Protein AF-A0A7G9RUM1-F1 (afdb_monomer)

Nearest PDB structures (foldseek):
  7y8i-assembly4_D  TM=4.987E-01  e=1.895E-01  Chelicerata
  2ha1-assembly1_A  TM=2.569E-01  e=4.068E-03  Homo sapiens
  7ndg-assembly1_H  TM=2.880E-01  e=2.157E-02  Mus musculus
  1fnh-assembly1_A  TM=2.843E-01  e=5.093E-02  Homo sapiens
  1oww-assembly1_A  TM=3.976E-01  e=4.046E-01  Homo sapiens

Radius of gyration: 54.02 Å; Cα contacts (8 Å, |Δi|>4): 2693; chains: 1; bounding box: 138×130×156 Å

Structure (mmCIF, N/CA/C/O backbone):
data_AF-A0A7G9RUM1-F1
#
_entry.id   AF-A0A7G9RUM1-F1
#
loop_
_atom_site.group_PDB
_atom_site.id
_atom_site.type_symbol
_atom_site.label_atom_id
_atom_site.label_alt_id
_atom_site.label_comp_id
_atom_site.label_asym_id
_atom_site.label_entity_id
_atom_site.label_seq_id
_atom_site.pdbx_PDB_ins_code
_atom_site.Cartn_x
_atom_site.Cartn_y
_atom_site.Cartn_z
_atom_site.occupancy
_atom_site.B_iso_or_equiv
_atom_site.auth_seq_id
_atom_site.auth_comp_id
_atom_site.auth_asym_id
_atom_site.auth_atom_id
_atom_site.pdbx_PDB_model_num
ATOM 1 N N . MET A 1 1 ? -15.321 70.482 31.405 1.00 32.59 1 MET A N 1
ATOM 2 C CA . MET A 1 1 ? -14.457 70.362 30.213 1.00 32.59 1 MET A CA 1
ATOM 3 C C . MET A 1 1 ? -13.416 69.281 30.509 1.00 32.59 1 MET A C 1
ATOM 5 O O . MET A 1 1 ? -12.297 69.614 30.843 1.00 32.59 1 MET A O 1
ATOM 9 N N . SER A 1 2 ? -13.715 67.990 30.688 1.00 27.78 2 SER A N 1
ATOM 10 C CA . SER A 1 2 ? -14.475 67.017 29.882 1.00 27.78 2 SER A CA 1
ATOM 11 C C . SER A 1 2 ? -13.965 66.885 28.445 1.00 27.78 2 SER A C 1
ATOM 13 O O . SER A 1 2 ? -14.401 67.634 27.579 1.00 27.78 2 SER A O 1
ATOM 15 N N . ASN A 1 3 ? -13.125 65.874 28.195 1.00 24.11 3 ASN A N 1
ATOM 16 C CA . ASN A 1 3 ? -13.329 65.008 27.037 1.00 24.11 3 ASN A CA 1
ATOM 17 C C . ASN A 1 3 ? -13.177 63.526 27.471 1.00 24.11 3 ASN A C 1
ATOM 19 O O . ASN A 1 3 ? -12.157 63.190 28.079 1.00 24.11 3 ASN A O 1
ATOM 23 N N . PRO A 1 4 ? -14.186 62.656 27.264 1.00 29.81 4 PRO A N 1
ATOM 24 C CA . PRO A 1 4 ? -14.310 61.354 27.908 1.00 29.81 4 PRO A CA 1
ATOM 25 C C . PRO A 1 4 ? -14.059 60.229 26.894 1.00 29.81 4 PRO A C 1
ATOM 27 O O . PRO A 1 4 ? -14.977 59.815 26.201 1.00 29.81 4 PRO A O 1
ATOM 30 N N . PHE A 1 5 ? -12.830 59.720 26.792 1.00 27.73 5 PHE A N 1
ATOM 31 C CA . PHE A 1 5 ? -12.545 58.590 25.886 1.00 27.73 5 PHE A CA 1
ATOM 32 C C . PHE A 1 5 ? -11.904 57.371 26.561 1.00 27.73 5 PHE A C 1
ATOM 34 O O . PHE A 1 5 ? -12.097 56.254 26.095 1.00 27.73 5 PHE A O 1
ATOM 41 N N . ASN A 1 6 ? -11.278 57.521 27.734 1.00 29.80 6 ASN A N 1
ATOM 42 C CA . ASN A 1 6 ? -10.634 56.382 28.409 1.00 29.80 6 ASN A CA 1
ATOM 43 C C . ASN A 1 6 ? -11.510 55.663 29.450 1.00 29.80 6 ASN A C 1
ATOM 45 O O . ASN A 1 6 ? -11.210 54.533 29.822 1.00 29.80 6 ASN A O 1
ATOM 49 N N . GLY A 1 7 ? -12.625 56.261 29.886 1.00 30.09 7 GLY A N 1
ATOM 50 C CA . GLY A 1 7 ? -13.549 55.625 30.840 1.00 30.09 7 GLY A CA 1
ATOM 51 C C . GLY A 1 7 ? -14.566 54.669 30.200 1.00 30.09 7 GLY A C 1
ATOM 52 O O . GLY A 1 7 ? -15.029 53.735 30.853 1.00 30.09 7 GLY A O 1
ATOM 53 N N . LEU A 1 8 ? -14.902 54.881 28.921 1.00 30.59 8 LEU A N 1
ATOM 54 C CA . LEU A 1 8 ? -15.865 54.056 28.180 1.00 30.59 8 LEU A CA 1
ATOM 55 C C . LEU A 1 8 ? -15.209 52.825 27.547 1.00 30.59 8 LEU A C 1
ATOM 57 O O . LEU A 1 8 ? -15.806 51.759 27.604 1.00 30.59 8 LEU A O 1
ATOM 61 N N . LEU A 1 9 ? -13.967 52.913 27.061 1.00 31.20 9 LEU A N 1
ATOM 62 C CA . LEU A 1 9 ? -13.252 51.753 26.511 1.00 31.20 9 LEU A CA 1
ATOM 63 C C . LEU A 1 9 ? -12.932 50.695 27.576 1.00 31.20 9 LEU A C 1
ATOM 65 O O . LEU A 1 9 ? -13.047 49.510 27.293 1.00 31.20 9 LEU A O 1
ATOM 69 N N . HIS A 1 10 ? -12.636 51.094 28.818 1.00 32.03 10 HIS A N 1
ATOM 70 C CA . HIS A 1 10 ? -12.352 50.138 29.894 1.00 32.03 10 HIS A CA 1
ATOM 71 C C . HIS A 1 10 ? -13.624 49.475 30.450 1.00 32.03 10 HIS A C 1
ATOM 73 O O . HIS A 1 10 ? -13.617 48.292 30.778 1.00 32.03 10 HIS A O 1
ATOM 79 N N . ARG A 1 11 ? -14.754 50.198 30.488 1.00 32.19 11 ARG A N 1
ATOM 80 C CA . ARG A 1 11 ? -16.053 49.610 30.856 1.00 32.19 11 ARG A CA 1
ATOM 81 C C . ARG A 1 11 ? -16.648 48.760 29.734 1.00 32.19 11 ARG A C 1
ATOM 83 O O . ARG A 1 11 ? -17.213 47.722 30.046 1.00 32.19 11 ARG A O 1
ATOM 90 N N . TRP A 1 12 ? -16.467 49.119 28.461 1.00 32.78 12 TRP A N 1
ATOM 91 C CA . TRP A 1 12 ? -16.835 48.238 27.349 1.00 32.78 12 TRP A CA 1
ATOM 92 C C . TRP A 1 12 ? -15.942 47.003 27.293 1.00 32.78 12 TRP A C 1
ATOM 94 O O . TRP A 1 12 ? -16.478 45.932 27.084 1.00 32.78 12 TRP A O 1
ATOM 104 N N . PHE A 1 13 ? -14.640 47.079 27.591 1.00 32.81 13 PHE A N 1
ATOM 105 C CA . PHE A 1 13 ? -13.810 45.869 27.680 1.00 32.81 13 PHE A CA 1
ATOM 106 C C . PHE A 1 13 ? -14.215 44.952 28.837 1.00 32.81 13 PHE A C 1
ATOM 108 O O . PHE A 1 13 ? -14.181 43.742 28.673 1.00 32.81 13 PHE A O 1
ATOM 115 N N . ILE A 1 14 ? -14.648 45.499 29.979 1.00 35.00 14 ILE A N 1
ATOM 116 C CA . ILE A 1 14 ? -15.082 44.697 31.135 1.00 35.00 14 ILE A CA 1
ATOM 117 C C . ILE A 1 14 ? -16.501 44.143 30.943 1.00 35.00 14 ILE A C 1
ATOM 119 O O . ILE A 1 14 ? -16.747 43.013 31.340 1.00 35.00 14 ILE A O 1
ATOM 123 N N . TYR A 1 15 ? -17.420 44.864 30.289 1.00 29.92 15 TYR A N 1
ATOM 124 C CA . TYR A 1 15 ? -18.745 44.326 29.950 1.00 29.92 15 TYR A CA 1
ATOM 125 C C . TYR A 1 15 ? -18.729 43.430 28.708 1.00 29.92 15 TYR A C 1
ATOM 127 O O . TYR A 1 15 ? -19.519 42.499 28.655 1.00 29.92 15 TYR A O 1
ATOM 135 N N . LEU A 1 16 ? -17.811 43.629 27.756 1.00 30.86 16 LEU A N 1
ATOM 136 C CA . LEU A 1 16 ? -17.582 42.704 26.644 1.00 30.86 16 LEU A CA 1
ATOM 137 C C . LEU A 1 16 ? -16.808 41.473 27.123 1.00 30.86 16 LEU A C 1
ATOM 139 O O . LEU A 1 16 ? -17.117 40.397 26.655 1.00 30.86 16 LEU A O 1
ATOM 143 N N . MET A 1 17 ? -15.904 41.580 28.107 1.00 28.44 17 MET A N 1
ATOM 144 C CA . MET A 1 17 ? -15.321 40.418 28.798 1.00 28.44 17 MET A CA 1
ATOM 145 C C . MET A 1 17 ? -16.316 39.742 29.740 1.00 28.44 17 MET A C 1
ATOM 147 O O . MET A 1 17 ? -16.262 38.535 29.855 1.00 28.44 17 MET A O 1
ATOM 151 N N . ALA A 1 18 ? -17.246 40.449 30.386 1.00 27.45 18 ALA A N 1
ATOM 152 C CA . ALA A 1 18 ? -18.275 39.821 31.222 1.00 27.45 18 ALA A CA 1
ATOM 153 C C . ALA A 1 18 ? -19.429 39.230 30.391 1.00 27.45 18 ALA A C 1
ATOM 155 O O . ALA A 1 18 ? -20.016 38.237 30.802 1.00 27.45 18 ALA A O 1
ATOM 156 N N . ALA A 1 19 ? -19.720 39.781 29.207 1.00 27.80 19 ALA A N 1
ATOM 157 C CA . ALA A 1 19 ? -20.649 39.208 28.232 1.00 27.80 19 ALA A CA 1
ATOM 158 C C . ALA A 1 19 ? -19.985 38.145 27.340 1.00 27.80 19 ALA A C 1
ATOM 160 O O . ALA A 1 19 ? -20.665 37.205 26.947 1.00 27.80 19 ALA A O 1
ATOM 161 N N . LEU A 1 20 ? -18.666 38.212 27.096 1.00 29.25 20 LEU A N 1
ATOM 162 C CA . LEU A 1 20 ? -17.903 37.054 26.626 1.00 29.25 20 LEU A CA 1
ATOM 163 C C . LEU A 1 20 ? -17.876 36.005 27.737 1.00 29.25 20 LEU A C 1
ATOM 165 O O . LEU A 1 20 ? -18.221 34.885 27.463 1.00 29.25 20 LEU A O 1
ATOM 169 N N . VAL A 1 21 ? -17.613 36.306 29.005 1.00 28.64 21 VAL A N 1
ATOM 170 C CA . VAL A 1 21 ? -17.557 35.277 30.069 1.00 28.64 21 VAL A CA 1
ATOM 171 C C . VAL A 1 21 ? -18.943 34.716 30.450 1.00 28.64 21 VAL A C 1
ATOM 173 O O . VAL A 1 21 ? -19.020 33.602 30.955 1.00 28.64 21 VAL A O 1
ATOM 176 N N . ALA A 1 22 ? -20.044 35.414 30.147 1.00 27.56 22 ALA A N 1
ATOM 177 C CA . ALA A 1 22 ? -21.414 34.898 30.306 1.00 27.56 22 ALA A CA 1
ATOM 178 C C . ALA A 1 22 ? -22.040 34.333 29.008 1.00 27.56 22 ALA A C 1
ATOM 180 O O . ALA A 1 22 ? -23.068 33.664 29.078 1.00 27.56 22 ALA A O 1
ATOM 181 N N . GLY A 1 23 ? -21.437 34.584 27.838 1.00 26.22 23 GLY A N 1
ATOM 182 C CA . GLY A 1 23 ? -21.817 34.023 26.529 1.00 26.22 23 GLY A CA 1
ATOM 183 C C . GLY A 1 23 ? -20.864 32.931 26.018 1.00 26.22 23 GLY A C 1
ATOM 184 O O . GLY A 1 23 ? -21.231 32.148 25.151 1.00 26.22 23 GLY A O 1
ATOM 185 N N . LEU A 1 24 ? -19.673 32.830 26.611 1.00 28.16 24 LEU A N 1
ATOM 186 C CA . LEU A 1 24 ? -18.731 31.712 26.568 1.00 28.16 24 LEU A CA 1
ATOM 187 C C . LEU A 1 24 ? -19.133 30.707 27.650 1.00 28.16 24 LEU A C 1
ATOM 189 O O . LEU A 1 24 ? -18.342 30.335 28.518 1.00 28.16 24 LEU A O 1
ATOM 193 N N . GLY A 1 25 ? -20.387 30.259 27.597 1.00 25.98 25 GLY A N 1
ATOM 194 C CA . GLY A 1 25 ? -20.695 28.935 28.104 1.00 25.98 25 GLY A CA 1
ATOM 195 C C . GLY A 1 25 ? -19.852 27.976 27.279 1.00 25.98 25 GLY A C 1
ATOM 196 O O . GLY A 1 25 ? -20.226 27.637 26.161 1.00 25.98 25 GLY A O 1
ATOM 197 N N . VAL A 1 26 ? -18.674 27.622 27.791 1.00 29.97 26 VAL A N 1
ATOM 198 C CA . VAL A 1 26 ? -17.812 26.571 27.252 1.00 29.97 26 VAL A CA 1
ATOM 199 C C . VAL A 1 26 ? -18.554 25.254 27.473 1.00 29.97 26 VAL A C 1
ATOM 201 O O . VAL A 1 26 ? -18.272 24.482 28.383 1.00 29.97 26 VAL A O 1
ATOM 204 N N . GLY A 1 27 ? -19.588 25.032 26.666 1.00 26.08 27 GLY A N 1
ATOM 205 C CA . GLY A 1 27 ? -20.108 23.713 26.373 1.00 26.08 27 GLY A CA 1
ATOM 206 C C . GLY A 1 27 ? -19.100 23.050 25.452 1.00 26.08 27 GLY A C 1
ATOM 207 O O . GLY A 1 27 ? -19.302 23.005 24.245 1.00 26.08 27 GLY A O 1
ATOM 208 N N . VAL A 1 28 ? -17.970 22.620 26.011 1.00 29.89 28 VAL A N 1
ATOM 209 C CA . VAL A 1 28 ? -17.039 21.742 25.302 1.00 29.89 28 VAL A CA 1
ATOM 210 C C . VAL A 1 28 ? -17.626 20.347 25.428 1.00 29.89 28 VAL A C 1
ATOM 212 O O . VAL A 1 28 ? -17.536 19.691 26.467 1.00 29.89 28 VAL A O 1
ATOM 215 N N . ALA A 1 29 ? -18.370 19.986 24.387 1.00 25.80 29 ALA A N 1
ATOM 216 C CA . ALA A 1 29 ? -18.934 18.668 24.207 1.00 25.80 29 ALA A CA 1
ATOM 217 C C . ALA A 1 29 ? -17.807 17.634 24.209 1.00 25.80 29 ALA A C 1
ATOM 219 O O . ALA A 1 29 ? -16.733 17.840 23.641 1.00 25.80 29 ALA A O 1
ATOM 220 N N . HIS A 1 30 ? -18.077 16.542 24.910 1.00 28.95 30 HIS A N 1
ATOM 221 C CA . HIS A 1 30 ? -17.286 15.330 24.862 1.00 28.95 30 HIS A CA 1
ATOM 222 C C . HIS A 1 30 ? -17.380 14.782 23.433 1.00 28.95 30 HIS A C 1
ATOM 224 O O . HIS A 1 30 ? -18.406 14.963 22.782 1.00 28.95 30 HIS A O 1
ATOM 230 N N . ALA A 1 31 ? -16.313 14.155 22.949 1.00 27.98 31 ALA A N 1
ATOM 231 C CA . ALA A 1 31 ? -16.346 13.358 21.731 1.00 27.98 31 ALA A CA 1
ATOM 232 C C . ALA A 1 31 ? -16.823 11.944 22.089 1.00 27.98 31 ALA A C 1
ATOM 234 O O . ALA A 1 31 ? -16.059 10.996 22.106 1.00 27.98 31 ALA A O 1
ATOM 235 N N . THR A 1 32 ? -18.027 11.807 22.623 1.00 30.27 32 THR A N 1
ATOM 236 C CA . THR A 1 32 ? -19.048 11.067 21.886 1.00 30.27 32 THR A CA 1
ATOM 237 C C . THR A 1 32 ? -19.173 11.552 20.444 1.00 30.27 32 THR A C 1
ATOM 239 O O . THR A 1 32 ? -19.125 12.750 20.161 1.00 30.27 32 THR A O 1
ATOM 242 N N . LEU A 1 33 ? -19.289 10.589 19.524 1.00 29.16 33 LEU A N 1
ATOM 243 C CA . LEU A 1 33 ? -19.702 10.793 18.134 1.00 29.16 33 LEU A CA 1
ATOM 244 C C . LEU A 1 33 ? -20.698 11.970 18.053 1.00 29.16 33 LEU A C 1
ATOM 246 O O . LEU A 1 33 ? -21.605 12.009 18.892 1.00 29.16 33 LEU A O 1
ATOM 250 N N . PRO A 1 34 ? -20.615 12.907 17.079 1.00 27.91 34 PRO A N 1
ATOM 251 C CA . PRO A 1 34 ? -21.733 13.799 16.820 1.00 27.91 34 PRO A CA 1
ATOM 252 C C . PRO A 1 34 ? -22.940 12.908 16.632 1.00 27.91 34 PRO A C 1
ATOM 254 O O . PRO A 1 34 ? -22.963 12.038 15.761 1.00 27.91 34 PRO A O 1
ATOM 257 N N . GLU A 1 35 ? -23.854 13.064 17.577 1.00 34.41 35 GLU A N 1
ATOM 258 C CA . GLU A 1 35 ? -24.884 12.101 17.879 1.00 34.41 35 G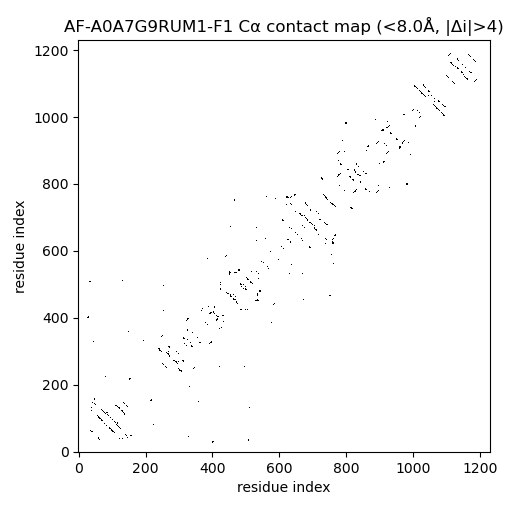LU A CA 1
ATOM 259 C C . GLU A 1 35 ? -25.750 11.981 16.621 1.00 34.41 35 GLU A C 1
ATOM 261 O O . GLU A 1 35 ? -26.626 12.813 16.364 1.00 34.41 35 GLU A O 1
ATOM 266 N N . TRP A 1 36 ? -25.479 10.958 15.800 1.00 35.31 36 TRP A N 1
ATOM 267 C CA . TRP A 1 36 ? -26.429 10.444 14.826 1.00 35.31 36 TRP A CA 1
ATOM 268 C C . TRP A 1 36 ? -27.531 9.815 15.649 1.00 35.31 36 TRP A C 1
ATOM 270 O O . TRP A 1 36 ? -27.584 8.621 15.932 1.00 35.31 36 TRP A O 1
ATOM 280 N N . LYS A 1 37 ? -28.376 10.714 16.113 1.00 42.91 37 LYS A N 1
ATOM 281 C CA . LYS A 1 37 ? -29.604 10.472 16.815 1.00 42.91 37 LYS A CA 1
ATOM 282 C C . LYS A 1 37 ? -30.516 9.787 15.806 1.00 42.91 37 LYS A C 1
ATOM 284 O O . LYS A 1 37 ? -31.239 10.438 15.057 1.00 42.91 37 LYS A O 1
ATOM 289 N N . LEU A 1 38 ? -30.383 8.466 15.706 1.00 41.66 38 LEU A N 1
ATOM 290 C CA . LEU A 1 38 ? -31.321 7.642 14.963 1.00 41.66 38 LEU A CA 1
ATOM 291 C C . LEU A 1 38 ? -32.679 7.729 15.671 1.00 41.66 38 LEU A C 1
ATOM 293 O O . LEU A 1 38 ? -32.725 7.802 16.905 1.00 41.66 38 LEU A O 1
ATOM 297 N N . PRO A 1 39 ? -33.783 7.757 14.912 1.00 54.56 39 PRO A N 1
ATOM 298 C CA . PRO A 1 39 ? -35.112 7.782 15.490 1.00 54.56 39 PRO A CA 1
ATOM 299 C C . PRO A 1 39 ? -35.324 6.545 16.364 1.00 54.56 39 PRO A C 1
ATOM 301 O O . PRO A 1 39 ? -35.051 5.419 15.949 1.00 54.56 39 PRO A O 1
ATOM 304 N N . GLY A 1 40 ? -35.790 6.765 17.591 1.00 66.00 40 GLY A N 1
ATOM 305 C CA . GLY A 1 40 ? -35.852 5.729 18.616 1.00 66.00 40 GLY A CA 1
ATOM 306 C C . GLY A 1 40 ? -37.002 5.928 19.592 1.00 66.00 40 GLY A C 1
ATOM 307 O O . GLY A 1 40 ? -37.805 6.851 19.458 1.00 66.00 40 GLY A O 1
ATOM 308 N N . ALA A 1 41 ? -37.077 5.054 20.593 1.00 69.94 41 ALA A N 1
ATOM 309 C CA . ALA A 1 41 ? -38.024 5.151 21.697 1.00 69.94 41 ALA A CA 1
ATOM 310 C C . ALA A 1 41 ? -37.282 5.063 23.033 1.00 69.94 41 ALA A C 1
ATOM 312 O O . ALA A 1 41 ? -36.312 4.319 23.146 1.00 69.94 41 ALA A O 1
ATOM 313 N N . VAL A 1 42 ? -37.740 5.804 24.041 1.00 73.88 42 VAL A N 1
ATOM 314 C CA . VAL A 1 42 ? -37.185 5.798 25.398 1.00 73.88 42 VAL A CA 1
ATOM 315 C C . VAL A 1 42 ? -38.292 5.927 26.446 1.00 73.88 42 VAL A C 1
ATOM 317 O O . VAL A 1 42 ? -39.310 6.596 26.239 1.00 73.88 42 VAL A O 1
ATOM 320 N N . ILE A 1 43 ? -38.077 5.288 27.597 1.00 78.25 43 ILE A N 1
ATOM 321 C CA . ILE A 1 43 ? -38.813 5.569 28.831 1.00 78.25 43 ILE A CA 1
ATOM 322 C C . ILE A 1 43 ? -37.923 6.477 29.666 1.00 78.25 43 ILE A C 1
ATOM 324 O O . ILE A 1 43 ? -36.830 6.080 30.056 1.00 78.25 43 ILE A O 1
ATOM 328 N N . GLN A 1 44 ? -38.376 7.705 29.900 1.00 74.12 44 GLN A N 1
ATOM 329 C CA . GLN A 1 44 ? -37.581 8.682 30.630 1.00 74.12 44 GLN A CA 1
ATOM 330 C C . GLN A 1 44 ? -37.518 8.317 32.114 1.00 74.12 44 GLN A C 1
ATOM 332 O O . GLN A 1 44 ? -38.545 8.308 32.799 1.00 74.12 44 GLN A O 1
ATOM 337 N N . ASP A 1 45 ? -36.305 8.069 32.602 1.00 74.50 45 ASP A N 1
ATOM 338 C CA . ASP A 1 45 ? -36.052 7.879 34.022 1.00 74.50 45 ASP A CA 1
ATOM 339 C C . ASP A 1 45 ? -36.192 9.188 34.790 1.00 74.50 45 ASP A C 1
ATOM 341 O O . ASP A 1 45 ? -35.795 10.266 34.345 1.00 74.50 45 ASP A O 1
ATOM 345 N N . LEU A 1 46 ? -36.788 9.082 35.972 1.00 78.69 46 LEU A N 1
ATOM 346 C CA . LEU A 1 46 ? -36.997 10.201 36.875 1.00 78.69 46 LEU A CA 1
ATOM 347 C C . LEU A 1 46 ? -35.999 10.095 38.026 1.00 78.69 46 LEU A C 1
ATOM 349 O O . LEU A 1 46 ? -35.996 9.090 38.733 1.00 78.69 46 LEU A O 1
ATOM 353 N N . ALA A 1 47 ? -35.203 11.146 38.241 1.00 74.31 47 ALA A N 1
ATOM 354 C CA . ALA A 1 47 ? -34.209 11.200 39.318 1.00 74.31 47 ALA A CA 1
ATOM 355 C C . ALA A 1 47 ? -34.835 11.092 40.723 1.00 74.31 47 ALA A C 1
ATOM 357 O O . ALA A 1 47 ? -34.247 10.512 41.630 1.00 74.31 47 ALA A O 1
ATOM 358 N N . GLU A 1 48 ? -36.052 11.614 40.896 1.00 86.38 48 GLU A N 1
ATOM 359 C CA . GLU A 1 48 ? -36.847 11.485 42.116 1.00 86.38 48 GLU A CA 1
ATOM 360 C C . GLU A 1 48 ? -38.273 11.056 41.759 1.00 86.38 48 GLU A C 1
ATOM 362 O O . GLU A 1 48 ? -38.906 11.655 40.886 1.00 86.38 48 GLU A O 1
ATOM 367 N N . GLN A 1 49 ? -38.811 10.045 42.452 1.00 88.62 49 GLN A N 1
ATOM 368 C CA . GLN A 1 49 ? -40.163 9.540 42.194 1.00 88.62 49 GLN A CA 1
ATOM 369 C C . GLN A 1 49 ? -41.048 9.528 43.450 1.00 88.62 49 GLN A C 1
ATOM 371 O O . GLN A 1 49 ? -40.959 8.602 44.257 1.00 88.62 49 GLN A O 1
ATOM 376 N N . PRO A 1 50 ? -41.999 10.477 43.593 1.00 89.88 50 PRO A N 1
ATOM 377 C CA . PRO A 1 50 ? -43.067 10.379 44.597 1.00 89.88 50 PRO A CA 1
ATOM 378 C C . PRO A 1 50 ? -44.116 9.296 44.281 1.00 89.88 50 PRO A C 1
ATOM 380 O O . PRO A 1 50 ? -44.981 9.012 45.114 1.00 89.88 50 PRO A O 1
ATOM 383 N N . GLY A 1 51 ? -44.088 8.730 43.070 1.00 88.31 51 GLY A N 1
ATOM 384 C CA . GLY A 1 51 ? -45.140 7.873 42.521 1.00 88.31 51 GLY A CA 1
ATOM 385 C C . GLY A 1 51 ? -46.364 8.672 42.071 1.00 88.31 51 GLY A C 1
ATOM 386 O O . GLY A 1 51 ? -46.737 9.673 42.688 1.00 88.31 51 GLY A O 1
ATOM 387 N N . VAL A 1 52 ? -47.007 8.232 40.992 1.00 92.44 52 VAL A N 1
ATOM 388 C CA . VAL A 1 52 ? -48.210 8.865 40.430 1.00 92.44 52 VAL A CA 1
ATOM 389 C C . VAL A 1 52 ? -49.444 8.085 40.886 1.00 92.44 52 VAL A C 1
ATOM 391 O O . VAL A 1 52 ? -49.441 6.862 40.773 1.00 92.44 52 VAL A O 1
ATOM 394 N N . PRO A 1 53 ? -50.516 8.723 41.391 1.00 94.19 53 PRO A N 1
ATOM 395 C CA . PRO A 1 53 ? -51.750 8.009 41.720 1.00 94.19 53 PRO A CA 1
ATOM 396 C C . PRO A 1 53 ? -52.254 7.185 40.527 1.00 94.19 53 PRO A C 1
ATOM 398 O O . PRO A 1 53 ? -52.336 7.714 39.420 1.00 94.19 53 PRO A O 1
ATOM 401 N N . LEU A 1 54 ? -52.628 5.917 40.744 1.00 88.94 54 LEU A N 1
ATOM 402 C CA . LEU A 1 54 ? -52.995 4.978 39.670 1.00 88.94 54 LEU A CA 1
ATOM 403 C C . LEU A 1 54 ? -54.028 5.554 38.682 1.00 88.94 54 LEU A C 1
ATOM 405 O O . LEU A 1 54 ? -53.872 5.415 37.474 1.00 88.94 54 LEU A O 1
ATOM 409 N N . GLY A 1 55 ? -55.051 6.261 39.177 1.00 86.31 55 GLY A N 1
ATOM 410 C CA . GLY A 1 55 ? -56.090 6.873 38.334 1.00 86.31 55 GLY A CA 1
ATOM 411 C C . GLY A 1 55 ? -55.629 8.057 37.469 1.00 86.31 55 GLY A C 1
ATOM 412 O O . GLY A 1 55 ? -56.381 8.501 36.606 1.00 86.31 55 GLY A O 1
ATOM 413 N N . GLN A 1 56 ? -54.422 8.575 37.700 1.00 91.75 56 GLN A N 1
ATOM 414 C CA . GLN A 1 56 ? -53.817 9.702 36.980 1.00 91.75 56 GLN A CA 1
ATOM 415 C C . GLN A 1 56 ? -52.607 9.275 36.137 1.00 91.75 56 GLN A C 1
ATOM 417 O O . GLN A 1 56 ? -52.029 10.106 35.439 1.00 91.75 56 GLN A O 1
ATOM 422 N N . PHE A 1 57 ? -52.199 8.006 36.213 1.00 93.81 57 PHE A N 1
ATOM 423 C CA . PHE A 1 57 ? -50.998 7.533 35.545 1.00 93.81 57 PHE A CA 1
ATOM 424 C C . PHE A 1 57 ? -51.249 7.218 34.066 1.00 93.81 57 PHE A C 1
ATOM 426 O O . PHE A 1 57 ? -52.125 6.430 33.708 1.00 93.81 57 PHE A O 1
ATOM 433 N N . GLU A 1 58 ? -50.413 7.800 33.211 1.00 92.62 58 GLU A N 1
ATOM 434 C CA . GLU A 1 58 ? -50.265 7.434 31.807 1.00 92.62 58 GLU A CA 1
ATOM 435 C C . GLU A 1 58 ? -48.774 7.293 31.526 1.00 92.62 58 GLU A C 1
ATOM 437 O O . GLU A 1 58 ? -48.022 8.248 31.724 1.00 92.62 58 GLU A O 1
ATOM 442 N N . LEU A 1 59 ? -48.359 6.108 31.080 1.00 92.31 59 LEU A N 1
ATOM 443 C CA . LEU A 1 59 ? -46.980 5.796 30.732 1.00 92.31 59 LEU A CA 1
ATOM 444 C C . LEU A 1 59 ? -46.548 6.679 29.552 1.00 92.31 59 LEU A C 1
ATOM 446 O O . LEU A 1 59 ? -47.135 6.552 28.471 1.00 92.31 59 LEU A O 1
ATOM 450 N N . PRO A 1 60 ? -45.542 7.552 29.726 1.00 90.19 60 PRO A N 1
ATOM 451 C CA . PRO A 1 60 ? -44.989 8.324 28.628 1.00 90.19 60 PRO A CA 1
ATOM 452 C C . PRO A 1 60 ? -43.914 7.501 27.905 1.00 90.19 60 PRO A C 1
ATOM 454 O O . PRO A 1 60 ? -42.854 7.231 28.463 1.00 90.19 60 PRO A O 1
ATOM 457 N N . VAL A 1 61 ? -44.175 7.135 26.652 1.00 88.19 61 VAL A N 1
ATOM 458 C CA . VAL A 1 61 ? -43.164 6.600 25.733 1.00 88.19 61 VAL A CA 1
ATOM 459 C C . VAL A 1 61 ? -42.695 7.746 24.846 1.00 88.19 61 VAL A C 1
ATOM 461 O O . VAL A 1 61 ? -43.467 8.253 24.032 1.00 88.19 61 VAL A O 1
ATOM 464 N N . GLN A 1 62 ? -41.459 8.203 25.027 1.00 85.38 62 GLN A N 1
ATOM 465 C CA . GLN A 1 62 ? -40.893 9.270 24.205 1.00 85.38 62 GLN A CA 1
ATOM 466 C C . GLN A 1 62 ? -40.266 8.669 22.953 1.00 85.38 62 GLN A C 1
ATOM 468 O O . GLN A 1 62 ? -39.379 7.830 23.037 1.00 85.38 62 GLN A O 1
ATOM 473 N N . LEU A 1 63 ? -40.743 9.101 21.794 1.00 81.38 63 LEU A N 1
ATOM 474 C CA . LEU A 1 63 ? -40.120 8.863 20.505 1.00 81.38 63 LEU A CA 1
ATOM 475 C C . LEU A 1 63 ? -39.178 10.025 20.241 1.00 81.38 63 LEU A C 1
ATOM 477 O O . LEU A 1 63 ? -39.629 11.167 20.157 1.00 81.38 63 LEU A O 1
ATOM 481 N N . VAL A 1 64 ? -37.892 9.739 20.153 1.00 70.88 64 VAL A N 1
ATOM 482 C CA . VAL A 1 64 ? -36.855 10.763 20.051 1.00 70.88 64 VAL A CA 1
ATOM 483 C C . VAL A 1 64 ? -36.247 10.760 18.661 1.00 70.88 64 VAL A C 1
ATOM 485 O O . VAL A 1 64 ? -36.301 9.742 17.968 1.00 70.88 64 VAL A O 1
ATOM 488 N N . ASN A 1 65 ? -35.645 11.884 18.270 1.00 65.69 65 ASN A N 1
ATOM 489 C CA . ASN A 1 65 ? -34.713 11.941 17.140 1.00 65.69 65 ASN A CA 1
ATOM 490 C C . ASN A 1 65 ? -35.342 11.668 15.762 1.00 65.69 65 ASN A C 1
ATOM 492 O O . ASN A 1 65 ? -34.743 11.070 14.868 1.00 65.69 65 ASN A O 1
ATOM 496 N N . LEU A 1 66 ? -36.588 12.098 15.583 1.00 64.75 66 LEU A N 1
ATOM 497 C CA . LEU A 1 66 ? -37.350 11.864 14.362 1.00 64.75 66 LEU A CA 1
ATOM 498 C C . LEU A 1 66 ? -36.867 12.804 13.243 1.00 64.75 66 LEU A C 1
ATOM 500 O O . LEU A 1 66 ? -37.258 13.970 13.185 1.00 64.75 66 LEU A O 1
ATOM 504 N N . GLY A 1 67 ? -36.033 12.290 12.330 1.00 53.53 67 GLY A N 1
ATOM 505 C CA . GLY A 1 67 ? -35.514 13.032 11.165 1.00 53.53 67 GLY A CA 1
ATOM 506 C C . GLY A 1 67 ? -36.592 13.520 10.179 1.00 53.53 67 GLY A C 1
ATOM 507 O O . GLY A 1 67 ? -36.316 14.336 9.303 1.00 53.53 67 GLY A O 1
ATOM 508 N N . GLY A 1 68 ? -37.835 13.055 10.343 1.00 67.88 68 GLY A N 1
ATOM 509 C CA . GLY A 1 68 ? -39.019 13.451 9.586 1.00 67.88 68 GLY A CA 1
ATOM 510 C C . GLY A 1 68 ? -40.310 13.033 10.299 1.00 67.88 68 GLY A C 1
ATOM 511 O O . GLY A 1 68 ? -40.293 12.628 11.461 1.00 67.88 68 GLY A O 1
ATOM 512 N N . ARG A 1 69 ? -41.451 13.136 9.609 1.00 77.69 69 ARG A N 1
ATOM 513 C CA . ARG A 1 69 ? -42.721 12.575 10.098 1.00 77.69 69 ARG A CA 1
ATOM 514 C C . ARG A 1 69 ? -42.618 11.046 10.124 1.00 77.69 69 ARG A C 1
ATOM 516 O O . ARG A 1 69 ? -42.172 10.467 9.142 1.00 77.69 69 ARG A O 1
ATOM 523 N N . ALA A 1 70 ? -43.052 10.435 11.221 1.00 78.56 70 ALA A N 1
ATOM 524 C CA . ALA A 1 70 ? -43.065 8.994 11.433 1.00 78.56 70 ALA A CA 1
ATOM 525 C C . ALA A 1 70 ? -44.458 8.546 11.892 1.00 78.56 70 ALA A C 1
ATOM 527 O O . ALA A 1 70 ? -45.045 9.150 12.798 1.00 78.56 70 ALA A O 1
ATOM 528 N N . GLU A 1 71 ? -44.986 7.486 11.287 1.00 89.31 71 GLU A N 1
ATOM 529 C CA . GLU A 1 71 ? -46.262 6.869 11.666 1.00 89.31 71 GLU A CA 1
ATOM 530 C C . GLU A 1 71 ? -46.070 5.390 11.998 1.00 89.31 71 GLU A C 1
ATOM 532 O O . GLU A 1 71 ? -45.330 4.675 11.320 1.00 89.31 71 GLU A O 1
ATOM 537 N N . GLY A 1 72 ? -46.731 4.912 13.055 1.00 90.19 72 GLY A N 1
ATOM 538 C CA . GLY A 1 72 ? -46.462 3.569 13.558 1.00 90.19 72 GLY A CA 1
ATOM 539 C C . GLY A 1 72 ? -47.396 3.054 14.647 1.00 90.19 72 GLY A C 1
ATOM 540 O O . GLY A 1 72 ? -48.426 3.648 14.973 1.00 90.19 72 GLY A O 1
ATOM 541 N N . GLU A 1 73 ? -47.021 1.907 15.208 1.00 94.62 73 GLU A N 1
ATOM 542 C CA . GLU A 1 73 ? -47.693 1.215 16.310 1.00 94.62 73 GLU A CA 1
ATOM 543 C C . GLU A 1 73 ? -46.676 0.798 17.381 1.00 94.62 73 GLU A C 1
ATOM 545 O O . GLU A 1 73 ? -45.570 0.365 17.064 1.00 94.62 73 GLU A O 1
ATOM 550 N N . ILE A 1 74 ? -47.075 0.895 18.650 1.00 93.38 74 ILE A N 1
ATOM 551 C CA . ILE A 1 74 ? -46.354 0.353 19.804 1.00 93.38 74 ILE A CA 1
ATOM 552 C C . ILE A 1 74 ? -47.128 -0.847 20.348 1.00 93.38 74 ILE A C 1
ATOM 554 O O . ILE A 1 74 ? -48.316 -0.718 20.660 1.00 93.38 74 ILE A O 1
ATOM 558 N N . ARG A 1 75 ? -46.466 -1.998 20.485 1.00 94.19 75 ARG A N 1
ATOM 559 C CA . ARG A 1 75 ? -47.003 -3.224 21.101 1.00 94.19 75 ARG A CA 1
ATOM 560 C C . ARG A 1 75 ? -46.272 -3.524 22.397 1.00 94.19 75 ARG A C 1
ATOM 562 O O . ARG A 1 75 ? -45.086 -3.247 22.490 1.00 94.19 75 ARG A O 1
ATOM 569 N N . PHE A 1 76 ? -46.970 -4.082 23.381 1.00 94.06 76 PHE A N 1
ATOM 570 C CA . PHE A 1 76 ? -46.412 -4.321 24.710 1.00 94.06 76 PHE A CA 1
ATOM 571 C C . PHE A 1 76 ? -46.530 -5.787 25.112 1.00 94.06 76 PHE A C 1
ATOM 573 O O . PHE A 1 76 ? -47.626 -6.343 25.065 1.00 94.06 76 PHE A O 1
ATOM 580 N N . ASP A 1 77 ? -45.429 -6.352 25.604 1.00 90.75 77 ASP A N 1
ATOM 581 C CA . ASP A 1 77 ? -45.359 -7.691 26.182 1.00 90.75 77 ASP A CA 1
ATOM 582 C C . ASP A 1 77 ? -44.901 -7.613 27.643 1.00 90.75 77 ASP A C 1
ATOM 584 O O . ASP A 1 77 ? -43.838 -7.071 27.956 1.00 90.75 77 ASP A O 1
ATOM 588 N N . VAL A 1 78 ? -45.692 -8.171 28.565 1.00 88.19 78 VAL A N 1
ATOM 589 C CA . VAL A 1 78 ? -45.316 -8.262 29.985 1.00 88.19 78 VAL A CA 1
ATOM 590 C C . VAL A 1 78 ? -44.500 -9.532 30.196 1.00 88.19 78 VAL A C 1
ATOM 592 O O . VAL A 1 78 ? -45.029 -10.643 30.165 1.00 88.19 78 VAL A O 1
ATOM 595 N N . LEU A 1 79 ? -43.200 -9.358 30.417 1.00 79.88 79 LEU A N 1
ATOM 596 C CA . LEU A 1 79 ? -42.229 -10.449 30.472 1.00 79.88 79 LEU A CA 1
ATOM 597 C C . LEU A 1 79 ? -42.211 -11.146 31.834 1.00 79.88 79 LEU A C 1
ATOM 599 O O . LEU A 1 79 ? -42.042 -12.361 31.912 1.00 79.88 79 LEU A O 1
ATOM 603 N N . SER A 1 80 ? -42.367 -10.388 32.922 1.00 77.12 80 SER A N 1
ATOM 604 C CA . SER A 1 80 ? -42.363 -10.927 34.286 1.00 77.12 80 SER A CA 1
ATOM 605 C C . SER A 1 80 ? -43.140 -10.039 35.262 1.00 77.12 80 SER A C 1
ATOM 607 O O . SER A 1 80 ? -43.387 -8.863 34.995 1.00 77.12 80 SER A O 1
ATOM 609 N N . ALA A 1 81 ? -43.542 -10.619 36.396 1.00 81.31 81 ALA A N 1
ATOM 610 C CA . ALA A 1 81 ? -44.220 -9.928 37.493 1.00 81.31 81 ALA A CA 1
ATOM 611 C C . ALA A 1 81 ? -43.718 -10.461 38.846 1.00 81.31 81 ALA A C 1
ATOM 613 O O . ALA A 1 81 ? -43.557 -11.673 38.998 1.00 81.31 81 ALA A O 1
ATOM 614 N N . SER A 1 82 ? -43.522 -9.598 39.846 1.00 74.75 82 SER A N 1
ATOM 615 C CA . SER A 1 82 ? -43.024 -9.978 41.184 1.00 74.75 82 SER A CA 1
ATOM 616 C C . SER A 1 82 ? -43.976 -10.896 41.958 1.00 74.75 82 SER A C 1
ATOM 618 O O . SER A 1 82 ? -43.545 -11.666 42.821 1.00 74.75 82 SER A O 1
ATOM 620 N N . MET A 1 83 ? -45.267 -10.850 41.623 1.00 79.38 83 MET A N 1
ATOM 621 C CA . MET A 1 83 ? -46.304 -11.752 42.133 1.00 79.38 83 MET A CA 1
ATOM 622 C C . MET A 1 83 ? -46.473 -13.017 41.268 1.00 79.38 83 MET A C 1
ATOM 624 O O . MET A 1 83 ? -47.234 -13.918 41.611 1.00 79.38 83 MET A O 1
ATOM 628 N N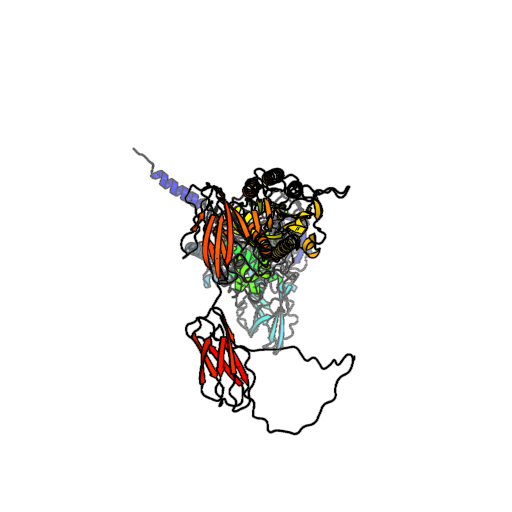 . GLY A 1 84 ? -45.734 -13.130 40.158 1.00 74.00 84 GLY A N 1
ATOM 629 C CA . GLY A 1 84 ? -45.725 -14.284 39.251 1.00 74.00 84 GLY A CA 1
ATOM 630 C C . GLY A 1 84 ? -46.826 -14.295 38.183 1.00 74.00 84 GLY A C 1
ATOM 631 O O . GLY A 1 84 ? -46.810 -15.169 37.320 1.00 74.00 84 GLY A O 1
ATOM 632 N N . ARG A 1 85 ? -47.764 -13.338 38.200 1.00 82.81 85 ARG A N 1
ATOM 633 C CA . ARG A 1 85 ? -48.896 -13.259 37.261 1.00 82.81 85 ARG A CA 1
ATOM 634 C C . ARG A 1 85 ? -48.711 -12.119 36.253 1.00 82.81 85 ARG A C 1
ATOM 636 O O . ARG A 1 85 ? -49.179 -11.009 36.474 1.00 82.81 85 ARG A O 1
ATOM 643 N N . THR A 1 86 ? -48.053 -12.385 35.123 1.00 86.19 86 THR A N 1
ATOM 644 C CA . THR A 1 86 ? -47.796 -11.368 34.074 1.00 86.19 86 THR A CA 1
ATOM 645 C C . THR A 1 86 ? -49.072 -10.773 33.480 1.00 86.19 86 THR A C 1
ATOM 647 O O . THR A 1 86 ? -49.099 -9.596 33.143 1.00 86.19 86 THR A O 1
ATOM 650 N N . SER A 1 87 ? -50.164 -11.543 33.438 1.00 89.12 87 SER A N 1
ATOM 651 C CA . SER A 1 87 ? -51.473 -11.075 32.967 1.00 89.12 87 SER A CA 1
ATOM 652 C C . SER A 1 87 ? -52.140 -10.030 33.874 1.00 89.12 87 SER A C 1
ATOM 654 O O . SER A 1 87 ? -53.174 -9.482 33.491 1.00 89.12 87 SER A O 1
ATOM 656 N N . ALA A 1 88 ? -51.604 -9.788 35.079 1.00 90.06 88 ALA A N 1
ATOM 657 C CA . ALA A 1 88 ? -52.128 -8.795 36.016 1.00 90.06 88 ALA A CA 1
ATOM 658 C C . ALA A 1 88 ? -51.798 -7.350 35.609 1.00 90.06 88 ALA A C 1
ATOM 660 O O . ALA A 1 88 ? -52.424 -6.425 36.118 1.00 90.06 88 ALA A O 1
ATOM 661 N N . LEU A 1 89 ? -50.870 -7.153 34.670 1.00 95.19 89 LEU A N 1
ATOM 662 C CA . LEU A 1 89 ? -50.663 -5.888 33.976 1.00 95.19 89 LEU A CA 1
ATOM 663 C C . LEU A 1 89 ? -51.114 -6.044 32.523 1.00 95.19 89 LEU A C 1
ATOM 665 O O . LEU A 1 89 ? -50.728 -6.990 31.838 1.00 95.19 89 LEU A O 1
ATOM 669 N N . ARG A 1 90 ? -51.906 -5.091 32.030 1.00 93.25 90 ARG A N 1
ATOM 670 C CA . ARG A 1 90 ? -52.290 -5.009 30.617 1.00 93.25 90 ARG A CA 1
ATOM 671 C C . ARG A 1 90 ? -51.980 -3.627 30.062 1.00 93.25 90 ARG A C 1
ATOM 673 O O . ARG A 1 90 ? -52.371 -2.617 30.647 1.00 93.25 90 ARG A O 1
ATOM 680 N N . LEU A 1 91 ? -51.315 -3.600 28.912 1.00 94.19 91 LEU A N 1
ATOM 681 C CA . LEU A 1 91 ? -50.983 -2.396 28.152 1.00 94.19 91 LEU A CA 1
ATOM 682 C C . LEU A 1 91 ? -51.552 -2.540 26.732 1.00 94.19 91 LEU A C 1
ATOM 684 O O . LEU A 1 91 ? -51.246 -3.529 26.064 1.00 94.19 91 LEU A O 1
ATOM 688 N N . PRO A 1 92 ? -52.409 -1.615 26.265 1.00 93.38 92 PRO A N 1
ATOM 689 C CA . PRO A 1 92 ? -52.981 -1.701 24.927 1.00 93.38 92 PRO A CA 1
ATOM 690 C C . PRO A 1 92 ? -51.962 -1.313 23.849 1.00 93.38 92 PRO A C 1
ATOM 692 O O . PRO A 1 92 ? -51.178 -0.376 24.024 1.00 93.38 92 PRO A O 1
ATOM 695 N N . ALA A 1 93 ? -52.026 -1.984 22.696 1.00 92.88 93 ALA A N 1
ATOM 696 C CA . ALA A 1 93 ? -51.304 -1.538 21.510 1.00 92.88 93 ALA A CA 1
ATOM 697 C C . ALA A 1 93 ? -51.786 -0.136 21.102 1.00 92.88 93 ALA A C 1
ATOM 699 O O . ALA A 1 93 ? -52.989 0.133 21.085 1.00 92.88 93 ALA A O 1
ATOM 700 N N . THR A 1 94 ? -50.851 0.766 20.810 1.00 94.12 94 THR A N 1
ATOM 701 C CA . THR A 1 94 ? -51.146 2.191 20.605 1.00 94.12 94 THR A CA 1
ATOM 702 C C . THR A 1 94 ? -50.518 2.676 19.306 1.00 94.12 94 THR A C 1
ATOM 704 O O . THR A 1 94 ? -49.316 2.527 19.105 1.00 94.12 94 THR A O 1
ATOM 707 N N . ARG A 1 95 ? -51.321 3.265 18.412 1.00 92.56 95 ARG A N 1
ATOM 708 C CA . ARG A 1 95 ? -50.825 3.907 17.184 1.00 92.56 95 ARG A CA 1
ATOM 709 C C . ARG A 1 95 ? -50.383 5.342 17.450 1.00 92.56 95 ARG A C 1
ATOM 711 O O . ARG A 1 95 ? -50.961 6.009 18.305 1.00 92.56 95 ARG A O 1
ATOM 718 N N . PHE A 1 96 ? -49.411 5.822 16.683 1.00 90.19 96 PHE A N 1
ATOM 719 C CA . PHE A 1 96 ? -48.908 7.191 16.775 1.00 90.19 96 PHE A CA 1
ATOM 720 C C . PHE A 1 96 ? -48.611 7.792 15.396 1.00 90.19 96 PHE A C 1
ATOM 722 O O . PHE A 1 96 ? -48.420 7.071 14.417 1.00 90.19 96 PHE A O 1
ATOM 729 N N . ALA A 1 97 ? -48.550 9.123 15.354 1.00 87.56 97 ALA A N 1
ATOM 730 C CA . ALA A 1 97 ? -48.071 9.914 14.226 1.00 87.56 97 ALA A CA 1
ATOM 731 C C . ALA A 1 97 ? -47.310 11.134 14.769 1.00 87.56 97 ALA A C 1
ATOM 733 O O . ALA A 1 97 ? -47.848 11.857 15.612 1.00 87.56 97 ALA A O 1
ATOM 734 N N . SER A 1 98 ? -46.071 11.350 14.324 1.00 83.06 98 SER A N 1
ATOM 735 C CA . SER A 1 98 ? -45.227 12.458 14.786 1.00 83.06 98 SER A CA 1
ATOM 736 C C . SER A 1 98 ? -45.334 13.712 13.914 1.00 83.06 98 SER A C 1
ATOM 738 O O . SER A 1 98 ? -45.794 13.678 12.771 1.00 83.06 98 SER A O 1
ATOM 740 N N . GLN A 1 99 ? -44.897 14.848 14.461 1.00 73.38 99 GLN A N 1
ATOM 741 C CA . GLN A 1 99 ? -44.655 16.075 13.696 1.00 73.38 99 GLN A CA 1
ATOM 742 C C . GLN A 1 99 ? -43.220 16.053 13.121 1.00 73.38 99 GLN A C 1
ATOM 744 O O . GLN A 1 99 ? -42.347 15.421 13.717 1.00 73.38 99 GLN A O 1
ATOM 749 N N . PRO A 1 100 ? -42.938 16.728 11.990 1.00 61.06 100 PRO A N 1
ATOM 750 C CA . PRO A 1 100 ? -41.587 16.787 11.428 1.00 61.06 100 PRO A CA 1
ATOM 751 C C . PRO A 1 100 ? -40.584 17.455 12.385 1.00 61.06 100 PRO A C 1
ATOM 753 O O . PRO A 1 100 ? -40.832 18.568 12.845 1.00 61.06 100 PRO A O 1
ATOM 756 N N . GLY A 1 101 ? -39.436 16.810 12.627 1.00 54.28 101 GLY A N 1
ATOM 757 C CA . GLY A 1 101 ? -38.267 17.427 13.267 1.00 54.28 101 GLY A CA 1
ATOM 758 C C . GLY A 1 101 ? -38.336 17.622 14.787 1.00 54.28 101 GLY A C 1
ATOM 759 O O . GLY A 1 101 ? -37.618 18.477 15.302 1.00 54.28 101 GLY A O 1
ATOM 760 N N . GLY A 1 102 ? -39.174 16.871 15.513 1.00 64.50 102 GLY A N 1
ATOM 761 C CA . GLY A 1 102 ? -39.247 16.959 16.977 1.00 64.50 102 GLY A CA 1
ATOM 762 C C . GLY A 1 102 ? -39.634 15.656 17.678 1.00 64.50 102 GLY A C 1
ATOM 763 O O . GLY A 1 102 ? -40.363 14.827 17.128 1.00 64.50 102 GLY A O 1
ATOM 764 N N . ASP A 1 103 ? -39.163 15.504 18.918 1.00 75.75 103 ASP A N 1
ATOM 765 C CA . ASP A 1 103 ? -39.518 14.394 19.803 1.00 75.75 103 ASP A CA 1
ATOM 766 C C . ASP A 1 103 ? -41.037 14.349 20.038 1.00 75.75 103 ASP A C 1
ATOM 768 O O . ASP A 1 103 ? -41.706 15.371 20.207 1.00 75.75 103 ASP A O 1
ATOM 772 N N . THR A 1 104 ? -41.607 13.148 20.054 1.00 82.44 104 THR A N 1
ATOM 773 C CA . THR A 1 104 ? -43.046 12.916 20.211 1.00 82.44 104 THR A CA 1
ATOM 774 C C . THR A 1 104 ? -43.303 12.015 21.409 1.00 82.44 104 THR A C 1
ATOM 776 O O . THR A 1 104 ? -42.778 10.916 21.487 1.00 82.44 104 THR A O 1
ATOM 779 N N . THR A 1 105 ? -44.155 12.433 22.347 1.00 89.50 105 THR A N 1
ATOM 780 C CA . THR A 1 105 ? -44.544 11.579 23.484 1.00 89.50 105 THR A CA 1
ATOM 781 C C . THR A 1 105 ? -45.854 10.850 23.198 1.00 89.50 105 THR A C 1
ATOM 783 O O . THR A 1 105 ? -46.898 11.485 23.047 1.00 89.50 105 THR A O 1
ATOM 786 N N . VAL A 1 106 ? -45.819 9.518 23.195 1.00 90.31 106 VAL A N 1
ATOM 787 C CA . VAL A 1 106 ? -46.998 8.646 23.139 1.00 90.31 106 VAL A CA 1
ATOM 788 C C . VAL A 1 106 ? -47.402 8.276 24.566 1.00 90.31 106 VAL A C 1
ATOM 790 O O . VAL A 1 106 ? -46.586 7.776 25.335 1.00 90.31 106 VAL A O 1
ATOM 793 N N . ARG A 1 107 ? -48.657 8.535 24.947 1.00 92.81 107 ARG A N 1
ATOM 794 C CA . ARG A 1 107 ? -49.171 8.243 26.296 1.00 92.81 107 ARG A CA 1
ATOM 795 C C . ARG A 1 107 ? -50.038 6.992 26.283 1.00 92.81 107 ARG A C 1
ATOM 797 O O . ARG A 1 107 ? -51.011 6.928 25.536 1.00 92.81 107 ARG A O 1
ATOM 804 N N . VAL A 1 108 ? -49.699 6.018 27.125 1.00 92.88 108 VAL A N 1
ATOM 805 C CA . VAL A 1 108 ? -50.402 4.730 27.216 1.00 92.88 108 VAL A CA 1
ATOM 806 C C . VAL A 1 108 ? -50.940 4.536 28.626 1.00 92.88 108 VAL A C 1
ATOM 808 O O . VAL A 1 108 ? -50.203 4.664 29.599 1.00 92.88 108 VAL A O 1
ATOM 811 N N . ARG A 1 109 ? -52.230 4.215 28.766 1.00 92.31 109 ARG A N 1
ATOM 812 C CA . ARG A 1 109 ? -52.840 3.970 30.079 1.00 92.31 109 ARG A CA 1
ATOM 813 C C . ARG A 1 109 ? -52.801 2.473 30.423 1.00 92.31 109 ARG A C 1
ATOM 815 O O . ARG A 1 109 ? -53.532 1.707 29.791 1.00 92.31 109 ARG A O 1
ATOM 822 N N . PRO A 1 110 ? -51.982 2.035 31.398 1.00 93.62 110 PRO A N 1
ATOM 823 C CA . PRO A 1 110 ? -51.977 0.645 31.847 1.00 93.62 110 PRO A CA 1
ATOM 824 C C . PRO A 1 110 ? -53.203 0.311 32.703 1.00 93.62 110 PRO A C 1
ATOM 826 O O . PRO A 1 110 ? -53.771 1.171 33.376 1.00 93.62 110 PRO A O 1
ATOM 829 N N . SER A 1 111 ? -53.567 -0.970 32.728 1.00 91.94 111 SER A N 1
ATOM 830 C CA . SER A 1 111 ? -54.524 -1.539 33.678 1.00 91.94 111 SER A CA 1
ATOM 831 C C . SER A 1 111 ? -53.815 -2.552 34.573 1.00 91.94 111 SER A C 1
ATOM 833 O O . SER A 1 111 ? -53.171 -3.473 34.070 1.00 91.94 111 SER A O 1
ATOM 835 N N . PHE A 1 112 ? -53.936 -2.364 35.887 1.00 93.62 112 PHE A N 1
ATOM 836 C CA . PHE A 1 112 ? -53.385 -3.256 36.902 1.00 93.62 112 PHE A CA 1
ATOM 837 C C . PHE A 1 112 ? -54.517 -3.990 37.624 1.00 93.62 112 PHE A C 1
ATOM 839 O O . PHE A 1 112 ? -55.479 -3.367 38.072 1.00 93.62 112 PHE A O 1
ATOM 846 N N . GLU A 1 113 ? -54.382 -5.303 37.764 1.00 91.50 113 GLU A N 1
ATOM 847 C CA . GLU A 1 113 ? -55.268 -6.154 38.564 1.00 91.50 113 GLU A CA 1
ATOM 848 C C . GLU A 1 113 ? -54.669 -6.489 39.943 1.00 91.50 113 GLU A C 1
ATOM 850 O O . GLU A 1 113 ? -55.386 -6.963 40.820 1.00 91.50 113 GLU A O 1
ATOM 855 N N . GLU A 1 114 ? -53.362 -6.287 40.137 1.00 90.56 114 GLU A N 1
ATOM 856 C CA . GLU A 1 114 ? -52.635 -6.653 41.357 1.00 90.56 114 GLU A CA 1
ATOM 857 C C . GLU A 1 114 ? -51.444 -5.710 41.587 1.00 90.56 114 GLU A C 1
ATOM 859 O O . GLU A 1 114 ? -50.811 -5.253 40.628 1.00 90.56 114 GLU A O 1
ATOM 864 N N . GLU A 1 115 ? -51.125 -5.418 42.851 1.00 90.25 115 GLU A N 1
ATOM 865 C CA . GLU A 1 115 ? -49.884 -4.718 43.193 1.00 90.25 115 GLU A CA 1
ATOM 866 C C . GLU A 1 115 ? -48.664 -5.590 42.901 1.00 90.25 115 GLU A C 1
ATOM 868 O O . GLU A 1 115 ? -48.705 -6.816 42.979 1.00 90.25 115 GLU A O 1
ATOM 873 N N . GLY A 1 116 ? -47.551 -4.949 42.573 1.00 86.19 116 GLY A N 1
ATOM 874 C CA . GLY A 1 116 ? -46.337 -5.660 42.220 1.00 86.19 116 GLY A CA 1
ATOM 875 C C . GLY A 1 116 ? -45.495 -4.910 41.210 1.00 86.19 116 GLY A C 1
ATOM 876 O O . GLY A 1 116 ? -45.867 -3.858 40.688 1.00 86.19 116 GLY A O 1
ATOM 877 N N . MET A 1 117 ? -44.326 -5.478 40.965 1.00 86.12 117 MET A N 1
ATOM 878 C CA . MET A 1 117 ? -43.338 -4.977 40.031 1.00 86.12 117 MET A CA 1
ATOM 879 C C . MET A 1 117 ? -43.394 -5.806 38.751 1.00 86.12 117 MET A C 1
ATOM 881 O O . MET A 1 117 ? -43.334 -7.033 38.808 1.00 86.12 117 MET A O 1
ATOM 885 N N . TYR A 1 118 ? -43.503 -5.147 37.608 1.00 85.38 118 TYR A N 1
ATOM 886 C CA . TYR A 1 118 ? -43.725 -5.748 36.300 1.00 85.38 118 TYR A CA 1
ATOM 887 C C . TYR A 1 118 ? -42.619 -5.330 35.343 1.00 85.38 118 TYR A C 1
ATOM 889 O O . TYR A 1 118 ? -42.317 -4.141 35.249 1.00 85.38 118 TYR A O 1
ATOM 897 N N . ARG A 1 119 ? -42.056 -6.290 34.607 1.00 84.44 119 ARG A N 1
ATOM 898 C CA . ARG A 1 119 ? -41.130 -6.025 33.501 1.00 84.44 119 ARG A CA 1
ATOM 899 C C . ARG A 1 119 ? -41.896 -6.053 32.191 1.00 84.44 119 ARG A C 1
ATOM 901 O O . ARG A 1 119 ? -42.617 -7.014 31.917 1.00 84.44 119 ARG A O 1
ATOM 908 N N . VAL A 1 120 ? -41.699 -5.034 31.370 1.00 86.44 120 VAL A N 1
ATOM 909 C CA . VAL A 1 120 ? -42.416 -4.848 30.111 1.00 86.44 120 VAL A CA 1
ATOM 910 C C . VAL A 1 120 ? -41.426 -4.624 28.975 1.00 86.44 120 VAL A C 1
ATOM 912 O O . VAL A 1 120 ? -40.441 -3.908 29.135 1.00 86.44 120 VAL A O 1
ATOM 915 N N . ARG A 1 121 ? -41.704 -5.234 27.825 1.00 85.56 121 ARG A N 1
ATOM 916 C CA . ARG A 1 121 ? -41.113 -4.916 26.525 1.00 85.56 121 ARG A CA 1
ATOM 917 C C . ARG A 1 121 ? -42.119 -4.099 25.725 1.00 85.56 121 ARG A C 1
ATOM 919 O O . ARG A 1 121 ? -43.281 -4.488 25.659 1.00 85.56 121 ARG A O 1
ATOM 926 N N . ALA A 1 122 ? -41.687 -3.003 25.115 1.00 86.06 122 ALA A N 1
ATOM 927 C CA . ALA A 1 122 ? -42.452 -2.293 24.099 1.00 86.06 122 ALA A CA 1
ATOM 928 C C . ALA A 1 122 ? -41.753 -2.394 22.743 1.00 86.06 122 ALA A C 1
ATOM 930 O O . ALA A 1 122 ? -40.636 -1.908 22.589 1.00 86.06 122 ALA A O 1
ATOM 931 N N . ASP A 1 123 ? -42.421 -2.999 21.767 1.00 86.75 123 ASP A N 1
ATOM 932 C CA . ASP A 1 123 ? -42.002 -3.035 20.371 1.00 86.75 123 ASP A CA 1
ATOM 933 C C . ASP A 1 123 ? -42.630 -1.861 19.624 1.00 86.75 123 ASP A C 1
ATOM 935 O O . ASP A 1 123 ? -43.842 -1.820 19.401 1.00 86.75 123 ASP A O 1
ATOM 939 N N . VAL A 1 124 ? -41.800 -0.901 19.234 1.00 83.06 124 VAL A N 1
ATOM 940 C CA . VAL A 1 124 ? -42.182 0.262 18.436 1.00 83.06 124 VAL A CA 1
ATOM 941 C C . VAL A 1 124 ? -41.865 -0.036 16.980 1.00 83.06 124 VAL A C 1
ATOM 943 O O . VAL A 1 124 ? -40.711 -0.257 16.615 1.00 83.06 124 VAL A O 1
ATOM 946 N N . LYS A 1 125 ? -42.895 -0.032 16.138 1.00 88.38 125 LYS A N 1
ATOM 947 C CA . LYS A 1 125 ? -42.766 -0.209 14.694 1.00 88.38 125 LYS A CA 1
ATOM 948 C C . LYS A 1 125 ? -43.308 1.020 13.980 1.00 88.38 125 LYS A C 1
ATOM 950 O O . LYS A 1 125 ? -44.522 1.224 13.956 1.00 88.38 125 LYS A O 1
ATOM 955 N N . ALA A 1 126 ? -42.411 1.808 13.401 1.00 80.50 126 ALA A N 1
ATOM 956 C CA . ALA A 1 126 ? -42.726 2.937 12.539 1.00 80.50 126 ALA A CA 1
ATOM 957 C C . ALA A 1 126 ? -42.465 2.591 11.065 1.00 80.50 126 ALA A C 1
ATOM 959 O O . ALA A 1 126 ? -41.837 1.584 10.738 1.00 80.50 126 ALA A O 1
ATOM 960 N N . ASP A 1 127 ? -42.933 3.452 10.172 1.00 77.69 127 ASP A N 1
ATOM 961 C CA . ASP A 1 127 ? -42.554 3.486 8.756 1.00 77.69 127 ASP A CA 1
ATOM 962 C C . ASP A 1 127 ? -41.051 3.726 8.519 1.00 77.69 127 ASP A C 1
ATOM 964 O O . ASP A 1 127 ? -40.508 3.288 7.508 1.00 77.69 127 ASP A O 1
ATOM 968 N N . SER A 1 128 ? -40.388 4.402 9.458 1.00 63.22 128 SER A N 1
ATOM 969 C CA . SER A 1 128 ? -39.008 4.889 9.349 1.00 63.22 128 SER A CA 1
ATOM 970 C C . SER A 1 128 ? -37.997 4.152 10.237 1.00 63.22 128 SER A C 1
ATOM 972 O O . SER A 1 128 ? -36.800 4.256 9.986 1.00 63.22 128 SER A O 1
ATOM 974 N N . PHE A 1 129 ? -38.442 3.408 11.256 1.00 68.25 129 PHE A N 1
ATOM 975 C CA . PHE A 1 129 ? -37.576 2.643 12.164 1.00 68.25 129 PHE A CA 1
ATOM 976 C C . PHE A 1 129 ? -38.353 1.568 12.938 1.00 68.25 129 PHE A C 1
ATOM 978 O O . PHE A 1 129 ? -39.582 1.610 13.042 1.00 68.25 129 PHE A O 1
ATOM 985 N N . GLN A 1 130 ? -37.631 0.615 13.528 1.00 76.19 130 GLN A N 1
ATOM 986 C CA . GLN A 1 130 ? -38.189 -0.382 14.440 1.00 76.19 130 GLN A CA 1
ATOM 987 C C . GLN A 1 130 ? -37.247 -0.583 15.632 1.00 76.19 130 GLN A C 1
ATOM 989 O O . GLN A 1 130 ? -36.062 -0.829 15.437 1.00 76.19 130 GLN A O 1
ATOM 994 N N . VAL A 1 131 ? -37.777 -0.508 16.855 1.00 64.56 131 VAL A N 1
ATOM 995 C CA . VAL A 1 131 ? -37.005 -0.638 18.104 1.00 64.56 131 VAL A CA 1
ATOM 996 C C . VAL A 1 131 ? -37.803 -1.389 19.169 1.00 64.56 131 VAL A C 1
ATOM 998 O O . VAL A 1 131 ? -39.026 -1.270 19.236 1.00 64.56 131 VAL A O 1
ATOM 1001 N N . ALA A 1 132 ? -37.108 -2.134 20.029 1.00 73.94 132 ALA A N 1
ATOM 1002 C CA . ALA A 1 132 ? -37.663 -2.675 21.266 1.00 73.94 132 ALA A CA 1
ATOM 1003 C C . ALA A 1 132 ? -37.055 -1.963 22.485 1.00 73.94 132 ALA A C 1
ATOM 1005 O O . ALA A 1 132 ? -35.836 -1.853 22.590 1.00 73.94 132 ALA A O 1
ATOM 1006 N N . VAL A 1 133 ? -37.893 -1.524 23.427 1.00 73.31 133 VAL A N 1
ATOM 1007 C CA . VAL A 1 133 ? -37.455 -0.962 24.716 1.00 73.31 133 VAL A CA 1
ATOM 1008 C C . VAL A 1 133 ? -37.972 -1.783 25.885 1.00 73.31 133 VAL A C 1
ATOM 1010 O O . VAL A 1 133 ? -39.106 -2.261 25.869 1.00 73.31 133 VAL A O 1
ATOM 1013 N N . TYR A 1 134 ? -37.148 -1.928 26.918 1.00 78.94 134 TYR A N 1
ATOM 1014 C CA . TYR A 1 134 ? -37.495 -2.640 28.143 1.00 78.94 134 TYR A CA 1
ATOM 1015 C C . TYR A 1 134 ? -37.602 -1.650 29.297 1.00 78.94 134 TYR A C 1
ATOM 1017 O O . TYR A 1 134 ? -36.790 -0.737 29.408 1.00 78.94 134 TYR A O 1
ATOM 1025 N N . PHE A 1 135 ? -38.615 -1.822 30.139 1.00 82.19 135 PHE A N 1
ATOM 1026 C CA . PHE A 1 135 ? -38.837 -0.967 31.298 1.00 82.19 135 PHE A CA 1
ATOM 1027 C C . PHE A 1 135 ? -39.611 -1.702 32.389 1.00 82.19 135 PHE A C 1
ATOM 1029 O O . PHE A 1 135 ? -40.119 -2.813 32.200 1.00 82.19 135 PHE A O 1
ATOM 1036 N N . TRP A 1 136 ? -39.702 -1.061 33.544 1.00 86.88 136 TRP A N 1
ATOM 1037 C CA . TRP A 1 136 ? -40.351 -1.571 34.734 1.00 86.88 136 TRP A CA 1
ATOM 1038 C C . TRP A 1 136 ? -41.468 -0.648 35.202 1.00 86.88 136 TRP A C 1
ATOM 1040 O O . TRP A 1 136 ? -41.391 0.578 35.114 1.00 86.88 136 TRP A O 1
ATOM 1050 N N . LEU A 1 137 ? -42.517 -1.272 35.727 1.00 90.62 137 LEU A N 1
ATOM 1051 C CA . LEU A 1 137 ? -43.645 -0.620 36.375 1.00 90.62 137 LEU A CA 1
ATOM 1052 C C . LEU A 1 137 ? -43.825 -1.219 37.765 1.00 90.62 137 LEU A C 1
ATOM 1054 O O . LEU A 1 137 ? -43.915 -2.435 37.901 1.00 90.62 137 LEU A O 1
ATOM 1058 N N . LEU A 1 138 ? -43.924 -0.384 38.790 1.00 90.62 138 LEU A N 1
ATOM 1059 C CA . LEU A 1 138 ? -44.261 -0.797 40.149 1.00 90.62 138 LEU A CA 1
ATOM 1060 C C . LEU A 1 138 ? -45.592 -0.164 40.541 1.00 90.62 138 LEU A C 1
ATOM 1062 O O . LEU A 1 138 ? -45.693 1.058 40.595 1.00 90.62 138 LEU A O 1
ATOM 1066 N N . LEU A 1 139 ? -46.590 -0.989 40.855 1.00 92.62 139 LEU A N 1
ATOM 1067 C CA . LEU A 1 139 ? -47.788 -0.551 41.568 1.00 92.62 139 LEU A CA 1
ATOM 1068 C C . LEU A 1 139 ? -47.623 -0.882 43.052 1.00 92.62 139 LEU A C 1
ATOM 1070 O O . LEU A 1 139 ? -47.471 -2.055 43.400 1.00 92.62 139 LEU A O 1
ATOM 1074 N N . LYS A 1 140 ? -47.660 0.146 43.903 1.00 89.50 140 LYS A N 1
ATOM 1075 C CA . LYS A 1 140 ? -47.550 0.025 45.360 1.00 89.50 140 LYS A CA 1
ATOM 1076 C C . LYS A 1 140 ? -48.332 1.135 46.054 1.00 89.50 140 LYS A C 1
ATOM 1078 O O . LYS A 1 140 ? -48.192 2.303 45.690 1.00 89.50 140 LYS A O 1
ATOM 1083 N N . ASP A 1 141 ? -49.127 0.776 47.056 1.00 90.06 141 ASP A N 1
ATOM 1084 C CA . ASP A 1 141 ? -49.943 1.698 47.854 1.00 90.06 141 ASP A CA 1
ATOM 1085 C C . ASP A 1 141 ? -50.823 2.618 46.973 1.00 90.06 141 ASP A C 1
ATOM 1087 O O . ASP A 1 141 ? -50.961 3.822 47.212 1.00 90.06 141 ASP A O 1
ATOM 1091 N N . GLY A 1 142 ? -51.383 2.064 45.888 1.00 90.12 142 GLY A N 1
ATOM 1092 C CA . GLY A 1 142 ? -52.208 2.806 44.919 1.00 90.12 142 GLY A CA 1
ATOM 1093 C C . GLY A 1 142 ? -51.457 3.831 44.051 1.00 90.12 142 GLY A C 1
ATOM 1094 O O . GLY A 1 142 ? -52.092 4.642 43.364 1.00 90.12 142 GLY A O 1
ATOM 1095 N N . ARG A 1 143 ? -50.120 3.808 44.057 1.00 93.62 143 ARG A N 1
ATOM 1096 C CA . ARG A 1 143 ? -49.252 4.659 43.234 1.00 93.62 143 ARG A CA 1
ATOM 1097 C C . ARG A 1 143 ? -48.439 3.830 42.250 1.00 93.62 143 ARG A C 1
ATOM 1099 O O . ARG A 1 143 ? -47.964 2.747 42.579 1.00 93.62 143 ARG A O 1
ATOM 1106 N N . VAL A 1 144 ? -48.272 4.369 41.049 1.00 93.06 144 VAL A N 1
ATOM 1107 C CA . VAL A 1 144 ? -47.447 3.796 39.992 1.00 93.06 144 VAL A CA 1
ATOM 1108 C C . VAL A 1 144 ? -46.111 4.523 39.944 1.00 93.06 144 VAL A C 1
ATOM 1110 O O . VAL A 1 144 ? -46.054 5.755 39.908 1.00 93.06 144 VAL A O 1
ATOM 1113 N N . TYR A 1 145 ? -45.049 3.738 39.923 1.00 91.69 145 TYR A N 1
ATOM 1114 C CA . TYR A 1 145 ? -43.676 4.158 39.695 1.00 91.69 145 TYR A CA 1
ATOM 1115 C C . TYR A 1 145 ? -43.189 3.472 38.424 1.00 91.69 145 TYR A C 1
ATOM 1117 O O . TYR A 1 145 ? -43.629 2.362 38.109 1.00 91.69 145 TYR A O 1
ATOM 1125 N N . TYR A 1 146 ? -42.313 4.126 37.675 1.00 90.44 146 TYR A N 1
ATOM 1126 C CA . TYR A 1 146 ? -41.858 3.604 36.393 1.00 90.44 146 TYR A CA 1
ATOM 1127 C C . TYR A 1 146 ? -40.435 4.045 36.108 1.00 90.44 146 TYR A C 1
ATOM 1129 O O . TYR A 1 146 ? -40.010 5.119 36.520 1.00 90.44 146 TYR A O 1
ATOM 1137 N N . SER A 1 147 ? -39.692 3.205 35.414 1.00 82.38 147 SER A N 1
ATOM 1138 C CA . SER A 1 147 ? -38.326 3.499 34.994 1.00 82.38 147 SER A CA 1
ATOM 1139 C C . SER A 1 147 ? -37.918 2.478 33.944 1.00 82.38 147 SER A C 1
ATOM 1141 O O . SER A 1 147 ? -38.517 1.406 33.865 1.00 82.38 147 SER A O 1
ATOM 1143 N N . SER A 1 148 ? -36.900 2.784 33.153 1.00 69.69 148 SER A N 1
ATOM 1144 C CA . SER A 1 148 ? -36.176 1.806 32.346 1.00 69.69 148 SER A CA 1
ATOM 1145 C C . SER A 1 148 ? -35.661 0.619 33.188 1.00 69.69 148 SER A C 1
ATOM 1147 O O . SER A 1 148 ? -35.594 -0.502 32.682 1.00 69.69 148 SER A O 1
ATOM 1149 N N . ASP A 1 149 ? -35.422 0.813 34.495 1.00 69.31 149 ASP A N 1
ATOM 1150 C CA . ASP A 1 149 ? -34.865 -0.188 35.409 1.00 69.31 149 ASP A CA 1
ATOM 1151 C C . ASP A 1 149 ? -35.605 -0.290 36.766 1.00 69.31 149 ASP A C 1
ATOM 1153 O O . ASP A 1 149 ? -36.071 0.690 37.345 1.00 69.31 149 ASP A O 1
ATOM 1157 N N . ALA A 1 150 ? -35.696 -1.501 37.323 1.00 64.75 150 ALA A N 1
ATOM 1158 C CA . ALA A 1 150 ? -36.350 -1.750 38.613 1.00 64.75 150 ALA A CA 1
ATOM 1159 C C . ALA A 1 150 ? -35.606 -1.141 39.819 1.00 64.75 150 ALA A C 1
ATOM 1161 O O . ALA A 1 150 ? -36.233 -0.638 40.752 1.00 64.75 150 ALA A O 1
ATOM 1162 N N . GLY A 1 151 ? -34.277 -1.209 39.827 1.00 65.69 151 GLY A N 1
ATOM 1163 C CA . GLY A 1 151 ? -33.415 -0.588 40.830 1.00 65.69 151 GLY A CA 1
ATOM 1164 C C . GLY A 1 151 ? -33.433 0.937 40.757 1.00 65.69 151 GLY A C 1
ATOM 1165 O O . GLY A 1 151 ? -33.373 1.588 41.802 1.00 65.69 151 GLY A O 1
ATOM 1166 N N . ASN A 1 152 ? -33.626 1.515 39.571 1.00 73.94 152 ASN A N 1
ATOM 1167 C CA . ASN A 1 152 ? -33.842 2.956 39.420 1.00 73.94 152 ASN A CA 1
ATOM 1168 C C . ASN A 1 152 ? -35.175 3.418 40.012 1.00 73.94 152 ASN A C 1
ATOM 1170 O O . ASN A 1 152 ? -35.220 4.492 40.608 1.00 73.94 152 ASN A O 1
ATOM 1174 N N . ILE A 1 153 ? -36.231 2.592 39.988 1.00 79.06 153 ILE A N 1
ATOM 1175 C CA . ILE A 1 153 ? -37.459 2.883 40.752 1.00 79.06 153 ILE A CA 1
ATOM 1176 C C . ILE A 1 153 ? -37.138 3.010 42.247 1.00 79.06 153 ILE A C 1
ATOM 1178 O O . ILE A 1 153 ? -37.506 4.001 42.875 1.00 79.06 153 ILE A O 1
ATOM 1182 N N . VAL A 1 154 ? -36.420 2.035 42.817 1.00 78.69 154 VAL A N 1
ATOM 1183 C CA . VAL A 1 154 ? -36.040 2.049 44.242 1.00 78.69 154 VAL A CA 1
ATOM 1184 C C . VAL A 1 154 ? -35.151 3.246 44.562 1.00 78.69 154 VAL A C 1
ATOM 1186 O O . VAL A 1 154 ? -35.395 3.951 45.541 1.00 78.69 154 VAL A O 1
ATOM 1189 N N . SER A 1 155 ? -34.145 3.503 43.730 1.00 78.38 155 SER A N 1
ATOM 1190 C CA . SER A 1 155 ? -33.184 4.580 43.955 1.00 78.38 155 SER A CA 1
ATOM 1191 C C . SER A 1 155 ? -33.836 5.955 43.810 1.00 78.38 155 SER A C 1
ATOM 1193 O O . SER A 1 155 ? -33.560 6.835 44.616 1.00 78.38 155 SER A O 1
ATOM 1195 N N . ALA A 1 156 ? -34.772 6.135 42.875 1.00 81.44 156 ALA A N 1
ATOM 1196 C CA . ALA A 1 156 ? -35.531 7.374 42.726 1.00 81.44 156 ALA A CA 1
ATOM 1197 C C . ALA A 1 156 ? -36.560 7.583 43.850 1.00 81.44 156 ALA A C 1
ATOM 1199 O O . ALA A 1 156 ? -36.826 8.719 44.255 1.00 81.44 156 ALA A O 1
ATOM 1200 N N . MET A 1 157 ? -37.133 6.503 44.392 1.00 87.56 157 MET A N 1
ATOM 1201 C CA . MET A 1 157 ? -37.942 6.563 45.613 1.00 87.56 157 MET A CA 1
ATOM 1202 C C . MET A 1 157 ? -37.084 6.960 46.822 1.00 87.56 157 MET A C 1
ATOM 1204 O O . MET A 1 157 ? -37.515 7.792 47.622 1.00 87.56 157 MET A O 1
ATOM 1208 N N . ALA A 1 158 ? -35.873 6.406 46.946 1.00 85.81 158 ALA A N 1
ATOM 1209 C CA . ALA A 1 158 ? -34.922 6.753 48.001 1.00 85.81 158 ALA A CA 1
ATOM 1210 C C . ALA A 1 158 ? -34.464 8.207 47.870 1.00 85.81 158 ALA A C 1
ATOM 1212 O O . ALA A 1 158 ? -34.517 8.948 48.845 1.00 85.81 158 ALA A O 1
ATOM 1213 N N . ALA A 1 159 ? -34.114 8.648 46.659 1.00 85.44 159 ALA A N 1
ATOM 1214 C CA . ALA A 1 159 ? -33.754 10.029 46.354 1.00 85.44 159 ALA A CA 1
ATOM 1215 C C . ALA A 1 159 ? -34.867 10.991 46.782 1.00 85.44 159 ALA A C 1
ATOM 1217 O O . ALA A 1 159 ? -34.621 11.946 47.520 1.00 85.44 159 ALA A O 1
ATOM 1218 N N . TYR A 1 160 ? -36.116 10.678 46.414 1.00 89.31 160 TYR A N 1
ATOM 1219 C CA . TYR A 1 160 ? -37.267 11.462 46.840 1.00 89.31 160 TYR A CA 1
ATOM 1220 C C . TYR A 1 160 ? -37.378 11.501 48.369 1.00 89.31 160 TYR A C 1
ATOM 1222 O O . TYR A 1 160 ? -37.535 12.579 48.934 1.00 89.31 160 TYR A O 1
ATOM 1230 N N . GLN A 1 161 ? -37.276 10.372 49.074 1.00 89.94 161 GLN A N 1
ATOM 1231 C CA . GLN A 1 161 ? -37.376 10.346 50.541 1.00 89.94 161 GLN A CA 1
ATOM 1232 C C . GLN A 1 161 ? -36.208 11.068 51.238 1.00 89.94 161 GLN A C 1
ATOM 1234 O O . GLN A 1 161 ? -36.420 11.767 52.232 1.00 89.94 161 GLN A O 1
ATOM 1239 N N . LEU A 1 162 ? -35.003 10.997 50.671 1.00 90.69 162 LEU A N 1
ATOM 1240 C CA . LEU A 1 162 ? -33.774 11.582 51.210 1.00 90.69 162 LEU A CA 1
ATOM 1241 C C . LEU A 1 162 ? -33.532 13.041 50.807 1.00 90.69 162 LEU A C 1
ATOM 1243 O O . LEU A 1 162 ? -32.621 13.662 51.357 1.00 90.69 162 LEU A O 1
ATOM 1247 N N . ARG A 1 163 ? -34.339 13.633 49.915 1.00 87.12 163 ARG A N 1
ATOM 1248 C CA . ARG A 1 163 ? -34.139 15.001 49.385 1.00 87.12 163 ARG A CA 1
ATOM 1249 C C . ARG A 1 163 ? -33.923 16.076 50.460 1.00 87.12 163 ARG A C 1
ATOM 1251 O O . ARG A 1 163 ? -33.205 17.050 50.244 1.00 87.12 163 ARG A O 1
ATOM 1258 N N . ASN A 1 164 ? -34.504 15.877 51.646 1.00 88.12 164 ASN A N 1
ATOM 1259 C CA . ASN A 1 164 ? -34.408 16.784 52.795 1.00 88.12 164 ASN A CA 1
ATOM 1260 C C . ASN A 1 164 ? -33.543 16.236 53.952 1.00 88.12 164 ASN A C 1
ATOM 1262 O O . ASN A 1 164 ? -33.589 16.772 55.060 1.00 88.12 164 ASN A O 1
ATOM 1266 N N . HIS A 1 165 ? -32.760 15.174 53.735 1.00 92.12 165 HIS A N 1
ATOM 1267 C CA . HIS A 1 165 ? -31.930 14.558 54.769 1.00 92.12 165 HIS A CA 1
ATOM 1268 C C . HIS A 1 165 ? -30.707 15.437 55.088 1.00 92.12 165 HIS A C 1
ATOM 1270 O O . HIS A 1 165 ? -29.761 15.541 54.303 1.00 92.12 165 HIS A O 1
ATOM 1276 N N . ALA A 1 166 ? -30.703 16.069 56.265 1.00 88.19 166 ALA A N 1
ATOM 1277 C CA . ALA A 1 166 ? -29.745 17.124 56.616 1.00 88.19 166 ALA A CA 1
ATOM 1278 C C . ALA A 1 166 ? -28.268 16.686 56.528 1.00 88.19 166 ALA A C 1
ATOM 1280 O O . ALA A 1 166 ? -27.433 17.418 55.993 1.00 88.19 166 ALA A O 1
ATOM 1281 N N . GLN A 1 167 ? -27.939 15.481 57.007 1.00 90.06 167 GLN A N 1
ATOM 1282 C CA . GLN A 1 167 ? -26.568 14.956 56.956 1.00 90.06 167 GLN A CA 1
ATOM 1283 C C . GLN A 1 167 ? -26.130 14.623 55.522 1.00 90.06 167 GLN A C 1
ATOM 1285 O O . GLN A 1 167 ? -24.968 14.825 55.175 1.00 90.06 167 GLN A O 1
ATOM 1290 N N . LEU A 1 168 ? -27.061 14.186 54.668 1.00 88.31 168 LEU A N 1
ATOM 1291 C CA . LEU A 1 168 ? -26.762 13.855 53.275 1.00 88.31 168 LEU A CA 1
ATOM 1292 C C . LEU A 1 168 ? -26.441 15.127 52.482 1.00 88.31 168 LEU A C 1
ATOM 1294 O O . LEU A 1 168 ? -25.426 15.187 51.792 1.00 88.31 168 LEU A O 1
ATOM 1298 N N . GLN A 1 169 ? -27.242 16.183 52.667 1.00 88.38 169 GLN A N 1
ATOM 1299 C CA . GLN A 1 169 ? -26.995 17.487 52.046 1.00 88.38 169 GLN A CA 1
ATOM 1300 C C . GLN A 1 169 ? -25.649 18.091 52.473 1.00 88.38 169 GLN A C 1
ATOM 1302 O O . GLN A 1 169 ? -24.967 18.723 51.664 1.00 88.38 169 GLN A O 1
ATOM 1307 N N . ALA A 1 170 ? -25.237 17.902 53.731 1.00 88.69 170 ALA A N 1
ATOM 1308 C CA . ALA A 1 170 ? -23.933 18.363 54.205 1.00 88.69 170 ALA A CA 1
ATOM 1309 C C . ALA A 1 170 ? -22.776 17.650 53.481 1.00 88.69 170 ALA A C 1
ATOM 1311 O O . ALA A 1 170 ? -21.829 18.307 53.044 1.00 88.69 170 ALA A O 1
ATOM 1312 N N . LEU A 1 171 ? -22.876 16.330 53.303 1.00 89.69 171 LEU A N 1
ATOM 1313 C CA . LEU A 1 171 ? -21.894 15.533 52.562 1.00 89.69 171 LEU A CA 1
ATOM 1314 C C . LEU A 1 171 ? -21.863 15.918 51.071 1.00 89.69 171 LEU A C 1
ATOM 1316 O O . LEU A 1 171 ? -20.788 16.152 50.526 1.00 89.69 171 LEU A O 1
ATOM 1320 N N . GLN A 1 172 ? -23.021 16.106 50.428 1.00 86.12 172 GLN A N 1
ATOM 1321 C CA . GLN A 1 172 ? -23.097 16.569 49.032 1.00 86.12 172 GLN A CA 1
ATOM 1322 C C . GLN A 1 172 ? -22.427 17.938 48.832 1.00 86.12 172 GLN A C 1
ATOM 1324 O O . GLN A 1 172 ? -21.702 18.137 47.860 1.00 86.12 172 GLN A O 1
ATOM 1329 N N . ARG A 1 173 ? -22.594 18.879 49.774 1.00 87.00 173 ARG A N 1
ATOM 1330 C CA . ARG A 1 173 ? -21.910 20.186 49.721 1.00 87.00 173 ARG A CA 1
ATOM 1331 C C . ARG A 1 173 ? -20.391 20.062 49.855 1.00 87.00 173 ARG A C 1
ATOM 1333 O O . ARG A 1 173 ? -19.670 20.805 49.185 1.00 87.00 173 ARG A O 1
ATOM 1340 N N . LYS A 1 174 ? -19.894 19.136 50.687 1.00 88.38 174 LYS A N 1
ATOM 1341 C CA . LYS A 1 174 ? -18.450 18.848 50.779 1.00 88.38 174 LYS A CA 1
ATOM 1342 C C . LYS A 1 174 ? -17.910 18.357 49.436 1.00 88.38 174 LYS A C 1
ATOM 1344 O O . LYS A 1 174 ? -16.926 18.911 48.953 1.00 88.38 174 LYS A O 1
ATOM 1349 N N . ALA A 1 175 ? -18.588 17.395 48.811 1.00 84.31 175 ALA A N 1
ATOM 1350 C CA . ALA A 1 175 ? -18.195 16.879 47.502 1.00 84.31 175 ALA A CA 1
ATOM 1351 C C . ALA A 1 175 ? -18.238 17.957 46.406 1.00 84.31 175 ALA A C 1
ATOM 1353 O O . ALA A 1 175 ? -17.282 18.101 45.649 1.00 84.31 175 ALA A O 1
ATOM 1354 N N . ALA A 1 176 ? -19.294 18.778 46.364 1.00 83.25 176 ALA A N 1
ATOM 1355 C CA . ALA A 1 176 ? -19.391 19.897 45.425 1.00 83.25 176 ALA A CA 1
ATOM 1356 C C . ALA A 1 176 ? -18.232 20.897 45.599 1.00 83.25 176 ALA A C 1
ATOM 1358 O O . ALA A 1 176 ? -17.660 21.373 44.621 1.00 83.25 176 ALA A O 1
ATOM 1359 N N . THR A 1 177 ? -17.833 21.169 46.845 1.00 85.00 177 THR A N 1
ATOM 1360 C CA . THR A 1 177 ? -16.679 22.031 47.142 1.00 85.00 177 THR A CA 1
ATOM 1361 C C . THR A 1 177 ? -15.370 21.411 46.647 1.00 85.00 177 THR A C 1
ATOM 1363 O O . THR A 1 177 ? -14.558 22.110 46.041 1.00 85.00 177 THR A O 1
ATOM 1366 N N . ALA A 1 178 ? -15.171 20.106 46.863 1.00 82.12 178 ALA A N 1
ATOM 1367 C CA . ALA A 1 178 ? -13.997 19.380 46.380 1.00 82.12 178 ALA A CA 1
ATOM 1368 C C . ALA A 1 178 ? -13.916 19.370 44.842 1.00 82.12 178 ALA A C 1
ATOM 1370 O O . ALA A 1 178 ? -12.853 19.642 44.288 1.00 82.12 178 ALA A O 1
ATOM 1371 N N . SER A 1 179 ? -15.047 19.163 44.158 1.00 78.81 179 SER A N 1
ATOM 1372 C CA . SER A 1 179 ? -15.143 19.215 42.691 1.00 78.81 179 SER A CA 1
ATOM 1373 C C . SER A 1 179 ? -14.725 20.583 42.136 1.00 78.81 179 SER A C 1
ATOM 1375 O O . SER A 1 179 ? -13.888 20.663 41.236 1.00 78.81 179 SER A O 1
ATOM 1377 N N . VAL A 1 180 ? -15.214 21.682 42.727 1.00 78.62 180 VAL A N 1
ATOM 1378 C CA . VAL A 1 180 ? -14.819 23.047 42.326 1.00 78.62 180 VAL A CA 1
ATOM 1379 C C . VAL A 1 180 ? -13.324 23.294 42.553 1.00 78.62 180 VAL A C 1
ATOM 1381 O O . VAL A 1 180 ? -12.652 23.830 41.673 1.00 78.62 180 VAL A O 1
ATOM 1384 N N . GLN A 1 181 ? -12.780 22.882 43.702 1.00 73.69 181 GLN A N 1
ATOM 1385 C CA . GLN A 1 181 ? -11.349 23.032 43.997 1.00 73.69 181 GLN A CA 1
ATOM 1386 C C . GLN A 1 181 ? -10.466 22.220 43.044 1.00 73.69 181 GLN A C 1
ATOM 1388 O O . GLN A 1 181 ? -9.354 22.641 42.729 1.00 73.69 181 GLN A O 1
ATOM 1393 N N . GLN A 1 182 ? -10.948 21.071 42.574 1.00 68.44 182 GLN A N 1
ATOM 1394 C CA . GLN A 1 182 ? -10.230 20.235 41.623 1.00 68.44 182 GLN A CA 1
ATOM 1395 C C . GLN A 1 182 ? -10.245 20.830 40.211 1.00 68.44 182 GLN A C 1
ATOM 1397 O O . GLN A 1 182 ? -9.176 20.947 39.612 1.00 68.44 182 GLN A O 1
ATOM 1402 N N . LYS A 1 183 ? -11.406 21.301 39.729 1.00 65.38 183 LYS A N 1
ATOM 1403 C CA . LYS A 1 183 ? -11.526 22.021 38.444 1.00 65.38 183 LYS A CA 1
ATOM 1404 C C . LYS A 1 183 ? -10.612 23.258 38.384 1.00 65.38 183 LYS A C 1
ATOM 1406 O O . LYS A 1 183 ? -10.154 23.636 37.315 1.00 65.38 183 LYS A O 1
ATOM 1411 N N . GLN A 1 184 ? -10.306 23.873 39.530 1.00 62.72 184 GLN A N 1
ATOM 1412 C CA . GLN A 1 184 ? -9.386 25.016 39.633 1.00 62.72 184 GLN A CA 1
ATOM 1413 C C . GLN A 1 184 ? -7.891 24.639 39.657 1.00 62.72 184 GLN A C 1
ATOM 1415 O O . GLN A 1 184 ? -7.051 25.513 39.455 1.00 62.72 184 GLN A O 1
ATOM 1420 N N . ARG A 1 185 ? -7.536 23.376 39.933 1.00 56.25 185 ARG A N 1
ATOM 1421 C CA . ARG A 1 185 ? -6.139 22.900 40.026 1.00 56.25 185 ARG A CA 1
ATOM 1422 C C . ARG A 1 185 ? -5.622 22.245 38.744 1.00 56.25 185 ARG A C 1
ATOM 1424 O O . ARG A 1 185 ? -4.414 22.064 38.622 1.00 56.25 185 ARG A O 1
ATOM 1431 N N . SER A 1 186 ? -6.494 21.880 37.807 1.00 49.75 186 SER A N 1
ATOM 1432 C CA . SER A 1 186 ? -6.100 21.318 36.514 1.00 49.75 186 SER A CA 1
ATOM 1433 C C . SER A 1 186 ? -5.638 22.428 35.566 1.00 49.75 186 SER A C 1
ATOM 1435 O O . SER A 1 186 ? -6.446 23.215 35.084 1.00 49.75 186 SER A O 1
ATOM 1437 N N . THR A 1 187 ? -4.334 22.497 35.301 1.00 38.94 187 THR A N 1
ATOM 1438 C CA . THR A 1 187 ? -3.704 23.468 34.386 1.00 38.94 187 THR A CA 1
ATOM 1439 C C . THR A 1 187 ? -3.444 22.896 32.981 1.00 38.94 187 THR A C 1
ATOM 1441 O O . THR A 1 187 ? -2.531 23.362 32.308 1.00 38.94 187 THR A O 1
ATOM 1444 N N . GLY A 1 188 ? -4.172 21.856 32.554 1.00 37.50 188 GLY A N 1
ATOM 1445 C CA . GLY A 1 188 ? -3.916 21.116 31.307 1.00 37.50 188 GLY A CA 1
ATOM 1446 C C . GLY A 1 188 ? -5.059 21.198 30.290 1.00 37.50 188 GLY A C 1
ATOM 1447 O O . GLY A 1 188 ? -6.214 21.342 30.675 1.00 37.50 188 GLY A O 1
ATOM 1448 N N . GLU A 1 189 ? -4.708 21.089 29.005 1.00 36.44 189 GLU A N 1
ATOM 1449 C CA . GLU A 1 189 ? -5.570 21.218 27.812 1.00 36.44 189 GLU A CA 1
ATOM 1450 C C . GLU A 1 189 ? -6.621 20.095 27.634 1.00 36.44 189 GLU A C 1
ATOM 1452 O O . GLU A 1 189 ? -7.391 20.129 26.678 1.00 36.44 189 GLU A O 1
ATOM 1457 N N . THR A 1 190 ? -6.716 19.135 28.561 1.00 36.62 190 THR A N 1
ATOM 1458 C CA . THR A 1 190 ? -7.695 18.034 28.524 1.00 36.62 190 THR A CA 1
ATOM 1459 C C . THR A 1 190 ? -8.891 18.330 29.444 1.00 36.62 190 THR A C 1
ATOM 1461 O O . THR A 1 190 ? -8.675 18.657 30.617 1.00 36.62 190 THR A O 1
ATOM 1464 N N . PRO A 1 191 ? -10.154 18.194 28.988 1.00 41.41 191 PRO A N 1
ATOM 1465 C CA . PRO A 1 191 ? -11.316 18.304 29.866 1.00 41.41 191 PRO A CA 1
ATOM 1466 C C . PRO A 1 191 ? -11.243 17.258 30.984 1.00 41.41 191 PRO A C 1
ATOM 1468 O O . PRO A 1 191 ? -11.118 16.067 30.722 1.00 41.41 191 PRO A O 1
ATOM 1471 N N . VAL A 1 192 ? -11.328 17.697 32.240 1.00 50.91 192 VAL A N 1
ATOM 1472 C CA . VAL A 1 192 ? -11.438 16.784 33.384 1.00 50.91 192 VAL A CA 1
ATOM 1473 C C . VAL A 1 192 ? -12.871 16.257 33.420 1.00 50.91 192 VAL A C 1
ATOM 1475 O O . VAL A 1 192 ? -13.790 17.032 33.700 1.00 50.91 192 VAL A O 1
ATOM 1478 N N . LEU A 1 193 ? -13.062 14.962 33.145 1.00 57.81 193 LEU A N 1
ATOM 1479 C CA . LEU A 1 193 ? -14.347 14.288 33.354 1.00 57.81 193 LEU A CA 1
ATOM 1480 C C . LEU A 1 193 ? -14.804 14.491 34.806 1.00 57.81 193 LEU A C 1
ATOM 1482 O O . LEU A 1 193 ? -13.991 14.481 35.739 1.00 57.81 193 LEU A O 1
ATOM 1486 N N . GLU A 1 194 ? -16.104 14.728 35.015 1.00 63.00 194 GLU A N 1
ATOM 1487 C CA . GLU A 1 194 ? -16.623 14.918 36.370 1.00 63.00 194 GLU A CA 1
ATOM 1488 C C . GLU A 1 194 ? -16.361 13.672 37.205 1.00 63.00 194 GLU A C 1
ATOM 1490 O O . GLU A 1 194 ? -16.730 12.569 36.829 1.00 63.00 194 GLU A O 1
ATOM 1495 N N . ARG A 1 195 ? -15.715 13.830 38.359 1.00 70.19 195 ARG A N 1
ATOM 1496 C CA . ARG A 1 195 ? -15.456 12.686 39.228 1.00 70.19 195 ARG A CA 1
ATOM 1497 C C . ARG A 1 195 ? -16.705 12.317 40.025 1.00 70.19 195 ARG A C 1
ATOM 1499 O O . ARG A 1 195 ? -17.401 13.219 40.503 1.00 70.19 195 ARG A O 1
ATOM 1506 N N . PRO A 1 196 ? -16.978 11.015 40.221 1.00 73.38 196 PRO A N 1
ATOM 1507 C CA . PRO A 1 196 ? -18.106 10.574 41.027 1.00 73.38 196 PRO A CA 1
ATOM 1508 C C . PRO A 1 196 ? -17.944 11.029 42.479 1.00 73.38 196 PRO A C 1
ATOM 1510 O O . PRO A 1 196 ? -16.835 11.274 42.964 1.00 73.38 196 PRO A O 1
ATOM 1513 N N . ILE A 1 197 ? -19.056 11.094 43.215 1.00 78.38 197 ILE A N 1
ATOM 1514 C CA . ILE A 1 197 ? -19.049 11.573 44.605 1.00 78.38 197 ILE A CA 1
ATOM 1515 C C . ILE A 1 197 ? -18.138 10.726 45.507 1.00 78.38 197 ILE A C 1
ATOM 1517 O O . ILE A 1 197 ? -17.570 11.232 46.476 1.00 78.38 197 ILE A O 1
ATOM 1521 N N . SER A 1 198 ? -17.946 9.455 45.143 1.00 74.44 198 SER A N 1
ATOM 1522 C CA . SER A 1 198 ? -17.042 8.518 45.808 1.00 74.44 198 SER A CA 1
ATOM 1523 C C . SER A 1 198 ? -15.568 8.914 45.730 1.00 74.44 198 SER A C 1
ATOM 1525 O O . SER A 1 198 ? -14.804 8.555 46.620 1.00 74.44 198 SER A O 1
ATOM 1527 N N . GLU A 1 199 ? -15.163 9.688 44.726 1.00 76.31 199 GLU A N 1
ATOM 1528 C CA . GLU A 1 199 ? -13.788 10.181 44.576 1.00 76.31 199 GLU A CA 1
ATOM 1529 C C . GLU A 1 199 ? -13.586 11.585 45.175 1.00 76.31 199 GLU A C 1
ATOM 1531 O O . GLU A 1 199 ? -12.453 12.042 45.323 1.00 76.31 199 GLU A O 1
ATOM 1536 N N . LEU A 1 200 ? -14.677 12.271 45.529 1.00 82.19 200 LEU A N 1
ATOM 1537 C CA . LEU A 1 200 ? -14.673 13.645 46.045 1.00 82.19 200 LEU A CA 1
ATOM 1538 C C . LEU A 1 200 ? -14.791 13.723 47.574 1.00 82.19 200 LEU A C 1
ATOM 1540 O O . LEU A 1 200 ? -14.520 14.770 48.168 1.00 82.19 200 LEU A O 1
ATOM 1544 N N . LEU A 1 201 ? -15.224 12.638 48.214 1.00 84.75 201 LEU A N 1
ATOM 1545 C CA . LEU A 1 201 ? -15.370 12.537 49.663 1.00 84.75 201 LEU A CA 1
ATOM 1546 C C . LEU A 1 201 ? -14.162 11.844 50.306 1.00 84.75 201 LEU A C 1
ATOM 1548 O O . LEU A 1 201 ? -13.496 11.007 49.703 1.00 84.75 201 LEU A O 1
ATOM 1552 N N . SER A 1 202 ? -13.898 12.173 51.575 1.00 85.06 202 SER A N 1
ATOM 1553 C CA . SER A 1 202 ? -12.968 11.389 52.396 1.00 85.06 202 SER A CA 1
ATOM 1554 C C . SER A 1 202 ? -13.524 9.979 52.632 1.00 85.06 202 SER A C 1
ATOM 1556 O O . SER A 1 202 ? -14.735 9.783 52.580 1.00 85.06 202 SER A O 1
ATOM 1558 N N . ALA A 1 203 ? -12.670 8.999 52.945 1.00 79.81 203 ALA A N 1
ATOM 1559 C CA . ALA A 1 203 ? -13.115 7.618 53.175 1.00 79.81 203 ALA A CA 1
ATOM 1560 C C . ALA A 1 203 ? -14.207 7.503 54.261 1.00 79.81 203 ALA A C 1
ATOM 1562 O O . ALA A 1 203 ? -15.146 6.723 54.117 1.00 79.81 203 ALA A O 1
ATOM 1563 N N . GLU A 1 204 ? -14.112 8.308 55.324 1.00 83.38 204 GLU A N 1
ATOM 1564 C CA . GLU A 1 204 ? -15.107 8.337 56.403 1.00 83.38 204 GLU A CA 1
ATOM 1565 C C . GLU A 1 204 ? -16.416 9.009 55.958 1.00 83.38 204 GLU A C 1
ATOM 1567 O O . GLU A 1 204 ? -17.499 8.468 56.180 1.00 83.38 204 GLU A O 1
ATOM 1572 N N . ASP A 1 205 ? -16.331 10.154 55.270 1.00 88.12 205 ASP A N 1
ATOM 1573 C CA . ASP A 1 205 ? -17.508 10.847 54.729 1.00 88.12 205 ASP A CA 1
ATOM 1574 C C . ASP A 1 205 ? -18.236 9.987 53.679 1.00 88.12 205 ASP A C 1
ATOM 1576 O O . ASP A 1 205 ? -19.466 9.950 53.653 1.00 88.12 205 ASP A O 1
ATOM 1580 N N . LEU A 1 206 ? -17.487 9.261 52.842 1.00 82.56 206 LEU A N 1
ATOM 1581 C CA . LEU A 1 206 ? -18.025 8.331 51.851 1.00 82.56 206 LEU A CA 1
ATOM 1582 C C . LEU A 1 206 ? -18.756 7.165 52.517 1.00 82.56 206 LEU A C 1
ATOM 1584 O O . LEU A 1 206 ? -19.872 6.838 52.121 1.00 82.56 206 LEU A O 1
ATOM 1588 N N . LYS A 1 207 ? -18.168 6.573 53.562 1.00 81.38 207 LYS A N 1
ATOM 1589 C CA . LYS A 1 207 ? -18.802 5.487 54.317 1.00 81.38 207 LYS A CA 1
ATOM 1590 C C . LYS A 1 207 ? -20.148 5.925 54.898 1.00 81.38 207 LYS A C 1
ATOM 1592 O O . LYS A 1 207 ? -21.134 5.199 54.785 1.00 81.38 207 LYS A O 1
ATOM 1597 N N . GLN A 1 208 ? -20.208 7.127 55.473 1.00 84.88 208 GLN A N 1
ATOM 1598 C CA . GLN A 1 208 ? -21.457 7.699 55.988 1.00 84.88 208 GLN A CA 1
ATOM 1599 C C . GLN A 1 208 ? -22.468 7.965 54.869 1.00 84.88 208 GLN A C 1
ATOM 1601 O O . GLN A 1 208 ? -23.647 7.643 55.016 1.00 84.88 208 GLN A O 1
ATOM 1606 N N . TYR A 1 209 ? -22.008 8.513 53.741 1.00 85.38 209 TYR A N 1
ATOM 1607 C CA . TYR A 1 209 ? -22.837 8.760 52.565 1.00 85.38 209 TYR A CA 1
ATOM 1608 C C . TYR A 1 209 ? -23.489 7.467 52.049 1.00 85.38 209 TYR A C 1
ATOM 1610 O O . TYR A 1 209 ? -24.709 7.405 51.889 1.00 85.38 209 TYR A O 1
ATOM 1618 N N . GLN A 1 210 ? -22.686 6.417 51.855 1.00 81.31 210 GLN A N 1
ATOM 1619 C CA . GLN A 1 210 ? -23.136 5.095 51.413 1.00 81.31 210 GLN A CA 1
ATOM 1620 C C . GLN A 1 210 ? -24.129 4.474 52.396 1.00 81.31 210 GLN A C 1
ATOM 1622 O O . GLN A 1 210 ? -25.141 3.909 51.985 1.00 81.31 210 GLN A O 1
ATOM 1627 N N . GLN A 1 211 ? -23.877 4.601 53.701 1.00 83.06 211 GLN A N 1
ATOM 1628 C CA . GLN A 1 211 ? -24.737 4.016 54.725 1.00 83.06 211 GLN A CA 1
ATOM 1629 C C . GLN A 1 211 ? -26.147 4.627 54.726 1.00 83.06 211 GLN A C 1
ATOM 1631 O O . GLN A 1 211 ? -27.116 3.878 54.856 1.00 83.06 211 GLN A O 1
ATOM 1636 N N . ILE A 1 212 ? -26.276 5.948 54.538 1.00 86.31 212 ILE A N 1
ATOM 1637 C CA . ILE A 1 212 ? -27.577 6.641 54.456 1.00 86.31 212 ILE A CA 1
ATOM 1638 C C . ILE A 1 212 ? -28.384 6.132 53.256 1.00 86.31 212 ILE A C 1
ATOM 1640 O O . ILE A 1 212 ? -29.524 5.704 53.414 1.00 86.31 212 ILE A O 1
ATOM 1644 N N . TRP A 1 213 ? -27.781 6.129 52.065 1.00 82.56 213 TRP A N 1
ATOM 1645 C CA . TRP A 1 213 ? -28.452 5.663 50.849 1.00 82.56 213 TRP A CA 1
ATOM 1646 C C . TRP A 1 213 ? -28.866 4.200 50.935 1.00 82.56 213 TRP A C 1
ATOM 1648 O O . TRP A 1 213 ? -29.999 3.852 50.608 1.00 82.56 213 TRP A O 1
ATOM 1658 N N . ARG A 1 214 ? -27.959 3.345 51.414 1.00 76.25 214 ARG A N 1
ATOM 1659 C CA . ARG A 1 214 ? -28.207 1.911 51.534 1.00 76.25 214 ARG A CA 1
ATOM 1660 C C . ARG A 1 214 ? -29.349 1.605 52.496 1.00 76.25 214 ARG A C 1
ATOM 1662 O O . ARG A 1 214 ? -30.211 0.802 52.165 1.00 76.25 214 ARG A O 1
ATOM 1669 N N . SER A 1 215 ? -29.373 2.253 53.661 1.00 80.19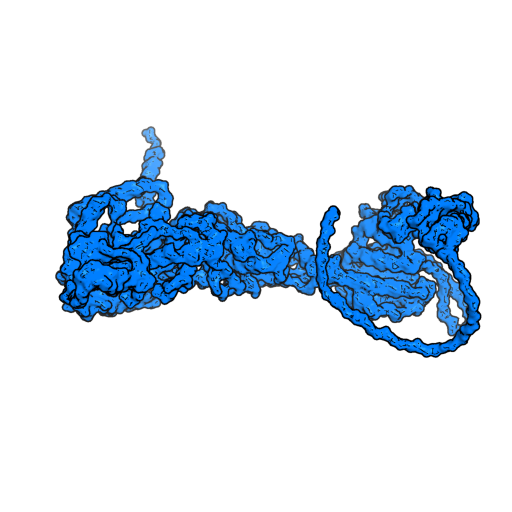 215 SER A N 1
ATOM 1670 C CA . SER A 1 215 ? -30.427 2.019 54.655 1.00 80.19 215 SER A CA 1
ATOM 1671 C C . SER A 1 215 ? -31.814 2.422 54.143 1.00 80.19 215 SER A C 1
ATOM 1673 O O . SER A 1 215 ? -32.773 1.687 54.376 1.00 80.19 215 SER A O 1
ATOM 1675 N N . GLU A 1 216 ? -31.918 3.506 53.372 1.00 85.56 216 GLU A N 1
ATOM 1676 C CA . GLU A 1 216 ? -33.178 3.900 52.733 1.00 85.56 216 GLU A CA 1
ATOM 1677 C C . GLU A 1 216 ? -33.589 2.944 51.597 1.00 85.56 216 GLU A C 1
ATOM 1679 O O . GLU A 1 216 ? -34.737 2.496 51.531 1.00 85.56 216 GLU A O 1
ATOM 1684 N N . ALA A 1 217 ? -32.654 2.590 50.711 1.00 75.69 217 ALA A N 1
ATOM 1685 C CA . ALA A 1 217 ? -32.918 1.680 49.597 1.00 75.69 217 ALA A CA 1
ATOM 1686 C C . ALA A 1 217 ? -33.339 0.278 50.079 1.00 75.69 217 ALA A C 1
ATOM 1688 O O . ALA A 1 217 ? -34.263 -0.320 49.513 1.00 75.69 217 ALA A O 1
ATOM 1689 N N . ASP A 1 218 ? -32.715 -0.228 51.150 1.00 70.31 218 ASP A N 1
ATOM 1690 C CA . ASP A 1 218 ? -33.079 -1.490 51.802 1.00 70.31 218 ASP A CA 1
ATOM 1691 C C . ASP A 1 218 ? -34.490 -1.410 52.412 1.00 70.31 218 ASP A C 1
ATOM 1693 O O . ASP A 1 218 ? -35.301 -2.327 52.231 1.00 70.31 218 ASP A O 1
ATOM 1697 N N . ALA A 1 219 ? -34.821 -0.295 53.078 1.00 78.31 219 ALA A N 1
ATOM 1698 C CA . ALA A 1 219 ? -36.148 -0.067 53.644 1.00 78.31 219 ALA A CA 1
ATOM 1699 C C . ALA A 1 219 ? -37.232 -0.099 52.556 1.00 78.31 219 ALA A C 1
ATOM 1701 O O . ALA A 1 219 ? -38.202 -0.850 52.678 1.00 78.31 219 ALA A O 1
ATOM 1702 N N . ILE A 1 220 ? -37.039 0.618 51.446 1.00 81.88 220 ILE A N 1
ATOM 1703 C CA . ILE A 1 220 ? -37.972 0.613 50.309 1.00 81.88 220 ILE A CA 1
ATOM 1704 C C . ILE A 1 220 ? -38.092 -0.789 49.711 1.00 81.88 220 ILE A C 1
ATOM 1706 O O . ILE A 1 220 ? -39.204 -1.306 49.569 1.00 81.88 220 ILE A O 1
ATOM 1710 N N . SER A 1 221 ? -36.962 -1.433 49.416 1.00 73.62 221 SER A N 1
ATOM 1711 C CA . SER A 1 221 ? -36.917 -2.757 48.787 1.00 73.62 221 SER A CA 1
ATOM 1712 C C . SER A 1 221 ? -37.661 -3.821 49.593 1.00 73.62 221 SER A C 1
ATOM 1714 O O . SER A 1 221 ? -38.312 -4.688 49.006 1.00 73.62 221 SER A O 1
ATOM 1716 N N . SER A 1 222 ? -37.600 -3.743 50.927 1.00 71.81 222 SER A N 1
ATOM 1717 C CA . SER A 1 222 ? -38.293 -4.666 51.836 1.00 71.81 222 SER A CA 1
ATOM 1718 C C . SER A 1 222 ? -39.823 -4.562 51.783 1.00 71.81 222 SER A C 1
ATOM 1720 O O . SER A 1 222 ? -40.517 -5.504 52.160 1.00 71.81 222 SER A O 1
ATOM 1722 N N . THR A 1 223 ? -40.355 -3.444 51.279 1.00 78.94 223 THR A N 1
ATOM 1723 C CA . THR A 1 223 ? -41.799 -3.163 51.223 1.00 78.94 223 THR A CA 1
ATOM 1724 C C . THR A 1 223 ? -42.431 -3.426 49.853 1.00 78.94 223 THR A C 1
ATOM 1726 O O . THR A 1 223 ? -43.639 -3.261 49.702 1.00 78.94 223 THR A O 1
ATOM 1729 N N . ILE A 1 224 ? -41.648 -3.820 48.840 1.00 80.56 224 ILE A N 1
ATOM 1730 C CA . ILE A 1 224 ? -42.168 -4.112 47.494 1.00 80.56 224 ILE A CA 1
ATOM 1731 C C . ILE A 1 224 ? -42.935 -5.448 47.507 1.00 80.56 224 ILE A C 1
ATOM 1733 O O . ILE A 1 224 ? -42.346 -6.463 47.891 1.00 80.56 224 ILE A O 1
ATOM 1737 N N . PRO A 1 225 ? -44.200 -5.495 47.034 1.00 75.44 225 PRO A N 1
ATOM 1738 C CA . PRO A 1 225 ? -44.986 -6.728 46.975 1.00 75.44 225 PRO A CA 1
ATOM 1739 C C . PRO A 1 225 ? -44.313 -7.821 46.133 1.00 75.44 225 PRO A C 1
ATOM 1741 O O . PRO A 1 225 ? -43.947 -7.610 44.970 1.00 75.44 225 PRO A O 1
ATOM 1744 N N . ARG A 1 226 ? -44.135 -9.004 46.730 1.00 69.88 226 ARG A N 1
ATOM 1745 C CA . ARG A 1 226 ? -43.511 -10.189 46.120 1.00 69.88 226 ARG A CA 1
ATOM 1746 C C . ARG A 1 226 ? -44.248 -11.447 46.578 1.00 69.88 226 ARG A C 1
ATOM 1748 O O . ARG A 1 226 ? -44.712 -11.515 47.715 1.00 69.88 226 ARG A O 1
ATOM 1755 N N . ARG A 1 227 ? -44.334 -12.464 45.713 1.00 65.25 227 ARG A N 1
ATOM 1756 C CA . ARG A 1 227 ? -44.952 -13.758 46.060 1.00 65.25 227 ARG A CA 1
ATOM 1757 C C . ARG A 1 227 ? -44.227 -14.393 47.262 1.00 65.25 227 ARG A C 1
ATOM 1759 O O . ARG A 1 227 ? -43.009 -14.290 47.359 1.00 65.25 227 ARG A O 1
ATOM 1766 N N . ALA A 1 228 ? -44.931 -15.116 48.139 1.00 50.84 228 ALA A N 1
ATOM 1767 C CA . ALA A 1 228 ? -44.316 -15.790 49.299 1.00 50.84 228 ALA A CA 1
ATOM 1768 C C . ALA A 1 228 ? -43.222 -16.821 48.910 1.00 50.84 228 ALA A C 1
ATOM 1770 O O . ALA A 1 228 ? -42.260 -17.039 49.645 1.00 50.84 228 ALA A O 1
ATOM 1771 N N . GLU A 1 229 ? -43.325 -17.405 47.711 1.00 44.50 229 GLU A N 1
ATOM 1772 C CA . GLU A 1 229 ? -42.283 -18.247 47.092 1.00 44.50 229 GLU A CA 1
ATOM 1773 C C . GLU A 1 229 ? -41.057 -17.448 46.606 1.00 44.50 229 GLU A C 1
ATOM 1775 O O . GLU A 1 229 ? -40.001 -18.034 46.415 1.00 44.50 229 GLU A O 1
ATOM 1780 N N . ALA A 1 230 ? -41.187 -16.130 46.424 1.00 39.91 230 ALA A N 1
ATOM 1781 C CA . ALA A 1 230 ? -40.131 -15.196 46.021 1.00 39.91 230 ALA A CA 1
ATOM 1782 C C . ALA A 1 230 ? -39.454 -14.505 47.225 1.00 39.91 230 ALA A C 1
ATOM 1784 O O . ALA A 1 230 ? -38.322 -14.040 47.114 1.00 39.91 230 ALA A O 1
ATOM 1785 N N . THR A 1 231 ? -40.114 -14.455 48.391 1.00 36.84 231 THR A N 1
ATOM 1786 C CA . THR A 1 231 ? -39.473 -14.136 49.685 1.00 36.84 231 THR A CA 1
ATOM 1787 C C . THR A 1 231 ? -38.662 -15.301 50.237 1.00 36.84 231 THR A C 1
ATOM 1789 O O . THR A 1 231 ? -37.779 -15.112 51.071 1.00 36.84 231 THR A O 1
ATOM 1792 N N . GLY A 1 232 ? -38.916 -16.510 49.740 1.00 34.06 232 GLY A N 1
ATOM 1793 C CA . GLY A 1 232 ? -37.928 -17.560 49.814 1.00 34.06 232 GLY A CA 1
ATOM 1794 C C . GLY A 1 232 ? -36.920 -17.368 48.683 1.00 34.06 232 GLY A C 1
ATOM 1795 O O . GLY A 1 232 ? -37.273 -17.443 47.512 1.00 34.06 232 GLY A O 1
ATOM 1796 N N . SER A 1 233 ? -35.626 -17.329 49.013 1.00 35.72 233 SER A N 1
ATOM 1797 C CA . SER A 1 233 ? -34.735 -18.358 48.444 1.00 35.72 233 SER A CA 1
ATOM 1798 C C . SER A 1 233 ? -35.602 -19.589 48.175 1.00 35.72 233 SER A C 1
ATOM 1800 O O . SER A 1 233 ? -36.296 -19.959 49.128 1.00 35.72 233 SER A O 1
ATOM 1802 N N . LYS A 1 234 ? -35.664 -20.161 46.949 1.00 32.22 234 LYS A N 1
ATOM 1803 C CA . LYS A 1 234 ? -36.187 -21.536 46.758 1.00 32.22 234 LYS A CA 1
ATOM 1804 C C . LYS A 1 234 ? -35.852 -22.256 48.041 1.00 32.22 234 LYS A C 1
ATOM 1806 O O . LYS A 1 234 ? -34.652 -22.372 48.296 1.00 32.22 234 LYS A O 1
ATOM 1811 N N . SER A 1 235 ? -36.860 -22.545 48.878 1.00 34.12 235 SER A N 1
ATOM 1812 C CA . SER A 1 235 ? -36.633 -22.986 50.254 1.00 34.12 235 SER A CA 1
ATOM 1813 C C . SER A 1 235 ? -35.453 -23.919 50.192 1.00 34.12 235 SER A C 1
ATOM 1815 O O . SER A 1 235 ? -35.579 -24.831 49.365 1.00 34.12 235 SER A O 1
ATOM 1817 N N . LEU A 1 236 ? -34.342 -23.605 50.896 1.00 39.56 236 LEU A N 1
ATOM 1818 C CA . LEU A 1 236 ? -33.206 -24.498 51.158 1.00 39.56 236 LEU A CA 1
ATOM 1819 C C . LEU A 1 236 ? -33.554 -25.842 50.557 1.00 39.56 236 LEU A C 1
ATOM 1821 O O . LEU A 1 236 ? -34.368 -26.512 51.192 1.00 39.56 236 LEU A O 1
ATOM 1825 N N . ALA A 1 237 ? -33.175 -26.125 49.302 1.00 36.94 237 ALA A N 1
ATOM 1826 C CA . ALA A 1 237 ? -33.726 -27.268 48.577 1.00 36.94 237 ALA A CA 1
ATOM 1827 C C . ALA A 1 237 ? -33.248 -28.500 49.321 1.00 36.94 237 ALA A C 1
ATOM 1829 O O . ALA A 1 237 ? -32.150 -28.947 49.043 1.00 36.94 237 ALA A O 1
ATOM 1830 N N . LYS A 1 238 ? -33.989 -28.881 50.369 1.00 42.97 238 LYS A N 1
ATOM 1831 C CA . LYS A 1 238 ? -33.492 -29.419 51.640 1.00 42.97 238 LYS A CA 1
ATOM 1832 C C . LYS A 1 238 ? -31.970 -29.566 51.615 1.00 42.97 238 LYS A C 1
ATOM 1834 O O . LYS A 1 238 ? -31.533 -30.690 51.412 1.00 42.97 238 LYS A O 1
ATOM 1839 N N . ALA A 1 239 ? -31.229 -28.437 51.631 1.00 52.34 239 ALA A N 1
ATOM 1840 C CA . ALA A 1 239 ? -29.852 -28.400 51.111 1.00 52.34 239 ALA A CA 1
ATOM 1841 C C . ALA A 1 239 ? -29.113 -29.600 51.681 1.00 52.34 239 ALA A C 1
ATOM 1843 O O . ALA A 1 239 ? -29.014 -29.698 52.908 1.00 52.34 239 ALA A O 1
ATOM 1844 N N . THR A 1 240 ? -28.766 -30.561 50.815 1.00 57.19 240 THR A N 1
ATOM 1845 C CA . THR A 1 240 ? -28.184 -31.832 51.242 1.00 57.19 240 THR A CA 1
ATOM 1846 C C . THR A 1 240 ? -27.068 -31.477 52.201 1.00 57.19 240 THR A C 1
ATOM 1848 O O . THR A 1 240 ? -26.243 -30.635 51.849 1.00 57.19 240 THR A O 1
ATOM 1851 N N . ALA A 1 241 ? -27.111 -32.005 53.427 1.00 69.88 241 ALA A N 1
ATOM 1852 C CA . ALA A 1 241 ? -26.111 -31.674 54.429 1.00 69.88 241 ALA A CA 1
ATOM 1853 C C . ALA A 1 241 ? -24.741 -31.954 53.808 1.00 69.88 241 ALA A C 1
ATOM 1855 O O . ALA A 1 241 ? -24.418 -33.108 53.537 1.00 69.88 241 ALA A O 1
ATOM 1856 N N . LEU A 1 242 ? -24.008 -30.884 53.499 1.00 82.81 242 LEU A N 1
ATOM 1857 C CA . LEU A 1 242 ? -22.722 -30.988 52.833 1.00 82.81 242 LEU A CA 1
ATOM 1858 C C . LEU A 1 242 ? -21.761 -31.594 53.843 1.00 82.81 242 LEU A C 1
ATOM 1860 O O . LEU A 1 242 ? -21.537 -31.015 54.911 1.00 82.81 242 LEU A O 1
ATOM 1864 N N . ALA A 1 243 ? -21.260 -32.783 53.541 1.00 85.56 243 ALA A N 1
ATOM 1865 C CA . ALA A 1 243 ? -20.295 -33.447 54.386 1.00 85.56 243 ALA A CA 1
ATOM 1866 C C . ALA A 1 243 ? -18.922 -32.815 54.166 1.00 85.56 243 ALA A C 1
ATOM 1868 O O . ALA A 1 243 ? -18.566 -32.389 53.066 1.00 85.56 243 ALA A O 1
ATOM 1869 N N . GLN A 1 244 ? -18.128 -32.760 55.229 1.00 91.62 244 GLN A N 1
ATOM 1870 C CA . GLN A 1 244 ? -16.728 -32.393 55.114 1.00 91.62 244 GLN A CA 1
ATOM 1871 C C . GLN A 1 244 ? -16.042 -33.311 54.090 1.00 91.62 244 GLN A C 1
ATOM 1873 O O . GLN A 1 244 ? -16.112 -34.533 54.203 1.00 91.62 244 GLN A O 1
ATOM 1878 N N . GLY A 1 245 ? -15.363 -32.715 53.109 1.00 89.88 245 GLY A N 1
ATOM 1879 C CA . GLY A 1 245 ? -14.728 -33.438 52.004 1.00 89.88 245 GLY A CA 1
ATOM 1880 C C . GLY A 1 245 ? -15.553 -33.516 50.715 1.00 89.88 245 GLY A C 1
ATOM 1881 O O . GLY A 1 245 ? -14.974 -33.838 49.678 1.00 89.88 245 GLY A O 1
ATOM 1882 N N . ASP A 1 246 ? -16.844 -33.166 50.733 1.00 92.38 246 ASP A N 1
ATOM 1883 C CA . ASP A 1 246 ? -17.644 -33.054 49.507 1.00 92.38 246 ASP A CA 1
ATOM 1884 C C . ASP A 1 246 ? -17.068 -31.976 48.574 1.00 92.38 246 ASP A C 1
ATOM 1886 O O . ASP A 1 246 ? -16.555 -30.949 49.028 1.00 92.38 246 ASP A O 1
ATOM 1890 N N . ILE A 1 247 ? -17.179 -32.185 47.259 1.00 92.75 247 ILE A N 1
ATOM 1891 C CA . ILE A 1 247 ? -16.788 -31.198 46.245 1.00 92.75 247 ILE A CA 1
ATOM 1892 C C . ILE A 1 247 ? -18.042 -30.499 45.729 1.00 92.75 247 ILE A C 1
ATOM 1894 O O . ILE A 1 247 ? -18.918 -31.124 45.129 1.00 92.75 247 ILE A O 1
ATOM 1898 N N . VAL A 1 248 ? -18.102 -29.184 45.912 1.00 90.75 248 VAL A N 1
ATOM 1899 C CA . VAL A 1 248 ? -19.157 -28.331 45.360 1.00 90.75 248 VAL A CA 1
ATOM 1900 C C . VAL A 1 248 ? -18.636 -27.666 44.092 1.00 90.75 248 VAL A C 1
ATOM 1902 O O . VAL A 1 248 ? -17.553 -27.084 44.101 1.00 90.75 248 VAL A O 1
ATOM 1905 N N . THR A 1 249 ? -19.412 -27.743 43.009 1.00 93.00 249 THR A N 1
ATOM 1906 C CA . THR A 1 249 ? -19.152 -27.008 41.761 1.00 93.00 249 THR A CA 1
ATOM 1907 C C . THR A 1 249 ? -20.146 -25.861 41.645 1.00 93.00 249 THR A C 1
ATOM 1909 O O . THR A 1 249 ? -21.357 -26.082 41.660 1.00 93.00 249 THR A O 1
ATOM 1912 N N . LEU A 1 250 ? -19.626 -24.643 41.553 1.00 91.31 250 LEU A N 1
ATOM 1913 C CA . LEU A 1 250 ? -20.370 -23.428 41.251 1.00 91.31 250 LEU A CA 1
ATOM 1914 C C . LEU A 1 250 ? -20.310 -23.192 39.748 1.00 91.31 250 LEU A C 1
ATOM 1916 O O . LEU A 1 250 ? -19.229 -23.315 39.191 1.00 91.31 250 LEU A O 1
ATOM 1920 N N . LYS A 1 251 ? -21.428 -22.833 39.117 1.00 92.81 251 LYS A N 1
ATOM 1921 C CA . LYS A 1 251 ? -21.515 -22.479 37.698 1.00 92.81 251 LYS A CA 1
ATOM 1922 C C . LYS A 1 251 ? -22.207 -21.135 37.531 1.00 92.81 251 LYS A C 1
ATOM 1924 O O . LYS A 1 251 ? -23.357 -20.988 37.937 1.00 92.81 251 LYS A O 1
ATOM 1929 N N . ILE A 1 252 ? -21.529 -20.156 36.948 1.00 91.69 252 ILE A N 1
ATOM 1930 C CA . ILE A 1 252 ? -22.034 -18.785 36.833 1.00 91.69 252 ILE A CA 1
ATOM 1931 C C . ILE A 1 252 ? -21.995 -18.341 35.375 1.00 91.69 252 ILE A C 1
ATOM 1933 O O . ILE A 1 252 ? -21.012 -18.556 34.665 1.00 91.69 252 ILE A O 1
ATOM 1937 N N . ARG A 1 253 ? -23.092 -17.732 34.926 1.00 92.44 253 ARG A N 1
ATOM 1938 C CA . ARG A 1 253 ? -23.263 -17.241 33.561 1.00 92.44 253 ARG A CA 1
ATOM 1939 C C . ARG A 1 253 ? -23.746 -15.795 33.555 1.00 92.44 253 ARG A C 1
ATOM 1941 O O . ARG A 1 253 ? -24.555 -15.403 34.397 1.00 92.44 253 ARG A O 1
ATOM 1948 N N . TRP A 1 254 ? -23.272 -15.020 32.590 1.00 91.94 254 TRP A N 1
ATOM 1949 C CA . TRP A 1 254 ? -23.634 -13.619 32.379 1.00 91.94 254 TRP A CA 1
ATOM 1950 C C . TRP A 1 254 ? -24.507 -13.472 31.115 1.00 91.94 254 TRP A C 1
ATOM 1952 O O . TRP A 1 254 ? -24.466 -14.349 30.244 1.00 91.94 254 TRP A O 1
ATOM 1962 N N . PRO A 1 255 ? -25.353 -12.430 31.031 1.00 86.88 255 PRO A N 1
ATOM 1963 C CA . PRO A 1 255 ? -26.275 -12.230 29.911 1.00 86.88 255 PRO A CA 1
ATOM 1964 C C . PRO A 1 255 ? -25.568 -11.607 28.705 1.00 86.88 255 PRO A C 1
ATOM 1966 O O . PRO A 1 255 ? -24.869 -10.619 28.876 1.00 86.88 255 PRO A O 1
ATOM 1969 N N . VAL A 1 256 ? -25.799 -12.112 27.491 1.00 85.81 256 VAL A N 1
ATOM 1970 C CA . VAL A 1 256 ? -25.132 -11.582 26.276 1.00 85.81 256 VAL A CA 1
ATOM 1971 C C . VAL A 1 256 ? -25.759 -10.308 25.709 1.00 85.81 256 VAL A C 1
ATOM 1973 O O . VAL A 1 256 ? -25.141 -9.643 24.887 1.00 85.81 256 VAL A O 1
ATOM 1976 N N . ASP A 1 257 ? -26.984 -9.975 26.120 1.00 80.62 257 ASP A N 1
ATOM 1977 C CA . ASP A 1 257 ? -27.714 -8.795 25.663 1.00 80.62 257 ASP A CA 1
ATOM 1978 C C . ASP A 1 257 ? -28.718 -8.293 26.721 1.00 80.62 257 ASP A C 1
ATOM 1980 O O . ASP A 1 257 ? -28.971 -8.933 27.750 1.00 80.62 257 ASP A O 1
ATOM 1984 N N . ALA A 1 258 ? -29.352 -7.154 26.433 1.00 74.69 258 ALA A N 1
ATOM 1985 C CA . ALA A 1 258 ? -30.367 -6.543 27.292 1.00 74.69 258 ALA A CA 1
ATOM 1986 C C . ALA A 1 258 ? -31.712 -7.310 27.335 1.00 74.69 258 ALA A C 1
ATOM 1988 O O . ALA A 1 258 ? -32.619 -6.937 28.089 1.00 74.69 258 ALA A O 1
ATOM 1989 N N . SER A 1 259 ? -31.885 -8.387 26.553 1.00 70.88 259 SER A N 1
ATOM 1990 C CA . SER A 1 259 ? -33.068 -9.252 26.658 1.00 70.88 259 SER A CA 1
ATOM 1991 C C . SER A 1 259 ? -32.996 -10.131 27.912 1.00 70.88 259 SER A C 1
ATOM 1993 O O . SER A 1 259 ? -34.037 -10.413 28.523 1.00 70.88 259 SER A O 1
ATOM 1995 N N . TYR A 1 260 ? -31.780 -10.488 28.350 1.00 76.00 260 TYR A N 1
ATOM 1996 C CA . TYR A 1 260 ? -31.507 -11.446 29.429 1.00 76.00 260 TYR A CA 1
ATOM 1997 C C . TYR A 1 260 ? -32.125 -12.829 29.162 1.00 76.00 260 TYR A C 1
ATOM 1999 O O . TYR A 1 260 ? -32.645 -13.476 30.073 1.00 76.00 260 TYR A O 1
ATOM 2007 N N . THR A 1 261 ? -32.131 -13.265 27.901 1.00 75.69 261 THR A N 1
ATOM 2008 C CA . THR A 1 261 ? -32.666 -14.579 27.493 1.00 75.69 261 THR A CA 1
ATOM 2009 C C . THR A 1 261 ? -31.579 -15.579 27.106 1.00 75.69 261 THR A C 1
ATOM 2011 O O . THR A 1 261 ? -31.806 -16.788 27.163 1.00 75.69 261 THR A O 1
ATOM 2014 N N . GLN A 1 262 ? -30.391 -15.086 26.760 1.00 84.38 262 GLN A N 1
ATOM 2015 C CA . GLN A 1 262 ? -29.231 -15.878 26.372 1.00 84.38 262 GLN A CA 1
ATOM 2016 C C . GLN A 1 262 ? -28.060 -15.586 27.312 1.00 84.38 262 GLN A C 1
ATOM 2018 O O . GLN A 1 262 ? -27.855 -14.446 27.734 1.00 84.38 262 GLN A O 1
ATOM 2023 N N . PHE A 1 263 ? -27.304 -16.631 27.654 1.00 91.50 263 PHE A N 1
ATOM 2024 C CA . PHE A 1 263 ? -26.263 -16.568 28.677 1.00 91.50 263 PHE A CA 1
ATOM 2025 C C . PHE A 1 263 ? -25.020 -17.336 28.259 1.00 91.50 263 PHE A C 1
ATOM 2027 O O . PHE A 1 263 ? -25.116 -18.461 27.756 1.00 91.50 263 PHE A O 1
ATOM 2034 N N . LEU A 1 264 ? -23.859 -16.764 28.563 1.00 95.75 264 LEU A N 1
ATOM 2035 C CA . LEU A 1 264 ? -22.558 -17.395 28.378 1.00 95.75 264 LEU A CA 1
ATOM 2036 C C . LEU A 1 264 ? -21.848 -17.588 29.721 1.00 95.75 264 LEU A C 1
ATOM 2038 O O . LEU A 1 264 ? -22.146 -16.876 30.680 1.00 95.75 264 LEU A O 1
ATOM 2042 N N . PRO A 1 265 ? -20.935 -18.569 29.828 1.00 96.25 265 PRO A N 1
ATOM 2043 C CA . PRO A 1 265 ? -20.095 -18.716 31.010 1.00 96.25 265 PRO A CA 1
ATOM 2044 C C . PRO A 1 265 ? -19.332 -17.434 31.356 1.00 96.25 265 PRO A C 1
ATOM 2046 O O . PRO A 1 265 ? -18.816 -16.776 30.455 1.00 96.25 265 PRO A O 1
ATOM 2049 N N . LEU A 1 266 ? -19.281 -17.086 32.646 1.00 95.25 266 LEU A N 1
ATOM 2050 C CA . LEU A 1 266 ? -18.479 -15.967 33.148 1.00 95.25 266 LEU A CA 1
ATOM 2051 C C . LEU A 1 266 ? -17.088 -16.471 33.519 1.00 95.25 266 LEU A C 1
ATOM 2053 O O . LEU A 1 266 ? -16.959 -17.245 34.459 1.00 95.25 266 LEU A O 1
ATOM 2057 N N . GLU A 1 267 ? -16.062 -16.022 32.815 1.00 95.56 267 GLU A N 1
ATOM 2058 C CA . GLU A 1 267 ? -14.679 -16.470 32.994 1.00 95.56 267 GLU A CA 1
ATOM 2059 C C . GLU A 1 267 ? -13.843 -15.404 33.712 1.00 95.56 267 GLU A C 1
ATOM 2061 O O . GLU A 1 267 ? -14.114 -14.210 33.598 1.00 95.56 267 GLU A O 1
ATOM 2066 N N . GLY A 1 268 ? -12.839 -15.819 34.488 1.00 94.38 268 GLY A N 1
ATOM 2067 C CA . GLY A 1 268 ? -11.829 -14.920 35.057 1.00 94.38 268 GLY A CA 1
ATOM 2068 C C . GLY A 1 268 ? -12.274 -14.085 36.260 1.00 94.38 268 GLY A C 1
ATOM 2069 O O . GLY A 1 268 ? -11.430 -13.608 37.023 1.00 94.38 268 GLY A O 1
ATOM 2070 N N . ALA A 1 269 ? -13.583 -13.938 36.486 1.00 94.06 269 ALA A N 1
ATOM 2071 C CA . ALA A 1 269 ? -14.116 -13.210 37.633 1.00 94.06 269 ALA A CA 1
ATOM 2072 C C . ALA A 1 269 ? -13.642 -13.833 38.949 1.00 94.06 269 ALA A C 1
ATOM 2074 O O . ALA A 1 269 ? -13.719 -15.051 39.155 1.00 94.06 269 ALA A O 1
ATOM 2075 N N . ARG A 1 270 ? -13.169 -12.983 39.864 1.00 94.31 270 ARG A N 1
ATOM 2076 C CA . ARG A 1 270 ? -12.691 -13.423 41.172 1.00 94.31 270 ARG A CA 1
ATOM 2077 C C . ARG A 1 270 ? -13.864 -13.903 42.019 1.00 94.31 270 ARG A C 1
ATOM 2079 O O . ARG A 1 270 ? -14.896 -13.239 42.119 1.00 94.31 270 ARG A O 1
ATOM 2086 N N . ILE A 1 271 ? -13.669 -15.039 42.679 1.00 92.62 271 ILE A N 1
ATOM 2087 C CA . ILE A 1 271 ? -14.652 -15.661 43.559 1.00 92.62 271 ILE A CA 1
ATOM 2088 C C . ILE A 1 271 ? -14.075 -15.865 44.959 1.00 92.62 271 ILE A C 1
ATOM 2090 O O . ILE A 1 271 ? -12.935 -16.304 45.118 1.00 92.62 271 ILE A O 1
ATOM 2094 N N . ALA A 1 272 ? -14.858 -15.553 45.987 1.00 92.88 272 ALA A N 1
ATOM 2095 C CA . ALA A 1 272 ? -14.547 -15.846 47.381 1.00 92.88 272 ALA A CA 1
ATOM 2096 C C . ALA A 1 272 ? -15.715 -16.596 48.019 1.00 92.88 272 ALA A C 1
ATOM 2098 O O . ALA A 1 272 ? -16.865 -16.174 47.910 1.00 92.88 272 ALA A O 1
ATOM 2099 N N . VAL A 1 273 ? -15.429 -17.714 48.684 1.00 92.31 273 VAL A N 1
ATOM 2100 C CA . VAL A 1 273 ? -16.443 -18.516 49.371 1.00 92.31 273 VAL A CA 1
ATOM 2101 C C . VAL A 1 273 ? -16.208 -18.417 50.872 1.00 92.31 273 VAL A C 1
ATOM 2103 O O . VAL A 1 273 ? -15.129 -18.739 51.384 1.00 92.31 273 VAL A O 1
ATOM 2106 N N . VAL A 1 274 ? -17.234 -17.945 51.571 1.00 90.75 274 VAL A N 1
ATOM 2107 C CA . VAL A 1 274 ? -17.207 -17.669 53.006 1.00 90.75 274 VAL A CA 1
ATOM 2108 C C . VAL A 1 274 ? -18.143 -18.610 53.748 1.00 90.75 274 VAL A C 1
ATOM 2110 O O . VAL A 1 274 ? -19.227 -18.938 53.265 1.00 90.75 274 VAL A O 1
ATOM 2113 N N . ASN A 1 275 ? -17.733 -19.046 54.934 1.00 90.44 275 ASN A N 1
ATOM 2114 C CA . ASN A 1 275 ? -18.567 -19.798 55.858 1.00 90.44 275 ASN A CA 1
ATOM 2115 C C . ASN A 1 275 ? -19.446 -18.819 56.642 1.00 90.44 275 ASN A C 1
ATOM 2117 O O . ASN A 1 275 ? -18.949 -18.060 57.471 1.00 90.44 275 ASN A O 1
ATOM 2121 N N . LEU A 1 276 ? -20.759 -18.867 56.414 1.00 85.62 276 LEU A N 1
ATOM 2122 C CA . LEU A 1 276 ? -21.734 -17.964 57.028 1.00 85.62 276 LEU A CA 1
ATOM 2123 C C . LEU A 1 276 ? -21.740 -18.037 58.559 1.00 85.62 276 LEU A C 1
ATOM 2125 O O . LEU A 1 276 ? -22.053 -17.040 59.199 1.00 85.62 276 LEU A O 1
ATOM 2129 N N . ALA A 1 277 ? -21.346 -19.167 59.155 1.00 85.62 277 ALA A N 1
ATOM 2130 C CA . ALA A 1 277 ? -21.224 -19.284 60.610 1.00 85.62 277 ALA A CA 1
ATOM 2131 C C . ALA A 1 277 ? -20.095 -18.411 61.199 1.00 85.62 277 ALA A C 1
ATOM 2133 O O . ALA A 1 277 ? -20.053 -18.196 62.408 1.00 85.62 277 ALA A O 1
ATOM 2134 N N . GLN A 1 278 ? -19.172 -17.928 60.362 1.00 85.00 278 GLN A N 1
ATOM 2135 C CA . GLN A 1 278 ? -18.017 -17.110 60.746 1.00 85.00 278 GLN A CA 1
ATOM 2136 C C . GLN A 1 278 ? -18.151 -15.641 60.311 1.00 85.00 278 GLN A C 1
ATOM 2138 O O . GLN A 1 278 ? -17.250 -14.842 60.565 1.00 85.00 278 GLN A O 1
ATOM 2143 N N . VAL A 1 279 ? -19.258 -15.279 59.658 1.00 80.50 279 VAL A N 1
ATOM 2144 C CA . VAL A 1 279 ? -19.518 -13.923 59.162 1.00 80.50 279 VAL A CA 1
ATOM 2145 C C . VAL A 1 279 ? -20.263 -13.130 60.237 1.00 80.50 279 VAL A C 1
ATOM 2147 O O . VAL A 1 279 ? -21.366 -13.501 60.629 1.00 80.50 279 VAL A O 1
ATOM 2150 N N . GLN A 1 280 ? -19.670 -12.030 60.704 1.00 78.50 280 GLN A N 1
ATOM 2151 C CA . GLN A 1 280 ? -20.308 -11.074 61.619 1.00 78.50 280 GLN A CA 1
ATOM 2152 C C . GLN A 1 280 ? -20.832 -9.850 60.858 1.00 78.50 280 GLN A C 1
ATOM 2154 O O . GLN A 1 280 ? -21.935 -9.386 61.136 1.00 78.50 280 GLN A O 1
ATOM 2159 N N . ASP A 1 281 ? -20.071 -9.365 59.873 1.00 71.62 281 ASP A N 1
ATOM 2160 C CA . ASP A 1 281 ? -20.492 -8.346 58.918 1.00 71.62 281 ASP A CA 1
ATOM 2161 C C . ASP A 1 281 ? -20.901 -9.017 57.594 1.00 71.62 281 ASP A C 1
ATOM 2163 O O . ASP A 1 281 ? -20.050 -9.491 56.838 1.00 71.62 281 ASP A O 1
ATOM 2167 N N . PRO A 1 282 ? -22.201 -9.050 57.253 1.00 65.62 282 PRO A N 1
ATOM 2168 C CA . PRO A 1 282 ? -22.685 -9.692 56.037 1.00 65.62 282 PRO A CA 1
ATOM 2169 C C . PRO A 1 282 ? -22.267 -8.984 54.736 1.00 65.62 282 PRO A C 1
ATOM 2171 O O . PRO A 1 282 ? -22.654 -9.460 53.663 1.00 65.62 282 PRO A O 1
ATOM 2174 N N . SER A 1 283 ? -21.541 -7.865 54.807 1.00 65.06 283 SER A N 1
ATOM 2175 C CA . SER A 1 283 ? -21.059 -7.086 53.664 1.00 65.06 283 SER A CA 1
ATOM 2176 C C . SER A 1 283 ? -19.557 -7.202 53.383 1.00 65.06 283 SER A C 1
ATOM 2178 O O . SER A 1 283 ? -19.122 -6.737 52.330 1.00 65.06 283 SER A O 1
ATOM 2180 N N . ASP A 1 284 ? -18.789 -7.863 54.254 1.00 75.56 284 ASP A N 1
ATOM 2181 C CA . ASP A 1 284 ? -17.359 -8.099 54.044 1.00 75.56 284 ASP A CA 1
ATOM 2182 C C . ASP A 1 284 ? -17.124 -9.430 53.293 1.00 75.56 284 ASP A C 1
ATOM 2184 O O . ASP A 1 284 ? -17.469 -10.499 53.810 1.00 75.56 284 ASP A O 1
ATOM 2188 N N . PRO A 1 285 ? -16.559 -9.408 52.069 1.00 76.75 285 PRO A N 1
ATOM 2189 C CA . PRO A 1 285 ? -16.258 -10.620 51.311 1.00 76.75 285 PRO A CA 1
ATOM 2190 C C . PRO A 1 285 ? -15.065 -11.425 51.842 1.00 76.75 285 PRO A C 1
ATOM 2192 O O . PRO A 1 285 ? -14.873 -12.568 51.426 1.00 76.75 285 PRO A O 1
ATOM 2195 N N . GLU A 1 286 ? -14.266 -10.860 52.747 1.00 84.75 286 GLU A N 1
ATOM 2196 C CA . GLU A 1 286 ? -13.066 -11.501 53.286 1.00 84.75 286 GLU A CA 1
ATOM 2197 C C . GLU A 1 286 ? -13.327 -12.194 54.635 1.00 84.75 286 GLU A C 1
ATOM 2199 O O . GLU A 1 286 ? -12.645 -13.164 54.983 1.00 84.75 286 GLU A O 1
ATOM 2204 N N . GLN A 1 287 ? -14.341 -11.759 55.389 1.00 83.50 287 GLN A N 1
ATOM 2205 C CA . GLN A 1 287 ? -14.662 -12.346 56.688 1.00 83.50 287 GLN A CA 1
ATOM 2206 C C . GLN A 1 287 ? -15.272 -13.749 56.540 1.00 83.50 287 GLN A C 1
ATOM 2208 O O . GLN A 1 287 ? -16.239 -13.962 55.813 1.00 83.50 287 GLN A O 1
ATOM 2213 N N . GLY A 1 288 ? -14.707 -14.733 57.246 1.00 83.12 288 GLY A N 1
ATOM 2214 C CA . GLY A 1 288 ? -15.149 -16.130 57.156 1.00 83.12 288 GLY A CA 1
ATOM 2215 C C . GLY A 1 288 ? -14.772 -16.824 55.840 1.00 83.12 288 GLY A C 1
ATOM 2216 O O . GLY A 1 288 ? -15.234 -17.939 55.593 1.00 83.12 288 GLY A O 1
ATOM 2217 N N . LYS A 1 289 ? -13.947 -16.194 54.989 1.00 92.75 289 LYS A N 1
ATOM 2218 C CA . LYS A 1 289 ? -13.430 -16.784 53.748 1.00 92.75 289 LYS A CA 1
ATOM 2219 C C . LYS A 1 289 ? -12.567 -18.004 54.047 1.00 92.75 289 LYS A C 1
ATOM 2221 O O . LYS A 1 289 ? -11.573 -17.904 54.761 1.00 92.75 289 LYS A O 1
ATOM 2226 N N . PHE A 1 290 ? -12.912 -19.140 53.448 1.00 92.75 290 PHE A N 1
ATOM 2227 C CA . PHE A 1 290 ? -12.114 -20.368 53.548 1.00 92.75 290 PHE A CA 1
ATOM 2228 C C . PHE A 1 290 ? -11.516 -20.800 52.204 1.00 92.75 290 PHE A C 1
ATOM 2230 O O . PHE A 1 290 ? -10.596 -21.611 52.181 1.00 92.75 290 PHE A O 1
ATOM 2237 N N . THR A 1 291 ? -12.010 -20.261 51.086 1.00 94.12 291 THR A N 1
ATOM 2238 C CA . THR A 1 291 ? -11.427 -20.479 49.758 1.00 94.12 291 THR A CA 1
ATOM 2239 C C . THR A 1 291 ? -11.731 -19.308 48.823 1.00 94.12 291 THR A C 1
ATOM 2241 O O . THR A 1 291 ? -12.708 -18.579 49.009 1.00 94.12 291 THR A O 1
ATOM 2244 N N . SER A 1 292 ? -10.883 -19.121 47.818 1.00 94.56 292 SER A N 1
ATOM 2245 C CA . SER A 1 292 ? -11.062 -18.142 46.747 1.00 94.56 292 SER A CA 1
ATOM 2246 C C . SER A 1 292 ? -10.288 -18.552 45.501 1.00 94.56 292 SER A C 1
ATOM 2248 O O . SER A 1 292 ? -9.318 -19.300 45.601 1.00 94.56 292 SER A O 1
ATOM 2250 N N . GLY A 1 293 ? -10.672 -18.014 44.351 1.00 93.94 293 GLY A N 1
ATOM 2251 C CA . GLY A 1 293 ? -9.975 -18.206 43.082 1.00 93.94 293 GLY A CA 1
ATOM 2252 C C . GLY A 1 293 ? -10.612 -17.375 41.976 1.00 93.94 293 GLY A C 1
ATOM 2253 O O . GLY A 1 293 ? -11.142 -16.297 42.248 1.00 93.94 293 GLY A O 1
ATOM 2254 N N . GLN A 1 294 ? -10.588 -17.893 40.754 1.00 94.94 294 GLN A N 1
ATOM 2255 C CA . GLN A 1 294 ? -11.277 -17.333 39.592 1.00 94.94 294 GLN A CA 1
ATOM 2256 C C . GLN A 1 294 ? -12.185 -18.396 38.971 1.00 94.94 294 GLN A C 1
ATOM 2258 O O . GLN A 1 294 ? -11.951 -19.594 39.152 1.00 94.94 294 GLN A O 1
ATOM 2263 N N . LEU A 1 295 ? -13.223 -17.953 38.266 1.00 95.38 295 LEU A N 1
ATOM 2264 C CA . LEU A 1 295 ? -14.028 -18.833 37.422 1.00 95.38 295 LEU A CA 1
ATOM 2265 C C . LEU A 1 295 ? -13.214 -19.296 36.208 1.00 95.38 295 LEU A C 1
ATOM 2267 O O . LEU A 1 295 ? -12.526 -18.489 35.584 1.00 95.38 295 LEU A O 1
ATOM 2271 N N . ASP A 1 296 ? -13.301 -20.584 35.877 1.00 95.56 296 ASP A N 1
ATOM 2272 C CA . ASP A 1 296 ? -12.656 -21.147 34.688 1.00 95.56 296 ASP A CA 1
ATOM 2273 C C . ASP A 1 296 ? -13.413 -20.810 33.383 1.00 95.56 296 ASP A C 1
ATOM 2275 O O . ASP A 1 296 ? -14.453 -20.150 33.397 1.00 95.56 296 ASP A O 1
ATOM 2279 N N . ALA A 1 297 ? -12.916 -21.296 32.240 1.00 94.56 297 ALA A N 1
ATOM 2280 C CA . ALA A 1 297 ? -13.517 -21.073 30.918 1.00 94.56 297 ALA A CA 1
ATOM 2281 C C . ALA A 1 297 ? -14.960 -21.602 30.762 1.00 94.56 297 ALA A C 1
ATOM 2283 O O . ALA A 1 297 ? -15.676 -21.207 29.841 1.00 94.56 297 ALA A O 1
ATOM 2284 N N . ASN A 1 298 ? -15.410 -22.497 31.648 1.00 95.12 298 ASN A N 1
ATOM 2285 C CA . ASN A 1 298 ? -16.790 -22.989 31.698 1.00 95.12 298 ASN A CA 1
ATOM 2286 C C . ASN A 1 298 ? -17.655 -22.205 32.694 1.00 95.12 298 ASN A C 1
ATOM 2288 O O . ASN A 1 298 ? -18.830 -22.544 32.896 1.00 95.12 298 ASN A O 1
ATOM 2292 N N . GLY A 1 299 ? -17.098 -21.146 33.284 1.00 94.62 299 GLY A N 1
ATOM 2293 C CA . GLY A 1 299 ? -17.713 -20.361 34.340 1.00 94.62 299 GLY A CA 1
ATOM 2294 C C . GLY A 1 299 ? -17.857 -21.155 35.626 1.00 94.62 299 GLY A C 1
ATOM 2295 O O . GLY A 1 299 ? -18.824 -20.946 36.364 1.00 94.62 299 GLY A O 1
ATOM 2296 N N . GLU A 1 300 ? -16.950 -22.109 35.865 1.00 96.50 300 GLU A N 1
ATOM 2297 C CA . GLU A 1 300 ? -17.005 -23.013 37.003 1.00 96.50 300 GLU A CA 1
ATOM 2298 C C . GLU A 1 300 ? -15.947 -22.693 38.067 1.00 96.50 300 GLU A C 1
ATOM 2300 O O . GLU A 1 300 ? -14.815 -22.316 37.773 1.00 96.50 300 GLU A O 1
ATOM 2305 N N . PHE A 1 301 ? -16.314 -22.878 39.338 1.00 95.81 301 PHE A N 1
ATOM 2306 C CA . PHE A 1 301 ? -15.374 -22.893 40.461 1.00 95.81 301 PHE A CA 1
ATOM 2307 C C . PHE A 1 301 ? -15.692 -24.053 41.395 1.00 95.81 301 PHE A C 1
ATOM 2309 O O . PHE A 1 301 ? -16.841 -24.251 41.797 1.00 95.81 301 PHE A O 1
ATOM 2316 N N . LYS A 1 302 ? -14.664 -24.822 41.755 1.00 95.19 302 LYS A N 1
ATOM 2317 C CA . LYS A 1 302 ? -14.797 -26.023 42.584 1.00 95.19 302 LYS A CA 1
ATOM 2318 C C . LYS A 1 302 ? -14.137 -25.801 43.931 1.00 95.19 302 LYS A C 1
ATOM 2320 O O . LYS A 1 302 ? -12.998 -25.347 43.993 1.00 95.19 302 LYS A O 1
ATOM 2325 N N . PHE A 1 303 ? -14.829 -26.165 45.005 1.00 94.25 303 PHE A N 1
ATOM 2326 C CA . PHE A 1 303 ? -14.246 -26.148 46.341 1.00 94.25 303 PHE A CA 1
ATOM 2327 C C . PHE A 1 303 ? -14.616 -27.378 47.157 1.00 94.25 303 PHE A C 1
ATOM 2329 O O . PHE A 1 303 ? -15.693 -27.954 47.002 1.00 94.25 303 PHE A O 1
ATOM 2336 N N . THR A 1 304 ? -13.711 -27.740 48.061 1.00 94.44 304 THR A N 1
ATOM 2337 C CA . THR A 1 304 ? -13.920 -28.807 49.036 1.00 94.44 304 THR A CA 1
ATOM 2338 C C . THR A 1 304 ? -14.578 -28.241 50.287 1.00 94.44 304 THR A C 1
ATOM 2340 O O . THR A 1 304 ? -14.136 -27.229 50.836 1.00 94.44 304 THR A O 1
ATOM 2343 N N . VAL A 1 305 ? -15.635 -28.896 50.750 1.00 93.25 305 VAL A N 1
ATOM 2344 C CA . VAL A 1 305 ? -16.390 -28.508 51.942 1.00 93.25 305 VAL A CA 1
ATOM 2345 C C . VAL A 1 305 ? -15.512 -28.686 53.195 1.00 93.25 305 VAL A C 1
ATOM 2347 O O . VAL A 1 305 ? -15.064 -29.805 53.463 1.00 93.25 305 VAL A O 1
ATOM 2350 N N . PRO A 1 306 ? -15.251 -27.620 53.985 1.00 91.75 306 PRO A N 1
ATOM 2351 C CA . PRO A 1 306 ? -14.301 -27.672 55.097 1.00 91.75 306 PRO A CA 1
ATOM 2352 C C . PRO A 1 306 ? -14.915 -28.202 56.401 1.00 91.75 306 PRO A C 1
ATOM 2354 O O . PRO A 1 306 ? -14.177 -28.621 57.289 1.00 91.75 306 PRO A O 1
ATOM 2357 N N . VAL A 1 307 ? -16.246 -28.172 56.536 1.00 90.62 307 VAL A N 1
ATOM 2358 C CA . VAL A 1 307 ? -16.991 -28.571 57.742 1.00 90.62 307 VAL A CA 1
ATOM 2359 C C . VAL A 1 307 ? -18.313 -29.240 57.366 1.00 90.62 307 VAL A C 1
ATOM 2361 O O . VAL A 1 307 ? -18.894 -28.915 56.334 1.00 90.62 307 VAL A O 1
ATOM 2364 N N . ASN A 1 308 ? -18.812 -30.137 58.218 1.00 89.62 308 ASN A N 1
ATOM 2365 C CA . ASN A 1 308 ? -20.143 -30.723 58.047 1.00 89.62 308 ASN A CA 1
ATOM 2366 C C . ASN A 1 308 ? -21.246 -29.655 58.149 1.00 89.62 308 ASN A C 1
ATOM 2368 O O . ASN A 1 308 ? -21.145 -28.737 58.960 1.00 89.62 308 ASN A O 1
ATOM 2372 N N . ASP A 1 309 ? -22.305 -29.816 57.352 1.00 85.75 309 ASP A N 1
ATOM 2373 C CA . ASP A 1 309 ? -23.450 -28.897 57.252 1.00 85.75 309 ASP A CA 1
ATOM 2374 C C . ASP A 1 309 ? -23.046 -27.443 56.935 1.00 85.75 309 ASP A C 1
ATOM 2376 O O . ASP A 1 309 ? -23.622 -26.478 57.442 1.00 85.75 309 ASP A O 1
ATOM 2380 N N . LEU A 1 310 ? -22.030 -27.276 56.078 1.00 88.31 310 LEU A N 1
ATOM 2381 C CA . LEU A 1 310 ? -21.543 -25.963 55.660 1.00 88.31 310 LEU A CA 1
ATOM 2382 C C . LEU A 1 310 ? -22.679 -25.087 55.110 1.00 88.31 310 LEU A C 1
ATOM 2384 O O . LEU A 1 310 ? -23.238 -25.346 54.041 1.00 88.31 310 LEU A O 1
ATOM 2388 N N . LYS A 1 311 ? -22.911 -23.955 55.780 1.00 87.88 311 LYS A N 1
ATOM 2389 C CA . LYS A 1 311 ? -23.620 -22.810 55.205 1.00 87.88 311 LYS A CA 1
ATOM 2390 C C . LYS A 1 311 ? -22.590 -21.840 54.642 1.00 87.88 311 LYS A C 1
ATOM 2392 O O . LYS A 1 311 ? -21.793 -21.272 55.378 1.00 87.88 311 LYS A O 1
ATOM 2397 N N . TYR A 1 312 ? -22.599 -21.667 53.331 1.00 86.69 312 TYR A N 1
ATOM 2398 C CA . TYR A 1 312 ? -21.670 -20.826 52.592 1.00 86.69 312 TYR A CA 1
ATOM 2399 C C . TYR A 1 312 ? -22.366 -19.724 51.797 1.00 86.69 312 TYR A C 1
ATOM 2401 O O . TYR A 1 312 ? -23.500 -19.885 51.329 1.00 86.69 312 TYR A O 1
ATOM 2409 N N . ARG A 1 313 ? -21.617 -18.638 51.611 1.00 86.44 313 ARG A N 1
ATOM 2410 C CA . ARG A 1 313 ? -21.894 -17.517 50.714 1.00 86.44 313 ARG A CA 1
ATOM 2411 C C . ARG A 1 313 ? -20.752 -17.378 49.725 1.00 86.44 313 ARG A C 1
ATOM 2413 O O . ARG A 1 313 ? -19.594 -17.580 50.071 1.00 86.44 313 ARG A O 1
ATOM 2420 N N . VAL A 1 314 ? -21.099 -17.024 48.505 1.00 86.75 314 VAL A N 1
ATOM 2421 C CA . VAL A 1 314 ? -20.189 -16.774 47.400 1.00 86.75 314 VAL A CA 1
ATOM 2422 C C . VAL A 1 314 ? -20.215 -15.283 47.101 1.00 86.75 314 VAL A C 1
ATOM 2424 O O . VAL A 1 314 ? -21.282 -14.690 46.946 1.00 86.75 314 VAL A O 1
ATOM 2427 N N . TRP A 1 315 ? -19.038 -14.688 47.010 1.00 87.94 315 TRP A N 1
ATOM 2428 C CA . TRP A 1 315 ? -18.824 -13.343 46.512 1.00 87.94 315 TRP A CA 1
ATOM 2429 C C . TRP A 1 315 ? -18.146 -13.424 45.157 1.00 87.94 315 TRP A C 1
ATOM 2431 O O . TRP A 1 315 ? -17.054 -13.973 45.048 1.00 87.94 315 TRP A O 1
ATOM 2441 N N . LEU A 1 316 ? -18.797 -12.867 44.146 1.00 90.00 316 LEU A N 1
ATOM 2442 C CA . LEU A 1 316 ? -18.199 -12.562 42.858 1.00 90.00 316 LEU A CA 1
ATOM 2443 C C . LEU A 1 316 ? -17.727 -11.122 42.870 1.00 90.00 316 LEU A C 1
ATOM 2445 O O . LEU A 1 316 ? -18.440 -10.240 43.349 1.00 90.00 316 LEU A O 1
ATOM 2449 N N . ILE A 1 317 ? -16.526 -10.898 42.359 1.00 91.75 317 ILE A N 1
ATOM 2450 C CA . ILE A 1 317 ? -15.853 -9.608 42.387 1.00 91.75 317 ILE A CA 1
ATOM 2451 C C . ILE A 1 317 ? -15.339 -9.336 40.971 1.00 91.75 317 ILE A C 1
ATOM 2453 O O . ILE A 1 317 ? -14.553 -10.117 40.436 1.00 91.75 317 ILE A O 1
ATOM 2457 N N . GLY A 1 318 ? -15.790 -8.234 40.370 1.00 92.75 318 GLY A N 1
ATOM 2458 C CA . GLY A 1 318 ? -15.383 -7.754 39.047 1.00 92.75 318 GLY A CA 1
ATOM 2459 C C . GLY A 1 318 ? -13.998 -7.111 39.066 1.00 92.75 318 GLY A C 1
ATOM 2460 O O . GLY A 1 318 ? -13.819 -5.985 38.611 1.00 92.75 318 GLY A O 1
ATOM 2461 N N . GLU A 1 319 ? -13.032 -7.806 39.659 1.00 91.25 319 GLU A N 1
ATOM 2462 C CA . GLU A 1 319 ? -11.632 -7.405 39.761 1.00 91.25 319 GLU A CA 1
ATOM 2463 C C . GLU A 1 319 ? -10.766 -8.413 39.002 1.00 91.25 319 GLU A C 1
ATOM 2465 O O . GLU A 1 319 ? -10.920 -9.626 39.157 1.00 91.25 319 GLU A O 1
ATOM 2470 N N . HIS A 1 320 ? -9.835 -7.885 38.217 1.00 93.81 320 HIS A N 1
ATOM 2471 C CA . HIS A 1 320 ? -8.786 -8.605 37.514 1.00 93.81 320 HIS A CA 1
ATOM 2472 C C . HIS A 1 320 ? -7.424 -7.989 37.873 1.00 93.81 320 HIS A C 1
ATOM 2474 O O . HIS A 1 320 ? -7.353 -6.875 38.394 1.00 93.81 320 HIS A O 1
ATOM 2480 N N . GLU A 1 321 ? -6.314 -8.675 37.596 1.00 92.06 321 GLU A N 1
ATOM 2481 C CA . GLU A 1 321 ? -4.990 -8.105 37.884 1.00 92.06 321 GLU A CA 1
ATOM 2482 C C . GLU A 1 321 ? -4.669 -6.859 37.041 1.00 92.06 321 GLU A C 1
ATOM 2484 O O . GLU A 1 321 ? -3.843 -6.049 37.456 1.00 92.06 321 GLU A O 1
ATOM 2489 N N . LYS A 1 322 ? -5.337 -6.687 35.888 1.00 94.62 322 LYS A N 1
ATOM 2490 C CA . LYS A 1 322 ? -5.138 -5.563 34.952 1.00 94.62 322 LYS A CA 1
ATOM 2491 C C . LYS A 1 322 ? -6.180 -4.454 35.039 1.00 94.62 322 LYS A C 1
ATOM 2493 O O . LYS A 1 322 ? -5.929 -3.368 34.530 1.00 94.62 322 LYS A O 1
ATOM 2498 N N . PHE A 1 323 ? -7.341 -4.716 35.631 1.00 95.75 323 PHE A N 1
ATOM 2499 C CA . PHE A 1 323 ? -8.439 -3.755 35.701 1.00 95.75 323 PHE A CA 1
ATOM 2500 C C . PHE A 1 323 ? -9.405 -4.114 36.829 1.00 95.75 323 PHE A C 1
ATOM 2502 O O . PHE A 1 323 ? -9.458 -5.244 37.308 1.00 95.75 323 PHE A O 1
ATOM 2509 N N . LYS A 1 324 ? -10.234 -3.156 37.227 1.00 95.25 324 LYS A N 1
ATOM 2510 C CA . LYS A 1 324 ? -11.368 -3.382 38.130 1.00 95.25 324 LYS A CA 1
ATOM 2511 C C . LYS A 1 324 ? -12.589 -2.672 37.585 1.00 95.25 324 LYS A C 1
ATOM 2513 O O . LYS A 1 324 ? -12.468 -1.565 37.070 1.00 95.25 324 LYS A O 1
ATOM 2518 N N . VAL A 1 325 ? -13.752 -3.290 37.719 1.00 95.31 325 VAL A N 1
ATOM 2519 C CA . VAL A 1 325 ? -15.011 -2.723 37.243 1.00 95.31 325 VAL A CA 1
ATOM 2520 C C . VAL A 1 325 ? -15.729 -2.033 38.393 1.00 95.31 325 VAL A C 1
ATOM 2522 O O . VAL A 1 325 ? -15.848 -2.578 39.495 1.00 95.31 325 VAL A O 1
ATOM 2525 N N . GLN A 1 326 ? -16.211 -0.824 38.131 1.00 91.94 326 GLN A N 1
ATOM 2526 C CA . GLN A 1 326 ? -17.116 -0.101 39.010 1.00 91.94 326 GLN A CA 1
ATOM 2527 C C . GLN A 1 326 ? -18.465 0.115 38.333 1.00 91.94 326 GLN A C 1
ATOM 2529 O O . GLN A 1 326 ? -18.539 0.322 37.125 1.00 91.94 326 GLN A O 1
ATOM 2534 N N . VAL A 1 327 ? -19.527 0.084 39.127 1.00 86.81 327 VAL A N 1
ATOM 2535 C CA . VAL A 1 327 ? -20.900 0.346 38.698 1.00 86.81 327 VAL A CA 1
ATOM 2536 C C . VAL A 1 327 ? -21.302 1.707 39.236 1.00 86.81 327 VAL A C 1
ATOM 2538 O O . VAL A 1 327 ? -21.288 1.919 40.450 1.00 86.81 327 VAL A O 1
ATOM 2541 N N . HIS A 1 328 ? -21.614 2.636 38.338 1.00 82.50 328 HIS A N 1
ATOM 2542 C CA . HIS A 1 328 ? -22.124 3.946 38.702 1.00 82.50 328 HIS A CA 1
ATOM 2543 C C . HIS A 1 328 ? -23.641 3.894 38.912 1.00 82.50 328 HIS A C 1
ATOM 2545 O O . HIS A 1 328 ? -24.371 3.323 38.107 1.00 82.50 328 HIS A O 1
ATOM 2551 N N . ASN A 1 329 ? -24.120 4.499 39.997 1.00 75.81 329 ASN A N 1
ATOM 2552 C CA . ASN A 1 329 ? -25.540 4.668 40.277 1.00 75.81 329 ASN A CA 1
ATOM 2553 C C . ASN A 1 329 ? -25.903 6.148 40.138 1.00 75.81 329 ASN A C 1
ATOM 2555 O O . ASN A 1 329 ? -25.509 6.965 40.969 1.00 75.81 329 ASN A O 1
ATOM 2559 N N . SER A 1 330 ? -26.687 6.490 39.118 1.00 68.31 330 SER A N 1
ATOM 2560 C CA . SER A 1 330 ? -27.000 7.882 38.777 1.00 68.31 330 SER A CA 1
ATOM 2561 C C . SER A 1 330 ? -27.861 8.601 39.823 1.00 68.31 330 SER A C 1
ATOM 2563 O O . SER A 1 330 ? -27.791 9.822 39.934 1.00 68.31 330 SER A O 1
ATOM 2565 N N . ALA A 1 331 ? -28.656 7.876 40.617 1.00 66.75 331 ALA A N 1
ATOM 2566 C CA . ALA A 1 331 ? -29.499 8.473 41.654 1.00 66.75 331 ALA A CA 1
ATOM 2567 C C . ALA A 1 331 ? -28.691 8.877 42.900 1.00 66.75 331 ALA A C 1
ATOM 2569 O O . ALA A 1 331 ? -28.952 9.924 43.492 1.00 66.75 331 ALA A O 1
ATOM 2570 N N . SER A 1 332 ? -27.696 8.071 43.288 1.00 68.62 332 SER A N 1
ATOM 2571 C CA . SER A 1 332 ? -26.806 8.373 44.419 1.00 68.62 332 SER A CA 1
ATOM 2572 C C . SER A 1 332 ? -25.499 9.067 44.013 1.00 68.62 332 SER A C 1
ATOM 2574 O O . SER A 1 332 ? -24.806 9.622 44.861 1.00 68.62 332 SER A O 1
ATOM 2576 N N . GLY A 1 333 ? -25.132 9.039 42.732 1.00 71.31 333 GLY A N 1
ATOM 2577 C CA . GLY A 1 333 ? -23.854 9.537 42.216 1.00 71.31 333 GLY A CA 1
ATOM 2578 C C . GLY A 1 333 ? -22.631 8.717 42.651 1.00 71.31 333 GLY A C 1
ATOM 2579 O O . GLY A 1 333 ? -21.496 9.172 42.470 1.00 71.31 333 GLY A O 1
ATOM 2580 N N . LEU A 1 334 ? -22.837 7.541 43.256 1.00 75.38 334 LEU A N 1
ATOM 2581 C CA . LEU A 1 334 ? -21.777 6.650 43.727 1.00 75.38 334 LEU A CA 1
ATOM 2582 C C . LEU A 1 334 ? -21.294 5.725 42.613 1.00 75.38 334 LEU A C 1
ATOM 2584 O O . LEU A 1 334 ? -22.104 5.143 41.899 1.00 75.38 334 LEU A O 1
ATOM 2588 N N . SER A 1 335 ? -19.978 5.526 42.541 1.00 82.56 335 SER A N 1
ATOM 2589 C CA . SER A 1 335 ? -19.372 4.420 41.794 1.00 82.56 335 SER A CA 1
ATOM 2590 C C . SER A 1 335 ? -18.844 3.380 42.778 1.00 82.56 335 SER A C 1
ATOM 2592 O O . SER A 1 335 ? -17.969 3.686 43.594 1.00 82.56 335 SER A O 1
ATOM 2594 N N . GLU A 1 336 ? -19.384 2.164 42.720 1.00 80.44 336 GLU A N 1
ATOM 2595 C CA . GLU A 1 336 ? -19.067 1.069 43.645 1.00 80.44 336 GLU A CA 1
ATOM 2596 C C . GLU A 1 336 ? -18.379 -0.087 42.922 1.00 80.44 336 GLU A C 1
ATOM 2598 O O . GLU A 1 336 ? -18.588 -0.292 41.733 1.00 80.44 336 GLU A O 1
ATOM 2603 N N . ALA A 1 337 ? -17.544 -0.857 43.624 1.00 85.94 337 ALA A N 1
ATOM 2604 C CA . ALA A 1 337 ? -16.908 -2.033 43.031 1.00 85.94 337 ALA A CA 1
ATOM 2605 C C . ALA A 1 337 ? -17.968 -3.053 42.587 1.00 85.94 337 ALA A C 1
ATOM 2607 O O . ALA A 1 337 ? -18.858 -3.391 43.369 1.00 85.94 337 ALA A O 1
ATOM 2608 N N . LEU A 1 338 ? -17.835 -3.584 41.367 1.00 90.38 338 LEU A N 1
ATOM 2609 C CA . LEU A 1 338 ? -18.722 -4.624 40.856 1.00 90.38 338 LEU A CA 1
ATOM 2610 C C . LEU A 1 338 ? -18.606 -5.867 41.741 1.00 90.38 338 LEU A C 1
ATOM 2612 O O . LEU A 1 338 ? -17.593 -6.569 41.732 1.00 90.38 338 LEU A O 1
ATOM 2616 N N . ARG A 1 339 ? -19.639 -6.126 42.539 1.00 85.62 339 ARG A N 1
ATOM 2617 C CA . ARG A 1 339 ? -19.700 -7.273 43.444 1.00 85.62 339 ARG A CA 1
ATOM 2618 C C . ARG A 1 339 ? -21.078 -7.899 43.401 1.00 85.62 339 ARG A C 1
ATOM 2620 O O . ARG A 1 339 ? -22.085 -7.198 43.382 1.00 85.62 339 ARG A O 1
ATOM 2627 N N . LEU A 1 340 ? -21.120 -9.225 43.435 1.00 80.19 340 LEU A N 1
ATOM 2628 C CA . LEU A 1 340 ? -22.358 -9.990 43.495 1.00 80.19 340 LEU A CA 1
ATOM 2629 C C . LEU A 1 340 ? -22.278 -11.024 44.618 1.00 80.19 340 LEU A C 1
ATOM 2631 O O . LEU A 1 340 ? -21.297 -11.749 44.754 1.00 80.19 340 LEU A O 1
ATOM 2635 N N . ARG A 1 341 ? -23.329 -11.076 45.435 1.00 79.69 341 ARG A N 1
ATOM 2636 C CA . ARG A 1 341 ? -23.432 -11.950 46.605 1.00 79.69 341 ARG A CA 1
ATOM 2637 C C . ARG A 1 341 ? -24.446 -13.056 46.353 1.00 79.69 341 ARG A C 1
ATOM 2639 O O . ARG A 1 341 ? -25.599 -12.766 46.037 1.00 79.69 341 ARG A O 1
ATOM 2646 N N . LEU A 1 342 ? -24.039 -14.304 46.558 1.00 78.50 342 LEU A N 1
ATOM 2647 C CA . LEU A 1 342 ? -24.855 -15.479 46.283 1.00 78.50 342 LEU A CA 1
ATOM 2648 C C . LEU A 1 342 ? -24.803 -16.473 47.454 1.00 78.50 342 LEU A C 1
ATOM 2650 O O . LEU A 1 342 ? -23.746 -17.008 47.774 1.00 78.50 342 LEU A O 1
ATOM 2654 N N . ASP A 1 343 ? -25.941 -16.768 48.077 1.00 78.38 343 ASP A N 1
ATOM 2655 C CA . ASP A 1 343 ? -25.991 -17.665 49.239 1.00 78.38 343 ASP A CA 1
ATOM 2656 C C . ASP A 1 343 ? -26.468 -19.063 48.827 1.00 78.38 343 ASP A C 1
ATOM 2658 O O . ASP A 1 343 ? -27.536 -19.196 48.234 1.00 78.38 343 ASP A O 1
ATOM 2662 N N . GLN A 1 344 ? -25.702 -20.106 49.183 1.00 77.62 344 GLN A N 1
ATOM 2663 C CA . GLN A 1 344 ? -26.088 -21.520 49.015 1.00 77.62 344 GLN A CA 1
ATOM 2664 C C . GLN A 1 344 ? -26.489 -21.932 47.579 1.00 77.62 344 GLN A C 1
ATOM 2666 O O . GLN A 1 344 ? -27.418 -22.721 47.398 1.00 77.62 344 GLN A O 1
ATOM 2671 N N . VAL A 1 345 ? -25.806 -21.419 46.552 1.00 71.94 345 VAL A N 1
ATOM 2672 C CA . VAL A 1 345 ? -26.125 -21.708 45.140 1.00 71.94 345 VAL A CA 1
ATOM 2673 C C . VAL A 1 345 ? -25.008 -22.448 44.425 1.00 71.94 345 VAL A C 1
ATOM 2675 O O . VAL A 1 345 ? -23.843 -22.236 44.727 1.00 71.94 345 VAL A O 1
ATOM 2678 N N . THR A 1 346 ? -25.370 -23.271 43.440 1.00 78.25 346 THR A N 1
ATOM 2679 C CA . THR A 1 346 ? -24.426 -24.014 42.586 1.00 78.25 346 THR A CA 1
ATOM 2680 C C . THR A 1 346 ? -24.549 -23.681 41.100 1.00 78.25 346 THR A C 1
ATOM 2682 O O . THR A 1 346 ? -23.635 -23.987 40.345 1.00 78.25 346 THR A O 1
ATOM 2685 N N . ALA A 1 347 ? -25.631 -23.029 40.664 1.00 82.69 347 ALA A N 1
ATOM 2686 C CA . ALA A 1 347 ? -25.815 -22.566 39.289 1.00 82.69 347 ALA A CA 1
ATOM 2687 C C . ALA A 1 347 ? -26.555 -21.219 39.272 1.00 82.69 347 ALA A C 1
ATOM 2689 O O . ALA A 1 347 ? -27.618 -21.109 39.889 1.00 82.69 347 ALA A O 1
ATOM 2690 N N . VAL A 1 348 ? -26.000 -20.209 38.594 1.00 82.81 348 VAL A N 1
ATOM 2691 C CA . VAL A 1 348 ? -26.532 -18.837 38.562 1.00 82.81 348 VAL A CA 1
ATOM 2692 C C . VAL A 1 348 ? -26.467 -18.250 37.159 1.00 82.81 348 VAL A C 1
ATOM 2694 O O . VAL A 1 348 ? -25.405 -18.231 36.542 1.00 82.81 348 VAL A O 1
ATOM 2697 N N . ASP A 1 349 ? -27.595 -17.695 36.724 1.00 84.38 349 ASP A N 1
ATOM 2698 C CA . ASP A 1 349 ? -27.675 -16.757 35.606 1.00 84.38 349 ASP A CA 1
ATOM 2699 C C . ASP A 1 349 ? -27.829 -15.354 36.173 1.00 84.38 349 ASP A C 1
ATOM 2701 O O . ASP A 1 349 ? -28.696 -15.120 37.020 1.00 84.38 349 ASP A O 1
ATOM 2705 N N . ILE A 1 350 ? -26.972 -14.431 35.741 1.00 82.19 350 ILE A N 1
ATOM 2706 C CA . ILE A 1 350 ? -27.006 -13.054 36.226 1.00 82.19 350 ILE A CA 1
ATOM 2707 C C . ILE A 1 350 ? -28.139 -12.295 35.510 1.00 82.19 350 ILE A C 1
ATOM 2709 O O . ILE A 1 350 ? -27.992 -11.873 34.366 1.00 82.19 350 ILE A O 1
ATOM 2713 N N . ILE A 1 351 ? -29.284 -12.134 36.178 1.00 73.62 351 ILE A N 1
ATOM 2714 C CA . ILE A 1 351 ? -30.513 -11.497 35.686 1.00 73.62 351 ILE A CA 1
ATOM 2715 C C . ILE A 1 351 ? -31.096 -10.458 36.661 1.00 73.62 351 ILE A C 1
ATOM 2717 O O . ILE A 1 351 ? -31.222 -10.739 37.856 1.00 73.62 351 ILE A O 1
ATOM 2721 N N . PRO A 1 352 ? -31.524 -9.277 36.179 1.00 69.56 352 PRO A N 1
ATOM 2722 C CA . PRO A 1 352 ? -32.057 -8.231 37.050 1.00 69.56 352 PRO A CA 1
ATOM 2723 C C . PRO A 1 352 ? -33.303 -8.674 37.830 1.00 69.56 352 PRO A C 1
ATOM 2725 O O . PRO A 1 352 ? -34.180 -9.365 37.304 1.00 69.56 352 PRO A O 1
ATOM 2728 N N . GLY A 1 353 ? -33.412 -8.238 39.085 1.00 55.88 353 GLY A N 1
ATOM 2729 C CA . GLY A 1 353 ? -34.637 -8.328 39.884 1.00 55.88 353 GLY A CA 1
ATOM 2730 C C . GLY A 1 353 ? -35.052 -9.722 40.377 1.00 55.88 353 GLY A C 1
ATOM 2731 O O . GLY A 1 353 ? -36.072 -9.815 41.065 1.00 55.88 353 GLY A O 1
ATOM 2732 N N . GLN A 1 354 ? -34.308 -10.803 40.095 1.00 52.88 354 GLN A N 1
ATOM 2733 C CA . GLN A 1 354 ? -34.639 -12.130 40.638 1.00 52.88 354 GLN A CA 1
ATOM 2734 C C . GLN A 1 354 ? -34.108 -12.350 42.066 1.00 52.88 354 GLN A C 1
ATOM 2736 O O . GLN A 1 354 ? -32.918 -12.158 42.322 1.00 52.88 354 GLN A O 1
ATOM 2741 N N . PRO A 1 355 ? -34.952 -12.798 43.015 1.00 44.84 355 PRO A N 1
ATOM 2742 C CA . PRO A 1 355 ? -34.513 -13.252 44.334 1.00 44.84 355 PRO A CA 1
ATOM 2743 C C . PRO A 1 355 ? -33.660 -14.539 44.283 1.00 44.84 355 PRO A C 1
ATOM 2745 O O . PRO A 1 355 ? -33.831 -15.347 43.371 1.00 44.84 355 PRO A O 1
ATOM 2748 N N . PRO A 1 356 ? -32.786 -14.778 45.283 1.00 42.62 356 PRO A N 1
ATOM 2749 C CA . PRO A 1 356 ? -32.497 -13.901 46.423 1.00 42.62 356 PRO A CA 1
ATOM 2750 C C . PRO A 1 356 ? -31.653 -12.670 46.054 1.00 42.62 356 PRO A C 1
ATOM 2752 O O . PRO A 1 356 ? -31.254 -11.917 46.937 1.00 42.62 356 PRO A O 1
ATOM 2755 N N . PHE A 1 357 ? -31.357 -12.471 44.771 1.00 50.31 357 PHE A N 1
ATOM 2756 C CA . PHE A 1 357 ? -30.227 -11.664 44.348 1.00 50.31 357 PHE A CA 1
ATOM 2757 C C . PHE A 1 357 ? -30.544 -10.200 44.029 1.00 50.31 357 PHE A C 1
ATOM 2759 O O . PHE A 1 357 ? -29.654 -9.376 44.183 1.00 50.31 357 PHE A O 1
ATOM 2766 N N . GLY A 1 358 ? -31.786 -9.860 43.663 1.00 53.72 358 GLY A N 1
ATOM 2767 C CA . GLY A 1 358 ? -32.349 -8.502 43.744 1.00 53.72 358 GLY A CA 1
ATOM 2768 C C . GLY A 1 358 ? -31.496 -7.350 43.189 1.00 53.72 358 GLY A C 1
ATOM 2769 O O . GLY A 1 358 ? -31.602 -6.248 43.715 1.00 53.72 358 GLY A O 1
ATOM 2770 N N . TYR A 1 359 ? -30.651 -7.586 42.182 1.00 62.03 359 TYR A N 1
ATOM 2771 C CA . TYR A 1 359 ? -29.770 -6.568 41.602 1.00 62.03 359 TYR A CA 1
ATOM 2772 C C . TYR A 1 359 ? -30.419 -5.869 40.404 1.00 62.03 359 TYR A C 1
ATOM 2774 O O . TYR A 1 359 ? -31.327 -6.411 39.767 1.00 62.03 359 TYR A O 1
ATOM 2782 N N . SER A 1 360 ? -29.968 -4.648 40.128 1.00 68.81 360 SER A N 1
ATOM 2783 C CA . SER A 1 360 ? -30.464 -3.801 39.046 1.00 68.81 360 SER A CA 1
ATOM 2784 C C . SER A 1 360 ? -29.843 -4.181 37.691 1.00 68.81 360 SER A C 1
ATOM 2786 O O . SER A 1 360 ? -28.916 -5.001 37.630 1.00 68.81 360 SER A O 1
ATOM 2788 N N . SER A 1 361 ? -30.370 -3.648 36.587 1.00 70.44 361 SER A N 1
ATOM 2789 C CA . SER A 1 361 ? -29.830 -3.906 35.243 1.00 70.44 361 SER A CA 1
ATOM 2790 C C . SER A 1 361 ? -28.397 -3.413 35.074 1.00 70.44 361 SER A C 1
ATOM 2792 O O . SER A 1 361 ? -27.618 -4.109 34.424 1.00 70.44 361 SER A O 1
ATOM 2794 N N . GLU A 1 362 ? -28.017 -2.328 35.749 1.00 74.25 362 GLU A N 1
ATOM 2795 C CA . GLU A 1 362 ? -26.671 -1.745 35.743 1.00 74.25 362 GLU A CA 1
ATOM 2796 C C . GLU A 1 362 ? -25.610 -2.768 36.171 1.00 74.25 362 GLU A C 1
ATOM 2798 O O . GLU A 1 362 ? -24.545 -2.876 35.562 1.00 74.25 362 GLU A O 1
ATOM 2803 N N . TYR A 1 363 ? -25.917 -3.582 37.187 1.00 79.94 363 TYR A N 1
ATOM 2804 C CA . TYR A 1 363 ? -25.017 -4.634 37.666 1.00 79.94 363 TYR A CA 1
ATOM 2805 C C . TYR A 1 363 ? -24.916 -5.801 36.685 1.00 79.94 363 TYR A C 1
ATOM 2807 O O . TYR A 1 363 ? -23.827 -6.329 36.474 1.00 79.94 363 TYR A O 1
ATOM 2815 N N . ALA A 1 364 ? -26.033 -6.226 36.089 1.00 80.75 364 ALA A N 1
ATOM 2816 C CA . ALA A 1 364 ? -26.030 -7.320 35.118 1.00 80.75 364 ALA A CA 1
ATOM 2817 C C . ALA A 1 364 ? -25.289 -6.930 33.824 1.00 80.75 364 ALA A C 1
ATOM 2819 O O . ALA A 1 364 ? -24.555 -7.743 33.266 1.00 80.75 364 ALA A O 1
ATOM 2820 N N . GLN A 1 365 ? -25.440 -5.678 33.393 1.00 84.06 365 GLN A N 1
ATOM 2821 C CA . GLN A 1 365 ? -24.726 -5.068 32.272 1.00 84.06 365 GLN A CA 1
ATOM 2822 C C . GLN A 1 365 ? -23.218 -4.971 32.532 1.00 84.06 365 GLN A C 1
ATOM 2824 O O . GLN A 1 365 ? -22.417 -5.351 31.682 1.00 84.06 365 GLN A O 1
ATOM 2829 N N . ALA A 1 366 ? -22.816 -4.558 33.736 1.00 89.94 366 ALA A N 1
ATOM 2830 C CA . ALA A 1 366 ? -21.406 -4.438 34.099 1.00 89.94 366 ALA A CA 1
ATOM 2831 C C . ALA A 1 366 ? -20.628 -5.766 34.019 1.00 89.94 366 ALA A C 1
ATOM 2833 O O . ALA A 1 366 ? -19.418 -5.755 33.797 1.00 89.94 366 ALA A O 1
ATOM 2834 N N . TRP A 1 367 ? -21.299 -6.918 34.150 1.00 92.69 367 TRP A N 1
ATOM 2835 C CA . TRP A 1 367 ? -20.666 -8.226 33.943 1.00 92.69 367 TRP A CA 1
ATOM 2836 C C . TRP A 1 367 ? -20.367 -8.540 32.469 1.00 92.69 367 TRP A C 1
ATOM 2838 O O . TRP A 1 367 ? -19.395 -9.244 32.205 1.00 92.69 367 TRP A O 1
ATOM 2848 N N . SER A 1 368 ? -21.130 -7.987 31.518 1.00 92.19 368 SER A N 1
ATOM 2849 C CA . SER A 1 368 ? -20.773 -8.025 30.088 1.00 92.19 368 SER A CA 1
ATOM 2850 C C . SER A 1 368 ? -19.498 -7.222 29.835 1.00 92.19 368 SER A C 1
ATOM 2852 O O . SER A 1 368 ? -18.555 -7.731 29.233 1.00 92.19 368 SER A O 1
ATOM 2854 N N . VAL A 1 369 ? -19.420 -6.013 30.404 1.00 93.62 369 VAL A N 1
ATOM 2855 C CA . VAL A 1 369 ? -18.217 -5.170 30.325 1.00 93.62 369 VAL A CA 1
ATOM 2856 C C . VAL A 1 369 ? -17.008 -5.858 30.955 1.00 93.62 369 VAL A C 1
ATOM 2858 O O . VAL A 1 369 ? -15.930 -5.878 30.366 1.00 93.62 369 VAL A O 1
ATOM 2861 N N . PHE A 1 370 ? -17.185 -6.477 32.127 1.00 96.56 370 PHE A N 1
ATOM 2862 C CA . PHE A 1 370 ? -16.136 -7.277 32.757 1.00 96.56 370 PHE A CA 1
ATOM 2863 C C . PHE A 1 370 ? -15.626 -8.375 31.816 1.00 96.56 370 PHE A C 1
ATOM 2865 O O . PHE A 1 370 ? -14.416 -8.519 31.661 1.00 96.56 370 PHE A O 1
ATOM 2872 N N . GLN A 1 371 ? -16.526 -9.135 31.183 1.00 96.12 371 GLN A N 1
ATOM 2873 C CA . GLN A 1 371 ? -16.131 -10.235 30.308 1.00 96.12 371 GLN A CA 1
ATOM 2874 C C . GLN A 1 371 ? -15.392 -9.743 29.054 1.00 96.12 371 GLN A C 1
ATOM 2876 O O . GLN A 1 371 ? -14.394 -10.360 28.676 1.00 96.12 371 GLN A O 1
ATOM 2881 N N . ALA A 1 372 ? -15.834 -8.639 28.444 1.00 95.25 372 ALA A N 1
ATOM 2882 C CA . ALA A 1 372 ? -15.145 -8.022 27.311 1.00 95.25 372 ALA A CA 1
ATOM 2883 C C . ALA A 1 372 ? -13.725 -7.577 27.695 1.00 95.25 372 ALA A C 1
ATOM 2885 O O . ALA A 1 372 ? -12.758 -7.911 27.013 1.00 95.25 372 ALA A O 1
ATOM 2886 N N . MET A 1 373 ? -13.589 -6.880 28.828 1.00 96.56 373 MET A N 1
ATOM 2887 C CA . MET A 1 373 ? -12.296 -6.419 29.344 1.00 96.56 373 MET A CA 1
ATOM 2888 C C . MET A 1 373 ? -11.375 -7.576 29.728 1.00 96.56 373 MET A C 1
ATOM 2890 O O . MET A 1 373 ? -10.175 -7.503 29.476 1.00 96.56 373 MET A O 1
ATOM 2894 N N . TYR A 1 374 ? -11.921 -8.651 30.302 1.00 96.62 374 TYR A N 1
ATOM 2895 C CA . TYR A 1 374 ? -11.166 -9.864 30.605 1.00 96.62 374 TYR A CA 1
ATOM 2896 C C . TYR A 1 374 ? -10.565 -10.456 29.329 1.00 96.62 374 TYR A C 1
ATOM 2898 O O . TYR A 1 374 ? -9.347 -10.609 29.241 1.00 96.62 374 TYR A O 1
ATOM 2906 N N . GLU A 1 375 ? -11.406 -10.691 28.320 1.00 95.62 375 GLU A N 1
ATOM 2907 C CA . GLU A 1 375 ? -11.001 -11.250 27.030 1.00 95.62 375 GLU A CA 1
ATOM 2908 C C . GLU A 1 375 ? -9.953 -10.364 26.335 1.00 95.62 375 GLU A C 1
ATOM 2910 O O . GLU A 1 375 ? -8.939 -10.869 25.857 1.00 95.62 375 GLU A O 1
ATOM 2915 N N . LEU A 1 376 ? -10.139 -9.040 26.332 1.00 95.56 376 LEU A N 1
ATOM 2916 C CA . LEU A 1 376 ? -9.162 -8.095 25.783 1.00 95.56 376 LEU A CA 1
ATOM 2917 C C . LEU A 1 376 ? -7.828 -8.133 26.546 1.00 95.56 376 LEU A C 1
ATOM 2919 O O . LEU A 1 376 ? -6.764 -8.191 25.929 1.00 95.56 376 LEU A O 1
ATOM 2923 N N . SER A 1 377 ? -7.875 -8.143 27.881 1.00 94.81 377 SER A N 1
ATOM 2924 C CA . SER A 1 377 ? -6.673 -8.098 28.720 1.00 94.81 377 SER A CA 1
ATOM 2925 C C . SER A 1 377 ? -5.828 -9.370 28.662 1.00 94.81 377 SER A C 1
ATOM 2927 O O . SER A 1 377 ? -4.602 -9.283 28.689 1.00 94.81 377 SER A O 1
ATOM 2929 N N . GLU A 1 378 ? -6.460 -10.536 28.529 1.00 94.12 378 GLU A N 1
ATOM 2930 C CA . GLU A 1 378 ? -5.761 -11.824 28.528 1.00 94.12 378 GLU A CA 1
ATOM 2931 C C . GLU A 1 378 ? -5.283 -12.240 27.134 1.00 94.12 378 GLU A C 1
ATOM 2933 O O . GLU A 1 378 ? -4.271 -12.936 26.994 1.00 94.12 378 GLU A O 1
ATOM 2938 N N . HIS A 1 379 ? -6.004 -11.840 26.083 1.00 92.75 379 HIS A N 1
ATOM 2939 C CA . HIS A 1 379 ? -5.814 -12.438 24.763 1.00 92.75 379 HIS A CA 1
ATOM 2940 C C . HIS A 1 379 ? -5.499 -11.439 23.653 1.00 92.75 379 HIS A C 1
ATOM 2942 O O . HIS A 1 379 ? -4.782 -11.816 22.723 1.00 92.75 379 HIS A O 1
ATOM 2948 N N . ALA A 1 380 ? -5.917 -10.172 23.743 1.00 90.44 380 ALA A N 1
ATOM 2949 C CA . ALA A 1 380 ? -5.767 -9.261 22.609 1.00 90.44 380 ALA A CA 1
ATOM 2950 C C . ALA A 1 380 ? -4.311 -8.965 22.257 1.00 90.44 380 ALA A C 1
ATOM 2952 O O . ALA A 1 380 ? -3.933 -9.032 21.090 1.00 90.44 380 ALA A O 1
ATOM 2953 N N . VAL A 1 381 ? -3.448 -8.721 23.243 1.00 87.94 381 VAL A N 1
ATOM 2954 C CA . VAL A 1 381 ? -2.021 -8.471 22.983 1.00 87.94 381 VAL A CA 1
ATOM 2955 C C . VAL A 1 381 ? -1.332 -9.681 22.356 1.00 87.94 381 VAL A C 1
ATOM 2957 O O . VAL A 1 381 ? -0.531 -9.514 21.440 1.00 87.94 381 VAL A O 1
ATOM 2960 N N . THR A 1 382 ? -1.661 -10.893 22.804 1.00 87.06 382 THR A N 1
ATOM 2961 C CA . THR A 1 382 ? -1.100 -12.131 22.244 1.00 87.06 382 THR A CA 1
ATOM 2962 C C . THR A 1 382 ? -1.609 -12.382 20.825 1.00 87.06 382 THR A C 1
ATOM 2964 O O . THR A 1 382 ? -0.826 -12.733 19.946 1.00 87.06 382 THR A O 1
ATOM 2967 N N . ALA A 1 383 ? -2.905 -12.175 20.582 1.00 86.19 383 ALA A N 1
ATOM 2968 C CA . ALA A 1 383 ? -3.516 -12.363 19.270 1.00 86.19 383 ALA A CA 1
ATOM 2969 C C . ALA A 1 383 ? -2.961 -11.368 18.239 1.00 86.19 383 ALA A C 1
ATOM 2971 O O . ALA A 1 383 ? -2.622 -11.755 17.120 1.00 86.19 383 ALA A O 1
ATOM 2972 N N . THR A 1 384 ? -2.817 -10.104 18.642 1.00 83.88 384 THR A N 1
ATOM 2973 C CA . THR A 1 384 ? -2.423 -9.002 17.754 1.00 83.88 384 THR A CA 1
ATOM 2974 C C . THR A 1 384 ? -0.913 -8.760 17.687 1.00 83.88 384 THR A C 1
ATOM 2976 O O . THR A 1 384 ? -0.423 -8.227 16.699 1.00 83.88 384 THR A O 1
ATOM 2979 N N . GLY A 1 385 ? -0.143 -9.147 18.706 1.00 85.88 385 GLY A N 1
ATOM 2980 C CA . GLY A 1 385 ? 1.272 -8.786 18.835 1.00 85.88 385 GLY A CA 1
ATOM 2981 C C . GLY A 1 385 ? 1.508 -7.343 19.308 1.00 85.88 385 GLY A C 1
ATOM 2982 O O . GLY A 1 385 ? 2.590 -6.802 19.087 1.00 85.88 385 GLY A O 1
ATOM 2983 N N . ALA A 1 386 ? 0.518 -6.707 19.949 1.00 82.06 386 ALA A N 1
ATOM 2984 C CA . ALA A 1 386 ? 0.534 -5.281 20.299 1.00 82.06 386 ALA A CA 1
ATOM 2985 C C . ALA A 1 386 ? 1.596 -4.842 21.332 1.00 82.06 386 ALA A C 1
ATOM 2987 O O . ALA A 1 386 ? 1.811 -3.642 21.506 1.00 82.06 386 ALA A O 1
ATOM 2988 N N . GLY A 1 387 ? 2.284 -5.779 21.992 1.00 86.19 387 GLY A N 1
ATOM 2989 C CA . GLY A 1 387 ? 3.349 -5.496 22.957 1.00 86.19 387 GLY A CA 1
ATOM 2990 C C . GLY A 1 387 ? 2.941 -5.762 24.407 1.00 86.19 387 GLY A C 1
ATOM 2991 O O . GLY A 1 387 ? 2.911 -6.908 24.839 1.00 86.19 387 GLY A O 1
ATOM 2992 N N . THR A 1 388 ? 2.701 -4.706 25.179 1.00 92.62 388 THR A N 1
ATOM 2993 C CA . THR A 1 388 ? 2.371 -4.740 26.611 1.00 92.62 388 THR A CA 1
ATOM 2994 C C . THR A 1 388 ? 0.868 -4.579 26.820 1.00 92.62 388 THR A C 1
ATOM 2996 O O . THR A 1 388 ? 0.242 -3.721 26.198 1.00 92.62 388 THR A O 1
ATOM 2999 N N . VAL A 1 389 ? 0.300 -5.379 27.724 1.00 93.38 389 VAL A N 1
ATOM 3000 C CA . VAL A 1 389 ? -1.108 -5.283 28.140 1.00 93.38 389 VAL A CA 1
ATOM 3001 C C . VAL A 1 389 ? -1.326 -4.007 28.964 1.00 93.38 389 VAL A C 1
ATOM 3003 O O . VAL A 1 389 ? -0.621 -3.822 29.961 1.00 93.38 389 VAL A O 1
ATOM 3006 N N . PRO A 1 390 ? -2.287 -3.141 28.593 1.00 93.44 390 PRO A N 1
ATOM 3007 C CA . PRO A 1 390 ? -2.676 -1.985 29.395 1.00 93.44 390 PRO A CA 1
ATOM 3008 C C . PRO A 1 390 ? -3.072 -2.343 30.828 1.00 93.44 390 PRO A C 1
ATOM 3010 O O . PRO A 1 390 ? -3.810 -3.300 31.070 1.00 93.44 390 PRO A O 1
ATOM 3013 N N . GLN A 1 391 ? -2.617 -1.524 31.775 1.00 94.56 391 GLN A N 1
ATOM 3014 C CA . GLN A 1 391 ? -3.029 -1.580 33.174 1.00 94.56 391 GLN A CA 1
ATOM 3015 C C . GLN A 1 391 ? -4.050 -0.464 33.417 1.00 94.56 391 GLN A C 1
ATOM 3017 O O . GLN A 1 391 ? -3.674 0.686 33.625 1.00 94.56 391 GLN A O 1
ATOM 3022 N N . LEU A 1 392 ? -5.338 -0.801 33.391 1.00 94.88 392 LEU A N 1
ATOM 3023 C CA . LEU A 1 392 ? -6.402 0.172 33.623 1.00 94.88 392 LEU A CA 1
ATOM 3024 C C . LEU A 1 392 ? -6.598 0.389 35.123 1.00 94.88 392 LEU A C 1
ATOM 3026 O O . LEU A 1 392 ? -6.698 -0.562 35.905 1.00 94.88 392 LEU A O 1
ATOM 3030 N N . SER A 1 393 ? -6.706 1.648 35.537 1.00 91.75 393 SER A N 1
ATOM 3031 C CA . SER A 1 393 ? -6.985 1.979 36.931 1.00 91.75 393 SER A CA 1
ATOM 3032 C C . SER A 1 393 ? -8.401 1.563 37.324 1.00 91.75 393 SER A C 1
ATOM 3034 O O . SER A 1 393 ? -8.600 1.071 38.436 1.00 91.75 393 SER A O 1
ATOM 3036 N N . VAL A 1 394 ? -9.381 1.730 36.430 1.00 92.38 394 VAL A N 1
ATOM 3037 C CA . VAL A 1 394 ? -10.784 1.350 36.624 1.00 92.38 394 VAL A CA 1
ATOM 3038 C C . VAL A 1 394 ? -11.552 1.369 35.298 1.00 92.38 394 VAL A C 1
ATOM 3040 O O . VAL A 1 394 ? -11.273 2.176 34.417 1.00 92.38 394 VAL A O 1
ATOM 3043 N N . VAL A 1 395 ? -12.561 0.508 35.183 1.00 94.31 395 VAL A N 1
ATOM 3044 C CA . VAL A 1 395 ? -13.590 0.561 34.139 1.00 94.31 395 VAL A CA 1
ATOM 3045 C C . VAL A 1 395 ? -14.914 0.935 34.804 1.00 94.31 395 VAL A C 1
ATOM 3047 O O . VAL A 1 395 ? -15.467 0.145 35.572 1.00 94.31 395 VAL A O 1
ATOM 3050 N N . ARG A 1 396 ? -15.397 2.162 34.588 1.00 89.31 396 ARG A N 1
ATOM 3051 C CA . ARG A 1 396 ? -16.637 2.677 35.188 1.00 89.31 396 ARG A CA 1
ATOM 3052 C C . ARG A 1 396 ? -17.794 2.424 34.230 1.00 89.31 396 ARG A C 1
ATOM 3054 O O . ARG A 1 396 ? -17.804 2.937 33.123 1.00 89.31 396 ARG A O 1
ATOM 3061 N N . THR A 1 397 ? -18.767 1.644 34.666 1.00 88.38 397 THR A N 1
ATOM 3062 C CA . THR A 1 397 ? -19.963 1.287 33.891 1.00 88.38 397 THR A CA 1
ATOM 3063 C C . THR A 1 397 ? -21.157 2.111 34.338 1.00 88.38 397 THR A C 1
ATOM 3065 O O . THR A 1 397 ? -21.219 2.515 35.502 1.00 88.38 397 THR A O 1
ATOM 3068 N N . ASN A 1 398 ? -22.119 2.314 33.437 1.00 75.94 398 ASN A N 1
ATOM 3069 C CA . ASN A 1 398 ? -23.308 3.140 33.667 1.00 75.94 398 ASN A CA 1
ATOM 3070 C C . ASN A 1 398 ? -22.950 4.593 34.021 1.00 75.94 398 ASN A C 1
ATOM 3072 O O . ASN A 1 398 ? -23.656 5.273 34.768 1.00 75.94 398 ASN A O 1
ATOM 3076 N N . PHE A 1 399 ? -21.791 5.043 33.541 1.00 76.38 399 PHE A N 1
ATOM 3077 C CA . PHE A 1 399 ? -21.265 6.356 33.854 1.00 76.38 399 PHE A CA 1
ATOM 3078 C C . PHE A 1 399 ? -21.976 7.409 32.988 1.00 76.38 399 PHE A C 1
ATOM 3080 O O . PHE A 1 399 ? -21.996 7.249 31.768 1.00 76.38 399 PHE A O 1
ATOM 3087 N N . PRO A 1 400 ? -22.555 8.481 33.564 1.00 69.56 400 PRO A N 1
ATOM 3088 C CA . PRO A 1 400 ? -23.346 9.432 32.799 1.00 69.56 400 PRO A CA 1
ATOM 3089 C C . PRO A 1 400 ? -22.417 10.237 31.897 1.00 69.56 400 PRO A C 1
ATOM 3091 O O . PRO A 1 400 ? -21.524 10.932 32.387 1.00 69.56 400 PRO A O 1
ATOM 3094 N N . MET A 1 401 ? -22.634 10.169 30.585 1.00 63.16 401 MET A N 1
ATOM 3095 C CA . MET A 1 401 ? -21.836 10.916 29.615 1.00 63.16 401 MET A CA 1
ATOM 3096 C C . MET A 1 401 ? -22.725 11.704 28.657 1.00 63.16 401 MET A C 1
ATOM 3098 O O . MET A 1 401 ? -23.773 11.207 28.241 1.00 63.16 401 MET A O 1
ATOM 3102 N N . PRO A 1 402 ? -22.326 12.930 28.270 1.00 49.47 402 PRO A N 1
ATOM 3103 C CA . PRO A 1 402 ? -23.000 13.648 27.197 1.00 49.47 402 PRO A CA 1
ATOM 3104 C C . PRO A 1 402 ? -22.955 12.800 25.919 1.00 49.47 402 PRO A C 1
ATOM 3106 O O . PRO A 1 402 ? -21.869 12.493 25.442 1.00 49.47 402 PRO A O 1
ATOM 3109 N N . GLY A 1 403 ? -24.111 12.396 25.388 1.00 50.91 403 GLY A N 1
ATOM 3110 C CA . GLY A 1 403 ? -24.215 11.660 24.120 1.00 50.91 403 GLY A CA 1
ATOM 3111 C C . GLY A 1 403 ? -24.125 10.127 24.193 1.00 50.91 403 GLY A C 1
ATOM 3112 O O . GLY A 1 403 ? -23.978 9.505 23.149 1.00 50.91 403 GLY A O 1
ATOM 3113 N N . ASN A 1 404 ? -24.220 9.518 25.385 1.00 54.88 404 ASN A N 1
ATOM 3114 C CA . ASN A 1 404 ? -24.355 8.062 25.599 1.00 54.88 404 ASN A CA 1
ATOM 3115 C C . ASN A 1 404 ? -23.328 7.177 24.844 1.00 54.88 404 ASN A C 1
ATOM 3117 O O . ASN A 1 404 ? -23.688 6.436 23.929 1.00 54.88 404 ASN A O 1
ATOM 3121 N N . GLY A 1 405 ? -22.049 7.216 25.244 1.00 69.06 405 GLY A N 1
ATOM 3122 C CA . GLY A 1 405 ? -20.956 6.473 24.586 1.00 69.06 405 GLY A CA 1
ATOM 3123 C C . GLY A 1 405 ? -20.035 5.697 25.532 1.00 69.06 405 GLY A C 1
ATOM 3124 O O . GLY A 1 405 ? -20.435 5.310 26.630 1.00 69.06 405 GLY A O 1
ATOM 3125 N N . ALA A 1 406 ? -18.803 5.457 25.094 1.00 79.19 406 ALA A N 1
ATOM 3126 C CA . ALA A 1 406 ? -17.678 5.056 25.933 1.00 79.19 406 ALA A CA 1
ATOM 3127 C C . ALA A 1 406 ? -16.526 6.050 25.716 1.00 79.19 406 ALA A C 1
ATOM 3129 O O . ALA A 1 406 ? -16.548 6.796 24.740 1.00 79.19 406 ALA A O 1
ATOM 3130 N N . ALA A 1 407 ? -15.591 6.129 26.660 1.00 80.88 407 ALA A N 1
ATOM 3131 C CA . ALA A 1 407 ? -14.404 6.965 26.527 1.00 80.88 407 ALA A CA 1
ATOM 3132 C C . ALA A 1 407 ? -13.262 6.452 27.407 1.00 80.88 407 ALA A C 1
ATOM 3134 O O . ALA A 1 407 ? -13.424 6.275 28.622 1.00 80.88 407 ALA A O 1
ATOM 3135 N N . TYR A 1 408 ? -12.090 6.286 26.810 1.00 85.88 408 TYR A N 1
ATOM 3136 C CA . TYR A 1 408 ? -10.826 6.131 27.508 1.00 85.88 408 TYR A CA 1
ATOM 3137 C C . TYR A 1 408 ? -10.311 7.494 28.002 1.00 85.88 408 TYR A C 1
ATOM 3139 O O . TYR A 1 408 ? -10.116 8.425 27.222 1.00 85.88 408 TYR A O 1
ATOM 3147 N N . ASP A 1 409 ? -10.074 7.618 29.312 1.00 82.56 409 ASP A N 1
ATOM 3148 C CA . ASP A 1 409 ? -9.457 8.796 29.925 1.00 82.56 409 ASP A CA 1
ATOM 3149 C C . ASP A 1 409 ? -7.945 8.565 30.123 1.00 82.56 409 ASP A C 1
ATOM 3151 O O . ASP A 1 409 ? -7.530 7.813 31.015 1.00 82.56 409 ASP A O 1
ATOM 3155 N N . PRO A 1 410 ? -7.088 9.240 29.338 1.00 82.38 410 PRO A N 1
ATOM 3156 C CA . PRO A 1 410 ? -5.641 9.097 29.447 1.00 82.38 410 PRO A CA 1
ATOM 3157 C C . PRO A 1 410 ? -5.041 9.719 30.721 1.00 82.38 410 PRO A C 1
ATOM 3159 O O . PRO A 1 410 ? -3.844 9.541 30.970 1.00 82.38 410 PRO A O 1
ATOM 3162 N N . ASN A 1 411 ? -5.801 10.499 31.501 1.00 79.19 411 ASN A N 1
ATOM 3163 C CA . ASN A 1 411 ? -5.290 11.175 32.699 1.00 79.19 411 ASN A CA 1
ATOM 3164 C C . ASN A 1 411 ? -5.218 10.254 33.919 1.00 79.19 411 ASN A C 1
ATOM 3166 O O . ASN A 1 411 ? -4.373 10.465 34.792 1.00 79.19 411 ASN A O 1
ATOM 3170 N N . ASP A 1 412 ? -6.114 9.273 34.009 1.00 81.88 412 ASP A N 1
ATOM 3171 C CA . ASP A 1 412 ? -6.142 8.292 35.094 1.00 81.88 412 ASP A CA 1
ATOM 3172 C C . ASP A 1 412 ? -6.150 6.840 34.597 1.00 81.88 412 ASP A C 1
ATOM 3174 O O . ASP A 1 412 ? -6.299 5.940 35.418 1.00 81.88 412 ASP A O 1
ATOM 3178 N N . ASP A 1 413 ? -5.947 6.602 33.298 1.00 87.19 413 ASP A N 1
ATOM 3179 C CA . ASP A 1 413 ? -5.973 5.279 32.662 1.00 87.19 413 ASP A CA 1
ATOM 3180 C C . ASP A 1 413 ? -7.274 4.519 32.961 1.00 87.19 413 ASP A C 1
ATOM 3182 O O . ASP A 1 413 ? -7.261 3.347 33.351 1.00 87.19 413 ASP A O 1
ATOM 3186 N N . SER A 1 414 ? -8.413 5.200 32.819 1.00 89.38 414 SER A N 1
ATOM 3187 C CA . SER A 1 414 ? -9.737 4.612 33.027 1.00 89.38 414 SER A CA 1
ATOM 3188 C C . SER A 1 414 ? -10.546 4.518 31.741 1.00 89.38 414 SER A C 1
ATOM 3190 O O . SER A 1 414 ? -10.321 5.266 30.797 1.00 89.38 414 SER A O 1
ATOM 3192 N N . ILE A 1 415 ? -11.506 3.595 31.700 1.00 90.00 415 ILE A N 1
ATOM 3193 C CA . ILE A 1 415 ? -12.522 3.543 30.639 1.00 90.00 415 ILE A CA 1
ATOM 3194 C C . ILE A 1 415 ? -13.875 3.811 31.283 1.00 90.00 415 ILE A C 1
ATOM 3196 O O . ILE A 1 415 ? -14.257 3.132 32.237 1.00 90.00 415 ILE A O 1
ATOM 3200 N N . ASN A 1 416 ? -14.601 4.798 30.776 1.00 85.00 416 ASN A N 1
ATOM 3201 C CA . ASN A 1 416 ? -15.945 5.132 31.225 1.00 85.00 416 ASN A CA 1
ATOM 3202 C C . ASN A 1 416 ? -16.937 4.676 30.156 1.00 85.00 416 ASN A C 1
ATOM 3204 O O . ASN A 1 416 ? -16.743 4.946 28.977 1.00 85.00 416 ASN A O 1
ATOM 3208 N N . VAL A 1 417 ? -17.973 3.953 30.562 1.00 83.50 417 VAL A N 1
ATOM 3209 C CA . VAL A 1 417 ? -18.937 3.289 29.681 1.00 83.50 417 VAL A CA 1
ATOM 3210 C C . VAL A 1 417 ? -20.332 3.678 30.146 1.00 83.50 417 VAL A C 1
ATOM 3212 O O . VAL A 1 417 ? -20.683 3.452 31.307 1.00 83.50 417 VAL A O 1
ATOM 3215 N N . ASP A 1 418 ? -21.125 4.266 29.257 1.00 76.44 418 ASP A N 1
ATOM 3216 C CA . ASP A 1 418 ? -22.544 4.518 29.505 1.00 76.44 418 ASP A CA 1
ATOM 3217 C C . ASP A 1 418 ? -23.345 3.202 29.537 1.00 76.44 418 ASP A C 1
ATOM 3219 O O . ASP A 1 418 ? -22.935 2.183 28.977 1.00 76.44 418 ASP A O 1
ATOM 3223 N N . ALA A 1 419 ? -24.515 3.216 30.177 1.00 69.50 419 ALA A N 1
ATOM 3224 C CA . ALA A 1 419 ? -25.367 2.036 30.316 1.00 69.50 419 ALA A CA 1
ATOM 3225 C C . ALA A 1 419 ? -25.722 1.398 28.956 1.00 69.50 419 ALA A C 1
ATOM 3227 O O . ALA A 1 419 ? -25.685 0.170 28.823 1.00 69.50 419 ALA A O 1
ATOM 3228 N N . LEU A 1 420 ? -25.985 2.209 27.919 1.00 67.62 420 LEU A N 1
ATOM 3229 C CA . LEU A 1 420 ? -26.372 1.713 26.591 1.00 67.62 420 LEU A CA 1
ATOM 3230 C C . LEU A 1 420 ? -25.252 0.953 25.863 1.00 67.62 420 LEU A C 1
ATOM 3232 O O . LEU A 1 420 ? -25.553 0.120 25.009 1.00 67.62 420 LEU A O 1
ATOM 3236 N N . GLN A 1 421 ? -23.985 1.193 26.213 1.00 73.81 421 GLN A N 1
ATOM 3237 C CA . GLN A 1 421 ? -22.827 0.592 25.538 1.00 73.81 421 GLN A CA 1
ATOM 3238 C C . GLN A 1 421 ? -22.385 -0.747 26.148 1.00 73.81 421 GLN A C 1
ATOM 3240 O O . GLN A 1 421 ? -21.518 -1.423 25.604 1.00 73.81 421 GLN A O 1
ATOM 3245 N N . SER A 1 422 ? -22.993 -1.186 27.252 1.00 80.31 422 SER A N 1
ATOM 3246 C CA . SER A 1 422 ? -22.511 -2.340 28.030 1.00 80.31 422 SER A CA 1
ATOM 3247 C C . SER A 1 422 ? -22.499 -3.687 27.284 1.00 80.31 422 SER A C 1
ATOM 3249 O O . SER A 1 422 ? -21.839 -4.629 27.728 1.00 80.31 422 SER A O 1
ATOM 3251 N N . TYR A 1 423 ? -23.220 -3.800 26.165 1.00 82.06 423 TYR A N 1
ATOM 3252 C CA . TYR A 1 423 ? -23.246 -4.986 25.294 1.00 82.06 423 TYR A CA 1
ATOM 3253 C C . TYR A 1 423 ? -22.564 -4.768 23.932 1.00 82.06 423 TYR A C 1
ATOM 3255 O O . TYR A 1 423 ? -22.480 -5.708 23.151 1.00 82.06 423 TYR A O 1
ATOM 3263 N N . TYR A 1 424 ? -22.043 -3.569 23.660 1.00 81.19 424 TYR A N 1
ATOM 3264 C CA . TYR A 1 424 ? -21.370 -3.223 22.406 1.00 81.19 424 TYR A CA 1
ATOM 3265 C C . TYR A 1 424 ? -19.867 -3.412 22.563 1.00 81.19 424 TYR A C 1
ATOM 3267 O O . TYR A 1 424 ? -19.130 -2.524 22.993 1.00 81.19 424 TYR A O 1
ATOM 3275 N N . TRP A 1 425 ? -19.422 -4.636 22.292 1.00 89.75 425 TRP A N 1
ATOM 3276 C CA . TRP A 1 425 ? -18.043 -5.043 22.547 1.00 89.75 425 TRP A CA 1
ATOM 3277 C C . TRP A 1 425 ? -17.033 -4.408 21.588 1.00 89.75 425 TRP A C 1
ATOM 3279 O O . TRP A 1 425 ? -15.880 -4.231 21.983 1.00 89.75 425 TRP A O 1
ATOM 3289 N N . ASP A 1 426 ? -17.450 -3.985 20.395 1.00 86.31 426 ASP A N 1
ATOM 3290 C CA . ASP A 1 426 ? -16.614 -3.192 19.487 1.00 86.31 426 ASP A CA 1
ATOM 3291 C C . ASP A 1 426 ? -16.210 -1.864 20.120 1.00 86.31 426 ASP A C 1
ATOM 3293 O O . ASP A 1 426 ? -15.025 -1.561 20.202 1.00 86.31 426 ASP A O 1
ATOM 3297 N N . VAL A 1 427 ? -17.172 -1.120 20.674 1.00 84.56 427 VAL A N 1
ATOM 3298 C CA . VAL A 1 427 ? -16.921 0.148 21.378 1.00 84.56 427 VAL A CA 1
ATOM 3299 C C . VAL A 1 427 ? -15.983 -0.063 22.566 1.00 84.56 427 VAL A C 1
ATOM 3301 O O . VAL A 1 427 ? -15.048 0.700 22.780 1.00 84.56 427 VAL A O 1
ATOM 3304 N N . MET A 1 428 ? -16.171 -1.141 23.327 1.00 88.56 428 MET A N 1
ATOM 3305 C CA . MET A 1 428 ? -15.257 -1.470 24.424 1.00 88.56 428 MET A CA 1
ATOM 3306 C C . MET A 1 428 ? -13.834 -1.765 23.943 1.00 88.56 428 MET A C 1
ATOM 3308 O O . MET A 1 428 ? -12.870 -1.358 24.593 1.00 88.56 428 MET A O 1
ATOM 3312 N N . ALA A 1 429 ? -13.692 -2.460 22.816 1.00 92.00 429 ALA A N 1
ATOM 3313 C CA . ALA A 1 429 ? -12.394 -2.732 22.220 1.00 92.00 429 ALA A CA 1
ATOM 3314 C C . ALA A 1 429 ? -11.773 -1.498 21.552 1.00 92.00 429 ALA A C 1
ATOM 3316 O O . ALA A 1 429 ? -10.551 -1.399 21.553 1.00 92.00 429 ALA A O 1
ATOM 3317 N N . HIS A 1 430 ? -12.573 -0.545 21.063 1.00 91.31 430 HIS A N 1
ATOM 3318 C CA . HIS A 1 430 ? -12.122 0.759 20.562 1.00 91.31 430 HIS A CA 1
ATOM 3319 C C . HIS A 1 430 ? -11.422 1.545 21.667 1.00 91.31 430 HIS A C 1
ATOM 3321 O O . HIS A 1 430 ? -10.238 1.867 21.560 1.00 91.31 430 HIS A O 1
ATOM 3327 N N . GLU A 1 431 ? -12.103 1.727 22.801 1.00 89.75 431 GLU A N 1
ATOM 3328 C CA . GLU A 1 431 ? -11.525 2.418 23.959 1.00 89.75 431 GLU A CA 1
ATOM 3329 C C . GLU A 1 431 ? -10.297 1.686 24.511 1.00 89.75 431 GLU A C 1
ATOM 3331 O O . GLU A 1 431 ? -9.290 2.295 24.886 1.00 89.75 431 GLU A O 1
ATOM 3336 N N . TYR A 1 432 ? -10.338 0.352 24.516 1.00 93.81 432 TYR A N 1
ATOM 3337 C CA . TYR A 1 432 ? -9.175 -0.454 24.871 1.00 93.81 432 TYR A CA 1
ATOM 3338 C C . TYR A 1 432 ? -8.034 -0.320 23.850 1.00 93.81 432 TYR A C 1
ATOM 3340 O O . TYR A 1 432 ? -6.862 -0.356 24.227 1.00 93.81 432 TYR A O 1
ATOM 3348 N N . GLY A 1 433 ? -8.351 -0.114 22.572 1.00 93.00 433 GLY A N 1
ATOM 3349 C CA . GLY A 1 433 ? -7.415 0.197 21.498 1.00 93.00 433 GLY A CA 1
ATOM 3350 C C . GLY A 1 433 ? -6.638 1.478 21.788 1.00 93.00 433 GLY A C 1
ATOM 3351 O O . GLY A 1 433 ? -5.407 1.473 21.719 1.00 93.00 433 GLY A O 1
ATOM 3352 N N . HIS A 1 434 ? -7.300 2.546 22.241 1.00 92.25 434 HIS A N 1
ATOM 3353 C CA . HIS A 1 434 ? -6.596 3.749 22.703 1.00 92.25 434 HIS A CA 1
ATOM 3354 C C . HIS A 1 434 ? -5.650 3.451 23.876 1.00 92.25 434 HIS A C 1
ATOM 3356 O O . HIS A 1 434 ? -4.486 3.871 23.861 1.00 92.25 434 HIS A O 1
ATOM 3362 N N . ALA A 1 435 ? -6.095 2.655 24.855 1.00 93.00 435 ALA A N 1
ATOM 3363 C CA . ALA A 1 435 ? -5.255 2.243 25.980 1.00 93.00 435 ALA A CA 1
ATOM 3364 C C . ALA A 1 435 ? -4.032 1.416 25.531 1.00 93.00 435 ALA A C 1
ATOM 3366 O O . ALA A 1 435 ? -2.920 1.630 26.029 1.00 93.00 435 ALA A O 1
ATOM 3367 N N . ILE A 1 436 ? -4.198 0.511 24.557 1.00 93.75 436 ILE A N 1
ATOM 3368 C CA . ILE A 1 436 ? -3.102 -0.232 23.916 1.00 93.75 436 ILE A CA 1
ATOM 3369 C C . ILE A 1 436 ? -2.140 0.729 23.234 1.00 93.75 436 ILE A C 1
ATOM 3371 O O . ILE A 1 436 ? -0.933 0.635 23.470 1.00 93.75 436 ILE A O 1
ATOM 3375 N N . SER A 1 437 ? -2.655 1.645 22.412 1.00 92.75 437 SER A N 1
ATOM 3376 C CA . SER A 1 437 ? -1.844 2.604 21.667 1.00 92.75 437 SER A CA 1
ATOM 3377 C C . SER A 1 437 ? -0.971 3.426 22.614 1.00 92.75 437 SER A C 1
ATOM 3379 O O . SER A 1 437 ? 0.247 3.488 22.425 1.00 92.75 437 SER A O 1
ATOM 3381 N N . ARG A 1 438 ? -1.559 3.960 23.694 1.00 91.69 438 ARG A N 1
ATOM 3382 C CA . ARG A 1 438 ? -0.851 4.754 24.708 1.00 91.69 438 ARG A CA 1
ATOM 3383 C C . ARG A 1 438 ? 0.174 3.933 25.485 1.00 91.69 438 ARG A C 1
ATOM 3385 O O . ARG A 1 438 ? 1.335 4.334 25.556 1.00 91.69 438 ARG A O 1
ATOM 3392 N N . THR A 1 439 ? -0.228 2.780 26.029 1.00 93.25 439 THR A N 1
ATOM 3393 C CA . THR A 1 439 ? 0.654 1.886 26.810 1.00 93.25 439 THR A CA 1
ATOM 3394 C C . THR A 1 439 ? 1.889 1.491 26.003 1.00 93.25 439 THR A C 1
ATOM 3396 O O . THR A 1 439 ? 2.993 1.399 26.537 1.00 93.25 439 THR A O 1
ATOM 3399 N N . ASN A 1 440 ? 1.708 1.298 24.697 1.00 93.38 440 ASN A N 1
ATOM 3400 C CA . ASN A 1 440 ? 2.743 0.829 23.788 1.00 93.38 440 ASN A CA 1
ATOM 3401 C C . ASN A 1 440 ? 3.414 1.938 22.972 1.00 93.38 440 ASN A C 1
ATOM 3403 O O . ASN A 1 440 ? 4.203 1.618 22.085 1.00 93.38 440 ASN A O 1
ATOM 3407 N N . GLN A 1 441 ? 3.132 3.217 23.252 1.00 93.62 441 GLN A N 1
ATOM 3408 C CA . GLN A 1 441 ? 3.714 4.365 22.537 1.00 93.62 441 GLN A CA 1
ATOM 3409 C C . GLN A 1 441 ? 3.582 4.231 21.008 1.00 93.62 441 GLN A C 1
ATOM 3411 O O . GLN A 1 441 ? 4.539 4.406 20.245 1.00 93.62 441 GLN A O 1
ATOM 3416 N N . SER A 1 442 ? 2.394 3.822 20.565 1.00 94.44 442 SER A N 1
ATOM 3417 C CA . SER A 1 442 ? 2.148 3.445 19.177 1.00 94.44 442 SER A CA 1
ATOM 3418 C C . SER A 1 442 ? 1.891 4.666 18.305 1.00 94.44 442 SER A C 1
ATOM 3420 O O . SER A 1 442 ? 2.619 4.896 17.343 1.00 94.44 442 SER A O 1
ATOM 3422 N N . ILE A 1 443 ? 0.898 5.482 18.665 1.00 94.00 443 ILE A N 1
ATOM 3423 C CA . ILE A 1 443 ? 0.450 6.660 17.909 1.00 94.00 443 ILE A CA 1
ATOM 3424 C C . ILE A 1 443 ? 0.486 7.880 18.835 1.00 94.00 443 ILE A C 1
ATOM 3426 O O . ILE A 1 443 ? 0.241 7.763 20.036 1.00 94.00 443 ILE A O 1
ATOM 3430 N N . ILE A 1 444 ? 0.833 9.051 18.296 1.00 90.00 444 ILE A N 1
ATOM 3431 C CA . ILE A 1 444 ? 0.799 10.307 19.055 1.00 90.00 444 ILE A CA 1
ATOM 3432 C C . ILE A 1 444 ? -0.658 10.742 19.214 1.00 90.00 444 ILE A C 1
ATOM 3434 O O . ILE A 1 444 ? -1.282 11.135 18.230 1.00 90.00 444 ILE A O 1
ATOM 3438 N N . GLY A 1 445 ? -1.161 10.700 20.447 1.00 81.06 445 GLY A N 1
ATOM 3439 C CA . GLY A 1 445 ? -2.549 11.044 20.737 1.00 81.06 445 GLY A CA 1
ATOM 3440 C C . GLY A 1 445 ? -2.834 12.545 20.691 1.00 81.06 445 GLY A C 1
ATOM 3441 O O . GLY A 1 445 ? -2.041 13.351 21.189 1.00 81.06 445 GLY A O 1
ATOM 3442 N N . VAL A 1 446 ? -3.971 12.905 20.097 1.00 80.06 446 VAL A N 1
ATOM 3443 C CA . VAL A 1 446 ? -4.488 14.285 20.019 1.00 80.06 446 VAL A CA 1
ATOM 3444 C C . VAL A 1 446 ? -5.793 14.403 20.797 1.00 80.06 446 VAL A C 1
ATOM 3446 O O . VAL A 1 446 ? -5.967 15.360 21.553 1.00 80.06 446 VAL A O 1
ATOM 3449 N N . GLY A 1 447 ? -6.677 13.412 20.641 1.00 72.38 447 GLY A N 1
ATOM 3450 C CA . GLY A 1 447 ? -8.021 13.404 21.210 1.00 72.38 447 GLY A CA 1
ATOM 3451 C C . GLY A 1 447 ? -8.922 14.562 20.750 1.00 72.38 447 GLY A C 1
ATOM 3452 O O . GLY A 1 447 ? -8.575 15.396 19.907 1.00 72.38 447 GLY A O 1
ATOM 3453 N N . GLY A 1 448 ? -10.111 14.627 21.350 1.00 68.88 448 GLY A N 1
ATOM 3454 C CA . GLY A 1 448 ? -11.105 15.677 21.108 1.00 68.88 448 GLY A CA 1
ATOM 3455 C C . GLY A 1 448 ? -12.203 15.282 20.117 1.00 68.88 448 GLY A C 1
ATOM 3456 O O . GLY A 1 448 ? -12.251 14.155 19.633 1.00 68.88 448 GLY A O 1
ATOM 3457 N N . ALA A 1 449 ? -13.123 16.220 19.851 1.00 70.06 449 ALA A N 1
ATOM 3458 C CA . ALA A 1 449 ? -14.277 15.994 18.974 1.00 70.06 449 ALA A CA 1
ATOM 3459 C C . ALA A 1 449 ? -13.844 15.504 17.583 1.00 70.06 449 ALA A C 1
ATOM 3461 O O . ALA A 1 449 ? -12.950 16.073 16.960 1.00 70.06 449 ALA A O 1
ATOM 3462 N N . HIS A 1 450 ? -14.482 14.462 17.070 1.00 77.31 450 HIS A N 1
ATOM 3463 C CA . HIS A 1 450 ? -14.149 13.902 15.764 1.00 77.31 450 HIS A CA 1
ATOM 3464 C C . HIS A 1 450 ? -15.395 13.347 15.074 1.00 77.31 450 HIS A C 1
ATOM 3466 O O . HIS A 1 450 ? -16.484 13.299 15.643 1.00 77.31 450 HIS A O 1
ATOM 3472 N N . THR A 1 451 ? -15.237 12.988 13.807 1.00 76.25 451 THR A N 1
ATOM 3473 C CA . THR A 1 451 ? -16.249 12.292 12.999 1.00 76.25 451 THR A CA 1
ATOM 3474 C C . THR A 1 451 ? -15.593 11.089 12.335 1.00 76.25 451 THR A C 1
ATOM 3476 O O . THR A 1 451 ? -14.383 11.098 12.188 1.00 76.25 451 THR A O 1
ATOM 3479 N N . LEU A 1 452 ? -16.356 10.146 11.783 1.00 79.69 452 LEU A N 1
ATOM 3480 C CA . LEU A 1 452 ? -15.772 9.098 10.925 1.00 79.69 452 LEU A CA 1
ATOM 3481 C C . LEU A 1 452 ? -15.124 9.659 9.630 1.00 79.69 452 LEU A C 1
ATOM 3483 O O . LEU A 1 452 ? -14.350 8.982 8.948 1.00 79.69 452 LEU A O 1
ATOM 3487 N N . GLY A 1 453 ? -15.474 10.893 9.250 1.00 82.75 453 GLY A N 1
ATOM 3488 C CA . GLY A 1 453 ? -15.004 11.573 8.044 1.00 82.75 453 GLY A CA 1
ATOM 3489 C C . GLY A 1 453 ? -13.701 12.361 8.226 1.00 82.75 453 GLY A C 1
ATOM 3490 O O . GLY A 1 453 ? -12.908 12.097 9.125 1.00 82.75 453 GLY A O 1
ATOM 3491 N N . ASN A 1 454 ? -13.471 13.328 7.336 1.00 89.94 454 ASN A N 1
ATOM 3492 C CA . ASN A 1 454 ? -12.270 14.168 7.285 1.00 89.94 454 ASN A CA 1
ATOM 3493 C C . ASN A 1 454 ? -12.138 15.098 8.522 1.00 89.94 454 ASN A C 1
ATOM 3495 O O . ASN A 1 454 ? -12.873 16.083 8.654 1.00 89.94 454 ASN A O 1
ATOM 3499 N N . GLN A 1 455 ? -11.163 14.837 9.405 1.00 90.69 455 GLN A N 1
ATOM 3500 C CA . GLN A 1 455 ? -10.952 15.609 10.647 1.00 90.69 455 GLN A CA 1
ATOM 3501 C C . GLN A 1 455 ? -10.521 17.060 10.407 1.00 90.69 455 GLN A C 1
ATOM 3503 O O . GLN A 1 455 ? -10.741 17.919 11.266 1.00 90.69 455 GLN A O 1
ATOM 3508 N N . TYR A 1 456 ? -9.938 17.346 9.240 1.00 94.12 456 TYR A N 1
ATOM 3509 C CA . TYR A 1 456 ? -9.510 18.691 8.856 1.00 94.12 456 TYR A CA 1
ATOM 3510 C C . TYR A 1 456 ? -10.682 19.667 8.729 1.00 94.12 456 TYR A C 1
ATOM 3512 O O . TYR A 1 456 ? -10.533 20.865 8.983 1.00 94.12 456 TYR A O 1
ATOM 3520 N N . ASP A 1 457 ? -11.858 19.152 8.372 1.00 89.69 457 ASP A N 1
ATOM 3521 C CA . ASP A 1 457 ? -13.068 19.941 8.145 1.00 89.69 457 ASP A CA 1
ATOM 3522 C C . ASP A 1 457 ? -13.950 20.047 9.396 1.00 89.69 457 ASP A C 1
ATOM 3524 O O . ASP A 1 457 ? -14.933 20.793 9.405 1.00 89.69 457 ASP A O 1
ATOM 3528 N N . ASN A 1 458 ? -13.612 19.320 10.465 1.00 83.94 458 ASN A N 1
ATOM 3529 C CA . ASN A 1 458 ? -14.444 19.250 11.656 1.00 83.94 458 ASN A CA 1
ATOM 3530 C C . ASN A 1 458 ? -14.291 20.497 12.539 1.00 83.94 458 ASN A C 1
ATOM 3532 O O . ASN A 1 458 ? -13.461 20.552 13.445 1.00 83.94 458 ASN A O 1
ATOM 3536 N N . GLY A 1 459 ? -15.155 21.489 12.317 1.00 80.56 459 GLY A N 1
ATOM 3537 C CA . GLY A 1 459 ? -15.174 22.734 13.091 1.00 80.56 459 GLY A CA 1
ATOM 3538 C C . GLY A 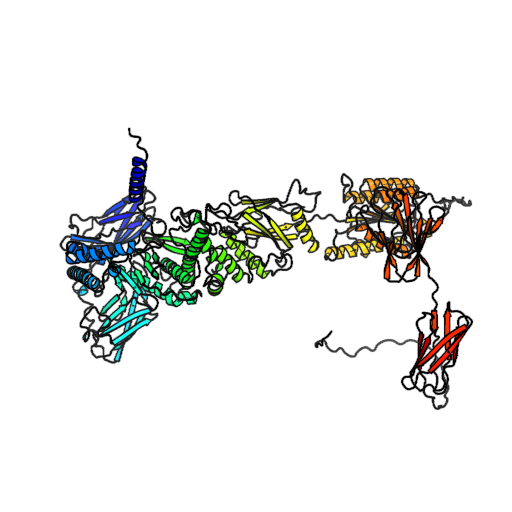1 459 ? -15.464 22.569 14.589 1.00 80.56 459 GLY A C 1
ATOM 3539 O O . GLY A 1 459 ? -15.213 23.503 15.348 1.00 80.56 459 GLY A O 1
ATOM 3540 N N . ALA A 1 460 ? -15.964 21.409 15.034 1.00 77.56 460 ALA A N 1
ATOM 3541 C CA . ALA A 1 460 ? -16.182 21.137 16.456 1.00 77.56 460 ALA A CA 1
ATOM 3542 C C . ALA A 1 460 ? -14.869 20.915 17.231 1.00 77.56 460 ALA A C 1
ATOM 3544 O O . ALA A 1 460 ? -14.852 21.078 18.450 1.00 77.56 460 ALA A O 1
ATOM 3545 N N . ASN A 1 461 ? -13.771 20.580 16.544 1.00 80.69 461 ASN A N 1
ATOM 3546 C CA . ASN A 1 461 ? -12.460 20.387 17.155 1.00 80.69 461 ASN A CA 1
ATOM 3547 C C . ASN A 1 461 ? -11.471 21.440 16.671 1.00 80.69 461 ASN A C 1
ATOM 3549 O O . ASN A 1 461 ? -10.874 21.334 15.604 1.00 80.69 461 ASN A O 1
ATOM 3553 N N . THR A 1 462 ? -11.254 22.459 17.496 1.00 86.56 462 THR A N 1
ATOM 3554 C CA . THR A 1 462 ? -10.362 23.573 17.161 1.00 86.56 462 THR A CA 1
ATOM 3555 C C . THR A 1 462 ? -8.893 23.168 17.017 1.00 86.56 462 THR A C 1
ATOM 3557 O O . THR A 1 462 ? -8.127 23.932 16.438 1.00 86.56 462 THR A O 1
ATOM 3560 N N . ALA A 1 463 ? -8.476 22.012 17.550 1.00 87.62 463 ALA A N 1
ATOM 3561 C CA . ALA A 1 463 ? -7.096 21.543 17.437 1.00 87.62 463 ALA A CA 1
ATOM 3562 C C . ALA A 1 463 ? -6.800 20.938 16.055 1.00 87.62 463 ALA A C 1
ATOM 3564 O O . ALA A 1 463 ? -5.703 21.138 15.522 1.00 87.62 463 ALA A O 1
ATOM 3565 N N . THR A 1 464 ? -7.769 20.230 15.466 1.00 90.94 464 THR A N 1
ATOM 3566 C CA . THR A 1 464 ? -7.638 19.606 14.139 1.00 90.94 464 THR A CA 1
ATOM 3567 C C . THR A 1 464 ? -8.194 20.468 13.018 1.00 90.94 464 THR A C 1
ATOM 3569 O O . THR A 1 464 ? -7.672 20.406 11.907 1.00 90.94 464 THR A O 1
ATOM 3572 N N . PHE A 1 465 ? -9.187 21.318 13.290 1.00 92.38 465 PHE A N 1
ATOM 3573 C CA . PHE A 1 465 ? -9.818 22.151 12.273 1.00 92.38 465 PHE A CA 1
ATOM 3574 C C . PHE A 1 465 ? -8.786 22.975 11.495 1.00 92.38 465 PHE A C 1
ATOM 3576 O O . PHE A 1 465 ? -8.045 23.791 12.047 1.00 92.38 465 PHE A O 1
ATOM 3583 N N . GLN A 1 466 ? -8.732 22.731 10.188 1.00 94.50 466 GLN A N 1
ATOM 3584 C CA . GLN A 1 466 ? -7.783 23.308 9.240 1.00 94.50 466 GLN A CA 1
ATOM 3585 C C . GLN A 1 466 ? -6.287 23.102 9.570 1.00 94.50 466 GLN A C 1
ATOM 3587 O O . GLN A 1 466 ? -5.411 23.752 8.981 1.00 94.50 466 GLN A O 1
ATOM 3592 N N . ASN A 1 467 ? -5.976 22.154 10.456 1.00 95.81 467 ASN A N 1
ATOM 3593 C CA . ASN A 1 467 ? -4.634 21.774 10.874 1.00 95.81 467 ASN A CA 1
ATOM 3594 C C . ASN A 1 467 ? -4.279 20.377 10.343 1.00 95.81 467 ASN A C 1
ATOM 3596 O O . ASN A 1 467 ? -4.750 19.368 10.870 1.00 95.81 467 ASN A O 1
ATOM 3600 N N . LYS A 1 468 ? -3.430 20.308 9.308 1.00 96.00 468 LYS A N 1
ATOM 3601 C CA . LYS A 1 468 ? -3.150 19.049 8.591 1.00 96.00 468 LYS A CA 1
ATOM 3602 C C . LYS A 1 468 ? -2.493 18.001 9.495 1.00 96.00 468 LYS A C 1
ATOM 3604 O O . LYS A 1 468 ? -2.948 16.864 9.544 1.00 96.00 468 LYS A O 1
ATOM 3609 N N . GLN A 1 469 ? -1.449 18.374 10.236 1.00 95.38 469 GLN A N 1
ATOM 3610 C CA . GLN A 1 469 ? -0.727 17.439 11.102 1.00 95.38 469 GLN A CA 1
ATOM 3611 C C . GLN A 1 469 ? -1.625 16.841 12.191 1.00 95.38 469 GLN A C 1
ATOM 3613 O O . GLN A 1 469 ? -1.650 15.624 12.356 1.00 95.38 469 GLN A O 1
ATOM 3618 N N . GLN A 1 470 ? -2.374 17.676 12.917 1.00 95.12 470 GLN A N 1
ATOM 3619 C CA . GLN A 1 470 ? -3.228 17.185 14.003 1.00 95.12 470 GLN A CA 1
ATOM 3620 C C . GLN A 1 470 ? -4.415 16.374 13.471 1.00 95.12 470 GLN A C 1
ATOM 3622 O O . GLN A 1 470 ? -4.779 15.371 14.075 1.00 95.12 470 GLN A O 1
ATOM 3627 N N . SER A 1 471 ? -4.961 16.743 12.307 1.00 95.31 471 SER A N 1
ATOM 3628 C CA . SER A 1 471 ? -6.016 15.968 11.636 1.00 95.31 471 SER A CA 1
ATOM 3629 C C . SER A 1 471 ? -5.547 14.568 11.255 1.00 95.31 471 SER A C 1
ATOM 3631 O O . SER A 1 471 ? -6.232 13.596 11.554 1.00 95.31 471 SER A O 1
ATOM 3633 N N . ASN A 1 472 ? -4.353 14.449 10.667 1.00 96.56 472 ASN A N 1
ATOM 3634 C CA . ASN A 1 472 ? -3.780 13.156 10.289 1.00 96.56 472 ASN A CA 1
ATOM 3635 C C . ASN A 1 472 ? -3.460 12.275 11.507 1.00 96.56 472 ASN A C 1
ATOM 3637 O O . ASN A 1 472 ? -3.543 11.051 11.410 1.00 96.56 472 ASN A O 1
ATOM 3641 N N . ARG A 1 473 ? -3.068 12.873 12.641 1.00 95.12 473 ARG A N 1
ATOM 3642 C CA . ARG A 1 473 ? -2.864 12.143 13.903 1.00 95.12 473 ARG A CA 1
ATOM 3643 C C . ARG A 1 473 ? -4.173 11.606 14.457 1.00 95.12 473 ARG A C 1
ATOM 3645 O O . ARG A 1 473 ? -4.246 10.413 14.713 1.00 95.12 473 ARG A O 1
ATOM 3652 N N . LEU A 1 474 ? -5.184 12.468 14.589 1.00 91.88 474 LEU A N 1
ATOM 3653 C CA . LEU A 1 474 ? -6.486 12.078 15.125 1.00 91.88 474 LEU A CA 1
ATOM 3654 C C . LEU A 1 474 ? -7.148 11.019 14.235 1.00 91.88 474 LEU A C 1
ATOM 3656 O O . LEU A 1 474 ? -7.608 10.006 14.739 1.00 91.88 474 LEU A O 1
ATOM 3660 N N . ALA A 1 475 ? -7.100 11.192 12.910 1.00 94.25 475 ALA A N 1
ATOM 3661 C CA . ALA A 1 475 ? -7.618 10.201 11.972 1.00 94.25 475 ALA A CA 1
ATOM 3662 C C . ALA A 1 475 ? -6.952 8.828 12.137 1.00 94.25 475 ALA A C 1
ATOM 3664 O O . ALA A 1 475 ? -7.650 7.823 12.139 1.00 94.25 475 ALA A O 1
ATOM 3665 N N . LEU A 1 476 ? -5.623 8.774 12.300 1.00 96.56 476 LEU A N 1
ATOM 3666 C CA . LEU A 1 476 ? -4.913 7.513 12.534 1.00 96.56 476 LEU A CA 1
ATOM 3667 C C . LEU A 1 476 ? -5.208 6.922 13.921 1.00 96.56 476 LEU A C 1
ATOM 3669 O O . LEU A 1 476 ? -5.307 5.706 14.041 1.00 96.56 476 LEU A O 1
ATOM 3673 N N . GLU A 1 477 ? -5.298 7.753 14.961 1.00 92.00 477 GLU A N 1
ATOM 3674 C CA . GLU A 1 477 ? -5.573 7.319 16.336 1.00 92.00 477 GLU A CA 1
ATOM 3675 C C . GLU A 1 477 ? -6.946 6.647 16.453 1.00 92.00 477 GLU A C 1
ATOM 3677 O O . GLU A 1 477 ? -7.026 5.527 16.959 1.00 92.00 477 GLU A O 1
ATOM 3682 N N . GLU A 1 478 ? -7.991 7.290 15.931 1.00 90.06 478 GLU A N 1
ATOM 3683 C CA . GLU A 1 478 ? -9.350 6.738 15.916 1.00 90.06 478 GLU A CA 1
ATOM 3684 C C . GLU A 1 478 ? -9.449 5.534 14.970 1.00 90.06 478 GLU A C 1
ATOM 3686 O O . GLU A 1 478 ? -9.996 4.493 15.328 1.00 90.06 478 GLU A O 1
ATOM 3691 N N . ALA A 1 479 ? -8.819 5.610 13.791 1.00 93.44 479 ALA A N 1
ATOM 3692 C CA . ALA A 1 479 ? -8.844 4.509 12.832 1.00 93.44 479 ALA A CA 1
ATOM 3693 C C . ALA A 1 479 ? -8.173 3.251 13.382 1.00 93.44 479 ALA A C 1
ATOM 3695 O O . ALA A 1 479 ? -8.661 2.146 13.154 1.00 93.44 479 ALA A O 1
ATOM 3696 N N . PHE A 1 480 ? -7.066 3.413 14.112 1.00 94.06 480 PHE A N 1
ATOM 3697 C CA . PHE A 1 480 ? -6.393 2.308 14.781 1.00 94.06 480 PHE A CA 1
ATOM 3698 C C . PHE A 1 480 ? -7.314 1.633 15.795 1.00 94.06 480 PHE A C 1
ATOM 3700 O O . PHE A 1 480 ? -7.344 0.408 15.836 1.00 94.06 480 PHE A O 1
ATOM 3707 N N . ALA A 1 481 ? -8.054 2.403 16.593 1.00 91.38 481 ALA A N 1
ATOM 3708 C CA . ALA A 1 481 ? -8.977 1.864 17.585 1.00 91.38 481 ALA A CA 1
ATOM 3709 C C . ALA A 1 481 ? -10.148 1.106 16.926 1.00 91.38 481 ALA A C 1
ATOM 3711 O O . ALA A 1 481 ? -10.383 -0.055 17.278 1.00 91.38 481 ALA A O 1
ATOM 3712 N N . SER A 1 482 ? -10.770 1.688 15.894 1.00 89.94 482 SER A N 1
ATOM 3713 C CA . SER A 1 482 ? -11.859 1.076 15.112 1.00 89.94 482 SER A CA 1
ATOM 3714 C C . SER A 1 482 ? -11.414 -0.214 14.402 1.00 89.94 482 SER A C 1
ATOM 3716 O O . SER A 1 482 ? -12.071 -1.259 14.478 1.00 89.94 482 SER A O 1
ATOM 3718 N N . TRP A 1 483 ? -10.250 -0.180 13.745 1.00 91.75 483 TRP A N 1
ATOM 3719 C CA . TRP A 1 483 ? -9.659 -1.351 13.093 1.00 91.75 483 TRP A CA 1
ATOM 3720 C C . TRP A 1 483 ? -9.240 -2.423 14.103 1.00 91.75 483 TRP A C 1
ATOM 3722 O O . TRP A 1 483 ? -9.486 -3.607 13.869 1.00 91.75 483 TRP A O 1
ATOM 3732 N N . PHE A 1 484 ? -8.625 -2.037 15.226 1.00 92.00 484 PHE A N 1
ATOM 3733 C CA . PHE A 1 484 ? -8.188 -2.969 16.265 1.00 92.00 484 PHE A CA 1
ATOM 3734 C C . PHE A 1 484 ? -9.376 -3.726 16.856 1.00 92.00 484 PHE A C 1
ATOM 3736 O O . PHE A 1 484 ? -9.307 -4.950 16.980 1.00 92.00 484 PHE A O 1
ATOM 3743 N N . ALA A 1 485 ? -10.457 -3.009 17.181 1.00 90.00 485 ALA A N 1
ATOM 3744 C CA . ALA A 1 485 ? -11.681 -3.586 17.717 1.00 90.00 485 ALA A CA 1
ATOM 3745 C C . ALA A 1 485 ? -12.215 -4.689 16.796 1.00 90.00 485 ALA A C 1
ATOM 3747 O O . ALA A 1 485 ? -12.289 -5.856 17.189 1.00 90.00 485 ALA A O 1
ATOM 3748 N N . THR A 1 486 ? -12.471 -4.330 15.540 1.00 88.81 486 THR A N 1
ATOM 3749 C CA . THR A 1 486 ? -13.057 -5.234 14.544 1.00 88.81 486 THR A CA 1
ATOM 3750 C C . THR A 1 486 ? -12.120 -6.412 14.234 1.00 88.81 486 THR A C 1
ATOM 3752 O O . THR A 1 486 ? -12.525 -7.577 14.244 1.00 88.81 486 THR A O 1
ATOM 3755 N N . SER A 1 487 ? -10.823 -6.140 14.040 1.00 88.75 487 SER A N 1
ATOM 3756 C CA . SER A 1 487 ? -9.824 -7.163 13.684 1.00 88.75 487 SER A CA 1
ATOM 3757 C C . SER A 1 487 ? -9.612 -8.186 14.794 1.00 88.75 487 SER A C 1
ATOM 3759 O O . SER A 1 487 ? -9.493 -9.384 14.528 1.00 88.75 487 SER A O 1
ATOM 3761 N N . TYR A 1 488 ? -9.566 -7.737 16.052 1.00 90.38 488 TYR A N 1
ATOM 3762 C CA . TYR A 1 488 ? -9.406 -8.640 17.183 1.00 90.38 488 TYR A CA 1
ATOM 3763 C C . TYR A 1 488 ? -10.612 -9.573 17.316 1.00 90.38 488 TYR A C 1
ATOM 3765 O O . TYR A 1 488 ? -10.444 -10.798 17.393 1.00 90.38 488 TYR A O 1
ATOM 3773 N N . TRP A 1 489 ? -11.824 -9.013 17.286 1.00 90.88 489 TRP A N 1
ATOM 3774 C CA . TRP A 1 489 ? -13.049 -9.778 17.492 1.00 90.88 489 TRP A CA 1
ATOM 3775 C C . TRP A 1 489 ? -13.292 -10.840 16.423 1.00 90.88 489 TRP A C 1
ATOM 3777 O O . TRP A 1 489 ? -13.769 -11.924 16.766 1.00 90.88 489 TRP A O 1
ATOM 3787 N N . LYS A 1 490 ? -12.865 -10.608 15.175 1.00 87.31 490 LYS A N 1
ATOM 3788 C CA . LYS A 1 490 ? -12.924 -11.596 14.079 1.00 87.31 490 LYS A CA 1
ATOM 3789 C C . LYS A 1 490 ? -12.169 -12.896 14.402 1.00 87.31 490 LYS A C 1
ATOM 3791 O O . LYS A 1 490 ? -12.530 -13.963 13.911 1.00 87.31 490 LYS A O 1
ATOM 3796 N N . SER A 1 491 ? -11.160 -12.833 15.277 1.00 83.94 491 SER A N 1
ATOM 3797 C CA . SER A 1 491 ? -10.394 -13.999 15.751 1.00 83.94 491 SER A CA 1
ATOM 3798 C C . SER A 1 491 ? -10.829 -14.546 17.121 1.00 83.94 491 SER A C 1
ATOM 3800 O O . SER A 1 491 ? -10.336 -15.591 17.552 1.00 83.94 491 SER A O 1
ATOM 3802 N N . SER A 1 492 ? -11.742 -13.866 17.823 1.00 89.88 492 SER A N 1
ATOM 3803 C CA . SER A 1 492 ? -12.133 -14.223 19.190 1.00 89.88 492 SER A CA 1
ATOM 3804 C C . SER A 1 492 ? -13.085 -15.421 19.243 1.00 89.88 492 SER A C 1
ATOM 3806 O O . SER A 1 492 ? -13.929 -15.635 18.372 1.00 89.88 492 SER A O 1
ATOM 3808 N N . LYS A 1 493 ? -13.046 -16.161 20.360 1.00 90.88 493 LYS A N 1
ATOM 3809 C CA . LYS A 1 493 ? -14.004 -17.238 20.676 1.00 90.88 493 LYS A CA 1
ATOM 3810 C C . LYS A 1 493 ? -15.447 -16.751 20.864 1.00 90.88 493 LYS A C 1
ATOM 3812 O O . LYS A 1 493 ? -16.340 -17.589 21.028 1.00 90.88 493 LYS A O 1
ATOM 3817 N N . TYR A 1 494 ? -15.666 -15.436 20.917 1.00 91.50 494 TYR A N 1
ATOM 3818 C CA . TYR A 1 494 ? -16.975 -14.792 21.036 1.00 91.50 494 TYR A CA 1
ATOM 3819 C C . TYR A 1 494 ? -17.561 -14.329 19.695 1.00 91.50 494 TYR A C 1
ATOM 3821 O O . TYR A 1 494 ? -18.717 -13.904 19.677 1.00 91.50 494 TYR A O 1
ATOM 3829 N N . ALA A 1 495 ? -16.826 -14.487 18.587 1.00 89.25 495 ALA A N 1
ATOM 3830 C CA . ALA A 1 495 ? -17.334 -14.215 17.247 1.00 89.25 495 ALA A CA 1
ATOM 3831 C C . ALA A 1 495 ? -18.665 -14.950 17.007 1.00 89.25 495 ALA A C 1
ATOM 3833 O O . ALA A 1 495 ? -18.779 -16.154 17.267 1.00 89.25 495 ALA A O 1
ATOM 3834 N N . ASN A 1 496 ? -19.682 -14.225 16.537 1.00 85.12 496 ASN A N 1
ATOM 3835 C CA . ASN A 1 496 ? -21.051 -14.703 16.300 1.00 85.12 496 ASN A CA 1
ATOM 3836 C C . ASN A 1 496 ? -21.811 -15.218 17.544 1.00 85.12 496 ASN A C 1
ATOM 3838 O O . ASN A 1 496 ? -22.874 -15.829 17.410 1.00 85.12 496 ASN A O 1
ATOM 3842 N N . ARG A 1 497 ? -21.285 -15.017 18.760 1.00 87.69 497 ARG A N 1
ATOM 3843 C CA . ARG A 1 497 ? -21.930 -15.425 20.029 1.00 87.69 497 ARG A CA 1
ATOM 3844 C C . ARG A 1 497 ? -22.407 -14.243 20.862 1.00 87.69 497 ARG A C 1
ATOM 3846 O O . ARG A 1 497 ? -23.261 -14.425 21.726 1.00 87.69 497 ARG A O 1
ATOM 3853 N N . VAL A 1 498 ? -21.837 -13.072 20.614 1.00 86.50 498 VAL A N 1
ATOM 3854 C CA . VAL A 1 498 ? -22.284 -11.781 21.131 1.00 86.50 498 VAL A CA 1
ATOM 3855 C C . VAL A 1 498 ? -22.790 -10.982 19.924 1.00 86.50 498 VAL A C 1
ATOM 3857 O O . VAL A 1 498 ? -22.176 -11.077 18.858 1.00 86.50 498 VAL A O 1
ATOM 3860 N N . PRO A 1 499 ? -23.922 -10.263 20.029 1.00 79.94 499 PRO A N 1
ATOM 3861 C CA . PRO A 1 499 ? -24.415 -9.435 18.931 1.00 79.94 499 PRO A CA 1
ATOM 3862 C C . PRO A 1 499 ? -23.322 -8.494 18.409 1.00 79.94 499 PRO A C 1
ATOM 3864 O O . PRO A 1 499 ? -22.641 -7.872 19.218 1.00 79.94 499 PRO A O 1
ATOM 3867 N N . HIS A 1 500 ? -23.184 -8.393 17.083 1.00 77.25 500 HIS A N 1
ATOM 3868 C CA . HIS A 1 500 ? -22.225 -7.501 16.407 1.00 77.25 500 HIS A CA 1
ATOM 3869 C C . HIS A 1 500 ? -20.738 -7.810 16.656 1.00 77.25 500 HIS A C 1
ATOM 3871 O O . HIS A 1 500 ? -19.883 -7.001 16.352 1.00 77.25 500 HIS A O 1
ATOM 3877 N N . VAL A 1 501 ? -20.397 -8.974 17.224 1.00 86.62 501 VAL A N 1
ATOM 3878 C CA . VAL A 1 501 ? -18.995 -9.347 17.474 1.00 86.62 501 VAL A CA 1
ATOM 3879 C C . VAL A 1 501 ? -18.511 -10.342 16.430 1.00 86.62 501 VAL A C 1
ATOM 3881 O O . VAL A 1 501 ? -19.070 -11.437 16.291 1.00 86.62 501 VAL A O 1
ATOM 3884 N N . GLY A 1 502 ? -17.394 -10.007 15.785 1.00 84.62 502 GLY A N 1
ATOM 3885 C CA . GLY A 1 502 ? -16.678 -10.882 14.854 1.00 84.62 502 GLY A CA 1
ATOM 3886 C C . GLY A 1 502 ? -17.175 -10.829 13.409 1.00 84.62 502 GLY A C 1
ATOM 3887 O O . GLY A 1 502 ? -16.927 -11.779 12.662 1.00 84.62 502 GLY A O 1
ATOM 3888 N N . ASP A 1 503 ? -17.870 -9.757 13.031 1.00 85.44 503 ASP A N 1
ATOM 3889 C CA . ASP A 1 503 ? -18.148 -9.404 11.640 1.00 85.44 503 ASP A CA 1
ATOM 3890 C C . ASP A 1 503 ? -17.084 -8.417 11.099 1.00 85.44 503 ASP A C 1
ATOM 3892 O O . ASP A 1 503 ? -15.958 -8.362 11.605 1.00 85.44 503 ASP A O 1
ATOM 3896 N N . ASP A 1 504 ? -17.382 -7.739 9.991 1.00 84.75 504 ASP A N 1
ATOM 3897 C CA . ASP A 1 504 ? -16.499 -6.765 9.335 1.00 84.75 504 ASP A CA 1
ATOM 3898 C C . ASP A 1 504 ? -16.869 -5.301 9.619 1.00 84.75 504 ASP A C 1
ATOM 3900 O O . ASP A 1 504 ? -16.379 -4.366 8.970 1.00 84.75 504 ASP A O 1
ATOM 3904 N N . ARG A 1 505 ? -17.768 -5.097 10.579 1.00 83.62 505 ARG A N 1
ATOM 3905 C CA . ARG A 1 505 ? -18.385 -3.815 10.847 1.00 83.62 505 ARG A CA 1
ATOM 3906 C C . ARG A 1 505 ? -18.022 -3.373 12.249 1.00 83.62 505 ARG A C 1
ATOM 3908 O O . ARG A 1 505 ? -18.135 -4.123 13.199 1.00 83.62 505 ARG A O 1
ATOM 3915 N N . PHE A 1 506 ? -17.638 -2.112 12.371 1.00 82.69 506 PHE A N 1
ATOM 3916 C CA . PHE A 1 506 ? -17.554 -1.475 13.673 1.00 82.69 506 PHE A CA 1
ATOM 3917 C C . PHE A 1 506 ? -18.949 -0.980 14.069 1.00 82.69 506 PHE A C 1
ATOM 3919 O O . PHE A 1 506 ? -19.469 -0.063 13.420 1.00 82.69 506 PHE A O 1
ATOM 3926 N N . ASP A 1 507 ? -19.563 -1.573 15.097 1.00 75.19 507 ASP A N 1
ATOM 3927 C CA . ASP A 1 507 ? -20.905 -1.224 15.586 1.00 75.19 507 ASP A CA 1
ATOM 3928 C C . ASP A 1 507 ? -20.891 -0.597 17.001 1.00 75.19 507 ASP A C 1
ATOM 3930 O O . ASP A 1 507 ? -20.373 -1.152 17.969 1.00 75.19 507 ASP A O 1
ATOM 3934 N N . GLY A 1 508 ? -21.568 0.545 17.161 1.00 66.81 508 GLY A N 1
ATOM 3935 C CA . GLY A 1 508 ? -21.821 1.203 18.448 1.00 66.81 508 GLY A CA 1
ATOM 3936 C C . GLY A 1 508 ? -23.308 1.430 18.733 1.00 66.81 508 GLY A C 1
ATOM 3937 O O . GLY A 1 508 ? -24.138 1.481 17.819 1.00 66.81 508 GLY A O 1
ATOM 3938 N N . ALA A 1 509 ? -23.677 1.586 20.010 1.00 51.78 509 ALA A N 1
ATOM 3939 C CA . ALA A 1 509 ? -25.068 1.871 20.369 1.00 51.78 509 ALA A CA 1
ATOM 3940 C C . ALA A 1 509 ? -25.432 3.317 20.009 1.00 51.78 509 ALA A C 1
ATOM 3942 O O . ALA A 1 509 ? -24.786 4.250 20.486 1.00 51.78 509 ALA A O 1
ATOM 3943 N N . ALA A 1 510 ? -26.512 3.519 19.250 1.00 46.97 510 ALA A N 1
ATOM 3944 C CA . ALA A 1 510 ? -27.213 4.799 19.219 1.00 46.97 510 ALA A CA 1
ATOM 3945 C C . ALA A 1 510 ? -28.332 4.812 20.274 1.00 46.97 510 ALA A C 1
ATOM 3947 O O . ALA A 1 510 ? -28.902 3.774 20.636 1.00 46.97 510 ALA A O 1
ATOM 3948 N N . THR A 1 511 ? -28.692 6.002 20.760 1.00 34.47 511 THR A N 1
ATOM 3949 C CA . THR A 1 511 ? -29.882 6.183 21.599 1.00 34.47 511 THR A CA 1
ATOM 3950 C C . THR A 1 511 ? -31.116 5.631 20.885 1.00 34.47 511 THR A C 1
ATOM 3952 O O . THR A 1 511 ? -31.539 6.157 19.863 1.00 34.47 511 THR A O 1
ATOM 3955 N N . GLY A 1 512 ? -31.703 4.557 21.424 1.00 33.94 512 GLY A N 1
ATOM 3956 C CA . GLY A 1 512 ? -32.892 3.927 20.842 1.00 33.94 512 GLY A CA 1
ATOM 3957 C C . GLY A 1 512 ? -32.646 2.641 20.050 1.00 33.94 512 GLY A C 1
ATOM 3958 O O . GLY A 1 512 ? -33.438 2.330 19.170 1.00 33.94 512 GLY A O 1
ATOM 3959 N N . GLY A 1 513 ? -31.597 1.872 20.361 1.00 31.67 513 GLY A N 1
ATOM 3960 C CA . GLY A 1 513 ? -31.500 0.457 19.971 1.00 31.67 513 GLY A CA 1
ATOM 3961 C C . GLY A 1 513 ? -31.214 0.179 18.491 1.00 31.67 513 GLY A C 1
ATOM 3962 O O . GLY A 1 513 ? -31.357 -0.963 18.063 1.00 31.67 513 GLY A O 1
ATOM 3963 N N . GLY A 1 514 ? -30.816 1.195 17.722 1.00 35.59 514 GLY A N 1
ATOM 3964 C CA . GLY A 1 514 ? -30.153 1.021 16.429 1.00 35.59 514 GLY A CA 1
ATOM 3965 C C . GLY A 1 514 ? -28.633 1.037 16.594 1.00 35.59 514 GLY A C 1
ATOM 3966 O O . GLY A 1 514 ? -28.119 1.754 17.456 1.00 35.59 514 GLY A O 1
ATOM 3967 N N . THR A 1 515 ? -27.921 0.266 15.770 1.00 40.00 515 THR A N 1
ATOM 3968 C CA . THR A 1 515 ? -26.458 0.313 15.698 1.00 40.00 515 THR A CA 1
ATOM 3969 C C . THR A 1 515 ? -26.019 1.465 14.790 1.00 40.00 515 THR A C 1
ATOM 3971 O O . THR A 1 515 ? -26.346 1.515 13.602 1.00 40.00 515 THR A O 1
ATOM 3974 N N . GLY A 1 516 ? -25.318 2.446 15.357 1.00 52.66 516 GLY A N 1
ATOM 3975 C CA . GLY A 1 516 ? -24.522 3.390 14.578 1.00 52.66 516 GLY A CA 1
ATOM 3976 C C . GLY A 1 516 ? -23.180 2.727 14.303 1.00 52.66 516 GLY A C 1
ATOM 3977 O O . GLY A 1 516 ? -22.503 2.344 15.244 1.00 52.66 516 GLY A O 1
ATOM 3978 N N . GLY A 1 517 ? -22.805 2.543 13.041 1.00 66.06 517 GLY A N 1
ATOM 3979 C CA . GLY A 1 517 ? -21.596 1.794 12.702 1.00 66.06 517 GLY A CA 1
ATOM 3980 C C . GLY A 1 517 ? -21.187 1.950 11.246 1.00 66.06 517 GLY A C 1
ATOM 3981 O O . GLY A 1 517 ? -21.971 2.446 10.424 1.00 66.06 517 GLY A O 1
ATOM 3982 N N . PHE A 1 518 ? -19.983 1.503 10.909 1.00 76.50 518 PHE A N 1
ATOM 3983 C CA . PHE A 1 518 ? -19.473 1.524 9.541 1.00 76.50 518 PHE A CA 1
ATOM 3984 C C . PHE A 1 518 ? -18.762 0.217 9.198 1.00 76.50 518 PHE A C 1
ATOM 3986 O O . PHE A 1 518 ? -18.109 -0.381 10.044 1.00 76.50 518 PHE A O 1
ATOM 3993 N N . SER A 1 519 ? -18.935 -0.248 7.959 1.00 81.88 519 SER A N 1
ATOM 3994 C CA . SER A 1 519 ? -18.231 -1.442 7.482 1.00 81.88 519 SER A CA 1
ATOM 3995 C C . SER A 1 519 ? -16.806 -1.073 7.081 1.00 81.88 519 SER A C 1
ATOM 3997 O O . SER A 1 519 ? -16.582 -0.009 6.473 1.00 81.88 519 SER A O 1
ATOM 3999 N N . LEU A 1 520 ? -15.868 -1.948 7.437 1.00 84.94 520 LEU A N 1
ATOM 4000 C CA . LEU A 1 520 ? -14.485 -1.876 6.992 1.00 84.94 520 LEU A CA 1
ATOM 4001 C C . LEU A 1 520 ? -14.293 -2.441 5.572 1.00 84.94 520 LEU A C 1
ATOM 4003 O O . LEU A 1 520 ? -13.338 -2.042 4.923 1.00 84.94 520 LEU A O 1
ATOM 4007 N N . GLU A 1 521 ? -15.240 -3.232 5.055 1.00 79.50 521 GLU A N 1
ATOM 4008 C CA . GLU A 1 521 ? -15.218 -3.757 3.673 1.00 79.50 521 GLU A CA 1
ATOM 4009 C C . GLU A 1 521 ? -15.988 -2.835 2.710 1.00 79.50 521 GLU A C 1
ATOM 4011 O O . GLU A 1 521 ? -15.540 -2.500 1.612 1.00 79.50 521 GLU A O 1
ATOM 4016 N N . ASP A 1 522 ? -17.188 -2.375 3.106 1.00 72.00 522 ASP A N 1
ATOM 4017 C CA . ASP A 1 522 ? -18.078 -1.687 2.165 1.00 72.00 522 ASP A CA 1
ATOM 4018 C C . ASP A 1 522 ? -17.587 -0.277 1.839 1.00 72.00 522 ASP A C 1
ATOM 4020 O O . ASP A 1 522 ? -17.849 0.706 2.536 1.00 72.00 522 ASP A O 1
ATOM 4024 N N . SER A 1 523 ? -16.943 -0.167 0.689 1.00 61.88 523 SER A N 1
ATOM 4025 C CA . SER A 1 523 ? -16.495 1.073 0.078 1.00 61.88 523 SER A CA 1
ATOM 4026 C C . SER A 1 523 ? -17.649 2.058 -0.246 1.00 61.88 523 SER A C 1
ATOM 4028 O O . SER A 1 523 ? -17.397 3.207 -0.600 1.00 61.88 523 SER A O 1
ATOM 4030 N N . GLY A 1 524 ? -18.918 1.670 -0.115 1.00 59.19 524 GLY A N 1
ATOM 4031 C CA . GLY A 1 524 ? -20.098 2.494 -0.356 1.00 59.19 524 GLY A CA 1
ATOM 4032 C C . GLY A 1 524 ? -20.182 3.790 0.461 1.00 59.19 524 GLY A C 1
ATOM 4033 O O . GLY A 1 524 ? -19.429 4.058 1.401 1.00 59.19 524 GLY A O 1
ATOM 4034 N N . THR A 1 525 ? -21.133 4.647 0.075 1.00 51.41 525 THR A N 1
ATOM 4035 C CA . THR A 1 525 ? -21.450 5.865 0.829 1.00 51.41 525 THR A CA 1
ATOM 4036 C C . THR A 1 525 ? -21.978 5.451 2.198 1.00 51.41 525 THR A C 1
ATOM 4038 O O . THR A 1 525 ? -23.059 4.877 2.296 1.00 51.41 525 THR A O 1
ATOM 4041 N N . LEU A 1 526 ? -21.223 5.737 3.258 1.00 58.62 526 LEU A N 1
ATOM 4042 C CA . LEU A 1 526 ? -21.700 5.566 4.625 1.00 58.62 526 LEU A CA 1
ATOM 4043 C C . LEU A 1 526 ? -22.974 6.401 4.788 1.00 58.62 526 LEU A C 1
ATOM 4045 O O . LEU A 1 526 ? -22.935 7.616 4.602 1.00 58.62 526 LEU A O 1
ATOM 4049 N N . ASN A 1 527 ? -24.112 5.750 5.053 1.00 46.25 527 ASN A N 1
ATOM 4050 C CA . ASN A 1 527 ? -25.433 6.387 5.102 1.00 46.25 527 ASN A CA 1
ATOM 4051 C C . ASN A 1 527 ? -25.413 7.644 5.998 1.00 46.25 527 ASN A C 1
ATOM 4053 O O . ASN A 1 527 ? -25.447 7.538 7.219 1.00 46.25 527 ASN A O 1
ATOM 4057 N N . GLY A 1 528 ? -25.355 8.832 5.384 1.00 48.75 528 GLY A N 1
ATOM 4058 C CA . GLY A 1 528 ? -25.320 10.129 6.074 1.00 48.75 528 GLY A CA 1
ATOM 4059 C C . GLY A 1 528 ? -23.928 10.715 6.358 1.00 48.75 528 GLY A C 1
ATOM 4060 O O . GLY A 1 528 ? -23.838 11.918 6.586 1.00 48.75 528 GLY A O 1
ATOM 4061 N N . VAL A 1 529 ? -22.834 9.948 6.275 1.00 56.88 529 VAL A N 1
ATOM 4062 C CA . VAL A 1 529 ? -21.473 10.466 6.512 1.00 56.88 529 VAL A CA 1
ATOM 4063 C C . VAL A 1 529 ? -20.862 10.939 5.193 1.00 56.88 529 VAL A C 1
ATOM 4065 O O . VAL A 1 529 ? -20.463 10.152 4.336 1.00 56.88 529 VAL A O 1
ATOM 4068 N N . SER A 1 530 ? -20.797 12.258 5.018 1.00 63.75 530 SER A N 1
ATOM 4069 C CA . SER A 1 530 ? -20.051 12.877 3.921 1.00 63.75 530 SER A CA 1
ATOM 4070 C C . SER A 1 530 ? -18.551 12.867 4.207 1.00 63.75 530 SER A C 1
ATOM 4072 O O . SER A 1 530 ? -18.151 12.923 5.365 1.00 63.75 530 SER A O 1
ATOM 4074 N N . ASN A 1 531 ? -17.735 12.937 3.153 1.00 79.81 531 ASN A N 1
ATOM 4075 C CA . ASN A 1 531 ? -16.297 13.190 3.248 1.00 79.81 531 ASN A CA 1
ATOM 4076 C C . ASN A 1 531 ? -15.511 12.092 4.001 1.00 79.81 531 ASN A C 1
ATOM 4078 O O . ASN A 1 531 ? -14.992 12.322 5.089 1.00 79.81 531 ASN A O 1
ATOM 4082 N N . VAL A 1 532 ? -15.444 10.890 3.416 1.00 84.88 532 VAL A N 1
ATOM 4083 C CA . VAL A 1 532 ? -14.895 9.664 4.038 1.00 84.88 532 VAL A CA 1
ATOM 4084 C C . VAL A 1 532 ? -13.639 9.120 3.340 1.00 84.88 532 VAL A C 1
ATOM 4086 O O . VAL A 1 532 ? -13.310 7.949 3.492 1.00 84.88 532 VAL A O 1
ATOM 4089 N N . TYR A 1 533 ? -12.959 9.943 2.535 1.00 90.88 533 TYR A N 1
ATOM 4090 C CA . TYR A 1 533 ? -11.750 9.572 1.791 1.00 90.88 533 TYR A CA 1
ATOM 4091 C C . TYR A 1 533 ? -10.603 10.548 2.041 1.00 90.88 533 TYR A C 1
ATOM 4093 O O . TYR A 1 533 ? -10.802 11.767 2.084 1.00 90.88 533 TYR A O 1
ATOM 4101 N N . GLY A 1 534 ? -9.384 10.016 2.101 1.00 93.50 534 GLY A N 1
ATOM 4102 C CA . GLY A 1 534 ? -8.153 10.766 2.350 1.00 93.50 534 GLY A CA 1
ATOM 4103 C C . GLY A 1 534 ? -7.460 10.390 3.662 1.00 93.50 534 GLY A C 1
ATOM 4104 O O . GLY A 1 534 ? -8.011 9.699 4.510 1.00 93.50 534 GLY A O 1
ATOM 4105 N N . GLU A 1 535 ? -6.224 10.865 3.822 1.00 95.69 535 GLU A N 1
ATOM 4106 C CA . GLU A 1 535 ? -5.351 10.535 4.965 1.00 95.69 535 GLU A CA 1
ATOM 4107 C C . GLU A 1 535 ? -5.798 11.135 6.316 1.00 95.69 535 GLU A C 1
ATOM 4109 O O . GLU A 1 535 ? -5.259 10.759 7.354 1.00 95.69 535 GLU A O 1
ATOM 4114 N N . ASP A 1 536 ? -6.770 12.050 6.305 1.00 95.00 536 ASP A N 1
ATOM 4115 C CA . ASP A 1 536 ? -7.402 12.654 7.482 1.00 95.00 536 ASP A CA 1
ATOM 4116 C C . ASP A 1 536 ? -8.802 12.095 7.771 1.00 95.00 536 ASP A C 1
ATOM 4118 O O . ASP A 1 536 ? -9.508 12.654 8.607 1.00 95.00 536 ASP A O 1
ATOM 4122 N N . SER A 1 537 ? -9.235 11.032 7.087 1.00 92.19 537 SER A N 1
ATOM 4123 C CA . SER A 1 537 ? -10.498 10.354 7.391 1.00 92.19 537 SER A CA 1
ATOM 4124 C C . SER A 1 537 ? -10.254 9.097 8.215 1.00 92.19 537 SER A C 1
ATOM 4126 O O . SER A 1 537 ? -9.492 8.222 7.807 1.00 92.19 537 SER A O 1
ATOM 4128 N N . GLU A 1 538 ? -10.950 8.988 9.348 1.00 89.88 538 GLU A N 1
ATOM 4129 C CA . GLU A 1 538 ? -10.926 7.785 10.186 1.00 89.88 538 GLU A CA 1
ATOM 4130 C C . GLU A 1 538 ? -11.380 6.556 9.389 1.00 89.88 538 GLU A C 1
ATOM 4132 O O . GLU A 1 538 ? -10.653 5.569 9.309 1.00 89.88 538 GLU A O 1
ATOM 4137 N N . ALA A 1 539 ? -12.539 6.642 8.727 1.00 87.06 539 ALA A N 1
ATOM 4138 C CA . ALA A 1 539 ? -13.078 5.541 7.938 1.00 87.06 539 ALA A CA 1
ATOM 4139 C C . ALA A 1 539 ? -12.116 5.108 6.821 1.00 87.06 539 ALA A C 1
ATOM 4141 O O . ALA A 1 539 ? -11.882 3.916 6.647 1.00 87.06 539 ALA A O 1
ATOM 4142 N N . ALA A 1 540 ? -11.519 6.054 6.087 1.00 90.69 540 ALA A N 1
ATOM 4143 C CA . ALA A 1 540 ? -10.551 5.735 5.037 1.00 90.69 540 ALA A CA 1
ATOM 4144 C C . ALA A 1 540 ? -9.326 4.993 5.587 1.00 90.69 540 ALA A C 1
ATOM 4146 O O . ALA A 1 540 ? -8.901 3.990 5.017 1.00 90.69 540 ALA A O 1
ATOM 4147 N N . VAL A 1 541 ? -8.751 5.484 6.688 1.00 94.81 541 VAL A N 1
ATOM 4148 C CA . VAL A 1 541 ? -7.545 4.897 7.281 1.00 94.81 541 VAL A CA 1
ATOM 4149 C C . VAL A 1 541 ? -7.847 3.539 7.916 1.00 94.81 541 VAL A C 1
ATOM 4151 O O . VAL A 1 541 ? -7.053 2.618 7.744 1.00 94.81 541 VAL A O 1
ATOM 4154 N N . ALA A 1 542 ? -8.996 3.378 8.577 1.00 92.00 542 ALA A N 1
ATOM 4155 C CA . ALA A 1 542 ? -9.401 2.110 9.182 1.00 92.00 542 ALA A CA 1
ATOM 4156 C C . ALA A 1 542 ? -9.605 1.025 8.116 1.00 92.00 542 ALA A C 1
ATOM 4158 O O . ALA A 1 542 ? -9.137 -0.096 8.290 1.00 92.00 542 ALA A O 1
ATOM 4159 N N . ARG A 1 543 ? -10.224 1.381 6.984 1.00 89.38 543 ARG A N 1
ATOM 4160 C CA . ARG A 1 543 ? -10.398 0.489 5.827 1.00 89.38 543 ARG A CA 1
ATOM 4161 C C . ARG A 1 543 ? -9.081 0.151 5.150 1.00 89.38 543 ARG A C 1
ATOM 4163 O O . ARG A 1 543 ? -8.810 -1.005 4.883 1.00 89.38 543 ARG A O 1
ATOM 4170 N N . PHE A 1 544 ? -8.200 1.138 4.982 1.00 92.19 544 PHE A N 1
ATOM 4171 C CA . PHE A 1 544 ? -6.849 0.869 4.497 1.00 92.19 544 PHE A CA 1
ATOM 4172 C C . PHE A 1 544 ? -6.138 -0.153 5.389 1.00 92.19 544 PHE A C 1
ATOM 4174 O O . PHE A 1 544 ? -5.543 -1.088 4.872 1.00 92.19 544 PHE A O 1
ATOM 4181 N N . MET A 1 545 ? -6.192 0.014 6.717 1.00 92.88 545 MET A N 1
ATOM 4182 C CA . MET A 1 545 ? -5.605 -0.936 7.669 1.00 92.88 545 MET A CA 1
ATOM 4183 C C . MET A 1 545 ? -6.272 -2.311 7.596 1.00 92.88 545 MET A C 1
ATOM 4185 O O . MET A 1 545 ? -5.584 -3.323 7.718 1.00 92.88 545 MET A O 1
ATOM 4189 N N . TRP A 1 546 ? -7.584 -2.341 7.382 1.00 89.81 546 TRP A N 1
ATOM 4190 C CA . TRP A 1 546 ? -8.361 -3.558 7.232 1.00 89.81 546 TRP A CA 1
ATOM 4191 C C . TRP A 1 546 ? -7.957 -4.356 5.991 1.00 89.81 546 TRP A C 1
ATOM 4193 O O . TRP A 1 546 ? -7.455 -5.458 6.187 1.00 89.81 546 TRP A O 1
ATOM 4203 N N . ASP A 1 547 ? -7.997 -3.762 4.793 1.00 87.38 547 ASP A N 1
ATOM 4204 C CA . ASP A 1 547 ? -7.557 -4.363 3.517 1.00 87.38 547 ASP A CA 1
ATOM 4205 C C . ASP A 1 547 ? -6.094 -4.838 3.548 1.00 87.38 547 ASP A C 1
ATOM 4207 O O . ASP A 1 547 ? -5.652 -5.639 2.726 1.00 87.38 547 ASP A O 1
ATOM 4211 N N . MET A 1 548 ? -5.272 -4.302 4.463 1.00 86.94 548 MET A N 1
ATOM 4212 C CA . MET A 1 548 ? -3.918 -4.821 4.654 1.00 86.94 548 MET A CA 1
ATOM 4213 C C . MET A 1 548 ? -3.880 -6.157 5.380 1.00 86.94 548 MET A C 1
ATOM 4215 O O . MET A 1 548 ? -2.870 -6.850 5.291 1.00 86.94 548 MET A O 1
ATOM 4219 N N . THR A 1 549 ? -4.868 -6.451 6.213 1.00 86.69 549 THR A N 1
ATOM 4220 C CA . THR A 1 549 ? -4.774 -7.463 7.275 1.00 86.69 549 THR A CA 1
ATOM 4221 C C . THR A 1 549 ? -5.867 -8.508 7.235 1.00 86.69 549 THR A C 1
ATOM 4223 O O . THR A 1 549 ? -5.715 -9.562 7.865 1.00 86.69 549 THR A O 1
ATOM 4226 N N . ASP A 1 550 ? -6.944 -8.245 6.512 1.00 80.06 550 ASP A N 1
ATOM 4227 C CA . ASP A 1 550 ? -7.992 -9.208 6.300 1.00 80.06 550 ASP A CA 1
ATOM 4228 C C . ASP A 1 550 ? -7.512 -10.307 5.322 1.00 80.06 550 ASP A C 1
ATOM 4230 O O . ASP A 1 550 ? -6.416 -10.278 4.758 1.00 80.06 550 ASP A O 1
ATOM 4234 N N . ALA A 1 551 ? -8.263 -11.402 5.263 1.00 65.50 551 ALA A N 1
ATOM 4235 C CA . ALA A 1 551 ? -7.937 -12.549 4.414 1.00 65.50 551 ALA A CA 1
ATOM 4236 C C . ALA A 1 551 ? -8.841 -12.615 3.173 1.00 65.50 551 ALA A C 1
ATOM 4238 O O . ALA A 1 551 ? -8.797 -13.612 2.448 1.00 65.50 551 ALA A O 1
ATOM 4239 N N . GLY A 1 552 ? -9.716 -11.621 2.992 1.00 65.06 552 GLY A N 1
ATOM 4240 C CA . GLY A 1 552 ? -10.659 -11.526 1.894 1.00 65.06 552 GLY A CA 1
ATOM 4241 C C . GLY A 1 552 ? -9.968 -11.078 0.613 1.00 65.06 552 GLY A C 1
ATOM 4242 O O . GLY A 1 552 ? -9.051 -10.264 0.615 1.00 65.06 552 GLY A O 1
ATOM 4243 N N . GLU A 1 553 ? -10.395 -11.644 -0.514 1.00 61.72 553 GLU A N 1
ATOM 4244 C CA . GLU A 1 553 ? -10.036 -11.100 -1.821 1.00 61.72 553 GLU A CA 1
ATOM 4245 C C . GLU A 1 553 ? -11.172 -10.205 -2.299 1.00 61.72 553 GLU A C 1
ATOM 4247 O O . GLU A 1 553 ? -12.195 -10.697 -2.785 1.00 61.72 553 GLU A O 1
ATOM 4252 N N . GLU A 1 554 ? -10.981 -8.894 -2.192 1.00 67.88 554 GLU A N 1
ATOM 4253 C CA . GLU A 1 554 ? -11.939 -7.913 -2.686 1.00 67.88 554 GLU A CA 1
ATOM 4254 C C . GLU A 1 554 ? -11.287 -7.035 -3.765 1.00 67.88 554 GLU A C 1
ATOM 4256 O O . GLU A 1 554 ? -10.195 -6.496 -3.571 1.00 67.88 554 GLU A O 1
ATOM 4261 N N . PRO A 1 555 ? -11.892 -6.905 -4.962 1.00 69.56 555 PRO A N 1
ATOM 4262 C CA . PRO A 1 555 ? -11.370 -5.997 -5.972 1.00 69.56 555 PRO A CA 1
ATOM 4263 C C . PRO A 1 555 ? -11.462 -4.550 -5.479 1.00 69.56 555 PRO A C 1
ATOM 4265 O O . PRO A 1 555 ? -12.547 -4.100 -5.116 1.00 69.56 555 PRO A O 1
ATOM 4268 N N . ASN A 1 556 ? -10.369 -3.790 -5.586 1.00 78.19 556 ASN A N 1
ATOM 4269 C CA . ASN A 1 556 ? -10.378 -2.351 -5.314 1.00 78.19 556 ASN A CA 1
ATOM 4270 C C . ASN A 1 556 ? -11.288 -1.635 -6.334 1.00 78.19 556 ASN A C 1
ATOM 4272 O O . ASN A 1 556 ? -10.897 -1.380 -7.481 1.00 78.19 556 ASN A O 1
ATOM 4276 N N . ALA A 1 557 ? -12.537 -1.369 -5.946 1.00 75.31 557 ALA A N 1
ATOM 4277 C CA . ALA A 1 557 ? -13.597 -0.934 -6.850 1.00 75.31 557 ALA A CA 1
ATOM 4278 C C . ALA A 1 557 ? -13.373 0.479 -7.417 1.00 75.31 557 ALA A C 1
ATOM 4280 O O . ALA A 1 557 ? -13.744 0.757 -8.563 1.00 75.31 557 ALA A O 1
ATOM 4281 N N . ARG A 1 558 ? -12.762 1.377 -6.637 1.00 78.62 558 ARG A N 1
ATOM 4282 C CA . ARG A 1 558 ? -12.398 2.744 -7.034 1.00 78.62 558 ARG A CA 1
ATOM 4283 C C . ARG A 1 558 ? -10.974 2.857 -7.545 1.00 78.62 558 ARG A C 1
ATOM 4285 O O . ARG A 1 558 ? -10.725 3.739 -8.365 1.00 78.62 558 ARG A O 1
ATOM 4292 N N . ALA A 1 559 ? -10.054 1.972 -7.159 1.00 80.12 559 ALA A N 1
ATOM 4293 C CA . ALA A 1 559 ? -8.707 1.899 -7.732 1.00 80.12 559 ALA A CA 1
ATOM 4294 C C . ALA A 1 559 ? -8.708 1.352 -9.180 1.00 80.12 559 ALA A C 1
ATOM 4296 O O . ALA A 1 559 ? -7.901 0.497 -9.537 1.00 80.12 559 ALA A O 1
ATOM 4297 N N . GLY A 1 560 ? -9.623 1.829 -10.032 1.00 76.38 560 GLY A N 1
ATOM 4298 C CA . GLY A 1 560 ? -9.890 1.288 -11.359 1.00 76.38 560 GLY A CA 1
ATOM 4299 C C . GLY A 1 560 ? -8.633 1.193 -12.220 1.00 76.38 560 GLY A C 1
ATOM 4300 O O . GLY A 1 560 ? -8.006 2.205 -12.522 1.00 76.38 560 GLY A O 1
ATOM 4301 N N . CYS A 1 561 ? -8.308 -0.021 -12.654 1.00 78.38 561 CYS A N 1
ATOM 4302 C CA . CYS A 1 561 ? -7.192 -0.335 -13.541 1.00 78.38 561 CYS A CA 1
ATOM 4303 C C . CYS A 1 561 ? -7.472 -1.641 -14.311 1.00 78.38 561 CYS A C 1
ATOM 4305 O O . CYS A 1 561 ? -8.426 -2.367 -14.006 1.00 78.38 561 CYS A O 1
ATOM 4307 N N . SER A 1 562 ? -6.632 -1.983 -15.293 1.00 78.25 562 SER A N 1
ATOM 4308 C CA . SER A 1 562 ? -6.805 -3.224 -16.064 1.00 78.25 562 SER A CA 1
ATOM 4309 C C . SER A 1 562 ? -6.358 -4.504 -15.335 1.00 78.25 562 SER A C 1
ATOM 4311 O O . SER A 1 562 ? -7.014 -5.544 -15.485 1.00 78.25 562 SER A O 1
ATOM 4313 N N . LYS A 1 563 ? -5.272 -4.447 -14.545 1.00 81.31 563 LYS A N 1
ATOM 4314 C CA . LYS A 1 563 ? -4.577 -5.634 -14.004 1.00 81.31 563 LYS A CA 1
ATOM 4315 C C . LYS A 1 563 ? -4.258 -5.555 -12.502 1.00 81.31 563 LYS A C 1
ATOM 4317 O O . LYS A 1 563 ? -4.846 -6.301 -11.729 1.00 81.31 563 LYS A O 1
ATOM 4322 N N . TYR A 1 564 ? -3.380 -4.641 -12.086 1.00 81.62 564 TYR A N 1
ATOM 4323 C CA . TYR A 1 564 ? -2.709 -4.650 -10.769 1.00 81.62 564 TYR A CA 1
ATOM 4324 C C . TYR A 1 564 ? -3.511 -4.078 -9.578 1.00 81.62 564 TYR A C 1
ATOM 4326 O O . TYR A 1 564 ? -2.943 -3.756 -8.546 1.00 81.62 564 TYR A O 1
ATOM 4334 N N . CYS A 1 565 ? -4.825 -3.918 -9.714 1.00 76.44 565 CYS A N 1
ATOM 4335 C CA . CYS A 1 565 ? -5.739 -3.416 -8.672 1.00 76.44 565 CYS A CA 1
ATOM 4336 C C . CYS A 1 565 ? -6.700 -4.502 -8.171 1.00 76.44 565 CYS A C 1
ATOM 4338 O O . CYS A 1 565 ? -7.577 -4.231 -7.356 1.00 76.44 565 CYS A O 1
ATOM 4340 N N . LYS A 1 566 ? -6.564 -5.726 -8.690 1.00 71.06 566 LYS A N 1
ATOM 4341 C CA . LYS A 1 566 ? -7.406 -6.880 -8.344 1.00 71.06 566 LYS A CA 1
ATOM 4342 C C . LYS A 1 566 ? -6.691 -7.890 -7.447 1.00 71.06 566 LYS A C 1
ATOM 4344 O O . LYS A 1 566 ? -7.273 -8.915 -7.125 1.00 71.06 566 LYS A O 1
ATOM 4349 N N . GLU A 1 567 ? -5.424 -7.642 -7.134 1.00 69.69 567 GLU A N 1
ATOM 4350 C CA . GLU A 1 567 ? -4.608 -8.532 -6.314 1.00 69.69 567 GLU A CA 1
ATOM 4351 C C . GLU A 1 567 ? -4.817 -8.204 -4.837 1.00 69.69 567 GLU A C 1
ATOM 4353 O O . GLU A 1 567 ? -4.806 -7.030 -4.460 1.00 69.69 567 GLU A O 1
ATOM 4358 N N . SER A 1 568 ? -5.008 -9.241 -4.024 1.00 68.50 568 SER A N 1
ATOM 4359 C CA . SER A 1 568 ? -5.179 -9.128 -2.580 1.00 68.50 568 SER A CA 1
ATOM 4360 C C . SER A 1 568 ? -3.860 -8.795 -1.885 1.00 68.50 568 SER A C 1
ATOM 4362 O O . SER A 1 568 ? -2.766 -9.128 -2.353 1.00 68.50 568 SER A O 1
ATOM 4364 N N . MET A 1 569 ? -3.969 -8.128 -0.741 1.00 80.81 569 MET A N 1
ATOM 4365 C CA . MET A 1 569 ? -2.856 -7.850 0.152 1.00 80.81 569 MET A CA 1
ATOM 4366 C C . MET A 1 569 ? -3.141 -8.531 1.481 1.00 80.81 569 MET A C 1
ATOM 4368 O O . MET A 1 569 ? -4.221 -8.386 2.027 1.00 80.81 569 MET A O 1
ATOM 4372 N N . GLN A 1 570 ? -2.171 -9.270 2.015 1.00 82.94 570 GLN A N 1
ATOM 4373 C CA . GLN A 1 570 ? -2.319 -9.857 3.339 1.00 82.94 570 GLN A CA 1
ATOM 4374 C C . GLN A 1 570 ? -1.023 -9.732 4.129 1.00 82.94 570 GLN A C 1
ATOM 4376 O O . GLN A 1 570 ? -0.025 -10.409 3.874 1.00 82.94 570 GLN A O 1
ATOM 4381 N N . VAL A 1 571 ? -1.066 -8.873 5.137 1.00 86.19 571 VAL A N 1
ATOM 4382 C CA . VAL A 1 571 ? -0.026 -8.676 6.134 1.00 86.19 571 VAL A CA 1
ATOM 4383 C C . VAL A 1 571 ? -0.568 -9.190 7.464 1.00 86.19 571 VAL A C 1
ATOM 4385 O O . VAL A 1 571 ? -1.490 -8.598 8.025 1.00 86.19 571 VAL A O 1
ATOM 4388 N N . PRO A 1 572 ? 0.002 -10.273 8.021 1.00 86.81 572 PRO A N 1
ATOM 4389 C CA . PRO A 1 572 ? -0.435 -10.780 9.312 1.00 86.81 572 PRO A CA 1
ATOM 4390 C C . PRO A 1 572 ? -0.363 -9.693 10.385 1.00 86.81 572 PRO A C 1
ATOM 4392 O O . PRO A 1 572 ? 0.671 -9.037 10.542 1.00 86.81 572 PRO A O 1
ATOM 4395 N N . LEU A 1 573 ? -1.426 -9.560 11.181 1.00 85.94 573 LEU A N 1
ATOM 4396 C CA . LEU A 1 573 ? -1.507 -8.581 12.267 1.00 85.94 573 LEU A CA 1
ATOM 4397 C C . LEU A 1 573 ? -0.294 -8.656 13.214 1.00 85.94 573 LEU A C 1
ATOM 4399 O O . LEU A 1 573 ? 0.315 -7.638 13.538 1.00 85.94 573 LEU A O 1
ATOM 4403 N N . GLN A 1 574 ? 0.137 -9.879 13.547 1.00 85.81 574 GLN A N 1
ATOM 4404 C CA . GLN A 1 574 ? 1.318 -10.151 14.379 1.00 85.81 574 GLN A CA 1
ATOM 4405 C C . GLN A 1 574 ? 2.644 -9.682 13.765 1.00 85.81 574 GLN A C 1
ATOM 4407 O O . GLN A 1 574 ? 3.613 -9.467 14.490 1.00 85.81 574 GLN A O 1
ATOM 4412 N N . ALA A 1 575 ? 2.715 -9.533 12.441 1.00 88.94 575 ALA A N 1
ATOM 4413 C CA . ALA A 1 575 ? 3.860 -8.933 11.770 1.00 88.94 575 ALA A CA 1
ATOM 4414 C C . ALA A 1 575 ? 3.724 -7.406 11.714 1.00 88.94 575 ALA A C 1
ATOM 4416 O O . ALA A 1 575 ? 4.710 -6.701 11.927 1.00 88.94 575 ALA A O 1
ATOM 4417 N N . LEU A 1 576 ? 2.519 -6.889 11.463 1.00 90.94 576 LEU A N 1
ATOM 4418 C CA . LEU A 1 576 ? 2.267 -5.456 11.335 1.00 90.94 576 LEU A CA 1
ATOM 4419 C C . LEU A 1 576 ? 2.456 -4.713 12.667 1.00 90.94 576 LEU A C 1
ATOM 4421 O O . LEU A 1 576 ? 3.188 -3.725 12.707 1.00 90.94 576 LEU A O 1
ATOM 4425 N N . MET A 1 577 ? 1.866 -5.202 13.762 1.00 91.94 577 MET A N 1
ATOM 4426 C CA . MET A 1 577 ? 1.879 -4.524 15.066 1.00 91.94 577 MET A CA 1
ATOM 4427 C C . MET A 1 577 ? 3.295 -4.188 15.574 1.00 91.94 577 MET A C 1
ATOM 4429 O O . MET A 1 577 ? 3.608 -3.001 15.691 1.00 91.94 577 MET A O 1
ATOM 4433 N N . PRO A 1 578 ? 4.207 -5.153 15.810 1.00 92.69 578 PRO A N 1
ATOM 4434 C CA . PRO A 1 578 ? 5.536 -4.858 16.360 1.00 92.69 578 PRO A CA 1
ATOM 4435 C C . PRO A 1 578 ? 6.451 -4.081 15.398 1.00 92.69 578 PRO A C 1
ATOM 4437 O O . PRO A 1 578 ? 7.345 -3.336 15.826 1.00 92.69 578 PRO A O 1
ATOM 4440 N N . ASN A 1 579 ? 6.254 -4.243 14.086 1.00 93.00 579 ASN A N 1
ATOM 4441 C CA . ASN A 1 579 ? 7.159 -3.684 13.084 1.00 93.00 579 ASN A CA 1
ATOM 4442 C C . ASN A 1 579 ? 6.718 -2.308 12.572 1.00 93.00 579 ASN A C 1
ATOM 4444 O O . ASN A 1 579 ? 7.581 -1.485 12.260 1.00 93.00 579 ASN A O 1
ATOM 4448 N N . ALA A 1 580 ? 5.414 -2.019 12.551 1.00 94.56 580 ALA A N 1
ATOM 4449 C CA . ALA A 1 580 ? 4.873 -0.779 12.002 1.00 94.56 580 ALA A CA 1
ATOM 4450 C C . ALA A 1 580 ? 4.171 0.129 13.019 1.00 94.56 580 ALA A C 1
ATOM 4452 O O . ALA A 1 580 ? 4.143 1.334 12.778 1.00 94.56 580 ALA A O 1
ATOM 4453 N N . ILE A 1 581 ? 3.667 -0.396 14.143 1.00 95.62 581 ILE A N 1
ATOM 4454 C CA . ILE A 1 581 ? 2.780 0.352 15.052 1.00 95.62 581 ILE A CA 1
ATOM 4455 C C . ILE A 1 581 ? 3.382 0.499 16.458 1.00 95.62 581 ILE A C 1
ATOM 4457 O O . ILE A 1 581 ? 3.683 1.611 16.889 1.00 95.62 581 ILE A O 1
ATOM 4461 N N . THR A 1 582 ? 3.629 -0.609 17.157 1.00 94.88 582 THR A N 1
ATOM 4462 C CA . THR A 1 582 ? 4.099 -0.637 18.550 1.00 94.88 582 THR A CA 1
ATOM 4463 C C . THR A 1 582 ? 5.452 0.065 18.715 1.00 94.88 582 THR A C 1
ATOM 4465 O O . THR A 1 582 ? 6.434 -0.235 18.024 1.00 94.88 582 THR A O 1
ATOM 4468 N N . GLY A 1 583 ? 5.513 1.011 19.656 1.00 94.19 583 GLY A N 1
ATOM 4469 C CA . GLY A 1 583 ? 6.709 1.783 20.001 1.00 94.19 583 GLY A CA 1
ATOM 4470 C C . GLY A 1 583 ? 7.186 2.743 18.911 1.00 94.19 583 GLY A C 1
ATOM 4471 O O . GLY A 1 583 ? 8.351 3.149 18.928 1.00 94.19 583 GLY A O 1
ATOM 4472 N N . LYS A 1 584 ? 6.349 3.056 17.909 1.00 94.88 584 LYS A N 1
ATOM 4473 C CA . LYS A 1 584 ? 6.762 3.868 16.754 1.00 94.88 584 LYS A CA 1
ATOM 4474 C C . LYS A 1 584 ? 6.426 5.349 16.870 1.00 94.88 584 LYS A C 1
ATOM 4476 O O . LYS A 1 584 ? 6.986 6.106 16.076 1.00 94.88 584 LYS A O 1
ATOM 4481 N N . ASN A 1 585 ? 5.581 5.754 17.824 1.00 94.62 585 ASN A N 1
ATOM 4482 C CA . ASN A 1 585 ? 5.082 7.126 17.972 1.00 94.62 585 ASN A CA 1
ATOM 4483 C C . ASN A 1 585 ? 4.671 7.729 16.618 1.00 94.62 585 ASN A C 1
ATOM 4485 O O . ASN A 1 585 ? 5.238 8.721 16.157 1.00 94.62 585 ASN A O 1
ATOM 4489 N N . LEU A 1 586 ? 3.743 7.061 15.936 1.00 96.38 586 LEU A N 1
ATOM 4490 C CA . LEU A 1 586 ? 3.293 7.437 14.603 1.00 96.38 586 LEU A CA 1
ATOM 4491 C C . LEU A 1 586 ? 2.666 8.837 14.619 1.00 96.38 586 LEU A C 1
ATOM 4493 O O . LEU A 1 586 ? 1.729 9.110 15.367 1.00 96.38 586 LEU A O 1
ATOM 4497 N N . ASP A 1 587 ? 3.193 9.711 13.761 1.00 94.00 587 ASP A N 1
ATOM 4498 C CA . ASP A 1 587 ? 2.752 11.095 13.566 1.00 94.00 587 ASP A CA 1
ATOM 4499 C C . ASP A 1 587 ? 1.766 11.176 12.380 1.00 94.00 587 ASP A C 1
ATOM 4501 O O . ASP A 1 587 ? 2.024 11.816 11.360 1.00 94.00 587 ASP A O 1
ATOM 4505 N N . GLY A 1 588 ? 0.671 10.417 12.481 1.00 94.94 588 GLY A N 1
ATOM 4506 C CA . GLY A 1 588 ? -0.370 10.304 11.455 1.00 94.94 588 GLY A CA 1
ATOM 4507 C C . GLY A 1 588 ? -0.103 9.270 10.353 1.00 94.94 588 GLY A C 1
ATOM 4508 O O . GLY A 1 588 ? 0.925 8.581 10.341 1.00 94.94 588 GLY A O 1
ATOM 4509 N N . PHE A 1 589 ? -1.056 9.155 9.419 1.00 96.00 589 PHE A N 1
ATOM 4510 C CA . PHE A 1 589 ? -1.117 8.086 8.407 1.00 96.00 589 PHE A CA 1
ATOM 4511 C C . PHE A 1 589 ? 0.186 7.880 7.622 1.00 96.00 589 PHE A C 1
ATOM 4513 O O . PHE A 1 589 ? 0.620 6.746 7.445 1.00 96.00 589 PHE A O 1
ATOM 4520 N N . ASN A 1 590 ? 0.873 8.952 7.211 1.00 96.00 590 ASN A N 1
ATOM 4521 C CA . ASN A 1 590 ? 2.147 8.834 6.493 1.00 96.00 590 ASN A CA 1
ATOM 4522 C C . ASN A 1 590 ? 3.179 7.999 7.270 1.00 96.00 590 ASN A C 1
ATOM 4524 O O . ASN A 1 590 ? 3.861 7.150 6.700 1.00 96.00 590 ASN A O 1
ATOM 4528 N N . GLY A 1 591 ? 3.287 8.214 8.585 1.00 96.06 591 GLY A N 1
ATOM 4529 C CA . GLY A 1 591 ? 4.215 7.470 9.432 1.00 96.06 591 GLY A CA 1
ATOM 4530 C C . GLY A 1 591 ? 3.890 5.977 9.496 1.00 96.06 591 GLY A C 1
ATOM 4531 O O . GLY A 1 591 ? 4.819 5.162 9.552 1.00 96.06 591 GLY A O 1
ATOM 4532 N N . PHE A 1 592 ? 2.598 5.634 9.479 1.00 96.81 592 PHE A N 1
ATOM 4533 C CA . PHE A 1 592 ? 2.110 4.259 9.394 1.00 96.81 592 PHE A CA 1
ATOM 4534 C C . PHE A 1 592 ? 2.414 3.659 8.017 1.00 96.81 592 PHE A C 1
ATOM 4536 O O . PHE A 1 592 ? 3.123 2.658 7.939 1.00 96.81 592 PHE A O 1
ATOM 4543 N N . TYR A 1 593 ? 1.978 4.322 6.939 1.00 96.75 593 TYR A N 1
ATOM 4544 C CA . TYR A 1 593 ? 2.153 3.884 5.552 1.00 96.75 593 TYR A CA 1
ATOM 4545 C C . TYR A 1 593 ? 3.608 3.527 5.234 1.00 96.75 593 TYR A C 1
ATOM 4547 O O . TYR A 1 593 ? 3.873 2.447 4.720 1.00 96.75 593 TYR A O 1
ATOM 4555 N N . GLN A 1 594 ? 4.571 4.386 5.589 1.00 95.94 594 GLN A N 1
ATOM 4556 C CA . GLN A 1 594 ? 5.992 4.140 5.297 1.00 95.94 594 GLN A CA 1
ATOM 4557 C C . GLN A 1 594 ? 6.504 2.834 5.925 1.00 95.94 594 GLN A C 1
ATOM 4559 O O . GLN A 1 594 ? 7.300 2.112 5.323 1.00 95.94 594 GLN A O 1
ATOM 4564 N N . ARG A 1 595 ? 6.036 2.515 7.136 1.00 95.56 595 ARG A N 1
ATOM 4565 C CA . ARG A 1 595 ? 6.436 1.301 7.853 1.00 95.56 595 ARG A CA 1
ATOM 4566 C C . ARG A 1 595 ? 5.659 0.082 7.378 1.00 95.56 595 ARG A C 1
ATOM 4568 O O . ARG A 1 595 ? 6.263 -0.966 7.187 1.00 95.56 595 ARG A O 1
ATOM 4575 N N . ALA A 1 596 ? 4.357 0.221 7.152 1.00 94.62 596 ALA A N 1
ATOM 4576 C CA . ALA A 1 596 ? 3.516 -0.839 6.611 1.00 94.62 596 ALA A CA 1
ATOM 4577 C C . ALA A 1 596 ? 4.004 -1.267 5.214 1.00 94.62 596 ALA A C 1
ATOM 4579 O O . ALA A 1 596 ? 4.181 -2.457 4.960 1.00 94.62 596 ALA A O 1
ATOM 4580 N N . TYR A 1 597 ? 4.365 -0.296 4.368 1.00 95.44 597 TYR A N 1
ATOM 4581 C CA . TYR A 1 597 ? 5.047 -0.522 3.094 1.00 95.44 597 TYR A CA 1
ATOM 4582 C C . TYR A 1 597 ? 6.331 -1.328 3.297 1.00 95.44 597 TYR A C 1
ATOM 4584 O O . TYR A 1 597 ? 6.537 -2.337 2.633 1.00 95.44 597 TYR A O 1
ATOM 4592 N N . GLN A 1 598 ? 7.187 -0.929 4.242 1.00 95.25 598 GLN A N 1
ATOM 4593 C CA . GLN A 1 598 ? 8.436 -1.642 4.505 1.00 95.25 598 GLN A CA 1
ATOM 4594 C C . GLN A 1 598 ? 8.215 -3.088 4.967 1.00 95.25 598 GLN A C 1
ATOM 4596 O O . GLN A 1 598 ? 8.976 -3.968 4.566 1.00 95.25 598 GLN A O 1
ATOM 4601 N N . VAL A 1 599 ? 7.190 -3.339 5.786 1.00 95.19 599 VAL A N 1
ATOM 4602 C CA . VAL A 1 599 ? 6.830 -4.685 6.256 1.00 95.19 599 VAL A CA 1
ATOM 4603 C C . VAL A 1 599 ? 6.338 -5.558 5.103 1.00 95.19 599 VAL A C 1
ATOM 4605 O O . VAL A 1 599 ? 6.798 -6.690 4.977 1.00 95.19 599 VAL A O 1
ATOM 4608 N N . HIS A 1 600 ? 5.453 -5.035 4.251 1.00 93.56 600 HIS A N 1
ATOM 4609 C CA . HIS A 1 600 ? 4.883 -5.789 3.129 1.00 93.56 600 HIS A CA 1
ATOM 4610 C C . HIS A 1 600 ? 5.899 -6.011 2.003 1.00 93.56 600 HIS A C 1
ATOM 4612 O O . HIS A 1 600 ? 6.157 -7.137 1.584 1.00 93.56 600 HIS A O 1
ATOM 4618 N N . VAL A 1 601 ? 6.538 -4.932 1.544 1.00 93.88 601 VAL A N 1
ATOM 4619 C CA . VAL A 1 601 ? 7.431 -4.918 0.373 1.00 93.88 601 VAL A CA 1
ATOM 4620 C C . VAL A 1 601 ? 8.837 -5.436 0.702 1.00 93.88 601 VAL A C 1
ATOM 4622 O O . VAL A 1 601 ? 9.569 -5.875 -0.188 1.00 93.88 601 VAL A O 1
ATOM 4625 N N . GLY A 1 602 ? 9.244 -5.380 1.973 1.00 94.56 602 GLY A N 1
ATOM 4626 C CA . GLY A 1 602 ? 10.586 -5.752 2.436 1.00 94.56 602 GLY A CA 1
ATOM 4627 C C . GLY A 1 602 ? 11.650 -4.663 2.240 1.00 94.56 602 GLY A C 1
ATOM 4628 O O . GLY A 1 602 ? 12.824 -4.883 2.538 1.00 94.56 602 GLY A O 1
ATOM 4629 N N . SER A 1 603 ? 11.271 -3.479 1.749 1.00 93.62 603 SER A N 1
ATOM 4630 C CA . SER A 1 603 ? 12.160 -2.323 1.571 1.00 93.62 603 SER A CA 1
ATOM 4631 C C . SER A 1 603 ? 11.407 -1.006 1.770 1.00 93.62 603 SER A C 1
ATOM 4633 O O . SER A 1 603 ? 10.185 -0.970 1.681 1.00 93.62 603 SER A O 1
ATOM 4635 N N . ALA A 1 604 ? 12.122 0.079 2.077 1.00 93.12 604 ALA A N 1
ATOM 4636 C CA . ALA A 1 604 ? 11.502 1.389 2.280 1.00 93.12 604 ALA A CA 1
ATOM 4637 C C . ALA A 1 604 ? 10.881 1.937 0.982 1.00 93.12 604 ALA A C 1
ATOM 4639 O O . ALA A 1 604 ? 11.387 1.674 -0.115 1.00 93.12 604 ALA A O 1
ATOM 4640 N N . ALA A 1 605 ? 9.824 2.747 1.097 1.00 89.50 605 ALA A N 1
ATOM 4641 C CA . ALA A 1 605 ? 9.230 3.400 -0.066 1.00 89.50 605 ALA A CA 1
ATOM 4642 C C . ALA A 1 605 ? 10.282 4.259 -0.787 1.00 89.50 605 ALA A C 1
ATOM 4644 O O . ALA A 1 605 ? 11.022 5.020 -0.164 1.00 89.50 605 ALA A O 1
ATOM 4645 N N . GLY A 1 606 ? 10.371 4.111 -2.111 1.00 89.88 606 GLY A N 1
ATOM 4646 C CA . GLY A 1 606 ? 11.423 4.735 -2.919 1.00 89.88 606 GLY A CA 1
ATOM 4647 C C . GLY A 1 606 ? 12.654 3.860 -3.179 1.00 89.88 606 GLY A C 1
ATOM 4648 O O . GLY A 1 606 ? 13.436 4.183 -4.068 1.00 89.88 606 GLY A O 1
ATOM 4649 N N . ALA A 1 607 ? 12.828 2.723 -2.494 1.00 91.50 607 ALA A N 1
ATOM 4650 C CA . ALA A 1 607 ? 13.923 1.791 -2.800 1.00 91.50 607 ALA A CA 1
ATOM 4651 C C . ALA A 1 607 ? 13.809 1.178 -4.212 1.00 91.50 607 ALA A C 1
ATOM 4653 O O . ALA A 1 607 ? 14.821 0.820 -4.815 1.00 91.50 607 ALA A O 1
ATOM 4654 N N . LEU A 1 608 ? 12.585 1.105 -4.748 1.00 93.75 608 LEU A N 1
ATOM 4655 C CA . LEU A 1 608 ? 12.262 0.575 -6.078 1.00 93.75 608 LEU A CA 1
ATOM 4656 C C . LEU A 1 608 ? 12.287 1.645 -7.188 1.00 93.75 608 LEU A C 1
ATOM 4658 O O . LEU A 1 608 ? 11.873 1.363 -8.311 1.00 93.75 608 LEU A O 1
ATOM 4662 N N . ASP A 1 609 ? 12.755 2.861 -6.888 1.00 93.88 609 ASP A N 1
ATOM 4663 C CA . ASP A 1 609 ? 12.728 4.016 -7.800 1.00 93.88 609 ASP A CA 1
ATOM 4664 C C . ASP A 1 609 ? 14.030 4.211 -8.599 1.00 93.88 609 ASP A C 1
ATOM 4666 O O . ASP A 1 609 ? 14.182 5.200 -9.324 1.00 93.88 609 ASP A O 1
ATOM 4670 N N . ASN A 1 610 ? 15.002 3.311 -8.447 1.00 94.06 610 ASN A N 1
ATOM 4671 C CA . ASN A 1 610 ? 16.271 3.398 -9.161 1.00 94.06 610 ASN A CA 1
ATOM 4672 C C . ASN A 1 610 ? 16.142 2.758 -10.544 1.00 94.06 610 ASN A C 1
ATOM 4674 O O . ASN A 1 610 ? 15.775 1.592 -10.658 1.00 94.06 610 ASN A O 1
ATOM 4678 N N . VAL A 1 611 ? 16.460 3.523 -11.592 1.00 95.69 611 VAL A N 1
ATOM 4679 C CA . VAL A 1 611 ? 16.431 3.032 -12.978 1.00 95.69 611 VAL A CA 1
ATOM 4680 C C . VAL A 1 611 ? 17.401 1.857 -13.127 1.00 95.69 611 VAL A C 1
ATOM 4682 O O . VAL A 1 611 ? 18.578 1.975 -12.781 1.00 95.69 611 VAL A O 1
ATOM 4685 N N . GLY A 1 612 ? 16.913 0.735 -13.659 1.00 94.38 612 GLY A N 1
ATOM 4686 C CA . GLY A 1 612 ? 17.654 -0.521 -13.761 1.00 94.38 612 GLY A CA 1
ATOM 4687 C C . GLY A 1 612 ? 16.889 -1.713 -13.188 1.00 94.38 612 GLY A C 1
ATOM 4688 O O . GLY A 1 612 ? 15.662 -1.702 -13.127 1.00 94.38 612 GLY A O 1
ATOM 4689 N N . ALA A 1 613 ? 17.621 -2.761 -12.806 1.00 95.69 613 ALA A N 1
ATOM 4690 C CA . ALA A 1 613 ? 17.042 -4.001 -12.291 1.00 95.69 613 ALA A CA 1
ATOM 4691 C C . ALA A 1 613 ? 16.373 -3.803 -10.922 1.00 95.69 613 ALA A C 1
ATOM 4693 O O . ALA A 1 613 ? 16.958 -3.205 -10.017 1.00 95.69 613 ALA A O 1
ATOM 4694 N N . VAL A 1 614 ? 15.175 -4.364 -10.769 1.00 96.38 614 VAL A N 1
ATOM 4695 C CA . VAL A 1 614 ? 14.377 -4.364 -9.536 1.00 96.38 614 VAL A CA 1
ATOM 4696 C C . VAL A 1 614 ? 13.774 -5.754 -9.303 1.00 96.38 614 VAL A C 1
ATOM 4698 O O . VAL A 1 614 ? 13.719 -6.585 -10.205 1.00 96.38 614 VAL A O 1
ATOM 4701 N N . SER A 1 615 ? 13.350 -6.039 -8.072 1.00 96.38 615 SER A N 1
ATOM 4702 C CA . SER A 1 615 ? 12.666 -7.297 -7.748 1.00 96.38 615 SER A CA 1
ATOM 4703 C C . SER A 1 615 ? 11.208 -7.229 -8.199 1.00 96.38 615 SER A C 1
ATOM 4705 O O . SER A 1 615 ? 10.456 -6.422 -7.651 1.00 96.38 615 SER A O 1
ATOM 4707 N N . ALA A 1 616 ? 10.805 -8.088 -9.141 1.00 95.62 616 ALA A N 1
ATOM 4708 C CA . ALA A 1 616 ? 9.421 -8.166 -9.615 1.00 95.62 616 ALA A CA 1
ATOM 4709 C C . ALA A 1 616 ? 8.432 -8.408 -8.463 1.00 95.62 616 ALA A C 1
ATOM 4711 O O . ALA A 1 616 ? 7.456 -7.679 -8.341 1.00 95.62 616 ALA A O 1
ATOM 4712 N N . GLU A 1 617 ? 8.756 -9.323 -7.542 1.00 94.62 617 GLU A N 1
ATOM 4713 C CA . GLU A 1 617 ? 7.939 -9.600 -6.350 1.00 94.62 617 GLU A CA 1
ATOM 4714 C C . GLU A 1 617 ? 7.774 -8.354 -5.461 1.00 94.62 617 GLU A C 1
ATOM 4716 O O . GLU A 1 617 ? 6.694 -8.070 -4.948 1.00 94.62 617 GLU A O 1
ATOM 4721 N N . SER A 1 618 ? 8.848 -7.579 -5.271 1.00 95.38 618 SER A N 1
ATOM 4722 C CA . SER A 1 618 ? 8.779 -6.352 -4.470 1.00 95.38 618 SER A CA 1
ATOM 4723 C C . SER A 1 618 ? 7.969 -5.265 -5.173 1.00 95.38 618 SER A C 1
ATOM 4725 O O . SER A 1 618 ? 7.274 -4.505 -4.503 1.00 95.38 618 SER A O 1
ATOM 4727 N N . VAL A 1 619 ? 8.045 -5.181 -6.504 1.00 95.56 619 VAL A N 1
ATOM 4728 C CA . VAL A 1 619 ? 7.224 -4.249 -7.282 1.00 95.56 619 VAL A CA 1
ATOM 4729 C C . VAL A 1 619 ? 5.755 -4.648 -7.189 1.00 95.56 619 VAL A C 1
ATOM 4731 O O . VAL A 1 619 ? 4.961 -3.793 -6.829 1.00 95.56 619 VAL A O 1
ATOM 4734 N N . GLU A 1 620 ? 5.393 -5.916 -7.399 1.00 93.19 620 GLU A N 1
ATOM 4735 C CA . GLU A 1 620 ? 4.012 -6.414 -7.250 1.00 93.19 620 GLU A CA 1
ATOM 4736 C C . GLU A 1 620 ? 3.420 -6.049 -5.882 1.00 93.19 620 GLU A C 1
ATOM 4738 O O . GLU A 1 620 ? 2.369 -5.413 -5.806 1.00 93.19 620 GLU A O 1
ATOM 4743 N N . LYS A 1 621 ? 4.156 -6.313 -4.797 1.00 92.81 621 LYS A N 1
ATOM 4744 C CA . LYS A 1 621 ? 3.755 -5.917 -3.435 1.00 92.81 621 LYS A CA 1
ATOM 4745 C C . LYS A 1 621 ? 3.587 -4.401 -3.275 1.00 92.81 621 LYS A C 1
ATOM 4747 O O . LYS A 1 621 ? 2.688 -3.949 -2.567 1.00 92.81 621 LYS A O 1
ATOM 4752 N N . ALA A 1 622 ? 4.428 -3.600 -3.932 1.00 94.31 622 ALA A N 1
ATOM 4753 C CA . ALA A 1 622 ? 4.293 -2.144 -3.946 1.00 94.31 622 ALA A CA 1
ATOM 4754 C C . ALA A 1 622 ? 3.069 -1.671 -4.755 1.00 94.31 622 ALA A C 1
ATOM 4756 O O . ALA A 1 622 ? 2.464 -0.657 -4.403 1.00 94.31 622 ALA A O 1
ATOM 4757 N N . LEU A 1 623 ? 2.683 -2.396 -5.811 1.00 93.00 623 LEU A N 1
ATOM 4758 C CA . LEU A 1 623 ? 1.474 -2.104 -6.585 1.00 93.00 623 LEU A CA 1
ATOM 4759 C C . LEU A 1 623 ? 0.206 -2.446 -5.794 1.00 93.00 623 LEU A C 1
ATOM 4761 O O . LEU A 1 623 ? -0.738 -1.664 -5.833 1.00 93.00 623 LEU A O 1
ATOM 4765 N N . GLN A 1 624 ? 0.211 -3.545 -5.031 1.00 91.06 624 GLN A N 1
ATOM 4766 C CA . GLN A 1 624 ? -0.897 -3.941 -4.149 1.00 91.06 624 GLN A CA 1
ATOM 4767 C C . GLN A 1 624 ? -1.206 -2.854 -3.115 1.00 91.06 624 GLN A C 1
ATOM 4769 O O . GLN A 1 624 ? -2.313 -2.320 -3.086 1.00 91.06 624 GLN A O 1
ATOM 4774 N N . ILE A 1 625 ? -0.208 -2.435 -2.326 1.00 92.12 625 ILE A N 1
ATOM 4775 C CA . ILE A 1 625 ? -0.404 -1.355 -1.343 1.00 92.12 625 ILE A CA 1
ATOM 4776 C C . ILE A 1 625 ? -0.742 -0.017 -2.023 1.00 92.12 625 ILE A C 1
ATOM 4778 O O . ILE A 1 625 ? -1.488 0.798 -1.477 1.00 92.12 625 ILE A O 1
ATOM 4782 N N . GLY A 1 626 ? -0.224 0.203 -3.236 1.00 93.25 626 GLY A N 1
ATOM 4783 C CA . GLY A 1 626 ? -0.548 1.370 -4.047 1.00 93.25 626 GLY A CA 1
ATOM 4784 C C . GLY A 1 626 ? -2.017 1.411 -4.472 1.00 93.25 626 GLY A C 1
ATOM 4785 O O . GLY A 1 626 ? -2.651 2.462 -4.363 1.00 93.25 626 GLY A O 1
ATOM 4786 N N . ALA A 1 627 ? -2.583 0.268 -4.872 1.00 91.69 627 ALA A N 1
ATOM 4787 C CA . ALA A 1 627 ? -3.994 0.129 -5.215 1.00 91.69 627 ALA A CA 1
ATOM 4788 C C . ALA A 1 627 ? -4.906 0.434 -4.018 1.00 91.69 627 ALA A C 1
ATOM 4790 O O . ALA A 1 627 ? -5.787 1.282 -4.153 1.00 91.69 627 ALA A O 1
ATOM 4791 N N . VAL A 1 628 ? -4.625 -0.138 -2.842 1.00 91.00 628 VAL A N 1
ATOM 4792 C CA . VAL A 1 628 ? -5.397 0.119 -1.608 1.00 91.00 628 VAL A CA 1
ATOM 4793 C C . VAL A 1 628 ? -5.311 1.594 -1.198 1.00 91.00 628 VAL A C 1
ATOM 4795 O O . VAL A 1 628 ? -6.299 2.228 -0.829 1.00 91.00 628 VAL A O 1
ATOM 4798 N N . SER A 1 629 ? -4.137 2.219 -1.329 1.00 93.38 629 SER A N 1
ATOM 4799 C CA . SER A 1 629 ? -4.016 3.650 -1.032 1.00 93.38 629 SER A CA 1
ATOM 4800 C C . SER A 1 629 ? -4.824 4.525 -2.005 1.00 93.38 629 SER A C 1
ATOM 4802 O O . SER A 1 629 ? -5.368 5.557 -1.604 1.00 93.38 629 SER A O 1
ATOM 4804 N N . ALA A 1 630 ? -4.924 4.130 -3.280 1.00 92.88 630 ALA A N 1
ATOM 4805 C CA . ALA A 1 630 ? -5.724 4.825 -4.283 1.00 92.88 630 ALA A CA 1
ATOM 4806 C C . ALA A 1 630 ? -7.230 4.609 -4.058 1.00 92.88 630 ALA A C 1
ATOM 4808 O O . ALA A 1 630 ? -8.006 5.549 -4.250 1.00 92.88 630 ALA A O 1
ATOM 4809 N N . GLU A 1 631 ? -7.630 3.415 -3.608 1.00 89.38 631 GLU A N 1
ATOM 4810 C CA . GLU A 1 631 ? -9.009 3.049 -3.259 1.00 89.38 631 GLU A CA 1
ATOM 4811 C C . GLU A 1 631 ? -9.603 4.009 -2.226 1.00 89.38 631 GLU A C 1
ATOM 4813 O O . GLU A 1 631 ? -10.715 4.511 -2.406 1.00 89.38 631 GLU A O 1
ATOM 4818 N N . PHE A 1 632 ? -8.849 4.319 -1.172 1.00 90.75 632 PHE A N 1
ATOM 4819 C CA . PHE A 1 632 ? -9.321 5.157 -0.064 1.00 90.75 632 PHE A CA 1
ATOM 4820 C C . PHE A 1 632 ? -8.890 6.630 -0.163 1.00 90.75 632 PHE A C 1
ATOM 4822 O O . PHE A 1 632 ? -9.112 7.424 0.753 1.00 90.75 632 PHE A O 1
ATOM 4829 N N . GLY A 1 633 ? -8.337 7.035 -1.311 1.00 92.12 633 GLY A N 1
ATOM 4830 C CA . GLY A 1 633 ? -8.068 8.436 -1.638 1.00 92.12 633 GLY A CA 1
ATOM 4831 C C . GLY A 1 633 ? -6.778 9.016 -1.051 1.00 92.12 633 GLY A C 1
ATOM 4832 O O . GLY A 1 633 ? -6.614 10.237 -1.070 1.00 92.12 633 GLY A O 1
ATOM 4833 N N . MET A 1 634 ? -5.846 8.195 -0.557 1.00 95.06 634 MET A N 1
ATOM 4834 C CA . MET A 1 634 ? -4.506 8.643 -0.143 1.00 95.06 634 MET A CA 1
ATOM 4835 C C . MET A 1 634 ? -3.537 8.711 -1.332 1.00 95.06 634 MET A C 1
ATOM 4837 O O . MET A 1 634 ? -2.789 9.680 -1.465 1.00 95.06 634 MET A O 1
ATOM 4841 N N . GLY A 1 635 ? -3.568 7.697 -2.199 1.00 94.94 635 GLY A N 1
ATOM 4842 C CA . GLY A 1 635 ? -2.733 7.560 -3.392 1.00 94.94 635 GLY A CA 1
ATOM 4843 C C . GLY A 1 635 ? -3.373 8.120 -4.665 1.00 94.94 635 GLY A C 1
ATOM 4844 O O . GLY A 1 635 ? -4.554 8.473 -4.704 1.00 94.94 635 GLY A O 1
ATOM 4845 N N . ALA A 1 636 ? -2.573 8.203 -5.730 1.00 94.69 636 ALA A N 1
ATOM 4846 C CA . ALA A 1 636 ? -3.047 8.596 -7.054 1.00 94.69 636 ALA A CA 1
ATOM 4847 C C . ALA A 1 636 ? -3.746 7.426 -7.773 1.00 94.69 636 ALA A C 1
ATOM 4849 O O . ALA A 1 636 ? -3.347 6.272 -7.642 1.00 94.69 636 ALA A O 1
ATOM 4850 N N . ASN A 1 637 ? -4.761 7.747 -8.572 1.00 93.44 637 ASN A N 1
ATOM 4851 C CA . ASN A 1 637 ? -5.524 6.821 -9.398 1.00 93.44 637 ASN A CA 1
ATOM 4852 C C . ASN A 1 637 ? -5.313 7.126 -10.888 1.00 93.44 637 ASN A C 1
ATOM 4854 O O . ASN A 1 637 ? -5.823 8.126 -11.404 1.00 93.44 637 ASN A O 1
ATOM 4858 N N . ILE A 1 638 ? -4.568 6.268 -11.578 1.00 92.56 638 ILE A N 1
ATOM 4859 C CA . ILE A 1 638 ? -4.408 6.267 -13.030 1.00 92.56 638 ILE A CA 1
ATOM 4860 C C . ILE A 1 638 ? -5.250 5.155 -13.660 1.00 92.56 638 ILE A C 1
ATOM 4862 O O . ILE A 1 638 ? -5.346 4.048 -13.138 1.00 92.56 638 ILE A O 1
ATOM 4866 N N . ASN A 1 639 ? -5.852 5.456 -14.810 1.00 86.38 639 ASN A N 1
ATOM 4867 C CA . ASN A 1 639 ? -6.698 4.527 -15.551 1.00 86.38 639 ASN A CA 1
ATOM 4868 C C . ASN A 1 639 ? -6.569 4.787 -17.060 1.00 86.38 639 ASN A C 1
ATOM 4870 O O . ASN A 1 639 ? -6.489 5.943 -17.498 1.00 86.38 639 ASN A O 1
ATOM 4874 N N . THR A 1 640 ? -6.586 3.723 -17.862 1.00 80.62 640 THR A N 1
ATOM 4875 C CA . THR A 1 640 ? -6.598 3.796 -19.337 1.00 80.62 640 THR A CA 1
ATOM 4876 C C . THR A 1 640 ? -7.801 4.554 -19.907 1.00 80.62 640 THR A C 1
ATOM 4878 O O . THR A 1 640 ? -7.683 5.194 -20.947 1.00 80.62 640 THR A O 1
ATOM 4881 N N . THR A 1 641 ? -8.939 4.581 -19.213 1.00 81.06 641 THR A N 1
ATOM 4882 C CA . THR A 1 641 ? -10.142 5.333 -19.613 1.00 81.06 641 THR A CA 1
ATOM 4883 C C . THR A 1 641 ? -9.873 6.836 -19.713 1.00 81.06 641 THR A C 1
ATOM 4885 O O . THR A 1 641 ? -10.374 7.500 -20.618 1.00 81.06 641 THR A O 1
ATOM 4888 N N . TYR A 1 642 ? -9.044 7.384 -18.819 1.00 78.19 642 TYR A N 1
ATOM 4889 C CA . TYR A 1 642 ? -8.642 8.795 -18.863 1.00 78.19 642 TYR A CA 1
ATOM 4890 C C . TYR A 1 642 ? -7.511 9.059 -19.868 1.00 78.19 642 TYR A C 1
ATOM 4892 O O . TYR A 1 642 ? -7.235 10.214 -20.190 1.00 78.19 642 TYR A O 1
ATOM 4900 N N . ASN A 1 643 ? -6.856 8.000 -20.350 1.00 83.94 643 ASN A N 1
ATOM 4901 C CA . ASN A 1 643 ? -5.639 8.045 -21.156 1.00 83.94 643 ASN A CA 1
ATOM 4902 C C . ASN A 1 643 ? -5.714 7.030 -22.307 1.00 83.94 643 ASN A C 1
ATOM 4904 O O . ASN A 1 643 ? -4.995 6.027 -22.283 1.00 83.94 643 ASN A O 1
ATOM 4908 N N . PRO A 1 644 ? -6.580 7.238 -23.312 1.00 81.88 644 PRO A N 1
ATOM 4909 C CA . PRO A 1 644 ? -6.621 6.353 -24.465 1.00 81.88 644 PRO A CA 1
ATOM 4910 C C . PRO A 1 644 ? -5.358 6.552 -25.312 1.00 81.88 644 PRO A C 1
ATOM 4912 O O . PRO A 1 644 ? -5.180 7.598 -25.931 1.00 81.88 644 PRO A O 1
ATOM 4915 N N . ASP A 1 645 ? -4.490 5.540 -25.325 1.00 82.75 645 ASP A N 1
ATOM 4916 C CA . ASP A 1 645 ? -3.301 5.450 -26.188 1.00 82.75 645 ASP A CA 1
ATOM 4917 C C . ASP A 1 645 ? -2.392 6.709 -26.187 1.00 82.75 645 ASP A C 1
ATOM 4919 O O . ASP A 1 645 ? -2.079 7.280 -27.238 1.00 82.75 645 ASP A O 1
ATOM 4923 N N . PRO A 1 646 ? -1.943 7.189 -25.007 1.00 89.75 646 PRO A N 1
ATOM 4924 C CA . PRO A 1 646 ? -1.198 8.444 -24.895 1.00 89.75 646 PRO A CA 1
ATOM 4925 C C . PRO A 1 646 ? 0.166 8.383 -25.598 1.00 89.75 646 PRO A C 1
ATOM 4927 O O . PRO A 1 646 ? 0.720 9.428 -25.954 1.00 89.75 646 PRO A O 1
ATOM 4930 N N . PHE A 1 647 ? 0.696 7.177 -25.830 1.00 91.81 647 PHE A N 1
ATOM 4931 C CA . PHE A 1 647 ? 2.034 6.929 -26.366 1.00 91.81 647 PHE A CA 1
ATOM 4932 C C . PHE A 1 647 ? 2.058 6.480 -27.834 1.00 91.81 647 PHE A C 1
ATOM 4934 O O . PHE A 1 647 ? 3.094 6.013 -28.312 1.00 91.81 647 PHE A O 1
ATOM 4941 N N . ARG A 1 648 ? 0.966 6.663 -28.581 1.00 87.56 648 ARG A N 1
ATOM 4942 C CA . ARG A 1 648 ? 0.951 6.406 -30.024 1.00 87.56 648 ARG A CA 1
ATOM 4943 C C . ARG A 1 648 ? 1.962 7.271 -30.773 1.00 87.56 648 ARG A C 1
ATOM 4945 O O . ARG A 1 648 ? 1.975 8.493 -30.587 1.00 87.56 648 ARG A O 1
ATOM 4952 N N . ASP A 1 649 ? 2.746 6.647 -31.654 1.00 84.00 649 ASP A N 1
ATOM 4953 C CA . ASP A 1 649 ? 3.620 7.297 -32.645 1.00 84.00 649 ASP A CA 1
ATOM 4954 C C . ASP A 1 649 ? 4.577 8.356 -32.064 1.00 84.00 649 ASP A C 1
ATOM 4956 O O . ASP A 1 649 ? 4.955 9.313 -32.741 1.00 84.00 649 ASP A O 1
ATOM 4960 N N . ILE A 1 650 ? 4.976 8.203 -30.798 1.00 86.31 650 ILE A N 1
ATOM 4961 C CA . ILE A 1 650 ? 5.740 9.219 -30.053 1.00 86.31 650 ILE A CA 1
ATOM 4962 C C . ILE A 1 650 ? 7.160 9.465 -30.581 1.00 86.31 650 ILE A C 1
ATOM 4964 O O . ILE A 1 650 ? 7.774 10.472 -30.237 1.00 86.31 650 ILE A O 1
ATOM 4968 N N . ASP A 1 651 ? 7.686 8.575 -31.415 1.00 82.25 651 ASP A N 1
ATOM 4969 C CA . ASP A 1 651 ? 8.995 8.671 -32.065 1.00 82.25 651 ASP A CA 1
ATOM 4970 C C . ASP A 1 651 ? 8.894 8.856 -33.593 1.00 82.25 651 ASP A C 1
ATOM 4972 O O . ASP A 1 651 ? 9.914 8.867 -34.286 1.00 82.25 651 ASP A O 1
ATOM 4976 N N . ALA A 1 652 ? 7.677 9.019 -34.126 1.00 77.06 652 ALA A N 1
ATOM 4977 C CA . ALA A 1 652 ? 7.404 9.146 -35.552 1.00 77.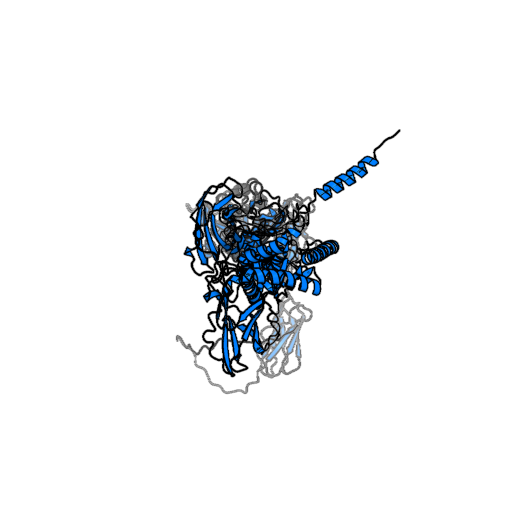06 652 ALA A CA 1
ATOM 4978 C C . ALA A 1 652 ? 6.916 10.569 -35.886 1.00 77.06 652 ALA A C 1
ATOM 4980 O O . ALA A 1 652 ? 5.712 10.785 -36.050 1.00 77.06 652 ALA A O 1
ATOM 4981 N N . PRO A 1 653 ? 7.825 11.555 -36.041 1.00 69.31 653 PRO A N 1
ATOM 4982 C CA . PRO A 1 653 ? 7.465 12.964 -36.239 1.00 69.31 653 PRO A CA 1
ATOM 4983 C C . PRO A 1 653 ? 6.634 13.224 -37.506 1.00 69.31 653 PRO A C 1
ATOM 4985 O O . PRO A 1 653 ? 5.960 14.245 -37.605 1.00 69.31 653 PRO A O 1
ATOM 4988 N N . THR A 1 654 ? 6.668 12.301 -38.471 1.00 66.94 654 THR A N 1
ATOM 4989 C CA . THR A 1 654 ? 5.852 12.313 -39.693 1.00 66.94 654 THR A CA 1
ATOM 4990 C C . THR A 1 654 ? 4.392 11.921 -39.449 1.00 66.94 654 THR A C 1
ATOM 4992 O O . THR A 1 654 ? 3.524 12.321 -40.220 1.00 66.94 654 THR A O 1
ATOM 4995 N N . ARG A 1 655 ? 4.111 11.150 -38.390 1.00 75.56 655 ARG A N 1
ATOM 4996 C CA . ARG A 1 655 ? 2.771 10.652 -38.030 1.00 75.56 655 ARG A CA 1
ATOM 4997 C C . ARG A 1 655 ? 2.173 11.383 -36.829 1.00 75.56 655 ARG A C 1
ATOM 4999 O O . ARG A 1 655 ? 0.960 11.563 -36.780 1.00 75.56 655 ARG A O 1
ATOM 5006 N N . ARG A 1 656 ? 3.011 11.867 -35.906 1.00 81.62 656 ARG A N 1
ATOM 5007 C CA . ARG A 1 656 ? 2.603 12.693 -34.765 1.00 81.62 656 ARG A CA 1
ATOM 5008 C C . ARG A 1 656 ? 3.605 13.814 -34.509 1.00 81.62 656 ARG A C 1
ATOM 5010 O O . ARG A 1 656 ? 4.769 13.570 -34.203 1.00 81.62 656 ARG A O 1
ATOM 5017 N N . ASN A 1 657 ? 3.134 15.057 -34.574 1.00 82.94 657 ASN A N 1
ATOM 5018 C CA . ASN A 1 657 ? 3.923 16.216 -34.169 1.00 82.94 657 ASN A CA 1
ATOM 5019 C C . ASN A 1 657 ? 3.671 16.528 -32.686 1.00 82.94 657 ASN A C 1
ATOM 5021 O O . ASN A 1 657 ? 2.623 17.070 -32.340 1.00 82.94 657 ASN A O 1
ATOM 5025 N N . LEU A 1 658 ? 4.652 16.227 -31.830 1.00 85.56 658 LEU A N 1
ATOM 5026 C CA . LEU A 1 658 ? 4.564 16.435 -30.378 1.00 85.56 658 LEU A CA 1
ATOM 5027 C C . LEU A 1 658 ? 4.428 17.906 -29.954 1.00 85.56 658 LEU A C 1
ATOM 5029 O O . LEU A 1 658 ? 4.027 18.160 -28.822 1.00 85.56 658 LEU A O 1
ATOM 5033 N N . ASP A 1 659 ? 4.737 18.866 -30.831 1.00 83.00 659 ASP A N 1
ATOM 5034 C CA . ASP A 1 659 ? 4.585 20.292 -30.520 1.00 83.00 659 ASP A CA 1
ATOM 5035 C C . ASP A 1 659 ? 3.109 20.735 -30.623 1.00 83.00 659 ASP A C 1
ATOM 5037 O O . ASP A 1 659 ? 2.677 21.633 -29.902 1.00 83.00 659 ASP A O 1
ATOM 5041 N N . SER A 1 660 ? 2.316 20.087 -31.487 1.00 85.75 660 SER A N 1
ATOM 5042 C CA . SER A 1 660 ? 0.873 20.340 -31.648 1.00 85.75 660 SER A CA 1
ATOM 5043 C C . SER A 1 660 ? -0.026 19.282 -30.996 1.00 85.75 660 SER A C 1
ATOM 5045 O O . SER A 1 660 ? -1.176 19.575 -30.684 1.00 85.75 660 SER A O 1
ATOM 5047 N N . ASP A 1 661 ? 0.482 18.064 -30.807 1.00 87.25 661 ASP A N 1
ATOM 5048 C CA . ASP A 1 661 ? -0.214 16.914 -30.214 1.00 87.25 661 ASP A CA 1
ATOM 5049 C C . ASP A 1 661 ? 0.696 16.219 -29.176 1.00 87.25 661 ASP A C 1
ATOM 5051 O O . ASP A 1 661 ? 1.267 15.151 -29.443 1.00 87.25 661 ASP A O 1
ATOM 5055 N N . PRO A 1 662 ? 0.911 16.851 -28.005 1.00 92.44 662 PRO A N 1
ATOM 5056 C CA . PRO A 1 662 ? 1.821 16.347 -26.983 1.00 92.44 662 PRO A CA 1
ATOM 5057 C C . PRO A 1 662 ? 1.268 15.105 -26.275 1.00 92.44 662 PRO A C 1
ATOM 5059 O O . PRO A 1 662 ? 0.068 14.831 -26.278 1.00 92.44 662 PRO A O 1
ATOM 5062 N N . VAL A 1 663 ? 2.147 14.366 -25.594 1.00 94.31 663 VAL A N 1
ATOM 5063 C CA . VAL A 1 663 ? 1.727 13.286 -24.689 1.00 94.31 663 VAL A CA 1
ATOM 5064 C C . VAL A 1 663 ? 1.100 13.910 -23.444 1.00 94.31 663 VAL A C 1
ATOM 5066 O O . VAL A 1 663 ? 1.767 14.632 -22.701 1.00 94.31 663 VAL A O 1
ATOM 5069 N N . VAL A 1 664 ? -0.182 13.629 -23.212 1.00 93.19 664 VAL A N 1
ATOM 5070 C CA . VAL A 1 664 ? -0.925 14.110 -22.043 1.00 93.19 664 VAL A CA 1
ATOM 5071 C C . VAL A 1 664 ? -1.336 12.923 -21.189 1.00 93.19 664 VAL A C 1
ATOM 5073 O O . VAL A 1 664 ? -2.026 12.029 -21.671 1.00 93.19 664 VAL A O 1
ATOM 5076 N N . LEU A 1 665 ? -0.932 12.942 -19.921 1.00 95.06 665 LEU A N 1
ATOM 5077 C CA . LEU A 1 665 ? -1.351 11.971 -18.917 1.00 95.06 665 LEU A CA 1
ATOM 5078 C C . LEU A 1 665 ? -2.321 12.615 -17.927 1.00 95.06 665 LEU A C 1
ATOM 5080 O O . LEU A 1 665 ? -2.157 13.773 -17.541 1.00 95.06 665 LEU A O 1
ATOM 5084 N N . ARG A 1 666 ? -3.337 11.858 -17.525 1.00 93.62 666 ARG A N 1
ATOM 5085 C CA . ARG A 1 666 ? -4.405 12.261 -16.615 1.00 93.62 666 ARG A CA 1
ATOM 5086 C C . ARG A 1 666 ? -4.580 11.227 -15.514 1.00 93.62 666 ARG A C 1
ATOM 5088 O O . ARG A 1 666 ? -4.650 10.032 -15.787 1.00 93.62 666 ARG A O 1
ATOM 5095 N N . TRP A 1 667 ? -4.698 11.684 -14.281 1.00 93.94 667 TRP A N 1
ATOM 5096 C CA . TRP A 1 667 ? -5.025 10.842 -13.130 1.00 93.94 667 TRP A CA 1
ATOM 5097 C C . TRP A 1 667 ? -5.862 11.639 -12.133 1.00 93.94 667 TRP A C 1
ATOM 5099 O O . TRP A 1 667 ? -6.072 12.845 -12.300 1.00 93.94 667 TRP A O 1
ATOM 5109 N N . ALA A 1 668 ? -6.372 10.967 -11.110 1.00 92.88 668 ALA A N 1
ATOM 5110 C CA . ALA A 1 668 ? -7.166 11.580 -10.056 1.00 92.88 668 ALA A CA 1
ATOM 5111 C C . ALA A 1 668 ? -6.673 11.167 -8.665 1.00 92.88 668 ALA A C 1
ATOM 5113 O O . ALA A 1 668 ? -5.843 10.276 -8.525 1.00 92.88 668 ALA A O 1
ATOM 5114 N N . GLN A 1 669 ? -7.196 11.815 -7.632 1.00 93.44 669 GLN A N 1
ATOM 5115 C CA . GLN A 1 669 ? -7.143 11.360 -6.248 1.00 93.44 669 GLN A CA 1
ATOM 5116 C C . GLN A 1 669 ? -8.582 11.330 -5.722 1.00 93.44 669 GLN A C 1
ATOM 5118 O O . GLN A 1 669 ? -9.273 12.346 -5.757 1.00 93.44 669 GLN A O 1
ATOM 5123 N N . HIS A 1 670 ? -9.047 10.192 -5.201 1.00 89.50 670 HIS A N 1
ATOM 5124 C CA . HIS A 1 670 ? -10.433 10.030 -4.722 1.00 89.50 670 HIS A CA 1
ATOM 5125 C C . HIS A 1 670 ? -10.715 10.666 -3.350 1.00 89.50 670 HIS A C 1
ATOM 5127 O O . HIS A 1 670 ? -11.733 10.388 -2.726 1.00 89.50 670 HIS A O 1
ATOM 5133 N N . LYS A 1 671 ? -9.826 11.546 -2.888 1.00 90.44 671 LYS A N 1
ATOM 5134 C CA . LYS A 1 671 ? -9.950 12.284 -1.635 1.00 90.44 671 LYS A CA 1
ATOM 5135 C C . LYS A 1 671 ? -11.222 13.138 -1.605 1.00 90.44 671 LYS A C 1
ATOM 5137 O O . LYS A 1 671 ? -11.590 13.766 -2.599 1.00 90.44 671 LYS A O 1
ATOM 5142 N N . THR A 1 672 ? -11.809 13.252 -0.420 1.00 90.44 672 THR A N 1
ATOM 5143 C CA . THR A 1 672 ? -12.890 14.191 -0.100 1.00 90.44 672 THR A CA 1
ATOM 5144 C C . THR A 1 672 ? -12.437 15.250 0.906 1.00 90.44 672 THR A C 1
ATOM 5146 O O . THR A 1 672 ? -11.281 15.262 1.333 1.00 90.44 672 THR A O 1
ATOM 5149 N N . GLY A 1 673 ? -13.323 16.187 1.245 1.00 89.38 673 GLY A N 1
ATOM 5150 C CA . GLY A 1 673 ? -13.021 17.247 2.205 1.00 89.38 673 GLY A CA 1
ATOM 5151 C C . GLY A 1 673 ? -12.034 18.309 1.703 1.00 89.38 673 GLY A C 1
ATOM 5152 O O . GLY A 1 673 ? -11.515 18.228 0.584 1.00 89.38 673 GLY A O 1
ATOM 5153 N N . SER A 1 674 ? -11.769 19.325 2.527 1.00 92.12 674 SER A N 1
ATOM 5154 C CA . SER A 1 674 ? -11.026 20.527 2.109 1.00 92.12 674 SER A CA 1
ATOM 5155 C C . SER A 1 674 ? -9.512 20.474 2.330 1.00 92.12 674 SER A C 1
ATOM 5157 O O . SER A 1 674 ? -8.797 21.325 1.800 1.00 92.12 674 SER A O 1
ATOM 5159 N N . MET A 1 675 ? -8.994 19.466 3.047 1.00 93.38 675 MET A N 1
ATOM 5160 C CA . MET A 1 675 ? -7.549 19.348 3.288 1.00 93.38 675 MET A CA 1
ATOM 5161 C C . MET A 1 675 ? -6.744 19.335 1.968 1.00 93.38 675 MET A C 1
ATOM 5163 O O . MET A 1 675 ? -7.138 18.652 1.022 1.00 93.38 675 MET A O 1
ATOM 5167 N N . PRO A 1 676 ? -5.604 20.034 1.847 1.00 92.12 676 PRO A N 1
ATOM 5168 C CA . PRO A 1 676 ? -4.793 19.951 0.633 1.00 92.12 676 PRO A CA 1
ATOM 5169 C C . PRO A 1 676 ? -4.290 18.525 0.363 1.00 92.12 676 PRO A C 1
ATOM 5171 O O . PRO A 1 676 ? -3.697 17.892 1.239 1.00 92.12 676 PRO A O 1
ATOM 5174 N N . GLY A 1 677 ? -4.547 18.030 -0.851 1.00 92.38 677 GLY A N 1
ATOM 5175 C CA . GLY A 1 677 ? -4.164 16.693 -1.312 1.00 92.38 677 GLY A CA 1
ATOM 5176 C C . GLY A 1 677 ? -2.779 16.634 -1.962 1.00 92.38 677 GLY A C 1
ATOM 5177 O O . GLY A 1 677 ? -1.899 17.448 -1.677 1.00 92.38 677 GLY A O 1
ATOM 5178 N N . LEU A 1 678 ? -2.593 15.649 -2.841 1.00 95.06 678 LEU A N 1
ATOM 5179 C CA . LEU A 1 678 ? -1.356 15.447 -3.598 1.00 95.06 678 LEU A CA 1
ATOM 5180 C C . LEU A 1 678 ? -1.104 16.625 -4.552 1.00 95.06 678 LEU A C 1
ATOM 5182 O O . LEU A 1 678 ? -2.027 17.088 -5.222 1.00 95.06 678 LEU A O 1
ATOM 5186 N N . ASP A 1 679 ? 0.137 17.097 -4.641 1.00 93.88 679 ASP A N 1
ATOM 5187 C CA . ASP A 1 679 ? 0.510 18.222 -5.511 1.00 93.88 679 ASP A CA 1
ATOM 5188 C C . ASP A 1 679 ? 1.839 18.025 -6.252 1.00 93.88 679 ASP A C 1
ATOM 5190 O O . ASP A 1 679 ? 2.100 18.738 -7.218 1.00 93.88 679 ASP A O 1
ATOM 5194 N N . ARG A 1 680 ? 2.661 17.048 -5.857 1.00 95.06 680 ARG A N 1
ATOM 5195 C CA . ARG A 1 680 ? 3.904 16.670 -6.548 1.00 95.06 680 ARG A CA 1
ATOM 5196 C C . ARG A 1 680 ? 3.860 15.204 -6.941 1.00 95.06 680 ARG A C 1
ATOM 5198 O O . ARG A 1 680 ? 3.468 14.379 -6.114 1.00 95.06 680 ARG A O 1
ATOM 5205 N N . PHE A 1 681 ? 4.296 14.873 -8.156 1.00 96.44 681 PHE A N 1
ATOM 5206 C CA . PHE A 1 681 ? 4.209 13.505 -8.663 1.00 96.44 681 PHE A CA 1
ATOM 5207 C C . PHE A 1 681 ? 5.491 13.014 -9.330 1.00 96.44 681 PHE A C 1
ATOM 5209 O O . PHE A 1 681 ? 6.201 13.754 -10.009 1.00 96.44 681 PHE A O 1
ATOM 5216 N N . GLU A 1 682 ? 5.740 11.719 -9.164 1.00 96.81 682 GLU A N 1
ATOM 5217 C CA . GLU A 1 682 ? 6.779 10.974 -9.866 1.00 96.81 682 GLU A CA 1
ATOM 5218 C C . GLU A 1 682 ? 6.109 9.882 -10.710 1.00 96.81 682 GLU A C 1
ATOM 5220 O O . GLU A 1 682 ? 5.230 9.162 -10.231 1.00 96.81 682 GLU A O 1
ATOM 5225 N N . LEU A 1 683 ? 6.523 9.751 -11.969 1.00 97.75 683 LEU A N 1
ATOM 5226 C CA . LEU A 1 683 ? 6.038 8.725 -12.891 1.00 97.75 683 LEU A CA 1
ATOM 5227 C C . LEU A 1 683 ? 7.092 7.627 -13.013 1.00 97.75 683 LEU A C 1
ATOM 5229 O O . LEU A 1 683 ? 8.223 7.896 -13.429 1.00 97.75 683 LEU A O 1
ATOM 5233 N N . LEU A 1 684 ? 6.718 6.398 -12.666 1.00 98.00 684 LEU A N 1
ATOM 5234 C CA . LEU A 1 684 ? 7.594 5.232 -12.728 1.00 98.00 684 LEU A CA 1
ATOM 5235 C C . LEU A 1 684 ? 7.136 4.297 -13.847 1.00 98.00 684 LEU A C 1
ATOM 5237 O O . LEU A 1 684 ? 6.016 3.792 -13.809 1.00 98.00 684 LEU A O 1
ATOM 5241 N N . PHE A 1 685 ? 8.004 4.072 -14.834 1.00 97.50 685 PHE A N 1
ATOM 5242 C CA . PHE A 1 685 ? 7.748 3.189 -15.973 1.00 97.50 685 PHE A CA 1
ATOM 5243 C C . PHE A 1 685 ? 8.506 1.880 -15.794 1.00 97.50 685 PHE A C 1
ATOM 5245 O O . PHE A 1 685 ? 9.710 1.823 -16.051 1.00 97.50 685 PHE A O 1
ATOM 5252 N N . TYR A 1 686 ? 7.813 0.830 -15.372 1.00 97.06 686 TYR A N 1
ATOM 5253 C CA . TYR A 1 686 ? 8.375 -0.511 -15.254 1.00 97.06 686 TYR A CA 1
ATOM 5254 C C . TYR A 1 686 ? 8.219 -1.307 -16.556 1.00 97.06 686 TYR A C 1
ATOM 5256 O O . TYR A 1 686 ? 7.327 -1.045 -17.372 1.00 97.06 686 TYR A O 1
ATOM 5264 N N . SER A 1 687 ? 9.095 -2.296 -16.748 1.00 95.12 687 SER A N 1
ATOM 5265 C CA . SER A 1 687 ? 8.920 -3.344 -17.755 1.00 95.12 687 SER A CA 1
ATOM 5266 C C . SER A 1 687 ? 7.629 -4.129 -17.490 1.00 95.12 687 SER A C 1
ATOM 5268 O O . SER A 1 687 ? 7.141 -4.193 -16.365 1.00 95.12 687 SER A O 1
ATOM 5270 N N . GLU A 1 688 ? 7.075 -4.774 -18.518 1.00 92.88 688 GLU A N 1
ATOM 5271 C CA . GLU A 1 688 ? 5.898 -5.647 -18.366 1.00 92.88 688 GLU A CA 1
ATOM 5272 C C . GLU A 1 688 ? 6.118 -6.790 -17.359 1.00 92.88 688 GLU A C 1
ATOM 5274 O O . GLU A 1 688 ? 5.188 -7.192 -16.661 1.00 92.88 688 GLU A O 1
ATOM 5279 N N . ALA A 1 689 ? 7.355 -7.287 -17.267 1.00 93.12 689 ALA A N 1
ATOM 5280 C CA . ALA A 1 689 ? 7.758 -8.327 -16.324 1.00 93.12 689 ALA A CA 1
ATOM 5281 C C . ALA A 1 689 ? 8.043 -7.796 -14.906 1.00 93.12 689 ALA A C 1
ATOM 5283 O O . ALA A 1 689 ? 8.367 -8.589 -14.027 1.00 93.12 689 ALA A O 1
ATOM 5284 N N . LEU A 1 690 ? 7.948 -6.476 -14.686 1.00 95.12 690 LEU A N 1
ATOM 5285 C CA . LEU A 1 690 ? 8.217 -5.788 -13.416 1.00 95.12 690 LEU A CA 1
ATOM 5286 C C . LEU A 1 690 ? 9.640 -5.982 -12.857 1.00 95.12 690 LEU A C 1
ATOM 5288 O O . LEU A 1 690 ? 9.918 -5.634 -11.715 1.00 95.12 690 LEU A O 1
ATOM 5292 N N . ASP A 1 691 ? 10.564 -6.496 -13.664 1.00 95.75 691 ASP A N 1
ATOM 5293 C CA . ASP A 1 691 ? 11.950 -6.795 -13.293 1.00 95.75 691 ASP A CA 1
ATOM 5294 C C . ASP A 1 691 ? 12.921 -5.630 -13.554 1.00 95.75 691 ASP A C 1
ATOM 5296 O O . ASP A 1 691 ? 14.091 -5.675 -13.159 1.00 95.75 691 ASP A O 1
ATOM 5300 N N . GLN A 1 692 ? 12.450 -4.566 -14.213 1.00 95.62 692 GLN A N 1
ATOM 5301 C CA . GLN A 1 692 ? 13.233 -3.367 -14.496 1.00 95.62 692 GLN A CA 1
ATOM 5302 C C . GLN A 1 692 ? 12.391 -2.097 -14.382 1.00 95.62 692 GLN A C 1
ATOM 5304 O O . GLN A 1 692 ? 11.307 -2.008 -14.958 1.00 95.62 692 GLN A O 1
ATOM 5309 N N . LEU A 1 693 ? 12.930 -1.071 -13.720 1.00 97.62 693 LEU A N 1
ATOM 5310 C CA . LEU A 1 693 ? 12.458 0.304 -13.872 1.00 97.62 693 LEU A CA 1
ATOM 5311 C C . LEU A 1 693 ? 13.164 0.927 -15.080 1.00 97.62 693 LEU A C 1
ATOM 5313 O O . LEU A 1 693 ? 14.375 1.151 -15.055 1.00 97.62 693 LEU A O 1
ATOM 5317 N N . LEU A 1 694 ? 12.407 1.210 -16.137 1.00 96.50 694 LEU A N 1
ATOM 5318 C CA . LEU A 1 694 ? 12.916 1.724 -17.408 1.00 96.50 694 LEU A CA 1
ATOM 5319 C C . LEU A 1 694 ? 13.219 3.220 -17.326 1.00 96.50 694 LEU A C 1
ATOM 5321 O O . LEU A 1 694 ? 14.274 3.671 -17.774 1.00 96.50 694 LEU A O 1
ATOM 5325 N N . VAL A 1 695 ? 12.286 3.992 -16.763 1.00 97.00 695 VAL A N 1
ATOM 5326 C CA . VAL A 1 695 ? 12.377 5.452 -16.641 1.00 97.00 695 VAL A CA 1
ATOM 5327 C C . VAL A 1 695 ? 11.669 5.916 -15.372 1.00 97.00 695 VAL A C 1
ATOM 5329 O O . VAL A 1 695 ? 10.587 5.436 -15.040 1.00 97.00 695 VAL A O 1
ATOM 5332 N N . LYS A 1 696 ? 12.267 6.905 -14.705 1.00 97.38 696 LYS A N 1
ATOM 5333 C CA . LYS A 1 696 ? 11.646 7.709 -13.651 1.00 97.38 696 LYS A CA 1
ATOM 5334 C C . LYS A 1 696 ? 11.568 9.164 -14.112 1.00 97.38 696 LYS A C 1
ATOM 5336 O O . LYS A 1 696 ? 12.583 9.715 -14.536 1.00 97.38 696 LYS A O 1
ATOM 5341 N N . LEU A 1 697 ? 10.388 9.773 -14.027 1.00 96.88 697 LEU A N 1
ATOM 5342 C CA . LEU A 1 697 ? 10.152 11.177 -14.386 1.00 96.88 697 LEU A CA 1
ATOM 5343 C C . LEU A 1 697 ? 9.567 11.949 -13.200 1.00 96.88 697 LEU A C 1
ATOM 5345 O O . LEU A 1 697 ? 8.790 11.394 -12.431 1.00 96.88 697 LEU A O 1
ATOM 5349 N N . ASP A 1 698 ? 9.903 13.233 -13.096 1.00 94.81 698 ASP A N 1
ATOM 5350 C CA . ASP A 1 698 ? 9.326 14.174 -12.129 1.00 94.81 698 ASP A CA 1
ATOM 5351 C C . ASP A 1 698 ? 8.402 15.150 -12.873 1.00 94.81 698 ASP A C 1
ATOM 5353 O O . ASP A 1 698 ? 8.777 15.709 -13.915 1.00 94.81 698 ASP A O 1
ATOM 5357 N N . THR A 1 699 ? 7.182 15.329 -12.365 1.00 92.31 699 THR A N 1
ATOM 5358 C CA . THR A 1 699 ? 6.192 16.242 -12.950 1.00 92.31 699 THR A CA 1
ATOM 5359 C C . THR A 1 699 ? 6.316 17.670 -12.425 1.00 92.31 699 THR A C 1
ATOM 5361 O O . THR A 1 699 ? 5.673 18.571 -12.962 1.00 92.31 699 THR A O 1
ATOM 5364 N N . GLY A 1 700 ? 7.097 17.885 -11.365 1.00 88.50 700 GLY A N 1
ATOM 5365 C CA . GLY A 1 700 ? 7.052 19.088 -10.547 1.00 88.50 700 GLY A CA 1
ATOM 5366 C C . GLY A 1 700 ? 5.719 19.223 -9.805 1.00 88.50 700 GLY A C 1
ATOM 5367 O O . GLY A 1 700 ? 4.984 18.248 -9.620 1.00 88.50 700 GLY A O 1
ATOM 5368 N N . THR A 1 701 ? 5.402 20.451 -9.387 1.00 89.25 701 THR A N 1
ATOM 5369 C CA . THR A 1 701 ? 4.114 20.770 -8.758 1.00 89.25 701 THR A CA 1
ATOM 5370 C C . THR A 1 701 ? 3.022 20.939 -9.812 1.00 89.25 701 THR A C 1
ATOM 5372 O O . THR A 1 701 ? 3.174 21.742 -10.734 1.00 89.25 701 THR A O 1
ATOM 5375 N N . LEU A 1 702 ? 1.900 20.243 -9.642 1.00 89.81 702 LEU A N 1
ATOM 5376 C CA . LEU A 1 702 ? 0.711 20.379 -10.482 1.00 89.81 702 LEU A CA 1
ATOM 5377 C C . LEU A 1 702 ? -0.426 21.052 -9.709 1.00 89.81 702 LEU A C 1
ATOM 5379 O O . LEU A 1 702 ? -0.659 20.762 -8.538 1.00 89.81 702 LEU A O 1
ATOM 5383 N N . ASN A 1 703 ? -1.156 21.942 -10.385 1.00 76.31 703 ASN A N 1
ATOM 5384 C CA . ASN A 1 703 ? -2.342 22.577 -9.815 1.00 76.31 703 ASN A CA 1
ATOM 5385 C C . ASN A 1 703 ? -3.519 21.595 -9.795 1.00 76.31 703 ASN A C 1
ATOM 5387 O O . ASN A 1 703 ? -3.758 20.881 -10.769 1.00 76.31 703 ASN A O 1
ATOM 5391 N N . THR A 1 704 ? -4.282 21.607 -8.706 1.00 74.69 704 THR A N 1
ATOM 5392 C CA . THR A 1 704 ? -5.452 20.749 -8.508 1.00 74.69 704 THR A CA 1
ATOM 5393 C C . THR A 1 704 ? -6.715 21.405 -9.069 1.00 74.69 704 THR A C 1
ATOM 5395 O O . THR A 1 704 ? -7.088 22.509 -8.675 1.00 74.69 704 THR A O 1
ATOM 5398 N N . ALA A 1 705 ? -7.422 20.710 -9.962 1.00 70.62 705 ALA A N 1
ATOM 5399 C CA . ALA A 1 705 ? -8.815 21.020 -10.285 1.00 70.62 705 ALA A CA 1
ATOM 5400 C C . ALA A 1 705 ? -9.668 19.803 -9.913 1.00 70.62 705 ALA A C 1
ATOM 5402 O O . ALA A 1 705 ? -9.581 18.767 -10.567 1.00 70.62 705 ALA A O 1
ATOM 5403 N N . ASN A 1 706 ? -10.460 19.906 -8.840 1.00 75.69 706 ASN A N 1
ATOM 5404 C CA . ASN A 1 706 ? -11.320 18.823 -8.333 1.00 75.69 706 ASN A CA 1
ATOM 5405 C C . ASN A 1 706 ? -10.582 17.483 -8.120 1.00 75.69 706 ASN A C 1
ATOM 5407 O O . ASN A 1 706 ? -11.099 16.432 -8.489 1.00 75.69 706 ASN A O 1
ATOM 5411 N N . ASN A 1 707 ? -9.358 17.520 -7.577 1.00 87.56 707 ASN A N 1
ATOM 5412 C CA . ASN A 1 707 ? -8.496 16.342 -7.388 1.00 87.56 707 ASN A CA 1
ATOM 5413 C C . ASN A 1 707 ? -8.212 15.550 -8.681 1.00 87.56 707 ASN A C 1
ATOM 5415 O O . ASN A 1 707 ? -7.896 14.364 -8.630 1.00 87.56 707 ASN A O 1
ATOM 5419 N N . SER A 1 708 ? -8.314 16.198 -9.845 1.00 90.94 708 SER A N 1
ATOM 5420 C CA . SER A 1 708 ? -7.866 15.679 -11.133 1.00 90.94 708 SER A CA 1
ATOM 5421 C C . SER A 1 708 ? -6.613 16.419 -11.584 1.00 90.94 708 SER A C 1
ATOM 5423 O O . SER A 1 708 ? -6.489 17.637 -11.423 1.00 90.94 708 SER A O 1
ATOM 5425 N N . TYR A 1 709 ? -5.686 15.661 -12.156 1.00 93.50 709 TYR A N 1
ATOM 5426 C CA . TYR A 1 709 ? -4.365 16.115 -12.546 1.00 93.50 709 TYR A CA 1
ATOM 5427 C C . TYR A 1 709 ? -4.165 15.852 -14.027 1.00 93.50 709 TYR A C 1
ATOM 5429 O O . TYR A 1 709 ? -4.526 14.793 -14.543 1.00 93.50 709 TYR A O 1
ATOM 5437 N N . GLN A 1 710 ? -3.573 16.826 -14.707 1.00 93.31 710 GLN A N 1
ATOM 5438 C CA . GLN A 1 710 ? -3.201 16.718 -16.106 1.00 93.31 710 GLN A CA 1
ATOM 5439 C C . GLN A 1 710 ? -1.735 17.108 -16.250 1.00 93.31 710 GLN A C 1
ATOM 5441 O O . GLN A 1 710 ? -1.342 18.217 -15.889 1.00 93.31 710 GLN A O 1
ATOM 5446 N N . TYR A 1 711 ? -0.946 16.209 -16.826 1.00 95.00 711 TYR A N 1
ATOM 5447 C CA . TYR A 1 711 ? 0.460 16.426 -17.106 1.00 95.00 711 TYR A CA 1
ATOM 5448 C C . TYR A 1 711 ? 0.713 16.403 -18.606 1.00 95.00 711 TYR A C 1
ATOM 5450 O O . TYR A 1 711 ? 0.476 15.396 -19.272 1.00 95.00 711 TYR A O 1
ATOM 5458 N N . VAL A 1 712 ? 1.193 17.527 -19.136 1.00 94.19 712 VAL A N 1
ATOM 5459 C CA . VAL A 1 712 ? 1.687 17.618 -20.512 1.00 94.19 712 VAL A CA 1
ATOM 5460 C C . VAL A 1 712 ? 3.171 17.282 -20.479 1.00 94.19 712 VAL A C 1
ATOM 5462 O O . VAL A 1 712 ? 3.974 18.054 -19.956 1.00 94.19 712 VAL A O 1
ATOM 5465 N N . MET A 1 713 ? 3.529 16.114 -21.001 1.00 94.94 713 MET A N 1
ATOM 5466 C CA . MET A 1 713 ? 4.884 15.589 -20.899 1.00 94.94 713 MET A CA 1
ATOM 5467 C C . MET A 1 713 ? 5.843 16.366 -21.818 1.00 94.94 713 MET A C 1
ATOM 5469 O O . MET A 1 713 ? 5.611 16.434 -23.029 1.00 94.94 713 MET A O 1
ATOM 5473 N N . PRO A 1 714 ? 6.951 16.920 -21.291 1.00 94.06 714 PRO A N 1
ATOM 5474 C CA . PRO A 1 714 ? 7.965 17.573 -22.105 1.00 94.06 714 PRO A CA 1
ATOM 5475 C C . PRO A 1 714 ? 8.585 16.615 -23.125 1.00 94.06 714 PRO A C 1
ATOM 5477 O O . PRO A 1 714 ? 8.890 15.464 -22.811 1.00 94.06 714 PRO A O 1
ATOM 5480 N N . ARG A 1 715 ? 8.892 17.120 -24.324 1.00 88.12 715 ARG A N 1
ATOM 5481 C CA . ARG A 1 715 ? 9.509 16.336 -25.410 1.00 88.12 715 ARG A CA 1
ATOM 5482 C C . ARG A 1 715 ? 10.784 15.598 -24.987 1.00 88.12 715 ARG A C 1
ATOM 5484 O O . ARG A 1 715 ? 10.999 14.462 -25.395 1.00 88.12 715 ARG A O 1
ATOM 5491 N N . ALA A 1 716 ? 11.606 16.213 -24.135 1.00 89.81 716 ALA A N 1
ATOM 5492 C CA . ALA A 1 716 ? 12.812 15.580 -23.598 1.00 89.81 716 ALA A CA 1
ATOM 5493 C C . ALA A 1 716 ? 12.503 14.325 -22.757 1.00 89.81 716 ALA A C 1
ATOM 5495 O O . ALA A 1 716 ? 13.249 13.351 -22.816 1.00 89.81 716 ALA A O 1
ATOM 5496 N N . GLN A 1 717 ? 11.393 14.324 -22.013 1.00 94.50 717 GLN A N 1
ATOM 5497 C CA . GLN A 1 717 ? 10.956 13.171 -21.227 1.00 94.50 717 GLN A CA 1
ATOM 5498 C C . GLN A 1 717 ? 10.337 12.079 -22.110 1.00 94.50 717 GLN A C 1
ATOM 5500 O O . GLN A 1 717 ? 10.641 10.905 -21.914 1.00 94.50 717 GLN A O 1
ATOM 5505 N N . VAL A 1 718 ? 9.564 12.455 -23.140 1.00 92.44 718 VAL A N 1
ATOM 5506 C CA . VAL A 1 718 ? 9.080 11.503 -24.160 1.00 92.44 718 VAL A CA 1
ATOM 5507 C C . VAL A 1 718 ? 10.265 10.789 -24.820 1.00 92.44 718 VAL A C 1
ATOM 5509 O O . VAL A 1 718 ? 10.282 9.564 -24.919 1.00 92.44 718 VAL A O 1
ATOM 5512 N N . GLN A 1 719 ? 11.313 11.536 -25.188 1.00 88.31 719 GLN A N 1
ATOM 5513 C CA . GLN A 1 719 ? 12.526 10.958 -25.769 1.00 88.31 719 GLN A CA 1
ATOM 5514 C C . GLN A 1 719 ? 13.262 10.025 -24.795 1.00 88.31 719 GLN A C 1
ATOM 5516 O O . GLN A 1 719 ? 13.839 9.028 -25.225 1.00 88.31 719 GLN A O 1
ATOM 5521 N N . ALA A 1 720 ? 13.238 10.309 -23.489 1.00 91.81 720 ALA A N 1
ATOM 5522 C CA . ALA A 1 720 ? 13.818 9.419 -22.485 1.00 91.81 720 ALA A CA 1
ATOM 5523 C C . ALA A 1 720 ? 13.109 8.052 -22.451 1.00 91.81 720 ALA A C 1
ATOM 5525 O O . ALA A 1 720 ? 13.790 7.029 -22.380 1.00 91.81 720 ALA A O 1
ATOM 5526 N N . ILE A 1 721 ? 11.775 8.030 -22.583 1.00 93.88 721 ILE A N 1
ATOM 5527 C CA . ILE A 1 721 ? 10.980 6.794 -22.700 1.00 93.88 721 ILE A CA 1
ATOM 5528 C C . ILE A 1 721 ? 11.372 6.023 -23.963 1.00 93.88 721 ILE A C 1
ATOM 5530 O O . ILE A 1 721 ? 11.724 4.848 -23.872 1.00 93.88 721 ILE A O 1
ATOM 5534 N N . VAL A 1 722 ? 11.398 6.685 -25.125 1.00 89.12 722 VAL A N 1
ATOM 5535 C CA . VAL A 1 722 ? 11.796 6.061 -26.402 1.00 89.12 722 VAL A CA 1
ATOM 5536 C C . VAL A 1 722 ? 13.195 5.441 -26.304 1.00 89.12 722 VAL A C 1
ATOM 5538 O O . VAL A 1 722 ? 13.383 4.270 -26.632 1.00 89.12 722 VAL A O 1
ATOM 5541 N N . ASN A 1 723 ? 14.169 6.192 -25.781 1.00 86.94 723 ASN A N 1
ATOM 5542 C CA . ASN A 1 723 ? 15.547 5.724 -25.629 1.00 86.94 723 ASN A CA 1
ATOM 5543 C C . ASN A 1 723 ? 15.658 4.527 -24.670 1.00 86.94 723 ASN A C 1
ATOM 5545 O O . ASN A 1 723 ? 16.495 3.649 -24.881 1.00 86.94 723 ASN A O 1
ATOM 5549 N N . ALA A 1 724 ? 14.860 4.498 -23.597 1.00 90.31 724 ALA A N 1
ATOM 5550 C CA . ALA A 1 724 ? 14.844 3.383 -22.656 1.00 90.31 724 ALA A CA 1
ATOM 5551 C C . ALA A 1 724 ? 14.262 2.117 -23.298 1.00 90.31 724 ALA A C 1
ATOM 5553 O O . ALA A 1 724 ? 14.867 1.053 -23.188 1.00 90.31 724 ALA A O 1
ATOM 5554 N N . LEU A 1 725 ? 13.158 2.239 -24.041 1.00 88.88 725 LEU A N 1
ATOM 5555 C CA . LEU A 1 725 ? 12.541 1.119 -24.756 1.00 88.88 725 LEU A CA 1
ATOM 5556 C C . LEU A 1 725 ? 13.473 0.531 -25.820 1.00 88.88 725 LEU A C 1
ATOM 5558 O O . LEU A 1 725 ? 13.655 -0.683 -25.871 1.00 88.88 725 LEU A O 1
ATOM 5562 N N . GLN A 1 726 ? 14.149 1.374 -26.604 1.00 80.56 726 GLN A N 1
ATOM 5563 C CA . GLN A 1 726 ? 15.090 0.927 -27.639 1.00 80.56 726 GLN A CA 1
ATOM 5564 C C . GLN A 1 726 ? 16.282 0.134 -27.078 1.00 80.56 726 GLN A C 1
ATOM 5566 O O . GLN A 1 726 ? 16.806 -0.750 -27.754 1.00 80.56 726 GLN A O 1
ATOM 5571 N N . LYS A 1 727 ? 16.693 0.384 -25.826 1.00 81.69 727 LYS A N 1
ATOM 5572 C CA . LYS A 1 727 ? 17.739 -0.410 -25.152 1.00 81.69 727 LYS A CA 1
ATOM 5573 C C . LYS A 1 727 ? 17.291 -1.828 -24.794 1.00 81.69 727 LYS A C 1
ATOM 5575 O O . LYS A 1 727 ? 18.145 -2.673 -24.554 1.00 81.69 727 LYS A O 1
ATOM 5580 N N . THR A 1 728 ? 15.985 -2.099 -24.769 1.00 77.38 728 THR A N 1
ATOM 5581 C CA . THR A 1 728 ? 15.427 -3.428 -24.452 1.00 77.38 728 THR A CA 1
ATOM 5582 C C . THR A 1 728 ? 15.289 -4.343 -25.678 1.00 77.38 728 THR A C 1
ATOM 5584 O O . THR A 1 728 ? 14.726 -5.432 -25.574 1.00 77.38 728 THR A O 1
ATOM 5587 N N . GLY A 1 729 ? 15.820 -3.916 -26.831 1.00 70.88 729 GLY A N 1
ATOM 5588 C CA . GLY A 1 729 ? 15.660 -4.587 -28.122 1.00 70.88 729 GLY A CA 1
ATOM 5589 C C . GLY A 1 729 ? 14.408 -4.118 -28.867 1.00 70.88 729 GLY A C 1
ATOM 5590 O O . GLY A 1 729 ? 13.474 -3.576 -28.272 1.00 70.88 729 GLY A O 1
ATOM 5591 N N . TYR A 1 730 ? 14.394 -4.292 -30.191 1.00 72.56 730 TYR A N 1
ATOM 5592 C CA . TYR A 1 730 ? 13.251 -3.912 -31.029 1.00 72.56 730 TYR A CA 1
ATOM 5593 C C . TYR A 1 730 ? 12.045 -4.826 -30.771 1.00 72.56 730 TYR A C 1
ATOM 5595 O O . TYR A 1 730 ? 12.171 -6.052 -30.793 1.00 72.56 730 TYR A O 1
ATOM 5603 N N . LYS A 1 731 ? 10.865 -4.226 -30.586 1.00 74.50 731 LYS A N 1
ATOM 5604 C CA . LYS A 1 731 ? 9.573 -4.918 -30.546 1.00 74.50 731 LYS A CA 1
ATOM 5605 C C . LYS A 1 731 ? 8.558 -4.146 -31.397 1.00 74.50 731 LYS A C 1
ATOM 5607 O O . LYS A 1 731 ? 8.597 -2.917 -31.385 1.00 74.50 731 LYS A O 1
ATOM 5612 N N . PRO A 1 732 ? 7.631 -4.836 -32.089 1.00 72.44 732 PRO A N 1
ATOM 5613 C CA . PRO A 1 732 ? 6.559 -4.168 -32.833 1.00 72.44 732 PRO A CA 1
ATOM 5614 C C . PRO A 1 732 ? 5.612 -3.387 -31.907 1.00 72.44 732 PRO A C 1
ATOM 5616 O O . PRO A 1 732 ? 5.022 -2.390 -32.308 1.00 72.44 732 PRO A O 1
ATOM 5619 N N . GLU A 1 733 ? 5.488 -3.823 -30.653 1.00 85.56 733 GLU A N 1
ATOM 5620 C CA . GLU A 1 733 ? 4.762 -3.134 -29.594 1.00 85.56 733 GLU A CA 1
ATOM 5621 C C . GLU A 1 733 ? 5.474 -3.385 -28.259 1.00 85.56 733 GLU A C 1
ATOM 5623 O O . GLU A 1 733 ? 5.868 -4.514 -27.952 1.00 85.56 733 GLU A O 1
ATOM 5628 N N . TYR A 1 734 ? 5.638 -2.334 -27.462 1.00 89.94 734 TYR A N 1
ATOM 5629 C CA . TYR A 1 734 ? 6.123 -2.418 -26.089 1.00 89.94 734 TYR A CA 1
ATOM 5630 C C . TYR A 1 734 ? 4.947 -2.299 -25.121 1.00 89.94 734 TYR A C 1
ATOM 5632 O O . TYR A 1 734 ? 4.033 -1.506 -25.344 1.00 89.94 734 TYR A O 1
ATOM 5640 N N . LYS A 1 735 ? 4.992 -3.045 -24.016 1.00 92.81 735 LYS A N 1
ATOM 5641 C CA . LYS A 1 735 ? 4.100 -2.858 -22.869 1.00 92.81 735 LYS A CA 1
ATOM 5642 C C . LYS A 1 735 ? 4.909 -2.292 -21.710 1.00 92.81 735 LYS A C 1
ATOM 5644 O O . LYS A 1 735 ? 5.974 -2.818 -21.382 1.00 92.81 735 LYS A O 1
ATOM 5649 N N . VAL A 1 736 ? 4.408 -1.219 -21.114 1.00 94.25 736 VAL A N 1
ATOM 5650 C CA . VAL A 1 736 ? 5.002 -0.586 -19.932 1.00 94.25 736 VAL A CA 1
ATOM 5651 C C . VAL A 1 736 ? 3.965 -0.491 -18.829 1.00 94.25 736 VAL A C 1
ATOM 5653 O O . VAL A 1 736 ? 2.798 -0.206 -19.097 1.00 94.25 736 VAL A O 1
ATOM 5656 N N . VAL A 1 737 ? 4.395 -0.718 -17.593 1.00 95.69 737 VAL A N 1
ATOM 5657 C CA . VAL A 1 737 ? 3.552 -0.543 -16.408 1.00 95.69 737 VAL A CA 1
ATOM 5658 C C . VAL A 1 737 ? 3.864 0.820 -15.812 1.00 95.69 737 VAL A C 1
ATOM 5660 O O . VAL A 1 737 ? 4.991 1.069 -15.388 1.00 95.69 737 VAL A O 1
ATOM 5663 N N . LEU A 1 738 ? 2.881 1.717 -15.819 1.00 96.06 738 LEU A N 1
ATOM 5664 C CA . LEU A 1 738 ? 3.010 3.065 -15.281 1.00 96.06 738 LEU A CA 1
ATOM 5665 C C . LEU A 1 738 ? 2.401 3.135 -13.883 1.00 96.06 738 LEU A C 1
ATOM 5667 O O . LEU A 1 738 ? 1.219 2.844 -13.704 1.00 96.06 738 LEU A O 1
ATOM 5671 N N . VAL A 1 739 ? 3.202 3.596 -12.926 1.00 96.06 739 VAL A N 1
ATOM 5672 C CA . VAL A 1 739 ? 2.774 3.945 -11.568 1.00 96.06 739 VAL A CA 1
ATOM 5673 C C . VAL A 1 739 ? 2.924 5.446 -11.368 1.00 96.06 739 VAL A C 1
ATOM 5675 O O . VAL A 1 739 ? 3.958 6.025 -11.713 1.00 96.06 739 VAL A O 1
ATOM 5678 N N . VAL A 1 740 ? 1.910 6.070 -10.771 1.00 95.69 740 VAL A N 1
ATOM 5679 C CA . VAL A 1 740 ? 1.966 7.474 -10.353 1.00 95.69 740 VAL A CA 1
ATOM 5680 C C . VAL A 1 740 ? 2.182 7.523 -8.845 1.00 95.69 740 VAL A C 1
ATOM 5682 O O . VAL A 1 740 ? 1.300 7.143 -8.080 1.00 95.69 740 VAL A O 1
ATOM 5685 N N . LYS A 1 741 ? 3.346 7.998 -8.401 1.00 95.69 741 LYS A N 1
ATOM 5686 C CA . LYS A 1 741 ? 3.604 8.276 -6.984 1.00 95.69 741 LYS A CA 1
ATOM 5687 C C . LYS A 1 741 ? 3.277 9.725 -6.681 1.00 95.69 741 LYS A C 1
ATOM 5689 O O . LYS A 1 741 ? 3.703 10.609 -7.416 1.00 95.69 741 LYS A O 1
ATOM 5694 N N . GLY A 1 742 ? 2.552 9.972 -5.597 1.00 95.38 742 GLY A N 1
ATOM 5695 C CA . GLY A 1 742 ? 2.148 11.315 -5.195 1.00 95.38 742 GLY A CA 1
ATOM 5696 C C . GLY A 1 742 ? 2.702 11.711 -3.835 1.00 95.38 742 GLY A C 1
ATOM 5697 O O . GLY A 1 742 ? 2.667 10.927 -2.894 1.00 95.38 742 GLY A O 1
ATOM 5698 N N . THR A 1 743 ? 3.156 12.953 -3.711 1.00 95.88 743 THR A N 1
ATOM 5699 C CA . THR A 1 743 ? 3.467 13.604 -2.432 1.00 95.88 743 THR A CA 1
ATOM 5700 C C . THR A 1 743 ? 2.508 14.773 -2.230 1.00 95.88 743 THR A C 1
ATOM 5702 O O . THR A 1 743 ? 2.286 15.556 -3.154 1.00 95.88 743 THR A O 1
ATOM 5705 N N . ALA A 1 744 ? 1.957 14.906 -1.024 1.00 94.75 744 ALA A N 1
ATOM 5706 C CA . ALA A 1 744 ? 1.192 16.077 -0.613 1.00 94.75 744 ALA A CA 1
ATOM 5707 C C . ALA A 1 744 ? 2.098 16.996 0.206 1.00 94.75 744 ALA A C 1
ATOM 5709 O O . ALA A 1 744 ? 2.385 16.726 1.375 1.00 94.75 744 ALA A O 1
ATOM 5710 N N . SER A 1 745 ? 2.541 18.104 -0.386 1.00 92.88 745 SER A N 1
ATOM 5711 C CA . SER A 1 745 ? 3.442 19.063 0.265 1.00 92.88 745 SER A CA 1
ATOM 5712 C C . SER A 1 745 ? 2.836 19.737 1.503 1.00 92.88 745 SER A C 1
ATOM 5714 O O . SER A 1 745 ? 3.568 20.262 2.339 1.00 92.88 745 SER A O 1
ATOM 5716 N N . GLY A 1 746 ? 1.502 19.730 1.620 1.00 91.50 746 GLY A N 1
ATOM 5717 C CA . GLY A 1 746 ? 0.757 20.471 2.641 1.00 91.50 746 GLY A CA 1
ATOM 5718 C C . GLY A 1 746 ? 0.571 21.955 2.306 1.00 91.50 746 GLY A C 1
ATOM 5719 O O . GLY A 1 746 ? -0.037 22.682 3.092 1.00 91.50 746 GLY A O 1
ATOM 5720 N N . SER A 1 747 ? 1.063 22.409 1.147 1.00 88.81 747 SER A N 1
ATOM 5721 C CA . SER A 1 747 ? 0.822 23.760 0.643 1.00 88.81 747 SER A CA 1
ATOM 5722 C C . SER A 1 747 ? -0.681 24.038 0.548 1.00 88.81 747 SER A C 1
ATOM 5724 O O . SER A 1 747 ? -1.434 23.231 0.008 1.00 88.81 747 SER A O 1
ATOM 5726 N N . GLY A 1 748 ? -1.122 25.175 1.088 1.00 86.12 748 GLY A N 1
ATOM 5727 C CA . GLY A 1 748 ? -2.536 25.562 1.146 1.00 86.12 748 GLY A CA 1
ATOM 5728 C C . GLY A 1 748 ? -3.258 25.208 2.451 1.00 86.12 748 GLY A C 1
ATOM 5729 O O . GLY A 1 748 ? -4.394 25.637 2.624 1.00 86.12 748 GLY A O 1
ATOM 5730 N N . ALA A 1 749 ? -2.627 24.483 3.385 1.00 92.12 749 ALA A N 1
ATOM 5731 C CA . ALA A 1 749 ? -3.228 24.222 4.693 1.00 92.12 749 ALA A CA 1
ATOM 5732 C C . ALA A 1 749 ? -3.102 25.461 5.596 1.00 92.12 749 ALA A C 1
ATOM 5734 O O . ALA A 1 749 ? -2.039 26.082 5.643 1.00 92.12 749 ALA A O 1
ATOM 5735 N N . ALA A 1 750 ? -4.163 25.810 6.332 1.00 90.56 750 ALA A N 1
ATOM 5736 C CA . ALA A 1 750 ? -4.157 26.985 7.211 1.00 90.56 750 ALA A CA 1
ATOM 5737 C C . ALA A 1 750 ? -3.194 26.844 8.408 1.00 90.56 750 ALA A C 1
ATOM 5739 O O . ALA A 1 750 ? -2.555 27.819 8.804 1.00 90.56 750 ALA A O 1
ATOM 5740 N N . GLY A 1 751 ? -3.064 25.637 8.970 1.00 89.62 751 GLY A N 1
ATOM 5741 C CA . GLY A 1 751 ? -2.164 25.327 10.082 1.00 89.62 751 GLY A CA 1
ATOM 5742 C C . GLY A 1 751 ? -1.595 23.908 10.016 1.00 89.62 751 GLY A C 1
ATOM 5743 O O . GLY A 1 751 ? -2.039 23.076 9.222 1.00 89.62 751 GLY A O 1
ATOM 5744 N N . GLY A 1 752 ? -0.580 23.635 10.846 1.00 89.50 752 GLY A N 1
ATOM 5745 C CA . GLY A 1 752 ? 0.051 22.310 10.957 1.00 89.50 752 GLY A CA 1
ATOM 5746 C C . GLY A 1 752 ? 0.523 21.727 9.626 1.00 89.50 752 GLY A C 1
ATOM 5747 O O . GLY A 1 752 ? 0.265 20.562 9.333 1.00 89.50 752 GLY A O 1
ATOM 5748 N N . VAL A 1 753 ? 1.159 22.558 8.797 1.00 94.56 753 VAL A N 1
ATOM 5749 C CA . VAL A 1 753 ? 1.649 22.189 7.465 1.00 94.56 753 VAL A CA 1
ATOM 5750 C C . VAL A 1 753 ? 2.695 21.081 7.586 1.00 94.56 753 VAL A C 1
ATOM 5752 O O . VAL A 1 753 ? 3.780 21.297 8.122 1.00 94.56 753 VAL A O 1
ATOM 5755 N N . VAL A 1 754 ? 2.373 19.902 7.056 1.00 95.69 754 VAL A N 1
ATOM 5756 C CA . VAL A 1 754 ? 3.269 18.745 7.020 1.00 95.69 754 VAL A CA 1
ATOM 5757 C C . VAL A 1 754 ? 3.234 18.088 5.643 1.00 95.69 754 VAL A C 1
ATOM 5759 O O . VAL A 1 754 ? 2.176 17.958 5.014 1.00 95.69 754 VAL A O 1
ATOM 5762 N N . GLN A 1 755 ? 4.411 17.676 5.172 1.00 96.00 755 GLN A N 1
ATOM 5763 C CA . GLN A 1 755 ? 4.539 16.890 3.954 1.00 96.00 755 GLN A CA 1
ATOM 5764 C C . GLN A 1 755 ? 4.198 15.426 4.245 1.00 96.00 755 GLN A C 1
ATOM 5766 O O . GLN A 1 755 ? 4.717 14.840 5.196 1.00 96.00 755 GLN A O 1
ATOM 5771 N N . THR A 1 756 ? 3.368 14.830 3.398 1.00 96.12 756 THR A N 1
ATOM 5772 C CA . THR A 1 756 ? 2.971 13.422 3.484 1.00 96.12 756 THR A CA 1
ATOM 5773 C C . THR A 1 756 ? 3.187 12.705 2.150 1.00 96.12 756 THR A C 1
ATOM 5775 O O . THR A 1 756 ? 3.204 13.339 1.090 1.00 96.12 756 THR A O 1
ATOM 5778 N N . GLY A 1 757 ? 3.428 11.393 2.201 1.00 92.56 757 GLY A N 1
ATOM 5779 C CA . GLY A 1 757 ? 3.909 10.600 1.071 1.00 92.56 757 GLY A CA 1
ATOM 5780 C C . GLY A 1 757 ? 5.448 10.542 0.966 1.00 92.56 757 GLY A C 1
ATOM 5781 O O . GLY A 1 757 ? 6.153 10.947 1.897 1.00 92.56 757 GLY A O 1
ATOM 5782 N N . PRO A 1 758 ? 5.991 10.028 -0.156 1.00 93.38 758 PRO A N 1
ATOM 5783 C CA . PRO A 1 758 ? 5.267 9.671 -1.373 1.00 93.38 758 PRO A CA 1
ATOM 5784 C C . PRO A 1 758 ? 4.420 8.402 -1.207 1.00 93.38 758 PRO A C 1
ATOM 5786 O O . PRO A 1 758 ? 4.923 7.362 -0.779 1.00 93.38 758 PRO A O 1
ATOM 5789 N N . TYR A 1 759 ? 3.149 8.488 -1.586 1.00 96.25 759 TYR A N 1
ATOM 5790 C CA . TYR A 1 759 ? 2.234 7.355 -1.682 1.00 96.25 759 TYR A CA 1
ATOM 5791 C C . TYR A 1 759 ? 2.324 6.756 -3.083 1.00 96.25 759 TYR A C 1
ATOM 5793 O O . TYR A 1 759 ? 2.264 7.489 -4.075 1.00 96.25 759 TYR A O 1
ATOM 5801 N N . TYR A 1 760 ? 2.497 5.437 -3.176 1.00 95.31 760 TYR A N 1
ATOM 5802 C CA . TYR A 1 760 ? 2.337 4.731 -4.446 1.00 95.31 760 TYR A CA 1
ATOM 5803 C C . TYR A 1 760 ? 0.867 4.784 -4.835 1.00 95.31 760 TYR A C 1
ATOM 5805 O O . TYR A 1 760 ? 0.018 4.532 -3.998 1.00 95.31 760 TYR A O 1
ATOM 5813 N N . GLY A 1 761 ? 0.557 5.155 -6.071 1.00 94.06 761 GLY A N 1
ATOM 5814 C CA . GLY A 1 761 ? -0.786 4.996 -6.615 1.00 94.06 761 GLY A CA 1
ATOM 5815 C C . GLY A 1 761 ? -1.029 3.579 -7.124 1.00 94.06 761 GLY A C 1
ATOM 5816 O O . GLY A 1 761 ? -0.154 2.713 -7.049 1.00 94.06 761 GLY A O 1
ATOM 5817 N N . ASN A 1 762 ? -2.200 3.366 -7.719 1.00 93.06 762 ASN A N 1
ATOM 5818 C CA . ASN A 1 762 ? -2.421 2.179 -8.540 1.00 93.06 762 ASN A CA 1
ATOM 5819 C C . ASN A 1 762 ? -1.538 2.221 -9.813 1.00 93.06 762 ASN A C 1
ATOM 5821 O O . ASN A 1 762 ? -0.859 3.213 -10.110 1.00 93.06 762 ASN A O 1
ATOM 5825 N N . ALA A 1 763 ? -1.549 1.126 -10.574 1.00 93.25 763 ALA A N 1
ATOM 5826 C CA . ALA A 1 763 ? -0.752 0.979 -11.786 1.00 93.25 763 ALA A CA 1
ATOM 5827 C C . ALA A 1 763 ? -1.606 0.637 -13.005 1.00 93.25 763 ALA A C 1
ATOM 5829 O O . ALA A 1 763 ? -2.604 -0.077 -12.897 1.00 93.25 763 ALA A O 1
ATOM 5830 N N . GLU A 1 764 ? -1.165 1.082 -14.179 1.00 92.75 764 GLU A N 1
ATOM 5831 C CA . GLU A 1 764 ? -1.838 0.801 -15.445 1.00 92.75 764 GLU A CA 1
ATOM 5832 C C . GLU A 1 764 ? -0.850 0.366 -16.532 1.00 92.75 764 GLU A C 1
ATOM 5834 O O . GLU A 1 764 ? 0.294 0.824 -16.575 1.00 92.75 764 GLU A O 1
ATOM 5839 N N . VAL A 1 765 ? -1.297 -0.527 -17.418 1.00 92.88 765 VAL A N 1
ATOM 5840 C CA . VAL A 1 765 ? -0.488 -1.016 -18.541 1.00 92.88 765 VAL A CA 1
ATOM 5841 C C . VAL A 1 765 ? -0.763 -0.178 -19.781 1.00 92.88 765 VAL A C 1
ATOM 5843 O O . VAL A 1 765 ? -1.893 -0.112 -20.264 1.00 92.88 765 VAL A O 1
ATOM 5846 N N . PHE A 1 766 ? 0.288 0.408 -20.344 1.00 92.50 766 PHE A N 1
ATOM 5847 C CA . PHE A 1 766 ? 0.218 1.147 -21.597 1.00 92.50 766 PHE A CA 1
ATOM 5848 C C . PHE A 1 766 ? 0.960 0.427 -22.712 1.00 92.50 766 PHE A C 1
ATOM 5850 O O . PHE A 1 766 ? 2.023 -0.163 -22.509 1.00 92.50 766 PHE A O 1
ATOM 5857 N N . SER A 1 767 ? 0.393 0.521 -23.911 1.00 91.12 767 SER A N 1
ATOM 5858 C CA . SER A 1 767 ? 1.046 0.077 -25.138 1.00 91.12 767 SER A CA 1
ATOM 5859 C C . SER A 1 767 ? 1.825 1.241 -25.735 1.00 91.12 767 SER A C 1
ATOM 5861 O O . SER A 1 767 ? 1.321 2.361 -25.780 1.00 91.12 767 SER A O 1
ATOM 5863 N N . VAL A 1 768 ? 3.049 0.981 -26.180 1.00 90.38 768 VAL A N 1
ATOM 5864 C CA . VAL A 1 768 ? 3.899 1.961 -26.853 1.00 90.38 768 VAL A CA 1
ATOM 5865 C C . VAL A 1 768 ? 4.343 1.365 -28.177 1.00 90.38 768 VAL A C 1
ATOM 5867 O O . VAL A 1 768 ? 5.048 0.356 -28.212 1.00 90.38 768 VAL A O 1
ATOM 5870 N N . GLN A 1 769 ? 3.925 1.992 -29.270 1.00 82.88 769 GLN A N 1
ATOM 5871 C CA . GLN A 1 769 ? 4.340 1.621 -30.617 1.00 82.88 769 GLN A CA 1
ATOM 5872 C C . GLN A 1 769 ? 5.371 2.636 -31.095 1.00 82.88 769 GLN A C 1
ATOM 5874 O O . GLN A 1 769 ? 5.066 3.820 -31.243 1.00 82.88 769 GLN A O 1
ATOM 5879 N N . LEU A 1 770 ? 6.597 2.156 -31.294 1.00 77.25 770 LEU A N 1
ATOM 5880 C CA . LEU A 1 770 ? 7.665 2.930 -31.912 1.00 77.25 770 LEU A CA 1
ATOM 5881 C C . LEU A 1 770 ? 7.560 2.793 -33.436 1.00 77.25 770 LEU A C 1
ATOM 5883 O O . LEU A 1 770 ? 7.167 1.746 -33.951 1.00 77.25 770 LEU A O 1
ATOM 5887 N N . GLY A 1 771 ? 7.859 3.856 -34.171 1.00 63.84 771 GLY A N 1
ATOM 5888 C CA . GLY A 1 771 ? 7.653 3.926 -35.605 1.00 63.84 771 GLY A CA 1
ATOM 5889 C C . GLY A 1 771 ? 8.545 2.978 -36.390 1.00 63.84 771 GLY A C 1
ATOM 5890 O O . GLY A 1 771 ? 9.770 3.017 -36.287 1.00 63.84 771 GLY A O 1
ATOM 5891 N N . ASP A 1 772 ? 7.912 2.163 -37.235 1.00 60.03 772 ASP A N 1
ATOM 5892 C CA . ASP A 1 772 ? 8.551 1.164 -38.096 1.00 60.03 772 ASP A CA 1
ATOM 5893 C C . ASP A 1 772 ? 9.236 1.789 -39.327 1.00 60.03 772 ASP A C 1
ATOM 5895 O O . ASP A 1 772 ? 8.955 1.452 -40.475 1.00 60.03 772 ASP A O 1
ATOM 5899 N N . GLU A 1 773 ? 10.135 2.751 -39.124 1.00 61.81 773 GLU A N 1
ATOM 5900 C CA . GLU A 1 773 ? 10.929 3.287 -40.229 1.00 61.81 773 GLU A CA 1
ATOM 5901 C C . GLU A 1 773 ? 12.227 2.490 -40.380 1.00 61.81 773 GLU A C 1
ATOM 5903 O O . GLU A 1 773 ? 13.277 2.849 -39.839 1.00 61.81 773 GLU A O 1
ATOM 5908 N N . LYS A 1 774 ? 12.165 1.406 -41.158 1.00 76.31 774 LYS A N 1
ATOM 5909 C CA . LYS A 1 774 ? 13.356 0.708 -41.665 1.00 76.31 774 LYS A CA 1
ATOM 5910 C C . LYS A 1 774 ? 14.258 1.675 -42.449 1.00 76.31 774 LYS A C 1
ATOM 5912 O O . LYS A 1 774 ? 13.799 2.650 -43.045 1.00 76.31 774 LYS A O 1
ATOM 5917 N N . LYS A 1 775 ? 15.565 1.404 -42.477 1.00 86.56 775 LYS A N 1
ATOM 5918 C CA . LYS A 1 775 ? 16.502 2.042 -43.415 1.00 86.56 775 LYS A CA 1
ATOM 5919 C C . LYS A 1 775 ? 16.400 1.341 -44.762 1.00 86.56 775 LYS A C 1
ATOM 5921 O O . LYS A 1 775 ? 16.674 0.148 -44.842 1.00 86.56 775 LYS A O 1
ATOM 5926 N N . PHE A 1 776 ? 16.060 2.078 -45.811 1.00 90.00 776 PHE A N 1
ATOM 5927 C CA . PHE A 1 776 ? 15.950 1.519 -47.156 1.00 90.00 776 PHE A CA 1
ATOM 5928 C C . PHE A 1 776 ? 17.241 1.718 -47.948 1.00 90.00 776 PHE A C 1
ATOM 5930 O O . PHE A 1 776 ? 17.786 2.827 -47.995 1.00 90.00 776 PHE A O 1
ATOM 5937 N N . ALA A 1 777 ? 17.718 0.642 -48.570 1.00 94.31 777 ALA A N 1
ATOM 5938 C CA . ALA A 1 777 ? 18.868 0.676 -49.461 1.00 94.31 777 ALA A CA 1
ATOM 5939 C C . ALA A 1 777 ? 18.617 -0.115 -50.749 1.00 94.31 777 ALA A C 1
ATOM 5941 O O . ALA A 1 777 ? 17.917 -1.124 -50.739 1.00 94.31 777 ALA A O 1
ATOM 5942 N N . THR A 1 778 ? 19.219 0.311 -51.853 1.00 96.44 778 THR A N 1
ATOM 5943 C CA . THR A 1 778 ? 19.321 -0.504 -53.068 1.00 96.44 778 THR A CA 1
ATOM 5944 C C . THR A 1 778 ? 20.770 -0.907 -53.307 1.00 96.44 778 THR A C 1
ATOM 5946 O O . THR A 1 778 ? 21.695 -0.145 -53.017 1.00 96.44 778 THR A O 1
ATOM 5949 N N . ILE A 1 779 ? 20.971 -2.103 -53.849 1.00 95.56 779 ILE A N 1
ATOM 5950 C CA . ILE A 1 779 ? 22.261 -2.569 -54.357 1.00 95.56 779 ILE A CA 1
ATOM 5951 C C . ILE A 1 779 ? 22.066 -2.866 -55.839 1.00 95.56 779 ILE A C 1
ATOM 5953 O O . ILE A 1 779 ? 21.324 -3.784 -56.183 1.00 95.56 779 ILE A O 1
ATOM 5957 N N . ALA A 1 780 ? 22.693 -2.063 -56.693 1.00 94.50 780 ALA A N 1
ATOM 5958 C CA . ALA A 1 780 ? 22.639 -2.197 -58.141 1.00 94.50 780 ALA A CA 1
ATOM 5959 C C . ALA A 1 780 ? 23.996 -2.682 -58.657 1.00 94.50 780 ALA A C 1
ATOM 5961 O O . ALA A 1 780 ? 25.022 -2.033 -58.425 1.00 94.50 780 ALA A O 1
ATOM 5962 N N . VAL A 1 781 ? 23.990 -3.824 -59.339 1.00 92.75 781 VAL A N 1
ATOM 5963 C CA . VAL A 1 781 ? 25.190 -4.480 -59.862 1.00 92.75 781 VAL A CA 1
ATOM 5964 C C . VAL A 1 781 ? 25.149 -4.457 -61.381 1.00 92.75 781 VAL A C 1
ATOM 5966 O O . VAL A 1 781 ? 24.164 -4.872 -61.982 1.00 92.75 781 VAL A O 1
ATOM 5969 N N . ASP A 1 782 ? 26.223 -3.954 -61.972 1.00 89.81 782 ASP A N 1
ATOM 5970 C CA . ASP A 1 782 ? 26.428 -3.891 -63.413 1.00 89.81 782 ASP A CA 1
ATOM 5971 C C . ASP A 1 782 ? 26.704 -5.291 -63.971 1.00 89.81 782 ASP A C 1
ATOM 5973 O O . ASP A 1 782 ? 27.597 -5.991 -63.487 1.00 89.81 782 ASP A O 1
ATOM 5977 N N . SER A 1 783 ? 25.953 -5.708 -64.980 1.00 88.56 783 SER A N 1
ATOM 5978 C CA . SER A 1 783 ? 26.091 -6.995 -65.667 1.00 88.56 783 SER A CA 1
ATOM 5979 C C . SER A 1 783 ? 26.528 -6.855 -67.117 1.00 88.56 783 SER A C 1
ATOM 5981 O O . SER A 1 783 ? 26.547 -7.829 -67.861 1.00 88.56 783 SER A O 1
ATOM 5983 N N . SER A 1 784 ? 26.945 -5.659 -67.529 1.00 86.00 784 SER A N 1
ATOM 5984 C CA . SER A 1 784 ? 27.314 -5.384 -68.912 1.00 86.00 784 SER A CA 1
ATOM 5985 C C . SER A 1 784 ? 28.538 -6.169 -69.393 1.00 86.00 784 SER A C 1
ATOM 5987 O O . SER A 1 784 ? 29.398 -6.608 -68.616 1.00 86.00 784 SER A O 1
ATOM 5989 N N . GLY A 1 785 ? 28.648 -6.316 -70.717 1.00 79.06 785 GLY A N 1
ATOM 5990 C CA . GLY A 1 785 ? 29.719 -7.066 -71.377 1.00 79.06 785 GLY A CA 1
ATOM 5991 C C . GLY A 1 785 ? 31.128 -6.517 -71.145 1.00 79.06 785 GLY A C 1
ATOM 5992 O O . GLY A 1 785 ? 32.094 -7.281 -71.213 1.00 79.06 785 GLY A O 1
ATOM 5993 N N . SER A 1 786 ? 31.271 -5.225 -70.838 1.00 75.31 786 SER A N 1
ATOM 5994 C CA . SER A 1 786 ? 32.572 -4.604 -70.552 1.00 75.31 786 SER A CA 1
ATOM 5995 C C . SER A 1 786 ? 33.234 -5.196 -69.303 1.00 75.31 786 SER A C 1
ATOM 5997 O O . SER A 1 786 ? 34.462 -5.327 -69.263 1.00 75.31 786 SER A O 1
ATOM 5999 N N . ASN A 1 787 ? 32.436 -5.709 -68.359 1.00 79.50 787 ASN A N 1
ATOM 6000 C CA . ASN A 1 787 ? 32.924 -6.359 -67.145 1.00 79.50 787 ASN A CA 1
ATOM 6001 C C . ASN A 1 787 ? 33.752 -7.628 -67.400 1.00 79.50 787 ASN A C 1
ATOM 6003 O O . ASN A 1 787 ? 34.560 -7.994 -66.551 1.00 79.50 787 ASN A O 1
ATOM 6007 N N . VAL A 1 788 ? 33.628 -8.287 -68.563 1.00 77.75 788 VAL A N 1
ATOM 6008 C CA . VAL A 1 788 ? 34.513 -9.417 -68.932 1.00 77.75 788 VAL A CA 1
ATOM 6009 C C . VAL A 1 788 ? 35.981 -8.988 -68.935 1.00 77.75 788 VAL A C 1
ATOM 6011 O O . VAL A 1 788 ? 36.877 -9.774 -68.624 1.00 77.75 788 VAL A O 1
ATOM 6014 N N . ASP A 1 789 ? 36.221 -7.729 -69.283 1.00 70.75 789 ASP A N 1
ATOM 6015 C CA . ASP A 1 789 ? 37.547 -7.175 -69.480 1.00 70.75 789 ASP A CA 1
ATOM 6016 C C . ASP A 1 789 ? 38.055 -6.374 -68.278 1.00 70.75 789 ASP A C 1
ATOM 6018 O O . ASP A 1 789 ? 39.265 -6.322 -68.048 1.00 70.75 789 ASP A O 1
ATOM 6022 N N . THR A 1 790 ? 37.147 -5.741 -67.537 1.00 71.81 790 THR A N 1
ATOM 6023 C CA . THR A 1 790 ? 37.447 -4.833 -66.419 1.00 71.81 790 THR A CA 1
ATOM 6024 C C . THR A 1 790 ? 37.283 -5.500 -65.046 1.00 71.81 790 THR A C 1
ATOM 6026 O O . THR A 1 790 ? 37.954 -5.095 -64.097 1.00 71.81 790 THR A O 1
ATOM 6029 N N . ASP A 1 791 ? 36.482 -6.568 -64.947 1.00 76.38 791 ASP A N 1
ATOM 6030 C CA . ASP A 1 791 ? 36.258 -7.385 -63.745 1.00 76.38 791 ASP A CA 1
ATOM 6031 C C . ASP A 1 791 ? 36.162 -8.898 -64.083 1.00 76.38 791 ASP A C 1
ATOM 6033 O O . ASP A 1 791 ? 35.138 -9.548 -63.842 1.00 76.38 791 ASP A O 1
ATOM 6037 N N . PRO A 1 792 ? 37.237 -9.518 -64.616 1.00 67.88 792 PRO A N 1
ATOM 6038 C CA . PRO A 1 792 ? 37.226 -10.918 -65.063 1.00 67.88 792 PRO A CA 1
ATOM 6039 C C . PRO A 1 792 ? 37.000 -11.944 -63.934 1.00 67.88 792 PRO A C 1
ATOM 6041 O O . PRO A 1 792 ? 36.872 -13.138 -64.202 1.00 67.88 792 PRO A O 1
ATOM 6044 N N . GLY A 1 793 ? 36.989 -11.502 -62.671 1.00 74.25 793 GLY A N 1
ATOM 6045 C CA . GLY A 1 793 ? 36.757 -12.329 -61.486 1.00 74.25 793 GLY A CA 1
ATOM 6046 C C . GLY A 1 793 ? 35.359 -12.197 -60.879 1.00 74.25 793 GLY A C 1
ATOM 6047 O O . GLY A 1 793 ? 35.113 -12.819 -59.847 1.00 74.25 793 GLY A O 1
ATOM 6048 N N . ASN A 1 794 ? 34.460 -11.402 -61.476 1.00 83.75 794 ASN A N 1
ATOM 6049 C CA . ASN A 1 794 ? 33.142 -11.082 -60.913 1.00 83.75 794 ASN A CA 1
ATOM 6050 C C . ASN A 1 794 ? 33.210 -10.554 -59.472 1.00 83.75 794 ASN A C 1
ATOM 6052 O O . ASN A 1 794 ? 32.348 -10.830 -58.629 1.00 83.75 794 ASN A O 1
ATOM 6056 N N . LEU A 1 795 ? 34.244 -9.773 -59.174 1.00 82.44 795 LEU A N 1
ATOM 6057 C CA . LEU A 1 795 ? 34.489 -9.237 -57.845 1.00 82.44 795 LEU A CA 1
ATOM 6058 C C . LEU A 1 795 ? 33.372 -8.271 -57.429 1.00 82.44 795 LEU A C 1
ATOM 6060 O O . LEU A 1 795 ? 33.036 -8.194 -56.247 1.00 82.44 795 LEU A O 1
ATOM 6064 N N . ARG A 1 796 ? 32.716 -7.599 -58.388 1.00 85.44 796 ARG A N 1
ATOM 6065 C CA . ARG A 1 796 ? 31.500 -6.795 -58.147 1.00 85.44 796 ARG A CA 1
ATOM 6066 C C . ARG A 1 796 ? 30.345 -7.612 -57.566 1.00 85.44 796 ARG A C 1
ATOM 6068 O O . ARG A 1 796 ? 29.718 -7.171 -56.605 1.00 85.44 796 ARG A O 1
ATOM 6075 N N . ILE A 1 797 ? 30.136 -8.837 -58.048 1.00 87.69 797 ILE A N 1
ATOM 6076 C CA . ILE A 1 797 ? 29.114 -9.753 -57.522 1.00 87.69 797 ILE A CA 1
ATOM 6077 C C . ILE A 1 797 ? 29.487 -10.171 -56.092 1.00 87.69 797 ILE A C 1
ATOM 6079 O O . ILE A 1 797 ? 28.652 -10.143 -55.185 1.00 87.69 797 ILE A O 1
ATOM 6083 N N . GLN A 1 798 ? 30.767 -10.477 -55.852 1.00 85.56 798 GLN A N 1
ATOM 6084 C CA . GLN A 1 798 ? 31.267 -10.807 -54.514 1.00 85.56 798 GLN A CA 1
ATOM 6085 C C . GLN A 1 798 ? 31.098 -9.641 -53.521 1.00 85.56 798 GLN A C 1
ATOM 6087 O O . GLN A 1 798 ? 30.721 -9.861 -52.365 1.00 85.56 798 GLN A O 1
ATOM 6092 N N . ALA A 1 799 ? 31.342 -8.401 -53.953 1.00 85.88 799 ALA A N 1
ATOM 6093 C CA . ALA A 1 799 ? 31.158 -7.205 -53.133 1.00 85.88 799 ALA A CA 1
ATOM 6094 C C . ALA A 1 799 ? 29.685 -6.982 -52.767 1.00 85.88 799 ALA A C 1
ATOM 6096 O O . ALA A 1 799 ? 29.378 -6.710 -51.606 1.00 85.88 799 ALA A O 1
ATOM 6097 N N . ALA A 1 800 ? 28.772 -7.172 -53.724 1.00 90.19 800 ALA A N 1
ATOM 6098 C CA . ALA A 1 800 ? 27.334 -7.075 -53.492 1.00 90.19 800 ALA A CA 1
ATOM 6099 C C . ALA A 1 800 ? 26.851 -8.104 -52.451 1.00 90.19 800 ALA A C 1
ATOM 6101 O O . ALA A 1 800 ? 26.141 -7.748 -51.508 1.00 90.19 800 ALA A O 1
ATOM 6102 N N . HIS A 1 801 ? 27.308 -9.359 -52.548 1.00 90.06 801 HIS A N 1
ATOM 6103 C CA . HIS A 1 801 ? 27.021 -10.389 -51.543 1.00 90.06 801 HIS A CA 1
ATOM 6104 C C . HIS A 1 801 ? 27.612 -10.076 -50.169 1.00 90.06 801 HIS A C 1
ATOM 6106 O O . HIS A 1 801 ? 26.937 -10.244 -49.153 1.00 90.06 801 HIS A O 1
ATOM 6112 N N . SER A 1 802 ? 28.853 -9.591 -50.126 1.00 88.88 802 SER A N 1
ATOM 6113 C CA . SER A 1 802 ? 29.512 -9.217 -48.871 1.00 88.88 802 SER A CA 1
ATOM 6114 C C . SER A 1 802 ? 28.770 -8.072 -48.178 1.00 88.88 802 SER A C 1
ATOM 6116 O O . SER A 1 802 ? 28.602 -8.085 -46.959 1.00 88.88 802 SER A O 1
ATOM 6118 N N . MET A 1 803 ? 28.252 -7.118 -48.955 1.00 90.94 803 MET A N 1
ATOM 6119 C CA . MET A 1 803 ? 27.442 -6.019 -48.443 1.00 90.94 803 MET A CA 1
ATOM 6120 C C . MET A 1 803 ? 26.100 -6.504 -47.877 1.00 90.94 803 MET A C 1
ATOM 6122 O O . MET A 1 803 ? 25.734 -6.100 -46.773 1.00 90.94 803 MET A O 1
ATOM 6126 N N . LEU A 1 804 ? 25.411 -7.433 -48.556 1.00 93.50 804 LEU A N 1
ATOM 6127 C CA . LEU A 1 804 ? 24.206 -8.080 -48.015 1.00 93.50 804 LEU A CA 1
ATOM 6128 C C . LEU A 1 804 ? 24.491 -8.819 -46.700 1.00 93.50 804 LEU A C 1
ATOM 6130 O O . LEU A 1 804 ? 23.762 -8.639 -45.724 1.00 93.50 804 LEU A O 1
ATOM 6134 N N . ALA A 1 805 ? 25.570 -9.603 -46.637 1.00 91.75 805 ALA A N 1
ATOM 6135 C CA . ALA A 1 805 ? 25.947 -10.346 -45.435 1.00 91.75 805 ALA A CA 1
ATOM 6136 C C . ALA A 1 805 ? 26.241 -9.419 -44.242 1.00 91.75 805 ALA A C 1
ATOM 6138 O O . ALA A 1 805 ? 25.821 -9.696 -43.116 1.00 91.75 805 ALA A O 1
ATOM 6139 N N . LYS A 1 806 ? 26.904 -8.281 -44.481 1.00 90.50 806 LYS A N 1
ATOM 6140 C CA . LYS A 1 806 ? 27.132 -7.264 -43.446 1.00 90.50 806 LYS A CA 1
ATOM 6141 C C . LYS A 1 806 ? 25.845 -6.621 -42.951 1.00 90.50 806 LYS A C 1
ATOM 6143 O O . LYS A 1 806 ? 25.625 -6.543 -41.744 1.00 90.50 806 LYS A O 1
ATOM 6148 N N . MET A 1 807 ? 24.978 -6.200 -43.871 1.00 92.31 807 MET A N 1
ATOM 6149 C CA . MET A 1 807 ? 23.686 -5.612 -43.514 1.00 92.31 807 MET A CA 1
ATOM 6150 C C . MET A 1 807 ? 22.814 -6.607 -42.727 1.00 92.31 807 MET A C 1
ATOM 6152 O O . MET A 1 807 ? 22.135 -6.212 -41.781 1.00 92.31 807 MET A O 1
ATOM 6156 N N . ALA A 1 808 ? 22.885 -7.902 -43.051 1.00 93.00 808 ALA A N 1
ATOM 6157 C CA . ALA A 1 808 ? 22.221 -8.975 -42.310 1.00 93.00 808 ALA A CA 1
ATOM 6158 C C . ALA A 1 808 ? 22.764 -9.140 -40.881 1.00 93.00 808 ALA A C 1
ATOM 6160 O O . ALA A 1 808 ? 21.988 -9.197 -39.925 1.00 93.00 808 ALA A O 1
ATOM 6161 N N . ALA A 1 809 ? 24.091 -9.176 -40.717 1.00 91.81 809 ALA A N 1
ATOM 6162 C CA . ALA A 1 809 ? 24.727 -9.255 -39.401 1.00 91.81 809 ALA A CA 1
ATOM 6163 C C . ALA A 1 809 ? 24.348 -8.056 -38.518 1.00 91.81 809 ALA A C 1
ATOM 6165 O O . ALA A 1 809 ? 24.054 -8.211 -37.334 1.00 91.81 809 ALA A O 1
ATOM 6166 N N . ARG A 1 810 ? 24.269 -6.865 -39.116 1.00 87.94 810 ARG A N 1
ATOM 6167 C CA . ARG A 1 810 ? 23.840 -5.650 -38.428 1.00 87.94 810 ARG A CA 1
ATOM 6168 C C . ARG A 1 810 ? 22.390 -5.717 -37.956 1.00 87.94 810 ARG A C 1
ATOM 6170 O O . ARG A 1 810 ? 22.117 -5.410 -36.799 1.00 87.94 810 ARG A O 1
ATOM 6177 N N . ASN A 1 811 ? 21.467 -6.168 -38.808 1.00 89.75 811 ASN A N 1
ATOM 6178 C CA . ASN A 1 811 ? 20.082 -6.397 -38.391 1.00 89.75 811 ASN A CA 1
ATOM 6179 C C . ASN A 1 811 ? 20.012 -7.353 -37.190 1.00 89.75 811 ASN A C 1
ATOM 6181 O O . ASN A 1 811 ? 19.289 -7.074 -36.236 1.00 89.75 811 ASN A O 1
ATOM 6185 N N . ALA A 1 812 ? 20.801 -8.432 -37.187 1.00 87.88 812 ALA A N 1
ATOM 6186 C CA . ALA A 1 812 ? 20.868 -9.359 -36.057 1.00 87.88 812 ALA A CA 1
ATOM 6187 C C . ALA A 1 812 ? 21.389 -8.698 -34.764 1.00 87.88 812 ALA A C 1
ATOM 6189 O O . ALA A 1 812 ? 20.823 -8.910 -33.687 1.00 87.88 812 ALA A O 1
ATOM 6190 N N . ASN A 1 813 ? 22.414 -7.849 -34.862 1.00 86.25 813 ASN A N 1
ATOM 6191 C CA . ASN A 1 813 ? 22.933 -7.095 -33.718 1.00 86.25 813 ASN A CA 1
ATOM 6192 C C . ASN A 1 813 ? 21.915 -6.075 -33.182 1.00 86.25 813 ASN A C 1
ATOM 6194 O O . ASN A 1 813 ? 21.786 -5.923 -31.969 1.00 86.25 813 ASN A O 1
ATOM 6198 N N . ILE A 1 814 ? 21.153 -5.414 -34.059 1.00 80.94 814 ILE A N 1
ATOM 6199 C CA . ILE A 1 814 ? 20.093 -4.472 -33.662 1.00 80.94 814 ILE A CA 1
ATOM 6200 C C . ILE A 1 814 ? 18.948 -5.207 -32.957 1.00 80.94 814 ILE A C 1
ATOM 6202 O O . ILE A 1 814 ? 18.498 -4.778 -31.896 1.00 80.94 814 ILE A O 1
ATOM 6206 N N . MET A 1 815 ? 18.503 -6.345 -33.499 1.00 77.69 815 MET A N 1
ATOM 6207 C CA . MET A 1 815 ? 17.432 -7.149 -32.892 1.00 77.69 815 MET A CA 1
ATOM 6208 C C . MET A 1 815 ? 17.791 -7.650 -31.487 1.00 77.69 815 MET A C 1
ATOM 6210 O O . MET A 1 815 ? 16.913 -7.772 -30.638 1.00 77.69 815 MET A O 1
ATOM 6214 N N . THR A 1 816 ? 19.074 -7.914 -31.231 1.00 76.56 816 THR A N 1
ATOM 6215 C CA . THR A 1 816 ? 19.578 -8.377 -29.925 1.00 76.56 816 THR A CA 1
ATOM 6216 C C . THR A 1 816 ? 20.003 -7.244 -28.986 1.00 76.56 816 THR A C 1
ATOM 6218 O O . THR A 1 816 ? 20.352 -7.510 -27.838 1.00 76.56 816 THR A O 1
ATOM 6221 N N . GLY A 1 817 ? 19.985 -5.986 -29.444 1.00 69.06 817 GLY A N 1
ATOM 6222 C CA . GLY A 1 817 ? 20.459 -4.825 -28.683 1.00 69.06 817 GLY A CA 1
ATOM 6223 C C . GLY A 1 817 ? 21.986 -4.710 -28.571 1.00 69.06 817 GLY A C 1
ATOM 6224 O O . GLY A 1 817 ? 22.475 -3.825 -27.869 1.00 69.06 817 GLY A O 1
ATOM 6225 N N . ALA A 1 818 ? 22.748 -5.567 -29.262 1.00 78.00 818 ALA A N 1
ATOM 6226 C CA . ALA A 1 818 ? 24.209 -5.490 -29.333 1.00 78.00 818 ALA A CA 1
ATOM 6227 C C . ALA A 1 818 ? 24.694 -4.256 -30.117 1.00 78.00 818 ALA A C 1
ATOM 6229 O O . ALA A 1 818 ? 25.803 -3.773 -29.892 1.00 78.00 818 ALA A O 1
ATOM 6230 N N . GLU A 1 819 ? 23.857 -3.726 -31.012 1.00 78.50 819 GLU A N 1
ATOM 6231 C CA . GLU A 1 819 ? 24.091 -2.483 -31.746 1.00 78.50 819 GLU A CA 1
ATOM 6232 C C . GLU A 1 819 ? 22.826 -1.611 -31.736 1.00 78.50 819 GLU A C 1
ATOM 6234 O O . GLU A 1 819 ? 21.709 -2.123 -31.713 1.00 78.50 819 GLU A O 1
ATOM 6239 N N . GLN A 1 820 ? 22.982 -0.284 -31.759 1.00 72.44 820 GLN A N 1
ATOM 6240 C CA . GLN A 1 820 ? 21.854 0.646 -31.877 1.00 72.44 820 GLN A CA 1
ATOM 6241 C C . GLN A 1 820 ? 21.616 1.055 -33.333 1.00 72.44 820 GLN A C 1
ATOM 6243 O O . GLN A 1 820 ? 22.556 1.341 -34.074 1.00 72.44 820 GLN A O 1
ATOM 6248 N N . GLY A 1 821 ? 20.351 1.143 -33.746 1.00 72.94 821 GLY A N 1
ATOM 6249 C CA . GLY A 1 821 ? 19.994 1.591 -35.088 1.00 72.94 821 GLY A CA 1
ATOM 6250 C C . GLY A 1 821 ? 18.604 1.146 -35.528 1.00 72.94 821 GLY A C 1
ATOM 6251 O O . GLY A 1 821 ? 17.837 0.577 -34.761 1.00 72.94 821 GLY A O 1
ATOM 6252 N N . ARG A 1 822 ? 18.293 1.420 -36.796 1.00 78.56 822 ARG A N 1
ATOM 6253 C CA . ARG A 1 822 ? 17.077 0.964 -37.482 1.00 78.56 822 ARG A CA 1
ATOM 6254 C C . ARG A 1 822 ? 17.417 -0.237 -38.357 1.00 78.56 822 ARG A C 1
ATOM 6256 O O . ARG A 1 822 ? 18.483 -0.245 -38.976 1.00 78.56 822 ARG A O 1
ATOM 6263 N N . LEU A 1 823 ? 16.501 -1.201 -38.438 1.00 84.25 823 LEU A N 1
ATOM 6264 C CA . LEU A 1 823 ? 16.652 -2.366 -39.311 1.00 84.25 823 LEU A CA 1
ATOM 6265 C C . LEU A 1 823 ? 16.768 -1.926 -40.772 1.00 84.25 823 LEU A C 1
ATOM 6267 O O . LEU A 1 823 ? 16.027 -1.052 -41.223 1.00 84.25 823 LEU A O 1
ATOM 6271 N N . LEU A 1 824 ? 17.696 -2.528 -41.509 1.00 89.56 824 LEU A N 1
ATOM 6272 C CA . LEU A 1 824 ? 17.863 -2.321 -42.940 1.00 89.56 824 LEU A CA 1
ATOM 6273 C C . LEU A 1 824 ? 16.903 -3.207 -43.732 1.00 89.56 824 LEU A C 1
ATOM 6275 O O . LEU A 1 824 ? 16.722 -4.383 -43.417 1.00 89.56 824 LEU A O 1
ATOM 6279 N N . SER A 1 825 ? 16.348 -2.642 -44.797 1.00 91.56 825 SER A N 1
ATOM 6280 C CA . SER A 1 825 ? 15.621 -3.355 -45.836 1.00 91.56 825 SER A CA 1
ATOM 6281 C C . SER A 1 825 ? 16.225 -3.011 -47.191 1.00 91.56 825 SER A C 1
ATOM 6283 O O . SER A 1 825 ? 16.441 -1.838 -47.506 1.00 91.56 825 SER A O 1
ATOM 6285 N N . VAL A 1 826 ? 16.551 -4.044 -47.964 1.00 95.19 826 VAL A N 1
ATOM 6286 C CA . VAL A 1 826 ? 17.391 -3.925 -49.155 1.00 95.19 826 VAL A CA 1
ATOM 6287 C C . VAL A 1 826 ? 16.651 -4.445 -50.377 1.00 95.19 826 VAL A C 1
ATOM 6289 O O . VAL A 1 826 ? 16.021 -5.496 -50.300 1.00 95.19 826 VAL A O 1
ATOM 6292 N N . ALA A 1 827 ? 16.745 -3.724 -51.491 1.00 96.25 827 ALA A N 1
ATOM 6293 C CA . ALA A 1 827 ? 16.363 -4.208 -52.814 1.00 96.25 827 ALA A CA 1
ATOM 6294 C C . ALA A 1 827 ? 17.617 -4.500 -53.657 1.00 96.25 827 ALA A C 1
ATOM 6296 O O . ALA A 1 827 ? 18.617 -3.780 -53.569 1.00 96.25 827 ALA A O 1
ATOM 6297 N N . ALA A 1 828 ? 17.559 -5.551 -54.472 1.00 95.94 828 ALA A N 1
ATOM 6298 C CA . ALA A 1 828 ? 18.659 -6.017 -55.314 1.00 95.94 828 ALA A CA 1
ATOM 6299 C C . ALA A 1 828 ? 18.324 -5.796 -56.792 1.00 95.94 828 ALA A C 1
ATOM 6301 O O . ALA A 1 828 ? 17.249 -6.190 -57.251 1.00 95.94 828 ALA A O 1
ATOM 6302 N N . LEU A 1 829 ? 19.237 -5.164 -57.528 1.00 95.69 829 LEU A N 1
ATOM 6303 C CA . LEU A 1 829 ? 19.063 -4.823 -58.934 1.00 95.69 829 LEU A CA 1
ATOM 6304 C C . LEU A 1 829 ? 20.257 -5.292 -59.763 1.00 95.69 829 LEU A C 1
ATOM 6306 O O . LEU A 1 829 ? 21.405 -5.226 -59.324 1.00 95.69 829 LEU A O 1
ATOM 6310 N N . ASP A 1 830 ? 19.937 -5.708 -60.975 1.00 93.31 830 ASP A N 1
ATOM 6311 C CA . ASP A 1 830 ? 20.843 -6.064 -62.057 1.00 93.31 830 ASP A CA 1
ATOM 6312 C C . ASP A 1 830 ? 20.658 -5.041 -63.184 1.00 93.31 830 ASP A C 1
ATOM 6314 O O . ASP A 1 830 ? 19.516 -4.655 -63.467 1.00 93.31 830 ASP A O 1
ATOM 6318 N N . PHE A 1 831 ? 21.743 -4.552 -63.785 1.00 92.00 831 PHE A N 1
ATOM 6319 C CA . PHE A 1 831 ? 21.630 -3.639 -64.918 1.00 92.00 831 PHE A CA 1
ATOM 6320 C C . PHE A 1 831 ? 22.699 -3.825 -65.998 1.00 92.00 831 PHE A C 1
ATOM 6322 O O . PHE A 1 831 ? 23.893 -3.885 -65.717 1.00 92.00 831 PHE A O 1
ATOM 6329 N N . ASP A 1 832 ? 22.234 -3.798 -67.243 1.00 87.50 832 ASP A N 1
ATOM 6330 C CA . ASP A 1 832 ? 23.004 -3.806 -68.482 1.00 87.50 832 ASP A CA 1
ATOM 6331 C C . ASP A 1 832 ? 22.444 -2.700 -69.414 1.00 87.50 832 ASP A C 1
ATOM 6333 O O . ASP A 1 832 ? 22.366 -1.532 -69.030 1.00 87.50 832 ASP A O 1
ATOM 6337 N N . SER A 1 833 ? 22.007 -3.037 -70.633 1.00 83.19 833 SER A N 1
ATOM 6338 C CA . SER A 1 833 ? 21.141 -2.219 -71.483 1.00 83.19 833 SER A CA 1
ATOM 6339 C C . SER A 1 833 ? 19.720 -2.000 -70.931 1.00 83.19 833 SER A C 1
ATOM 6341 O O . SER A 1 833 ? 19.003 -1.131 -71.434 1.00 83.19 833 SER A O 1
ATOM 6343 N N . ALA A 1 834 ? 19.305 -2.760 -69.913 1.00 84.69 834 ALA A N 1
ATOM 6344 C CA . ALA A 1 834 ? 18.065 -2.580 -69.163 1.00 84.69 834 ALA A CA 1
ATOM 6345 C C . ALA A 1 834 ? 18.309 -2.735 -67.649 1.00 84.69 834 ALA A C 1
ATOM 6347 O O . ALA A 1 834 ? 19.378 -3.145 -67.217 1.00 84.69 834 ALA A O 1
ATOM 6348 N N . VAL A 1 835 ? 17.313 -2.400 -66.820 1.00 91.31 835 VAL A N 1
ATOM 6349 C CA . VAL A 1 835 ? 17.392 -2.562 -65.356 1.00 91.31 835 VAL A CA 1
ATOM 6350 C C . VAL A 1 835 ? 16.368 -3.591 -64.893 1.00 91.31 835 VAL A C 1
ATOM 6352 O O . VAL A 1 835 ? 15.159 -3.368 -65.015 1.00 91.31 835 VAL A O 1
ATOM 6355 N N . SER A 1 836 ? 16.850 -4.677 -64.300 1.00 92.56 836 SER A N 1
ATOM 6356 C CA . SER A 1 836 ? 16.048 -5.758 -63.734 1.00 92.56 836 SER A CA 1
ATOM 6357 C C . SER A 1 836 ? 16.049 -5.689 -62.206 1.00 92.56 836 SER A C 1
ATOM 6359 O O . SER A 1 836 ? 17.090 -5.573 -61.564 1.00 92.56 836 SER A O 1
ATOM 6361 N N . VAL A 1 837 ? 14.865 -5.770 -61.592 1.00 93.38 837 VAL A N 1
ATOM 6362 C CA . VAL A 1 837 ? 14.742 -5.906 -60.131 1.00 93.38 837 VAL A CA 1
ATOM 6363 C C . VAL A 1 837 ? 14.814 -7.390 -59.795 1.00 93.38 837 VAL A C 1
ATOM 6365 O O . VAL A 1 837 ? 13.877 -8.129 -60.085 1.00 93.38 837 VAL A O 1
ATOM 6368 N N . ILE A 1 838 ? 15.922 -7.817 -59.193 1.00 92.62 838 ILE A N 1
ATOM 6369 C CA . ILE A 1 838 ? 16.130 -9.205 -58.764 1.00 92.62 838 ILE A CA 1
ATOM 6370 C C . ILE A 1 838 ? 15.269 -9.510 -57.536 1.00 92.62 838 ILE A C 1
ATOM 6372 O O . ILE A 1 838 ? 14.646 -10.566 -57.446 1.00 92.62 838 ILE A O 1
ATOM 6376 N N . ALA A 1 839 ? 15.236 -8.577 -56.584 1.00 91.81 839 ALA A N 1
ATOM 6377 C CA . ALA A 1 839 ? 14.428 -8.686 -55.380 1.00 91.81 839 ALA A CA 1
ATOM 6378 C C . ALA A 1 839 ? 13.979 -7.308 -54.896 1.00 91.81 839 ALA A C 1
ATOM 6380 O O . ALA A 1 839 ? 14.745 -6.341 -54.930 1.00 91.81 839 ALA A O 1
ATOM 6381 N N . ASP A 1 840 ? 12.739 -7.240 -54.419 1.00 90.50 840 ASP A N 1
ATOM 6382 C CA . ASP A 1 840 ? 12.188 -6.046 -53.781 1.00 90.50 840 ASP A CA 1
ATOM 6383 C C . ASP A 1 840 ? 12.687 -5.903 -52.329 1.00 90.50 840 ASP A C 1
ATOM 6385 O O . ASP A 1 840 ? 13.355 -6.800 -51.802 1.00 90.50 840 ASP A O 1
ATOM 6389 N N . PHE A 1 841 ? 12.357 -4.786 -51.674 1.00 92.25 841 PHE A N 1
ATOM 6390 C CA . PHE A 1 841 ? 12.787 -4.457 -50.313 1.00 92.25 841 PHE A CA 1
ATOM 6391 C C . PHE A 1 841 ? 12.482 -5.575 -49.309 1.00 92.25 841 PHE A C 1
ATOM 6393 O O . PHE A 1 841 ? 11.353 -5.764 -48.858 1.00 92.25 841 PHE A O 1
ATOM 6400 N N . SER A 1 842 ? 13.535 -6.298 -48.933 1.00 90.12 842 SER A N 1
ATOM 6401 C CA . SER A 1 842 ? 13.481 -7.483 -48.075 1.00 90.12 842 SER A CA 1
ATOM 6402 C C . SER A 1 842 ? 14.522 -7.394 -46.962 1.00 90.12 842 SER A C 1
ATOM 6404 O O . SER A 1 842 ? 15.336 -6.466 -46.930 1.00 90.12 842 SER A O 1
ATOM 6406 N N . ASP A 1 843 ? 14.499 -8.337 -46.019 1.00 90.06 843 ASP A N 1
ATOM 6407 C CA . ASP A 1 843 ? 15.595 -8.484 -45.058 1.00 90.06 843 ASP A CA 1
ATOM 6408 C C . ASP A 1 843 ? 16.887 -8.869 -45.817 1.00 90.06 843 ASP A C 1
ATOM 6410 O O . ASP A 1 843 ? 16.868 -9.847 -46.575 1.00 90.06 843 ASP A O 1
ATOM 6414 N N . PRO A 1 844 ? 18.012 -8.147 -45.637 1.00 93.94 844 PRO A N 1
ATOM 6415 C CA . PRO A 1 844 ? 19.290 -8.479 -46.268 1.00 93.94 844 PRO A CA 1
ATOM 6416 C C . PRO A 1 844 ? 19.748 -9.921 -46.014 1.00 93.94 844 PRO A C 1
ATOM 6418 O O . PRO A 1 844 ? 20.425 -10.488 -46.871 1.00 93.94 844 PRO A O 1
ATOM 6421 N N . LYS A 1 845 ? 19.356 -10.551 -44.895 1.00 93.25 845 LYS A N 1
ATOM 6422 C CA . LYS A 1 845 ? 19.666 -11.960 -44.619 1.00 93.25 845 LYS A CA 1
ATOM 6423 C C . LYS A 1 845 ? 19.041 -12.899 -45.646 1.00 93.25 845 LYS A C 1
ATOM 6425 O O . LYS A 1 845 ? 19.705 -13.823 -46.101 1.00 93.25 845 LYS A O 1
ATOM 6430 N N . VAL A 1 846 ? 17.789 -12.646 -46.030 1.00 91.62 846 VAL A N 1
ATOM 6431 C CA . VAL A 1 846 ? 17.071 -13.460 -47.023 1.00 91.62 846 VAL A CA 1
ATOM 6432 C C . VAL A 1 846 ? 17.772 -13.377 -48.377 1.00 91.62 846 VAL A C 1
ATOM 6434 O O . VAL A 1 846 ? 17.954 -14.392 -49.044 1.00 91.62 846 VAL A O 1
ATOM 6437 N N . LEU A 1 847 ? 18.223 -12.179 -48.756 1.00 92.94 847 LEU A N 1
ATOM 6438 C CA . LEU A 1 847 ? 18.936 -11.957 -50.015 1.00 92.94 847 LEU A CA 1
ATOM 6439 C C . LEU A 1 847 ? 20.353 -12.554 -50.005 1.00 92.94 847 LEU A C 1
ATOM 6441 O O . LEU A 1 847 ? 20.807 -13.063 -51.031 1.00 92.94 847 LEU A O 1
ATOM 6445 N N . ALA A 1 848 ? 21.044 -12.498 -48.861 1.00 91.06 848 ALA A N 1
ATOM 6446 C CA . ALA A 1 848 ? 22.365 -13.095 -48.681 1.00 91.06 848 ALA A CA 1
ATOM 6447 C C . ALA A 1 848 ? 22.303 -14.627 -48.754 1.00 91.06 848 ALA A C 1
ATOM 6449 O O . ALA A 1 848 ? 23.010 -15.220 -49.563 1.00 91.06 848 ALA A O 1
ATOM 6450 N N . ASP A 1 849 ? 21.428 -15.255 -47.962 1.00 89.56 849 ASP A N 1
ATOM 6451 C CA . ASP A 1 849 ? 21.263 -16.715 -47.926 1.00 89.56 849 ASP A CA 1
ATOM 6452 C C . ASP A 1 849 ? 20.739 -17.266 -49.262 1.00 89.56 849 ASP A C 1
ATOM 6454 O O . ASP A 1 849 ? 21.089 -18.372 -49.669 1.00 89.56 849 ASP A O 1
ATOM 6458 N N . GLY A 1 850 ? 19.891 -16.491 -49.946 1.00 87.25 850 GLY A N 1
ATOM 6459 C CA . GLY A 1 850 ? 19.331 -16.832 -51.251 1.00 87.25 850 GLY A CA 1
ATOM 6460 C C . GLY A 1 850 ? 20.273 -16.589 -52.430 1.00 87.25 850 GLY A C 1
ATOM 6461 O O . GLY A 1 850 ? 19.860 -16.806 -53.565 1.00 87.25 850 GLY A O 1
ATOM 6462 N N . ASN A 1 851 ? 21.505 -16.123 -52.189 1.00 87.31 851 ASN A N 1
ATOM 6463 C CA . ASN A 1 851 ? 22.473 -15.769 -53.224 1.00 87.31 851 ASN A CA 1
ATOM 6464 C C . ASN A 1 851 ? 21.872 -14.893 -54.346 1.00 87.31 851 ASN A C 1
ATOM 6466 O O . ASN A 1 851 ? 22.066 -15.170 -55.529 1.00 87.31 851 ASN A O 1
ATOM 6470 N N . ALA A 1 852 ? 21.213 -13.786 -53.976 1.00 89.75 852 ALA A N 1
ATOM 6471 C CA . ALA A 1 852 ? 20.477 -12.918 -54.904 1.00 89.75 852 ALA A CA 1
ATOM 6472 C C . ALA A 1 852 ? 21.224 -12.559 -56.213 1.00 89.75 852 ALA A C 1
ATOM 6474 O O . ALA A 1 852 ? 20.617 -12.577 -57.275 1.00 89.75 852 ALA A O 1
ATOM 6475 N N . PHE A 1 853 ? 22.533 -12.284 -56.175 1.00 91.50 853 PHE A N 1
ATOM 6476 C CA . PHE A 1 853 ? 23.310 -11.862 -57.352 1.00 91.50 853 PHE A CA 1
ATOM 6477 C C . PHE A 1 853 ? 24.027 -12.997 -58.109 1.00 91.50 853 PHE A C 1
ATOM 6479 O O . PHE A 1 853 ? 24.726 -12.728 -59.081 1.00 91.50 853 PHE A O 1
ATOM 6486 N N . GLN A 1 854 ? 23.865 -14.268 -57.720 1.00 84.06 854 GLN A N 1
ATOM 6487 C CA . GLN A 1 854 ? 24.601 -15.392 -58.324 1.00 84.06 854 GLN A CA 1
ATOM 6488 C C . GLN A 1 854 ? 24.259 -15.634 -59.807 1.00 84.06 854 GLN A C 1
ATOM 6490 O O . GLN A 1 854 ? 25.054 -16.238 -60.523 1.00 84.06 854 GLN A O 1
ATOM 6495 N N . GLY A 1 855 ? 23.086 -15.180 -60.261 1.00 78.38 855 GLY A N 1
ATOM 6496 C CA . GLY A 1 855 ? 22.625 -15.318 -61.646 1.00 78.38 855 GLY A CA 1
ATOM 6497 C C . GLY A 1 855 ? 23.065 -14.203 -62.598 1.00 78.38 855 GLY A C 1
ATOM 6498 O O . GLY A 1 855 ? 22.710 -14.274 -63.770 1.00 78.38 855 GLY A O 1
ATOM 6499 N N . ILE A 1 856 ? 23.795 -13.194 -62.111 1.00 86.56 856 ILE A N 1
ATOM 6500 C CA . ILE A 1 856 ? 24.266 -12.071 -62.930 1.00 86.56 856 ILE A CA 1
ATOM 6501 C C . ILE A 1 856 ? 25.379 -12.525 -63.884 1.00 86.56 856 ILE A C 1
ATOM 6503 O O . ILE A 1 856 ? 26.310 -13.225 -63.476 1.00 86.56 856 ILE A O 1
ATOM 6507 N N . ASP A 1 857 ? 25.296 -12.098 -65.145 1.00 81.94 857 ASP A N 1
ATOM 6508 C CA . ASP A 1 857 ? 26.307 -12.329 -66.172 1.00 81.94 857 ASP A CA 1
ATOM 6509 C C . ASP A 1 857 ? 27.166 -11.074 -66.459 1.00 81.94 857 ASP A C 1
ATOM 6511 O O . ASP A 1 857 ? 27.187 -10.105 -65.696 1.00 81.94 857 ASP A O 1
ATOM 6515 N N . SER A 1 858 ? 27.993 -11.160 -67.503 1.00 85.19 858 SER A N 1
ATOM 6516 C CA . SER A 1 858 ? 28.809 -10.057 -68.029 1.00 85.19 858 SER A CA 1
ATOM 6517 C C . SER A 1 858 ? 28.538 -9.956 -69.533 1.00 85.19 858 SER A C 1
ATOM 6519 O O . SER A 1 858 ? 29.372 -10.362 -70.348 1.00 85.19 858 SER A O 1
ATOM 6521 N N . ASN A 1 859 ? 27.335 -9.533 -69.917 1.00 80.12 859 ASN A N 1
ATOM 6522 C CA . ASN A 1 859 ? 26.858 -9.500 -71.297 1.00 80.12 859 ASN A CA 1
ATOM 6523 C C . ASN A 1 859 ? 25.974 -8.266 -71.561 1.00 80.12 859 ASN A C 1
ATOM 6525 O O . ASN A 1 859 ? 25.356 -7.723 -70.661 1.00 80.12 859 ASN A O 1
ATOM 6529 N N . GLY A 1 860 ? 25.896 -7.815 -72.815 1.00 79.50 860 GLY A N 1
ATOM 6530 C CA . GLY A 1 860 ? 25.060 -6.667 -73.193 1.00 79.50 860 GLY A CA 1
ATOM 6531 C C . GLY A 1 860 ? 25.734 -5.297 -73.034 1.00 79.50 860 GLY A C 1
ATOM 6532 O O . GLY A 1 860 ? 26.946 -5.197 -72.840 1.00 79.50 860 GLY A O 1
ATOM 6533 N N . GLY A 1 861 ? 24.943 -4.235 -73.229 1.00 78.31 861 GLY A N 1
ATOM 6534 C CA . GLY A 1 861 ? 25.380 -2.837 -73.082 1.00 78.31 861 GLY A CA 1
ATOM 6535 C C . GLY A 1 861 ? 25.289 -2.338 -71.636 1.00 78.31 861 GLY A C 1
ATOM 6536 O O . GLY A 1 861 ? 25.010 -3.133 -70.750 1.00 78.31 861 GLY A O 1
ATOM 6537 N N . THR A 1 862 ? 25.464 -1.031 -71.407 1.00 81.38 862 THR A N 1
ATOM 6538 C CA . THR A 1 862 ? 25.404 -0.435 -70.056 1.00 81.38 862 THR A CA 1
ATOM 6539 C C . THR A 1 862 ? 24.617 0.879 -70.041 1.00 81.38 862 THR A C 1
ATOM 6541 O O . THR A 1 862 ? 24.951 1.806 -70.788 1.00 81.38 862 THR A O 1
ATOM 6544 N N . ASP A 1 863 ? 23.605 0.976 -69.172 1.00 87.88 863 ASP A N 1
ATOM 6545 C CA . ASP A 1 863 ? 22.843 2.194 -68.862 1.00 87.88 863 ASP A CA 1
ATOM 6546 C C . ASP A 1 863 ? 22.800 2.462 -67.343 1.00 87.88 863 ASP A C 1
ATOM 6548 O O . ASP A 1 863 ? 21.857 2.132 -66.613 1.00 87.88 863 ASP A O 1
ATOM 6552 N N . ILE A 1 864 ? 23.849 3.128 -66.862 1.00 87.69 864 ILE A N 1
ATOM 6553 C CA . ILE A 1 864 ? 23.997 3.531 -65.458 1.00 87.69 864 ILE A CA 1
ATOM 6554 C C . ILE A 1 864 ? 22.908 4.553 -65.072 1.00 87.69 864 ILE A C 1
ATOM 6556 O O . ILE A 1 864 ? 22.425 4.562 -63.935 1.00 87.69 864 ILE A O 1
ATOM 6560 N N . ALA A 1 865 ? 22.485 5.418 -66.001 1.00 89.62 865 ALA A N 1
ATOM 6561 C CA . ALA A 1 865 ? 21.500 6.461 -65.722 1.00 89.62 865 ALA A CA 1
ATOM 6562 C C . ALA A 1 865 ? 20.107 5.866 -65.446 1.00 89.62 865 ALA A C 1
ATOM 6564 O O . ALA A 1 865 ? 19.418 6.312 -64.520 1.00 89.62 865 ALA A O 1
ATOM 6565 N N . ALA A 1 866 ? 19.699 4.836 -66.192 1.00 90.88 866 ALA A N 1
ATOM 6566 C CA . ALA A 1 866 ? 18.478 4.087 -65.913 1.00 90.88 866 ALA A CA 1
ATOM 6567 C C . ALA A 1 866 ? 18.531 3.395 -64.543 1.00 90.88 866 ALA A C 1
ATOM 6569 O O . ALA A 1 866 ? 17.551 3.462 -63.793 1.00 90.88 866 ALA A O 1
ATOM 6570 N N . ALA A 1 867 ? 19.671 2.798 -64.171 1.00 92.56 867 ALA A N 1
ATOM 6571 C CA . ALA A 1 867 ? 19.847 2.140 -62.873 1.00 92.56 867 ALA A CA 1
ATOM 6572 C C . ALA A 1 867 ? 19.689 3.119 -61.692 1.00 92.56 867 ALA A C 1
ATOM 6574 O O . ALA A 1 867 ? 19.001 2.808 -60.710 1.00 92.56 867 ALA A O 1
ATOM 6575 N N . VAL A 1 868 ? 20.244 4.334 -61.813 1.00 94.00 868 VAL A N 1
ATOM 6576 C CA . VAL A 1 868 ? 20.074 5.419 -60.827 1.00 94.00 868 VAL A CA 1
ATOM 6577 C C . VAL A 1 868 ? 18.617 5.843 -60.697 1.00 94.00 868 VAL A C 1
ATOM 6579 O O . VAL A 1 868 ? 18.082 5.900 -59.585 1.00 94.00 868 VAL A O 1
ATOM 6582 N N . ARG A 1 869 ? 17.935 6.103 -61.816 1.00 94.62 869 ARG A N 1
ATOM 6583 C CA . ARG A 1 869 ? 16.529 6.535 -61.791 1.00 94.62 869 ARG A CA 1
ATOM 6584 C C . ARG A 1 869 ? 15.607 5.454 -61.241 1.00 94.62 869 ARG A C 1
ATOM 6586 O O . ARG A 1 869 ? 14.735 5.754 -60.426 1.00 94.62 869 ARG A O 1
ATOM 6593 N N . ARG A 1 870 ? 15.813 4.191 -61.632 1.00 95.25 870 ARG A N 1
ATOM 6594 C CA . ARG A 1 870 ? 15.010 3.065 -61.140 1.00 95.25 870 ARG A CA 1
ATOM 6595 C C . ARG A 1 870 ? 15.186 2.864 -59.638 1.00 95.25 870 ARG A C 1
ATOM 6597 O O . ARG A 1 870 ? 14.187 2.749 -58.931 1.00 95.25 870 ARG A O 1
ATOM 6604 N N . SER A 1 871 ? 16.426 2.893 -59.152 1.00 95.88 871 SER A N 1
ATOM 6605 C CA . SER A 1 871 ? 16.728 2.802 -57.717 1.00 95.88 871 SER A CA 1
ATOM 6606 C C . SER A 1 871 ? 16.090 3.950 -56.930 1.00 95.88 871 SER A C 1
ATOM 6608 O O . SER A 1 871 ? 15.473 3.726 -55.891 1.00 95.88 871 SER A O 1
ATOM 6610 N N . THR A 1 872 ? 16.170 5.176 -57.456 1.00 95.19 872 THR A N 1
ATOM 6611 C CA . THR A 1 872 ? 15.579 6.374 -56.840 1.00 95.19 872 THR A CA 1
ATOM 6612 C C . THR A 1 872 ? 14.056 6.270 -56.751 1.00 95.19 872 THR A C 1
ATOM 6614 O O . THR A 1 872 ? 13.480 6.569 -55.705 1.00 95.19 872 THR A O 1
ATOM 6617 N N . ALA A 1 873 ? 13.387 5.791 -57.804 1.00 93.31 873 ALA A N 1
ATOM 6618 C CA . ALA A 1 873 ? 11.938 5.582 -57.799 1.00 93.31 873 ALA A CA 1
ATOM 6619 C C . ALA A 1 873 ? 11.508 4.529 -56.760 1.00 93.31 873 ALA A C 1
ATOM 6621 O O . ALA A 1 873 ? 10.526 4.729 -56.051 1.00 93.31 873 ALA A O 1
ATOM 6622 N N . MET A 1 874 ? 12.264 3.434 -56.622 1.00 93.19 874 MET A N 1
ATOM 6623 C CA . MET A 1 874 ? 11.997 2.419 -55.595 1.00 93.19 874 MET A CA 1
ATOM 6624 C C . MET A 1 874 ? 12.178 2.988 -54.180 1.00 93.19 874 MET A C 1
ATOM 6626 O O . MET A 1 874 ? 11.301 2.835 -53.333 1.00 93.19 874 MET A O 1
ATOM 6630 N N . LEU A 1 875 ? 13.283 3.695 -53.929 1.00 92.19 875 LEU A N 1
ATOM 6631 C CA . LEU A 1 875 ? 13.588 4.266 -52.612 1.00 92.19 875 LEU A CA 1
ATOM 6632 C C . LEU A 1 875 ? 12.587 5.351 -52.193 1.00 92.19 875 LEU A C 1
ATOM 6634 O O . LEU A 1 875 ? 12.141 5.362 -51.046 1.00 92.19 875 LEU A O 1
ATOM 6638 N N . THR A 1 876 ? 12.188 6.227 -53.116 1.00 88.44 876 THR A N 1
ATOM 6639 C CA . THR A 1 876 ? 11.190 7.279 -52.844 1.00 88.44 876 THR A CA 1
ATOM 6640 C C . THR A 1 876 ? 9.771 6.734 -52.681 1.00 88.44 876 THR A C 1
ATOM 6642 O O . THR A 1 876 ? 8.973 7.342 -51.971 1.00 88.44 876 THR A O 1
ATOM 6645 N N . GLY A 1 877 ? 9.465 5.566 -53.261 1.00 83.19 877 GLY A N 1
ATOM 6646 C CA . GLY A 1 877 ? 8.220 4.838 -53.005 1.00 83.19 877 GLY A CA 1
ATOM 6647 C C . GLY A 1 877 ? 8.089 4.344 -51.560 1.00 83.19 877 GLY A C 1
ATOM 6648 O O . GLY A 1 877 ? 6.983 4.325 -51.026 1.00 83.19 877 GLY A O 1
ATOM 6649 N N . MET A 1 878 ? 9.207 3.998 -50.911 1.00 81.81 878 MET A N 1
ATOM 6650 C CA . MET A 1 878 ? 9.222 3.551 -49.510 1.00 81.81 878 MET A CA 1
ATOM 6651 C C . MET A 1 878 ? 9.374 4.702 -48.516 1.00 81.81 878 MET A C 1
ATOM 6653 O O . MET A 1 878 ? 8.749 4.698 -47.457 1.00 81.81 878 MET A O 1
ATOM 6657 N N . ARG A 1 879 ? 10.204 5.697 -48.846 1.00 79.75 879 ARG A N 1
ATOM 6658 C CA . ARG A 1 879 ? 10.395 6.907 -48.040 1.00 79.75 879 ARG A CA 1
ATOM 6659 C C . ARG A 1 879 ? 10.239 8.139 -48.935 1.00 79.75 879 ARG A C 1
ATOM 6661 O O . ARG A 1 879 ? 11.215 8.534 -49.577 1.00 79.75 879 ARG A O 1
ATOM 6668 N N . PRO A 1 880 ? 9.047 8.762 -48.965 1.00 80.06 880 PRO A N 1
ATOM 6669 C CA . PRO A 1 880 ? 8.821 9.985 -49.724 1.00 80.06 880 PRO A CA 1
ATOM 6670 C C . PRO A 1 880 ? 9.804 11.090 -49.330 1.00 80.06 880 PRO A C 1
ATOM 6672 O O . PRO A 1 880 ? 10.200 11.207 -48.167 1.00 80.06 880 PRO A O 1
ATOM 6675 N N . THR A 1 88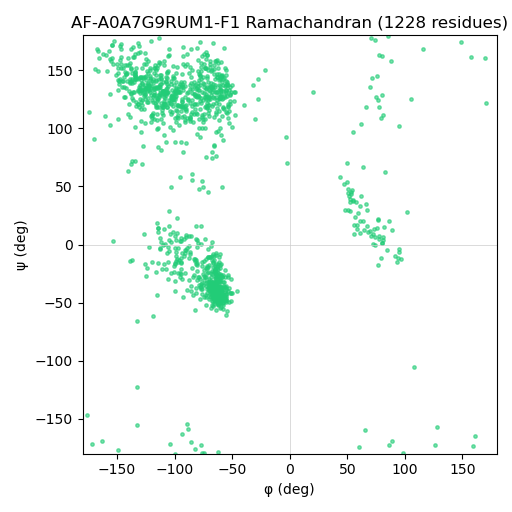1 ? 10.192 11.913 -50.302 1.00 77.44 881 THR A N 1
ATOM 6676 C CA . THR A 1 881 ? 11.168 12.987 -50.106 1.00 77.44 881 THR A CA 1
ATOM 6677 C C . THR A 1 881 ? 10.662 14.008 -49.072 1.00 77.44 881 THR A C 1
ATOM 6679 O O . THR A 1 881 ? 9.602 14.604 -49.279 1.00 77.44 881 THR A O 1
ATOM 6682 N N . PRO A 1 882 ? 11.392 14.242 -47.964 1.00 71.25 882 PRO A N 1
ATOM 6683 C CA . PRO A 1 882 ? 11.036 15.279 -47.001 1.00 71.25 882 PRO A CA 1
ATOM 6684 C C . PRO A 1 882 ? 11.219 16.678 -47.608 1.00 71.25 882 PRO A C 1
ATOM 6686 O O . PRO A 1 882 ? 12.100 16.893 -48.442 1.00 71.25 882 PRO A O 1
ATOM 6689 N N . HIS A 1 883 ? 10.398 17.640 -47.176 1.00 65.81 883 HIS A N 1
ATOM 6690 C CA . HIS A 1 883 ? 10.516 19.042 -47.579 1.00 65.81 883 HIS A CA 1
ATOM 6691 C C . HIS A 1 883 ? 10.779 19.930 -46.348 1.00 65.81 883 HIS A C 1
ATOM 6693 O O . HIS A 1 883 ? 9.882 20.051 -45.509 1.00 65.81 883 HIS A O 1
ATOM 6699 N N . PRO A 1 884 ? 11.966 20.560 -46.219 1.00 74.44 884 PRO A N 1
ATOM 6700 C CA . PRO A 1 884 ? 13.129 20.492 -47.120 1.00 74.44 884 PRO A CA 1
ATOM 6701 C C . PRO A 1 884 ? 13.875 19.136 -47.051 1.00 74.44 884 PRO A C 1
ATOM 6703 O O . PRO A 1 884 ? 13.686 18.400 -46.081 1.00 74.44 884 PRO A O 1
ATOM 6706 N N . PRO A 1 885 ? 14.730 18.798 -48.041 1.00 72.69 885 PRO A N 1
ATOM 6707 C CA . PRO A 1 885 ? 15.592 17.616 -47.978 1.00 72.69 885 PRO A CA 1
ATOM 6708 C C . PRO A 1 885 ? 16.480 17.617 -46.726 1.00 72.69 885 PRO A C 1
ATOM 6710 O O . PRO A 1 885 ? 17.057 18.645 -46.367 1.00 72.69 885 PRO A O 1
ATOM 6713 N N . VAL A 1 886 ? 16.599 16.460 -46.068 1.00 75.69 886 VAL A N 1
ATOM 6714 C CA . VAL A 1 886 ? 17.422 16.277 -44.863 1.00 75.69 886 VAL A CA 1
ATOM 6715 C C . VAL A 1 886 ? 18.333 15.068 -45.059 1.00 75.69 886 VAL A C 1
ATOM 6717 O O . VAL A 1 886 ? 17.851 13.938 -45.154 1.00 75.69 886 VAL A O 1
ATOM 6720 N N . HIS A 1 887 ? 19.646 15.311 -45.069 1.00 76.25 887 HIS A N 1
ATOM 6721 C CA . HIS A 1 887 ? 20.677 14.280 -45.208 1.00 76.25 887 HIS A CA 1
ATOM 6722 C C . HIS A 1 887 ? 21.156 13.797 -43.827 1.00 76.25 887 HIS A C 1
ATOM 6724 O O . HIS A 1 887 ? 22.196 14.220 -43.320 1.00 76.25 887 HIS A O 1
ATOM 6730 N N . ASP A 1 888 ? 20.376 12.911 -43.206 1.00 78.31 888 ASP A N 1
ATOM 6731 C CA . ASP A 1 888 ? 20.685 12.254 -41.930 1.00 78.31 888 ASP A CA 1
ATOM 6732 C C . ASP A 1 888 ? 21.242 10.821 -42.114 1.00 78.31 888 ASP A C 1
ATOM 6734 O O . ASP A 1 888 ? 21.369 10.311 -43.231 1.00 78.31 888 ASP A O 1
ATOM 6738 N N . ALA A 1 889 ? 21.555 10.133 -41.010 1.00 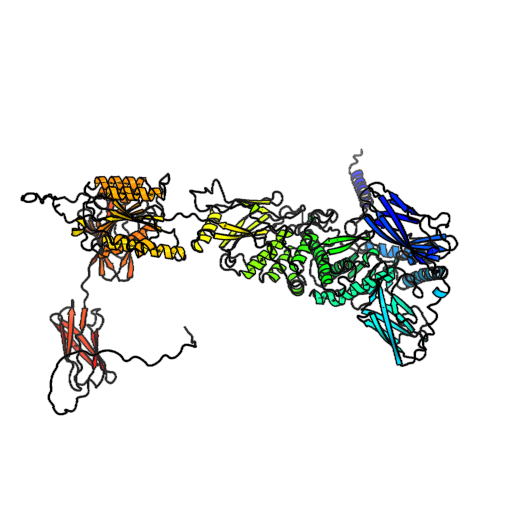74.75 889 ALA A N 1
ATOM 6739 C CA . ALA A 1 889 ? 22.046 8.748 -41.019 1.00 74.75 889 ALA A CA 1
ATOM 6740 C C . ALA A 1 889 ? 21.011 7.697 -41.494 1.00 74.75 889 ALA A C 1
ATOM 6742 O O . ALA A 1 889 ? 21.357 6.520 -41.659 1.00 74.75 889 ALA A O 1
ATOM 6743 N N . ASN A 1 890 ? 19.748 8.087 -41.693 1.00 77.44 890 ASN A N 1
ATOM 6744 C CA . ASN A 1 890 ? 18.636 7.251 -42.156 1.00 77.44 890 ASN A CA 1
ATOM 6745 C C . ASN A 1 890 ? 18.258 7.522 -43.618 1.00 77.44 890 ASN A C 1
ATOM 6747 O O . ASN A 1 890 ? 17.385 6.833 -44.148 1.00 77.44 890 ASN A O 1
ATOM 6751 N N . THR A 1 891 ? 18.874 8.519 -44.260 1.00 86.25 891 THR A N 1
ATOM 6752 C CA . THR A 1 891 ? 18.654 8.869 -45.671 1.00 86.25 891 THR A CA 1
ATOM 6753 C C . THR A 1 891 ? 18.712 7.609 -46.547 1.00 86.25 891 THR A C 1
ATOM 6755 O O . THR A 1 891 ? 19.641 6.800 -46.363 1.00 86.25 891 THR A O 1
ATOM 6758 N N . PRO A 1 892 ? 17.720 7.394 -47.441 1.00 90.75 892 PRO A N 1
ATOM 6759 C CA . PRO A 1 892 ? 17.732 6.276 -48.375 1.00 90.75 892 PRO A CA 1
ATOM 6760 C C . PRO A 1 892 ? 18.991 6.318 -49.230 1.00 90.75 892 PRO A C 1
ATOM 6762 O O . PRO A 1 892 ? 19.473 7.393 -49.594 1.00 90.75 892 PRO A O 1
ATOM 6765 N N . ARG A 1 893 ? 19.538 5.146 -49.537 1.00 91.94 893 ARG A N 1
ATOM 6766 C CA . ARG A 1 893 ? 20.849 5.044 -50.179 1.00 91.94 893 ARG A CA 1
ATOM 6767 C C . ARG A 1 893 ? 20.862 4.009 -51.278 1.00 91.94 893 ARG A C 1
ATOM 6769 O O . ARG A 1 893 ? 20.206 2.978 -51.178 1.00 91.94 893 ARG A O 1
ATOM 6776 N N . MET A 1 894 ? 21.659 4.271 -52.293 1.00 94.38 894 MET A N 1
ATOM 6777 C CA . MET A 1 894 ? 21.916 3.328 -53.360 1.00 94.38 894 MET A CA 1
ATOM 6778 C C . MET A 1 894 ? 23.408 3.043 -53.447 1.00 94.38 894 MET A C 1
ATOM 6780 O O . MET A 1 894 ? 24.223 3.963 -53.424 1.00 94.38 894 MET A O 1
ATOM 6784 N N . TYR A 1 895 ? 23.756 1.766 -53.541 1.00 94.31 895 TYR A N 1
ATOM 6785 C CA . TYR A 1 895 ? 25.119 1.303 -53.752 1.00 94.31 895 TYR A CA 1
ATOM 6786 C C . TYR A 1 895 ? 25.242 0.760 -55.171 1.00 94.31 895 TYR A C 1
ATOM 6788 O O . TYR A 1 895 ? 24.519 -0.163 -55.544 1.00 94.31 895 TYR A O 1
ATOM 6796 N N . MET A 1 896 ? 26.146 1.341 -55.952 1.00 91.81 896 MET A N 1
ATOM 6797 C CA . MET A 1 896 ? 26.385 0.987 -57.345 1.00 91.81 896 MET A CA 1
ATOM 6798 C C . MET A 1 896 ? 27.766 0.368 -57.510 1.00 91.81 896 MET A C 1
ATOM 6800 O O . MET A 1 896 ? 28.773 0.945 -57.091 1.00 91.81 896 MET A O 1
ATOM 6804 N N . LEU A 1 897 ? 27.792 -0.795 -58.153 1.00 89.06 897 LEU A N 1
ATOM 6805 C CA . LEU A 1 897 ? 28.992 -1.555 -58.480 1.00 89.06 897 LEU A CA 1
ATOM 6806 C C . LEU A 1 897 ? 29.056 -1.707 -60.002 1.00 89.06 897 LEU A C 1
ATOM 6808 O O . LEU A 1 897 ? 28.268 -2.459 -60.565 1.00 89.06 897 LEU A O 1
ATOM 6812 N N . THR A 1 898 ? 29.951 -0.963 -60.649 1.00 85.44 898 THR A N 1
ATOM 6813 C CA . THR A 1 898 ? 30.056 -0.820 -62.117 1.00 85.44 898 THR A CA 1
ATOM 6814 C C . THR A 1 898 ? 31.509 -0.643 -62.529 1.00 85.44 898 THR A C 1
ATOM 6816 O O . THR A 1 898 ? 32.329 -0.292 -61.686 1.00 85.44 898 THR A O 1
ATOM 6819 N N . ASP A 1 899 ? 31.843 -0.867 -63.798 1.00 78.31 899 ASP A N 1
ATOM 6820 C CA . ASP A 1 899 ? 33.150 -0.528 -64.371 1.00 78.31 899 ASP A CA 1
ATOM 6821 C C . ASP A 1 899 ? 33.207 0.877 -65.003 1.00 78.31 899 ASP A C 1
ATOM 6823 O O . ASP A 1 899 ? 34.250 1.283 -65.523 1.00 78.31 899 ASP A O 1
ATOM 6827 N N . MET A 1 900 ? 32.114 1.640 -64.874 1.00 79.00 900 MET A N 1
ATOM 6828 C CA . MET A 1 900 ? 31.929 3.011 -65.353 1.00 79.00 900 MET A CA 1
ATOM 6829 C C . MET A 1 900 ? 31.813 3.178 -66.873 1.00 79.00 900 MET A C 1
ATOM 6831 O O . MET A 1 900 ? 31.758 4.327 -67.332 1.00 79.00 900 MET A O 1
ATOM 6835 N N . ASP A 1 901 ? 31.743 2.103 -67.666 1.00 73.62 901 ASP A N 1
ATOM 6836 C CA . ASP A 1 901 ? 31.394 2.258 -69.078 1.00 73.62 901 ASP A CA 1
ATOM 6837 C C . ASP A 1 901 ? 29.890 2.529 -69.202 1.00 73.62 901 ASP A C 1
ATOM 6839 O O . ASP A 1 901 ? 29.062 1.793 -68.687 1.00 73.62 901 ASP A O 1
ATOM 6843 N N . ASN A 1 902 ? 29.519 3.630 -69.854 1.00 74.50 902 ASN A N 1
ATOM 6844 C CA . ASN A 1 902 ? 28.120 3.984 -70.086 1.00 74.50 902 ASN A CA 1
ATOM 6845 C C . ASN A 1 902 ? 27.904 4.274 -71.569 1.00 74.50 902 ASN A C 1
ATOM 6847 O O . ASN A 1 902 ? 28.668 5.043 -72.176 1.00 74.50 902 ASN A O 1
ATOM 6851 N N . ASN A 1 903 ? 26.841 3.704 -72.137 1.00 72.31 903 ASN A N 1
ATOM 6852 C CA . ASN A 1 903 ? 26.500 3.879 -73.549 1.00 72.31 903 ASN A CA 1
ATOM 6853 C C . ASN A 1 903 ? 26.184 5.345 -73.887 1.00 72.31 903 ASN A C 1
ATOM 6855 O O . ASN A 1 903 ? 26.658 5.854 -74.902 1.00 72.31 903 ASN A O 1
ATOM 6859 N N . ASP A 1 904 ? 25.485 6.047 -72.991 1.00 71.31 904 ASP A N 1
ATOM 6860 C CA . ASP A 1 904 ? 25.054 7.444 -73.170 1.00 71.31 904 ASP A CA 1
ATOM 6861 C C . ASP A 1 904 ? 26.075 8.480 -72.656 1.00 71.31 904 ASP A C 1
ATOM 6863 O O . ASP A 1 904 ? 25.811 9.685 -72.619 1.00 71.31 904 ASP A O 1
ATOM 6867 N N . GLY A 1 905 ? 27.259 8.020 -72.241 1.00 74.38 905 GLY A N 1
ATOM 6868 C CA . GLY A 1 905 ? 28.319 8.864 -71.693 1.00 74.38 905 GLY A CA 1
ATOM 6869 C C . GLY A 1 905 ? 28.049 9.375 -70.265 1.00 74.38 905 GLY A C 1
ATOM 6870 O O . GLY A 1 905 ? 26.996 9.114 -69.677 1.00 74.38 905 GLY A O 1
ATOM 6871 N N . PRO A 1 906 ? 29.012 10.093 -69.662 1.00 74.25 906 PRO A N 1
ATOM 6872 C CA . PRO A 1 906 ? 28.975 10.479 -68.247 1.00 74.25 906 PRO A CA 1
ATOM 6873 C C . PRO A 1 906 ? 27.991 11.616 -67.925 1.00 74.25 906 PRO A C 1
ATOM 6875 O O . PRO A 1 906 ? 27.550 11.735 -66.782 1.00 74.25 906 PRO A O 1
ATOM 6878 N N . ALA A 1 907 ? 27.608 12.440 -68.906 1.00 80.88 907 ALA A N 1
ATOM 6879 C CA . ALA A 1 907 ? 26.675 13.551 -68.691 1.00 80.88 907 ALA A CA 1
ATOM 6880 C C . ALA A 1 907 ? 25.267 13.067 -68.296 1.00 80.88 907 ALA A C 1
ATOM 6882 O O . ALA A 1 907 ? 24.660 13.616 -67.377 1.00 80.88 907 ALA A O 1
ATOM 6883 N N . ALA A 1 908 ? 24.768 12.001 -68.935 1.00 83.69 908 ALA A N 1
ATOM 6884 C CA . ALA A 1 908 ? 23.471 11.406 -68.607 1.00 83.69 908 ALA A CA 1
ATOM 6885 C C . ALA A 1 908 ? 23.444 10.841 -67.175 1.00 83.69 908 ALA A C 1
ATOM 6887 O O . ALA A 1 908 ? 22.465 11.024 -66.446 1.00 83.69 908 ALA A O 1
ATOM 6888 N N . VAL A 1 909 ? 24.549 10.219 -66.752 1.00 86.88 909 VAL A N 1
ATOM 6889 C CA . VAL A 1 909 ? 24.735 9.689 -65.393 1.00 86.88 909 VAL A CA 1
ATOM 6890 C C . VAL A 1 909 ? 24.775 10.825 -64.370 1.00 86.88 909 VAL A C 1
ATOM 6892 O O . VAL A 1 909 ? 24.086 10.763 -63.352 1.00 86.88 909 VAL A O 1
ATOM 6895 N N . GLN A 1 910 ? 25.507 11.907 -64.661 1.00 88.94 910 GLN A N 1
ATOM 6896 C CA . GLN A 1 910 ? 25.556 13.093 -63.803 1.00 88.94 910 GLN A CA 1
ATOM 6897 C C . GLN A 1 910 ? 24.162 13.703 -63.585 1.00 88.94 910 GLN A C 1
ATOM 6899 O O . GLN A 1 910 ? 23.821 14.056 -62.455 1.00 88.94 910 GLN A O 1
ATOM 6904 N N . THR A 1 911 ? 23.341 13.814 -64.635 1.00 91.31 911 THR A N 1
ATOM 6905 C CA . THR A 1 911 ? 21.957 14.297 -64.511 1.00 91.31 911 THR A CA 1
ATOM 6906 C C . THR A 1 911 ? 21.122 13.386 -63.612 1.00 91.31 911 THR A C 1
ATOM 6908 O O . THR A 1 911 ? 20.472 13.884 -62.695 1.00 91.31 911 THR A O 1
ATOM 6911 N N . ALA A 1 912 ? 21.188 12.066 -63.807 1.00 92.88 912 ALA A N 1
ATOM 6912 C CA . ALA A 1 912 ? 20.450 11.111 -62.980 1.00 92.88 912 ALA A CA 1
ATOM 6913 C C . ALA A 1 912 ? 20.865 11.168 -61.493 1.00 92.88 912 ALA A C 1
ATOM 6915 O O . ALA A 1 912 ? 20.020 11.082 -60.606 1.00 92.88 912 ALA A O 1
ATOM 6916 N N . ILE A 1 913 ? 22.151 11.383 -61.196 1.00 93.06 913 ILE A N 1
ATOM 6917 C CA . ILE A 1 913 ? 22.642 11.560 -59.817 1.00 93.06 913 ILE A CA 1
ATOM 6918 C C . ILE A 1 913 ? 22.079 12.838 -59.180 1.00 93.06 913 ILE A C 1
ATOM 6920 O O . ILE A 1 913 ? 21.672 12.821 -58.016 1.00 93.06 913 ILE A O 1
ATOM 6924 N N . ARG A 1 914 ? 22.015 13.947 -59.932 1.00 92.62 914 ARG A N 1
ATOM 6925 C CA . ARG A 1 914 ? 21.397 15.191 -59.440 1.00 92.62 914 ARG A CA 1
ATOM 6926 C C . ARG A 1 914 ? 19.900 15.012 -59.173 1.00 92.62 914 ARG A C 1
ATOM 6928 O O . ARG A 1 914 ? 19.409 15.531 -58.174 1.00 92.62 914 ARG A O 1
ATOM 6935 N N . GLU A 1 915 ? 19.195 14.248 -60.009 1.00 93.12 915 GLU A N 1
ATOM 6936 C CA . GLU A 1 915 ? 17.793 13.862 -59.774 1.00 93.12 915 GLU A CA 1
ATOM 6937 C C . GLU A 1 915 ? 17.647 13.051 -58.472 1.00 93.12 915 GLU A C 1
ATOM 6939 O O . GLU A 1 915 ? 16.793 13.370 -57.645 1.00 93.12 915 GLU A O 1
ATOM 6944 N N . ALA A 1 916 ? 18.523 12.067 -58.236 1.00 92.94 916 ALA A N 1
ATOM 6945 C CA . ALA A 1 916 ? 18.542 11.280 -56.999 1.00 92.94 916 ALA A CA 1
ATOM 6946 C C . ALA A 1 916 ? 18.815 12.145 -55.755 1.00 92.94 916 ALA A C 1
ATOM 6948 O O . ALA A 1 916 ? 18.134 12.021 -54.736 1.00 92.94 916 ALA A O 1
ATOM 6949 N N . THR A 1 917 ? 19.757 13.085 -55.855 1.00 89.56 917 THR A N 1
ATOM 6950 C CA . THR A 1 917 ? 20.073 14.029 -54.772 1.00 89.56 917 THR A CA 1
ATOM 6951 C C . THR A 1 917 ? 18.886 14.936 -54.451 1.00 89.56 917 THR A C 1
ATOM 6953 O O . THR A 1 917 ? 18.534 15.091 -53.283 1.00 89.56 917 THR A O 1
ATOM 6956 N N . ALA A 1 918 ? 18.214 15.482 -55.470 1.00 88.06 918 ALA A N 1
ATOM 6957 C CA . ALA A 1 918 ? 17.003 16.284 -55.285 1.00 88.06 918 ALA A CA 1
ATOM 6958 C C . ALA A 1 918 ? 15.860 15.482 -54.633 1.00 88.06 918 ALA A C 1
ATOM 6960 O O . ALA A 1 918 ? 15.058 16.039 -53.885 1.00 88.06 918 ALA A O 1
ATOM 6961 N N . ALA A 1 919 ? 15.822 14.169 -54.867 1.00 89.12 919 ALA A N 1
ATOM 6962 C CA . ALA A 1 919 ? 14.897 13.235 -54.234 1.00 89.12 919 ALA A CA 1
ATOM 6963 C C . ALA A 1 919 ? 15.309 12.798 -52.808 1.00 89.12 919 ALA A C 1
ATOM 6965 O O . ALA A 1 919 ? 14.606 11.991 -52.195 1.00 89.12 919 ALA A O 1
ATOM 6966 N N . ASN A 1 920 ? 16.396 13.353 -52.255 1.00 90.56 920 ASN A N 1
ATOM 6967 C CA . ASN A 1 920 ? 16.993 12.995 -50.964 1.00 90.56 920 ASN A CA 1
ATOM 6968 C C . ASN A 1 920 ? 17.496 11.538 -50.899 1.00 90.56 920 ASN A C 1
ATOM 6970 O O . ASN A 1 920 ? 17.300 10.852 -49.895 1.00 90.56 920 ASN A O 1
ATOM 6974 N N . VAL A 1 921 ? 18.135 11.060 -51.972 1.00 92.19 921 VAL A N 1
ATOM 6975 C CA . VAL A 1 921 ? 18.780 9.740 -52.051 1.00 92.19 921 VAL A CA 1
ATOM 6976 C C . VAL A 1 921 ? 20.297 9.898 -52.154 1.00 92.19 921 VAL A C 1
ATOM 6978 O O . VAL A 1 921 ? 20.800 10.633 -53.001 1.00 92.19 921 VAL A O 1
ATOM 6981 N N . GLN A 1 922 ? 21.032 9.179 -51.304 1.00 92.38 922 GLN A N 1
ATOM 6982 C CA . GLN A 1 922 ? 22.497 9.142 -51.326 1.00 92.38 922 GLN A CA 1
ATOM 6983 C C . GLN A 1 922 ? 22.999 8.108 -52.336 1.00 92.38 922 GLN A C 1
ATOM 6985 O O . GLN A 1 922 ? 22.576 6.952 -52.304 1.00 92.38 922 GLN A O 1
ATOM 6990 N N . VAL A 1 923 ? 23.934 8.508 -53.199 1.00 92.94 923 VAL A N 1
ATOM 6991 C CA . VAL A 1 923 ? 24.544 7.626 -54.203 1.00 92.94 923 VAL A CA 1
ATOM 6992 C C . VAL A 1 923 ? 25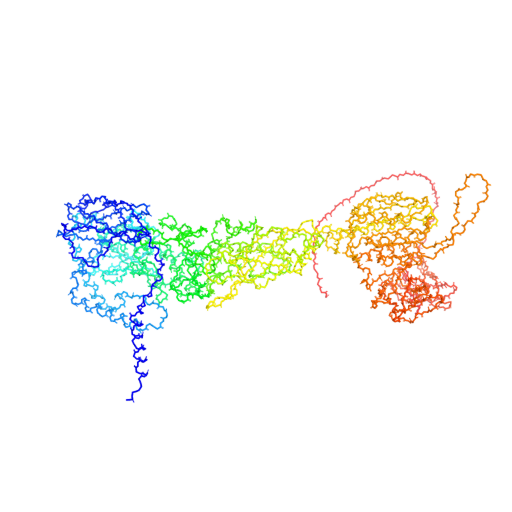.951 7.236 -53.758 1.00 92.94 923 VAL A C 1
ATOM 6994 O O . VAL A 1 923 ? 26.805 8.091 -53.551 1.00 92.94 923 VAL A O 1
ATOM 6997 N N . HIS A 1 924 ? 26.215 5.943 -53.611 1.00 92.69 924 HIS A N 1
ATOM 6998 C CA . HIS A 1 924 ? 27.542 5.408 -53.323 1.00 92.69 924 HIS A CA 1
ATOM 6999 C C . HIS A 1 924 ? 28.016 4.582 -54.511 1.00 92.69 924 HIS A C 1
ATOM 7001 O O . HIS A 1 924 ? 27.318 3.661 -54.930 1.00 92.69 924 HIS A O 1
ATOM 7007 N N . LEU A 1 925 ? 29.191 4.896 -55.049 1.00 89.62 925 LEU A N 1
ATOM 7008 C CA . LEU A 1 925 ? 29.720 4.251 -56.247 1.00 89.62 925 LEU A CA 1
ATOM 7009 C C . LEU A 1 925 ? 31.155 3.770 -56.026 1.00 89.62 925 LEU A C 1
ATOM 7011 O O . LEU A 1 925 ? 32.008 4.523 -55.547 1.00 89.62 925 LEU A O 1
ATOM 7015 N N . GLY A 1 926 ? 31.420 2.525 -56.426 1.00 84.06 926 GLY A N 1
ATOM 7016 C CA . GLY A 1 926 ? 32.748 1.920 -56.389 1.00 84.06 926 GLY A CA 1
ATOM 7017 C C . GLY A 1 926 ? 33.070 1.093 -57.636 1.00 84.06 926 GLY A C 1
ATOM 7018 O O . GLY A 1 926 ? 32.211 0.353 -58.111 1.00 84.06 926 GLY A O 1
ATOM 7019 N N . HIS A 1 927 ? 34.305 1.199 -58.143 1.00 80.94 927 HIS A N 1
ATOM 7020 C CA . HIS A 1 927 ? 34.775 0.445 -59.316 1.00 80.94 927 HIS A CA 1
ATOM 7021 C C . HIS A 1 927 ? 36.269 0.070 -59.244 1.00 80.94 927 HIS A C 1
ATOM 7023 O O . HIS A 1 927 ? 37.051 0.763 -58.592 1.00 80.94 927 HIS A O 1
ATOM 7029 N N . LEU A 1 928 ? 36.695 -0.989 -59.945 1.00 73.12 928 LEU A N 1
ATOM 7030 C CA . LEU A 1 928 ? 38.109 -1.391 -60.077 1.00 73.12 928 LEU A CA 1
ATOM 7031 C C . LEU A 1 928 ? 38.879 -0.499 -61.075 1.00 73.12 928 LEU A C 1
ATOM 7033 O O . LEU A 1 928 ? 38.326 0.029 -62.038 1.00 73.12 928 LEU A O 1
ATOM 7037 N N . THR A 1 929 ? 40.180 -0.325 -60.841 1.00 70.12 929 THR A N 1
ATOM 7038 C CA . THR A 1 929 ? 41.149 0.390 -61.695 1.00 70.12 929 THR A CA 1
ATOM 7039 C C . THR A 1 929 ? 42.024 -0.667 -62.395 1.00 70.12 929 THR A C 1
ATOM 7041 O O . THR A 1 929 ? 42.466 -1.586 -61.707 1.00 70.12 929 THR A O 1
ATOM 7044 N N . PRO A 1 930 ? 42.335 -0.576 -63.709 1.00 53.16 930 PRO A N 1
ATOM 7045 C CA . PRO A 1 930 ? 42.297 0.612 -64.554 1.00 53.16 930 PRO A CA 1
ATOM 7046 C C . PRO A 1 930 ? 41.138 0.634 -65.553 1.00 53.16 930 PRO A C 1
ATOM 7048 O O . PRO A 1 930 ? 40.820 -0.376 -66.177 1.00 53.16 930 PRO A O 1
ATOM 7051 N N . VAL A 1 931 ? 40.652 1.848 -65.838 1.00 48.91 931 VAL A N 1
ATOM 7052 C CA . VAL A 1 931 ? 40.024 2.181 -67.125 1.00 48.91 931 VAL A CA 1
ATOM 7053 C C . VAL A 1 931 ? 41.107 2.038 -68.199 1.00 48.91 931 VAL A C 1
ATOM 7055 O O . VAL A 1 931 ? 41.737 3.004 -68.632 1.00 48.91 931 VAL A O 1
ATOM 7058 N N . THR A 1 932 ? 41.431 0.799 -68.563 1.00 38.31 932 THR A N 1
ATOM 7059 C CA . THR A 1 932 ? 42.186 0.550 -69.784 1.00 38.31 932 THR A CA 1
ATOM 7060 C C . THR A 1 932 ? 41.290 0.977 -70.927 1.00 38.31 932 THR A C 1
ATOM 7062 O O . THR A 1 932 ? 40.134 0.576 -71.017 1.00 38.31 932 THR A O 1
ATOM 7065 N N . THR A 1 933 ? 41.809 1.850 -71.785 1.00 39.84 933 THR A N 1
ATOM 7066 C CA . THR A 1 933 ? 41.126 2.226 -73.016 1.00 39.84 933 THR A CA 1
ATOM 7067 C C . THR A 1 933 ? 40.951 0.965 -73.854 1.00 39.84 933 THR A C 1
ATOM 7069 O O . THR A 1 933 ? 41.892 0.501 -74.498 1.00 39.84 933 THR A O 1
ATOM 7072 N N . LYS A 1 934 ? 39.753 0.375 -73.837 1.00 40.66 934 LYS A N 1
ATOM 7073 C CA . LYS A 1 934 ? 39.404 -0.669 -74.793 1.00 40.66 934 LYS A CA 1
ATOM 7074 C C . LYS A 1 934 ? 38.635 -0.085 -75.960 1.00 40.66 934 LYS A C 1
ATOM 7076 O O . LYS A 1 934 ? 37.794 0.801 -75.848 1.00 40.66 934 LYS A O 1
ATOM 7081 N N . SER A 1 935 ? 39.047 -0.566 -77.124 1.00 35.56 935 SER A N 1
ATOM 7082 C CA . SER A 1 935 ? 38.404 -0.313 -78.399 1.00 35.56 935 SER A CA 1
ATOM 7083 C C . SER A 1 935 ? 37.130 -1.141 -78.410 1.00 35.56 935 SER A C 1
ATOM 7085 O O . SER A 1 935 ? 37.207 -2.364 -78.317 1.00 35.56 935 SER A O 1
ATOM 7087 N N . ALA A 1 936 ? 35.975 -0.490 -78.514 1.00 34.88 936 ALA A N 1
ATOM 7088 C CA . ALA A 1 936 ? 34.718 -1.199 -78.687 1.00 34.88 936 ALA A CA 1
ATOM 7089 C C . ALA A 1 936 ? 34.779 -2.014 -79.989 1.00 34.88 936 ALA A C 1
ATOM 7091 O O . ALA A 1 936 ? 35.068 -1.472 -81.062 1.00 34.88 936 ALA A O 1
ATOM 7092 N N . ALA A 1 937 ? 34.510 -3.316 -79.907 1.00 34.53 937 ALA A N 1
ATOM 7093 C CA . ALA A 1 937 ? 34.156 -4.091 -81.083 1.00 34.53 937 ALA A CA 1
ATOM 7094 C C . ALA A 1 937 ? 32.711 -3.729 -81.448 1.00 34.53 937 ALA A C 1
ATOM 7096 O O . ALA A 1 937 ? 31.771 -4.137 -80.772 1.00 34.53 937 ALA A O 1
ATOM 7097 N N . SER A 1 938 ? 32.520 -2.934 -82.503 1.00 34.66 938 SER A N 1
ATOM 7098 C CA . SER A 1 938 ? 31.187 -2.746 -83.076 1.00 34.66 938 SER A CA 1
ATOM 7099 C C . SER A 1 938 ? 30.697 -4.083 -83.630 1.00 34.66 938 SER A C 1
ATOM 7101 O O . SER A 1 938 ? 31.426 -4.725 -84.392 1.00 34.66 938 SER A O 1
ATOM 7103 N N . GLY A 1 939 ? 29.471 -4.477 -83.290 1.00 42.22 939 GLY A N 1
ATOM 7104 C CA . GLY A 1 939 ? 28.799 -5.644 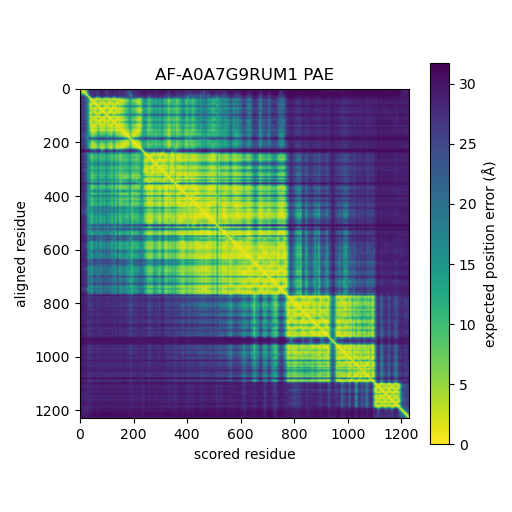-83.854 1.00 42.22 939 GLY A CA 1
ATOM 7105 C C . GLY A 1 939 ? 28.672 -5.563 -85.377 1.00 42.22 939 GLY A C 1
ATOM 7106 O O . GLY A 1 939 ? 27.682 -5.069 -85.903 1.00 42.22 939 GLY A O 1
ATOM 7107 N N . ALA A 1 940 ? 29.673 -6.071 -86.089 1.00 35.53 940 ALA A N 1
ATOM 7108 C CA . ALA A 1 940 ? 29.646 -6.287 -87.528 1.00 35.53 940 ALA A CA 1
ATOM 7109 C C . ALA A 1 940 ? 30.265 -7.655 -87.827 1.00 35.53 940 ALA A C 1
ATOM 7111 O O . ALA A 1 940 ? 31.371 -7.771 -88.346 1.00 35.53 940 ALA A O 1
ATOM 7112 N N . GLN A 1 941 ? 29.534 -8.713 -87.476 1.00 38.00 941 GLN A N 1
ATOM 7113 C CA . GLN A 1 941 ? 29.802 -10.062 -87.971 1.00 38.00 941 GLN A CA 1
ATOM 7114 C C . GLN A 1 941 ? 28.797 -10.428 -89.070 1.00 38.00 941 GLN A C 1
ATOM 7116 O O . GLN A 1 941 ? 28.177 -11.480 -89.054 1.00 38.00 941 GLN A O 1
ATOM 7121 N N . LEU A 1 942 ? 28.629 -9.534 -90.043 1.00 40.12 942 LEU A N 1
ATOM 7122 C CA . LEU A 1 942 ? 27.996 -9.826 -91.325 1.00 40.12 942 LEU A CA 1
ATOM 7123 C C . LEU A 1 942 ? 28.813 -9.071 -92.382 1.00 40.12 942 LEU A C 1
ATOM 7125 O O . LEU A 1 942 ? 28.808 -7.847 -92.394 1.00 40.12 942 LEU A O 1
ATOM 7129 N N . HIS A 1 943 ? 29.524 -9.804 -93.243 1.00 41.94 943 HIS A N 1
ATOM 7130 C CA . HIS A 1 943 ? 30.295 -9.301 -94.399 1.00 41.94 943 HIS A CA 1
ATOM 7131 C C . HIS A 1 943 ? 31.717 -8.749 -94.145 1.00 41.94 943 HIS A C 1
ATOM 7133 O O . HIS A 1 943 ? 32.010 -7.612 -94.474 1.00 41.94 943 HIS A O 1
ATOM 7139 N N . GLY A 1 944 ? 32.640 -9.588 -93.659 1.00 41.69 944 GLY A N 1
ATOM 7140 C CA . GLY A 1 944 ? 34.028 -9.669 -94.168 1.00 41.69 944 GLY A CA 1
ATOM 7141 C C . GLY A 1 944 ? 34.958 -8.437 -94.228 1.00 41.69 944 GLY A C 1
ATOM 7142 O O . GLY A 1 944 ? 36.037 -8.581 -94.798 1.00 41.69 944 GLY A O 1
ATOM 7143 N N . GLU A 1 945 ? 34.625 -7.272 -93.669 1.00 37.75 945 GLU A N 1
ATOM 7144 C CA . GLU A 1 945 ? 35.515 -6.097 -93.650 1.00 37.75 945 GLU A CA 1
ATOM 7145 C C . GLU A 1 945 ? 36.268 -5.921 -92.312 1.00 37.75 945 GLU A C 1
ATOM 7147 O O . GLU A 1 945 ? 35.740 -6.260 -91.249 1.00 37.75 945 GLU A O 1
ATOM 7152 N N . PRO A 1 946 ? 37.511 -5.389 -92.319 1.00 36.56 946 PRO A N 1
ATOM 7153 C CA . PRO A 1 946 ? 38.285 -5.163 -91.100 1.00 36.56 946 PRO A CA 1
ATOM 7154 C C . PRO A 1 946 ? 37.680 -4.045 -90.232 1.00 36.56 946 PRO A C 1
ATOM 7156 O O . PRO A 1 946 ? 37.451 -2.927 -90.690 1.00 36.56 946 PRO A O 1
ATOM 7159 N N . ALA A 1 947 ? 37.473 -4.344 -88.945 1.00 38.66 947 ALA A N 1
ATOM 7160 C CA . ALA A 1 947 ? 36.876 -3.443 -87.961 1.00 38.66 947 ALA A CA 1
ATOM 7161 C C . ALA A 1 947 ? 37.631 -2.104 -87.834 1.00 38.66 947 ALA A C 1
ATOM 7163 O O . ALA A 1 947 ? 38.835 -2.059 -87.557 1.00 38.66 947 ALA A O 1
ATOM 7164 N N . LYS A 1 948 ? 36.902 -0.991 -87.971 1.00 35.16 948 LYS A N 1
ATOM 7165 C CA . LYS A 1 948 ? 37.408 0.356 -87.679 1.00 35.16 948 LYS A CA 1
ATOM 7166 C C . LYS A 1 948 ? 37.469 0.541 -86.158 1.00 35.16 948 LYS A C 1
ATOM 7168 O O . LYS A 1 948 ? 36.440 0.665 -85.504 1.00 35.16 948 LYS A O 1
ATOM 7173 N N . LYS A 1 949 ? 38.681 0.550 -85.592 1.00 33.78 949 LYS A N 1
ATOM 7174 C CA . LYS A 1 949 ? 38.927 0.812 -84.163 1.00 33.78 949 LYS A CA 1
ATOM 7175 C C . LYS A 1 949 ? 38.499 2.241 -83.804 1.00 33.78 949 LYS A C 1
ATOM 7177 O O . LYS A 1 949 ? 39.132 3.191 -84.260 1.00 33.78 949 LYS A O 1
ATOM 7182 N N . LEU A 1 950 ? 37.469 2.394 -82.972 1.00 37.75 950 LEU A N 1
ATOM 7183 C CA . LEU A 1 950 ? 37.173 3.651 -82.279 1.00 37.75 950 LEU A CA 1
ATOM 7184 C C . LEU A 1 950 ? 37.839 3.621 -80.899 1.00 37.75 950 LEU A C 1
ATOM 7186 O O . LEU A 1 950 ? 37.577 2.740 -80.082 1.00 37.75 950 LEU A O 1
ATOM 7190 N N . THR A 1 951 ? 38.737 4.572 -80.660 1.00 34.22 951 THR A N 1
ATOM 7191 C CA . THR A 1 951 ? 39.417 4.779 -79.378 1.00 34.22 951 THR A CA 1
ATOM 7192 C C . THR A 1 951 ? 38.534 5.678 -78.509 1.00 34.22 951 THR A C 1
ATOM 7194 O O . THR A 1 951 ? 38.444 6.875 -78.777 1.00 34.22 951 THR A O 1
ATOM 7197 N N . LYS A 1 952 ? 37.865 5.134 -77.482 1.00 40.91 952 LYS A N 1
ATOM 7198 C CA . LYS A 1 952 ? 37.162 5.950 -76.475 1.00 40.91 952 LYS A CA 1
ATOM 7199 C C . LYS A 1 952 ? 38.238 6.523 -75.539 1.00 40.91 952 LYS A C 1
ATOM 7201 O O . LYS A 1 952 ? 38.928 5.775 -74.849 1.00 40.91 952 LYS A O 1
ATOM 7206 N N . VAL A 1 953 ? 38.479 7.832 -75.607 1.00 37.78 953 VAL A N 1
ATOM 7207 C CA . VAL A 1 953 ? 39.362 8.536 -74.662 1.00 37.78 953 VAL A CA 1
ATOM 7208 C C . VAL A 1 953 ? 38.618 8.613 -73.330 1.00 37.78 953 VAL A C 1
ATOM 7210 O O . VAL A 1 953 ? 37.439 8.947 -73.327 1.00 37.78 953 VAL A O 1
ATOM 7213 N N . ALA A 1 954 ? 39.279 8.298 -72.212 1.00 47.22 954 ALA A N 1
ATOM 7214 C CA . ALA A 1 954 ? 38.687 8.468 -70.887 1.00 47.22 954 ALA A CA 1
ATOM 7215 C C . ALA A 1 954 ? 38.310 9.949 -70.676 1.00 47.22 954 ALA A C 1
ATOM 7217 O O . ALA A 1 954 ? 39.188 10.812 -70.594 1.00 47.22 954 ALA A O 1
ATOM 7218 N N . GLU A 1 955 ? 37.011 10.250 -70.644 1.00 52.25 955 GLU A N 1
ATOM 7219 C CA . GLU A 1 955 ? 36.504 11.582 -70.310 1.00 52.25 955 GLU A CA 1
ATOM 7220 C C . GLU A 1 955 ? 36.739 11.889 -68.822 1.00 52.25 955 GLU A C 1
ATOM 7222 O O . GLU A 1 955 ? 36.825 10.992 -67.981 1.00 52.25 955 GLU A O 1
ATOM 7227 N N . ARG A 1 956 ? 36.871 13.175 -68.471 1.00 62.34 956 ARG A N 1
ATOM 7228 C CA . ARG A 1 956 ? 37.054 13.593 -67.073 1.00 62.34 956 ARG A CA 1
ATOM 7229 C C . ARG A 1 956 ? 35.749 13.401 -66.290 1.00 62.34 956 ARG A C 1
ATOM 7231 O O . ARG A 1 956 ? 34.789 14.129 -66.516 1.00 62.34 956 ARG A O 1
ATOM 7238 N N . LEU A 1 957 ? 35.744 12.476 -65.328 1.00 77.31 957 LEU A N 1
ATOM 7239 C CA . LEU A 1 957 ? 34.592 12.165 -64.460 1.00 77.31 957 LEU A CA 1
ATOM 7240 C C . LEU A 1 957 ? 34.356 13.187 -63.328 1.00 77.31 957 LEU A C 1
ATOM 7242 O O . LEU A 1 957 ? 33.416 13.033 -62.550 1.00 77.31 957 LEU A O 1
ATOM 7246 N N . ASP A 1 958 ? 35.179 14.234 -63.232 1.00 79.56 958 ASP A N 1
ATOM 7247 C CA . ASP A 1 958 ? 35.199 15.183 -62.108 1.00 79.56 958 ASP A CA 1
ATOM 7248 C C . ASP A 1 958 ? 33.812 15.792 -61.808 1.00 79.56 958 ASP A C 1
ATOM 7250 O O . ASP A 1 958 ? 33.420 15.900 -60.648 1.00 79.56 958 ASP A O 1
ATOM 7254 N N . GLY A 1 959 ? 33.024 16.124 -62.841 1.00 81.62 959 GLY A N 1
ATOM 7255 C CA . GLY A 1 959 ? 31.679 16.697 -62.675 1.00 81.62 959 GLY A CA 1
ATOM 7256 C C . GLY A 1 959 ? 30.635 15.718 -62.121 1.00 81.62 959 GLY A C 1
ATOM 7257 O O . GLY A 1 959 ? 29.723 16.126 -61.399 1.00 81.62 959 GLY A O 1
ATOM 7258 N N . MET A 1 960 ? 30.769 14.430 -62.433 1.00 85.06 960 MET A N 1
ATOM 7259 C CA . MET A 1 960 ? 29.914 13.371 -61.895 1.00 85.06 960 MET A CA 1
ATOM 7260 C C . MET A 1 960 ? 30.297 13.052 -60.446 1.00 85.06 960 MET A C 1
ATOM 7262 O O . MET A 1 960 ? 29.420 12.949 -59.595 1.00 85.06 960 MET A O 1
ATOM 7266 N N . ILE A 1 961 ? 31.599 12.974 -60.151 1.00 87.56 961 ILE A N 1
ATOM 7267 C CA . ILE A 1 961 ? 32.110 12.774 -58.787 1.00 87.56 961 ILE A CA 1
ATOM 7268 C C . ILE A 1 961 ? 31.645 13.917 -57.878 1.00 87.56 961 ILE A C 1
ATOM 7270 O O . ILE A 1 961 ? 31.117 13.658 -56.800 1.00 87.56 961 ILE A O 1
ATOM 7274 N N . ALA A 1 962 ? 31.757 15.169 -58.333 1.00 85.75 962 ALA A N 1
ATOM 7275 C CA . ALA A 1 962 ? 31.247 16.322 -57.594 1.00 85.75 962 ALA A CA 1
ATOM 7276 C C . ALA A 1 962 ? 29.742 16.200 -57.300 1.00 85.75 962 ALA A C 1
ATOM 7278 O O . ALA A 1 962 ? 29.337 16.391 -56.159 1.00 85.75 962 ALA A O 1
ATOM 7279 N N . ALA A 1 963 ? 28.925 15.791 -58.280 1.00 87.75 963 ALA A N 1
ATOM 7280 C CA . ALA A 1 963 ? 27.486 15.604 -58.077 1.00 87.75 963 ALA A CA 1
ATOM 7281 C C . ALA A 1 963 ? 27.158 14.520 -57.028 1.00 87.75 963 ALA A C 1
ATOM 7283 O O . ALA A 1 963 ? 26.222 14.687 -56.251 1.00 87.75 963 ALA A O 1
ATOM 7284 N N . ILE A 1 964 ? 27.934 13.430 -56.973 1.00 90.50 964 ILE A N 1
ATOM 7285 C CA . ILE A 1 964 ? 27.782 12.380 -55.949 1.00 90.50 964 ILE A CA 1
ATOM 7286 C C . ILE A 1 964 ? 28.088 12.934 -54.553 1.00 90.50 964 ILE A C 1
ATOM 7288 O O . ILE A 1 964 ? 27.331 12.700 -53.609 1.00 90.50 964 ILE A O 1
ATOM 7292 N N . LEU A 1 965 ? 29.192 13.674 -54.423 1.00 88.75 965 LEU A N 1
ATOM 7293 C CA . LEU A 1 965 ? 29.641 14.234 -53.147 1.00 88.75 965 LEU A CA 1
ATOM 7294 C C . LEU A 1 965 ? 28.713 15.359 -52.652 1.00 88.75 965 LEU A C 1
ATOM 7296 O O . LEU A 1 965 ? 28.423 15.420 -51.459 1.00 88.75 965 LEU A O 1
ATOM 7300 N N . GLU A 1 966 ? 28.186 16.193 -53.557 1.00 85.75 966 GLU A N 1
ATOM 7301 C CA . GLU A 1 966 ? 27.176 17.229 -53.269 1.00 85.75 966 GLU A CA 1
ATOM 7302 C C . GLU A 1 966 ? 25.911 16.637 -52.622 1.00 85.75 966 GLU A C 1
ATOM 7304 O O . GLU A 1 966 ? 25.336 17.253 -51.728 1.00 85.75 966 GLU A O 1
ATOM 7309 N N . GLY A 1 967 ? 25.499 15.427 -53.022 1.00 86.12 967 GLY A N 1
ATOM 7310 C CA . GLY A 1 967 ? 24.361 14.709 -52.434 1.00 86.12 967 GLY A CA 1
ATOM 7311 C C . GLY A 1 967 ? 24.657 13.961 -51.129 1.00 86.12 967 GLY A C 1
ATOM 7312 O O . GLY A 1 967 ? 23.796 13.239 -50.621 1.00 86.12 967 GLY A O 1
ATOM 7313 N N . GLY A 1 968 ? 25.872 14.093 -50.584 1.00 86.19 968 GLY A N 1
ATOM 7314 C CA . GLY A 1 968 ? 26.327 13.360 -49.399 1.00 86.19 968 GLY A CA 1
ATOM 7315 C C . GLY A 1 968 ? 26.680 11.891 -49.670 1.00 86.19 968 GLY A C 1
ATOM 7316 O O . GLY A 1 968 ? 26.790 11.101 -48.730 1.00 86.19 968 GLY A O 1
ATOM 7317 N N . GLY A 1 969 ? 26.827 11.522 -50.944 1.00 89.62 969 GLY A N 1
ATOM 7318 C CA . GLY A 1 969 ? 27.258 10.208 -51.402 1.00 89.62 969 GLY A CA 1
ATOM 7319 C C . GLY A 1 969 ? 28.765 9.973 -51.264 1.00 89.62 969 GLY A C 1
ATOM 7320 O O . GLY A 1 969 ? 29.497 10.778 -50.690 1.00 89.62 969 GLY A O 1
ATOM 7321 N N . SER A 1 970 ? 29.253 8.854 -51.803 1.00 90.88 970 SER A N 1
ATOM 7322 C CA . SER A 1 970 ? 30.689 8.539 -51.834 1.00 90.88 970 SER A CA 1
ATOM 7323 C C . SER A 1 970 ? 31.097 7.978 -53.187 1.00 90.88 970 SER A C 1
ATOM 7325 O O . SER A 1 970 ? 30.383 7.156 -53.757 1.00 90.88 970 SER A O 1
ATOM 7327 N N . TYR A 1 971 ? 32.260 8.404 -53.678 1.00 90.56 971 TYR A N 1
ATOM 7328 C CA . TYR A 1 971 ? 32.879 7.863 -54.880 1.00 90.56 971 TYR A CA 1
ATOM 7329 C C . TYR A 1 971 ? 34.268 7.317 -54.555 1.00 90.56 971 TYR A C 1
ATOM 7331 O O . TYR A 1 971 ? 35.092 8.001 -53.937 1.00 90.56 971 TYR A O 1
ATOM 7339 N N . THR A 1 972 ? 34.543 6.097 -55.007 1.00 89.75 972 THR A N 1
ATOM 7340 C CA . THR A 1 972 ? 35.832 5.432 -54.796 1.00 89.75 972 THR A CA 1
ATOM 7341 C C . THR A 1 972 ? 36.267 4.631 -56.014 1.00 89.75 972 THR A C 1
ATOM 7343 O O . THR A 1 972 ? 35.432 4.015 -56.673 1.00 89.75 972 THR A O 1
ATOM 7346 N N . SER A 1 973 ? 37.576 4.551 -56.252 1.00 86.44 973 SER A N 1
ATOM 7347 C CA . SER A 1 973 ? 38.156 3.590 -57.197 1.00 86.44 973 SER A CA 1
ATOM 7348 C C . SER A 1 973 ? 39.133 2.648 -56.487 1.00 86.44 973 SER A C 1
ATOM 7350 O O . SER A 1 973 ? 39.897 3.071 -55.620 1.00 86.44 973 SER A O 1
ATOM 7352 N N . PHE A 1 974 ? 39.125 1.372 -56.853 1.00 85.56 974 PHE A N 1
ATOM 7353 C CA . PHE A 1 974 ? 39.904 0.307 -56.216 1.00 85.56 974 PHE A CA 1
ATOM 7354 C C . PHE A 1 974 ? 41.134 0.003 -57.061 1.00 85.56 974 PHE A C 1
ATOM 7356 O O . PHE A 1 974 ? 41.004 -0.240 -58.256 1.00 85.56 974 PHE A O 1
ATOM 7363 N N . GLU A 1 975 ? 42.335 0.026 -56.493 1.00 83.31 975 GLU A N 1
ATOM 7364 C CA . GLU A 1 975 ? 43.558 -0.235 -57.268 1.00 83.31 975 GLU A CA 1
ATOM 7365 C C . GLU A 1 975 ? 43.862 -1.730 -57.433 1.00 83.31 975 GLU A C 1
ATOM 7367 O O . GLU A 1 975 ? 44.714 -2.094 -58.243 1.00 83.31 975 GLU A O 1
ATOM 7372 N N . ASN A 1 976 ? 43.178 -2.603 -56.683 1.00 77.94 976 ASN A N 1
ATOM 7373 C CA . ASN A 1 976 ? 43.309 -4.051 -56.797 1.00 77.94 976 ASN A CA 1
ATOM 7374 C C . ASN A 1 976 ? 42.058 -4.797 -56.274 1.00 77.94 976 ASN A C 1
ATOM 7376 O O . ASN A 1 976 ? 41.235 -4.211 -55.573 1.00 77.94 976 ASN A O 1
ATOM 7380 N N . PRO A 1 977 ? 41.921 -6.106 -56.562 1.00 74.38 977 PRO A N 1
ATOM 7381 C CA . PRO A 1 977 ? 40.809 -6.921 -56.066 1.00 74.38 977 PRO A CA 1
ATOM 7382 C C . PRO A 1 977 ? 40.620 -6.928 -54.544 1.00 74.38 977 PRO A C 1
ATOM 7384 O O . PRO A 1 977 ? 39.492 -6.975 -54.060 1.00 74.38 977 PRO A O 1
ATOM 7387 N N . ALA A 1 978 ? 41.706 -6.880 -53.765 1.00 76.38 978 ALA A N 1
ATOM 7388 C CA . ALA A 1 978 ? 41.616 -6.933 -52.307 1.00 76.38 978 ALA A CA 1
ATOM 7389 C C . ALA A 1 978 ? 41.003 -5.650 -51.719 1.00 76.38 978 ALA A C 1
ATOM 7391 O O . ALA A 1 978 ? 40.326 -5.708 -50.690 1.00 76.38 978 ALA A O 1
ATOM 7392 N N . SER A 1 979 ? 41.179 -4.502 -52.381 1.00 83.56 979 SER A N 1
ATOM 7393 C CA . SER A 1 979 ? 40.635 -3.227 -51.910 1.00 83.56 979 SER A CA 1
ATOM 7394 C C . SER A 1 979 ? 39.131 -3.071 -52.141 1.00 83.56 979 SER A C 1
ATOM 7396 O O . SER A 1 979 ? 38.483 -2.279 -51.458 1.00 83.56 979 SER A O 1
ATOM 7398 N N . GLN A 1 980 ? 38.531 -3.912 -52.985 1.00 79.00 980 GLN A N 1
ATOM 7399 C CA . GLN A 1 980 ? 37.081 -3.976 -53.151 1.00 79.00 980 GLN A CA 1
ATOM 7400 C C . GLN A 1 980 ? 36.356 -4.556 -51.923 1.00 79.00 980 GLN A C 1
ATOM 7402 O O . GLN A 1 980 ? 35.293 -4.065 -51.549 1.00 79.00 980 GLN A O 1
ATOM 7407 N N . ALA A 1 981 ? 36.933 -5.554 -51.245 1.00 79.50 981 ALA A N 1
ATOM 7408 C CA . ALA A 1 981 ? 36.389 -6.043 -49.973 1.00 79.50 981 ALA A CA 1
ATOM 7409 C C . ALA A 1 981 ? 36.505 -4.973 -48.873 1.00 79.50 981 ALA A C 1
ATOM 7411 O O . ALA A 1 981 ? 35.554 -4.725 -48.135 1.00 79.50 981 ALA A O 1
ATOM 7412 N N . ALA A 1 982 ? 37.640 -4.270 -48.826 1.00 84.12 982 ALA A N 1
ATOM 7413 C CA . ALA A 1 982 ? 37.858 -3.175 -47.884 1.00 84.12 982 ALA A CA 1
ATOM 7414 C C . ALA A 1 982 ? 36.921 -1.975 -48.132 1.00 84.12 982 ALA A C 1
ATOM 7416 O O . ALA A 1 982 ? 36.572 -1.250 -47.201 1.00 84.12 982 ALA A O 1
ATOM 7417 N N . TRP A 1 983 ? 36.463 -1.774 -49.370 1.00 86.94 983 TRP A N 1
ATOM 7418 C CA . TRP A 1 983 ? 35.433 -0.785 -49.678 1.00 86.94 983 TRP A CA 1
ATOM 7419 C C . TRP A 1 983 ? 34.076 -1.124 -49.064 1.00 86.94 983 TRP A C 1
ATOM 7421 O O . TRP A 1 983 ? 33.405 -0.221 -48.574 1.00 86.94 983 TRP A O 1
ATOM 7431 N N . VAL A 1 984 ? 33.675 -2.400 -49.035 1.00 88.12 984 VAL A N 1
ATOM 7432 C CA . VAL A 1 984 ? 32.423 -2.815 -48.375 1.00 88.12 984 VAL A CA 1
ATOM 7433 C C . VAL A 1 984 ? 32.458 -2.445 -46.889 1.00 88.12 984 VAL A C 1
ATOM 7435 O O . VAL A 1 984 ? 31.467 -1.951 -46.351 1.00 88.12 984 VAL A O 1
ATOM 7438 N N . ASP A 1 985 ? 33.613 -2.616 -46.237 1.00 86.75 985 ASP A N 1
ATOM 7439 C CA . ASP A 1 985 ? 33.825 -2.197 -44.848 1.00 86.75 985 ASP A CA 1
ATOM 7440 C C . ASP A 1 985 ? 33.675 -0.680 -44.677 1.00 86.75 985 ASP A C 1
ATOM 7442 O O . ASP A 1 985 ? 32.967 -0.226 -43.778 1.00 86.75 985 ASP A O 1
ATOM 7446 N N . LEU A 1 986 ? 34.285 0.095 -45.577 1.00 89.75 986 LEU A N 1
ATOM 7447 C CA . LEU A 1 986 ? 34.179 1.552 -45.593 1.00 89.75 986 LEU A CA 1
ATOM 7448 C C . LEU A 1 986 ? 32.733 2.020 -45.822 1.00 89.75 986 LEU A C 1
ATOM 7450 O O . LEU A 1 986 ? 32.251 2.912 -45.128 1.00 89.75 986 LEU A O 1
ATOM 7454 N N . MET A 1 987 ? 32.014 1.426 -46.776 1.00 90.12 987 MET A N 1
ATOM 7455 C CA . MET A 1 987 ? 30.627 1.793 -47.069 1.00 90.12 987 MET A CA 1
ATOM 7456 C C . MET A 1 987 ? 29.696 1.513 -45.892 1.00 90.12 987 MET A C 1
ATOM 7458 O O . MET A 1 987 ? 28.814 2.329 -45.621 1.00 90.12 987 MET A O 1
ATOM 7462 N N . ASP A 1 988 ? 29.898 0.402 -45.178 1.00 86.88 988 ASP A N 1
ATOM 7463 C CA . ASP A 1 988 ? 29.141 0.081 -43.969 1.00 86.88 988 ASP A CA 1
ATOM 7464 C C . ASP A 1 988 ? 29.386 1.107 -42.851 1.00 86.88 988 ASP A C 1
ATOM 7466 O O . ASP A 1 988 ? 28.420 1.560 -42.237 1.00 86.88 988 ASP A O 1
ATOM 7470 N N . GLU A 1 989 ? 30.628 1.562 -42.645 1.00 88.00 989 GLU A N 1
ATOM 7471 C CA . GLU A 1 989 ? 30.964 2.643 -41.702 1.00 88.00 989 GLU A CA 1
ATOM 7472 C C . GLU A 1 989 ? 30.307 3.976 -42.085 1.00 88.00 989 GLU A C 1
ATOM 7474 O O . GLU A 1 989 ? 29.641 4.615 -41.260 1.00 88.00 989 GLU A O 1
ATOM 7479 N N . LEU A 1 990 ? 30.464 4.409 -43.342 1.00 87.38 990 LEU A N 1
ATOM 7480 C CA . LEU A 1 990 ? 29.908 5.684 -43.806 1.00 87.38 990 LEU A CA 1
ATOM 7481 C C . LEU A 1 990 ? 28.380 5.708 -43.664 1.00 87.38 990 LEU A C 1
ATOM 7483 O O . LEU A 1 990 ? 27.805 6.752 -43.355 1.00 87.38 990 LEU A O 1
ATOM 7487 N N . SER A 1 991 ? 27.737 4.543 -43.788 1.00 84.38 991 SER A N 1
ATOM 7488 C CA . SER A 1 991 ? 26.294 4.332 -43.635 1.00 84.38 991 SER A CA 1
ATOM 7489 C C . SER A 1 991 ? 25.730 4.725 -42.254 1.00 84.38 991 SER A C 1
ATOM 7491 O O . SER A 1 991 ? 24.504 4.833 -42.092 1.00 84.38 991 SER A O 1
ATOM 7493 N N . GLN A 1 992 ? 26.594 4.877 -41.244 1.00 80.25 992 GLN A N 1
ATOM 7494 C CA . GLN A 1 992 ? 26.206 5.046 -39.839 1.00 80.25 992 GLN A CA 1
ATOM 7495 C C . GLN A 1 992 ? 26.215 6.502 -39.371 1.00 80.25 992 GLN A C 1
ATOM 7497 O O . GLN A 1 992 ? 25.650 6.802 -38.322 1.00 80.25 992 GLN A O 1
ATOM 7502 N N . SER A 1 993 ? 26.819 7.410 -40.136 1.00 81.62 993 SER A N 1
ATOM 7503 C CA . SER A 1 993 ? 26.988 8.817 -39.762 1.00 81.62 993 SER A CA 1
ATOM 7504 C C . SER A 1 993 ? 26.416 9.752 -40.833 1.00 81.62 993 SER A C 1
ATOM 7506 O O . SER A 1 993 ? 26.507 9.430 -42.021 1.00 81.62 993 SER A O 1
ATOM 7508 N N . PRO A 1 994 ? 25.829 10.906 -40.458 1.00 82.56 994 PRO A N 1
ATOM 7509 C CA . PRO A 1 994 ? 25.386 11.895 -41.436 1.00 82.56 994 PRO A CA 1
ATOM 7510 C C . PRO A 1 994 ? 26.575 12.413 -42.261 1.00 82.56 994 PRO A C 1
ATOM 7512 O O . PRO A 1 994 ? 27.635 12.683 -41.689 1.00 82.56 994 PRO A O 1
ATOM 7515 N N . PRO A 1 995 ? 26.429 12.571 -43.588 1.00 79.31 995 PRO A N 1
ATOM 7516 C CA . PRO A 1 995 ? 27.562 12.825 -44.472 1.00 79.31 995 PRO A CA 1
ATOM 7517 C C . PRO A 1 995 ? 28.264 14.160 -44.223 1.00 79.31 995 PRO A C 1
ATOM 7519 O O . PRO A 1 995 ? 29.490 14.199 -44.221 1.00 79.31 995 PRO A O 1
ATOM 7522 N N . PHE A 1 996 ? 27.508 15.226 -43.954 1.00 79.06 996 PHE A N 1
ATOM 7523 C CA . PHE A 1 996 ? 28.048 16.586 -43.825 1.00 79.06 996 PHE A CA 1
ATOM 7524 C C . PHE A 1 996 ? 28.548 16.943 -42.421 1.00 79.06 996 PHE A C 1
ATOM 7526 O O . PHE A 1 996 ? 29.157 17.988 -42.237 1.00 79.06 996 PHE A O 1
ATOM 7533 N N . THR A 1 997 ? 28.304 16.092 -41.423 1.00 79.69 997 THR A N 1
ATOM 7534 C CA . THR A 1 997 ? 28.787 16.292 -40.044 1.00 79.69 997 THR A CA 1
ATOM 7535 C C . THR A 1 997 ? 29.799 15.224 -39.633 1.00 79.69 997 THR A C 1
ATOM 7537 O O . THR A 1 997 ? 30.054 15.027 -38.443 1.00 79.69 997 THR A O 1
ATOM 7540 N N . ARG A 1 998 ? 30.329 14.464 -40.597 1.00 83.31 998 ARG A N 1
ATOM 7541 C CA . ARG A 1 998 ? 31.255 13.363 -40.339 1.00 83.31 998 ARG A CA 1
ATOM 7542 C C . ARG A 1 998 ? 32.645 13.910 -40.030 1.00 83.31 998 ARG A C 1
ATOM 7544 O O . ARG A 1 998 ? 33.251 14.572 -40.857 1.00 83.31 998 ARG A O 1
ATOM 7551 N N . THR A 1 999 ? 33.172 13.572 -38.857 1.00 84.81 999 THR A N 1
ATOM 7552 C CA . THR A 1 999 ? 34.486 14.045 -38.384 1.00 84.81 999 THR A CA 1
ATOM 7553 C C . THR A 1 999 ? 35.617 13.039 -38.597 1.00 84.81 999 THR A C 1
ATOM 7555 O O . THR A 1 999 ? 36.785 13.375 -38.407 1.00 84.81 999 THR A O 1
ATOM 7558 N N . ARG A 1 1000 ? 35.294 11.797 -38.977 1.00 88.06 1000 ARG A N 1
ATOM 7559 C CA . ARG A 1 1000 ? 36.250 10.693 -39.109 1.00 88.06 1000 ARG A CA 1
ATOM 7560 C C . ARG A 1 1000 ? 35.877 9.765 -40.262 1.00 88.06 1000 ARG A C 1
ATOM 7562 O O . ARG A 1 1000 ? 34.698 9.467 -40.436 1.00 88.06 1000 ARG A O 1
ATOM 7569 N N . VAL A 1 1001 ? 36.886 9.289 -40.992 1.00 90.06 1001 VAL A N 1
ATOM 7570 C CA . VAL A 1 1001 ? 36.761 8.254 -42.034 1.00 90.06 1001 VAL A CA 1
ATOM 7571 C C . VAL A 1 1001 ? 37.904 7.249 -41.882 1.00 90.06 1001 VAL A C 1
ATOM 7573 O O . VAL A 1 1001 ? 39.067 7.655 -41.909 1.00 90.06 1001 VAL A O 1
ATOM 7576 N N . ASN A 1 1002 ? 37.625 5.950 -41.734 1.00 91.19 1002 ASN A N 1
ATOM 7577 C CA . ASN A 1 1002 ? 38.697 4.946 -41.773 1.00 91.19 1002 ASN A CA 1
ATOM 7578 C C . ASN A 1 1002 ? 39.076 4.632 -43.226 1.00 91.19 1002 ASN A C 1
ATOM 7580 O O . ASN A 1 1002 ? 38.290 4.056 -43.966 1.00 91.19 1002 ASN A O 1
ATOM 7584 N N . LEU A 1 1003 ? 40.284 5.000 -43.648 1.00 91.44 1003 LEU A N 1
ATOM 7585 C CA . LEU A 1 1003 ? 40.715 4.883 -45.039 1.00 91.44 1003 LEU A CA 1
ATOM 7586 C C . LEU A 1 1003 ? 41.533 3.595 -45.258 1.00 91.44 1003 LEU A C 1
ATOM 7588 O O . LEU A 1 1003 ? 42.653 3.499 -44.744 1.00 91.44 1003 LEU A O 1
ATOM 7592 N N . PRO A 1 1004 ? 41.012 2.597 -45.998 1.00 91.31 1004 PRO A N 1
ATOM 7593 C CA . PRO A 1 1004 ? 41.737 1.356 -46.265 1.00 91.31 1004 PRO A CA 1
ATOM 7594 C C . PRO A 1 1004 ? 42.859 1.518 -47.305 1.00 91.31 1004 PRO A C 1
ATOM 7596 O O . PRO A 1 1004 ? 42.908 2.492 -48.059 1.00 91.31 1004 PRO A O 1
ATOM 7599 N N . LEU A 1 1005 ? 43.765 0.532 -47.353 1.00 90.31 1005 LEU A N 1
ATOM 7600 C CA . LEU A 1 1005 ? 44.810 0.464 -48.382 1.00 90.31 1005 LEU A CA 1
ATOM 7601 C C . LEU A 1 1005 ? 44.197 0.299 -49.772 1.00 90.31 1005 LEU A C 1
ATOM 7603 O O . LEU A 1 1005 ? 43.212 -0.419 -49.944 1.00 90.31 1005 LEU A O 1
ATOM 7607 N N . ASP A 1 1006 ? 44.827 0.935 -50.758 1.00 89.50 1006 ASP A N 1
ATOM 7608 C CA . ASP A 1 1006 ? 44.546 0.763 -52.185 1.00 89.50 1006 ASP A CA 1
ATOM 7609 C C . ASP A 1 1006 ? 43.086 1.080 -52.596 1.00 89.50 1006 ASP A C 1
ATOM 7611 O O . ASP A 1 1006 ? 42.639 0.712 -53.689 1.00 89.50 1006 ASP A O 1
ATOM 7615 N N . VAL A 1 1007 ? 42.335 1.780 -51.735 1.00 90.62 1007 VAL A N 1
ATOM 7616 C CA . VAL A 1 1007 ? 41.059 2.431 -52.056 1.00 90.62 1007 VAL A CA 1
ATOM 7617 C C . VAL A 1 1007 ? 41.328 3.914 -52.230 1.00 90.62 1007 VAL A C 1
ATOM 7619 O O . VAL A 1 1007 ? 41.679 4.623 -51.286 1.00 90.62 1007 VAL A O 1
ATOM 7622 N N . LYS A 1 1008 ? 41.149 4.397 -53.455 1.00 90.62 1008 LYS A N 1
ATOM 7623 C CA . LYS A 1 1008 ? 41.224 5.817 -53.761 1.00 90.62 1008 LYS A CA 1
ATOM 7624 C C . LYS A 1 1008 ? 39.878 6.459 -53.462 1.00 90.62 1008 LYS A C 1
ATOM 7626 O O . LYS A 1 1008 ? 38.915 6.275 -54.205 1.00 90.62 1008 LYS A O 1
ATOM 7631 N N . PHE A 1 1009 ? 39.827 7.202 -52.366 1.00 91.62 1009 PHE A N 1
ATOM 7632 C CA . PHE A 1 1009 ? 38.641 7.900 -51.889 1.00 91.62 1009 PHE A CA 1
ATOM 7633 C C . PHE A 1 1009 ? 38.623 9.340 -52.397 1.00 91.62 1009 PHE A C 1
ATOM 7635 O O . PHE A 1 1009 ? 39.659 10.007 -52.402 1.00 91.62 1009 PHE A O 1
ATOM 7642 N N . TYR A 1 1010 ? 37.458 9.818 -52.825 1.00 90.00 1010 TYR A N 1
ATOM 7643 C CA . TYR A 1 1010 ? 37.270 11.189 -53.293 1.00 90.00 1010 TYR A CA 1
ATOM 7644 C C . TYR A 1 1010 ? 36.507 12.008 -52.257 1.00 90.00 1010 TYR A C 1
ATOM 7646 O O . TYR A 1 1010 ? 35.531 11.534 -51.678 1.00 90.00 1010 TYR A O 1
ATOM 7654 N N . GLY A 1 1011 ? 36.948 13.245 -52.056 1.00 87.00 1011 GLY A N 1
ATOM 7655 C CA . GLY A 1 1011 ? 36.324 14.201 -51.149 1.00 87.00 1011 GLY A CA 1
ATOM 7656 C C . GLY A 1 1011 ? 36.263 15.589 -51.771 1.00 87.00 1011 GLY A C 1
ATOM 7657 O O . GLY A 1 1011 ? 36.860 15.846 -52.820 1.00 87.00 1011 GLY A O 1
ATOM 7658 N N . PHE A 1 1012 ? 35.497 16.474 -51.144 1.00 80.88 1012 PHE A N 1
ATOM 7659 C CA . PHE A 1 1012 ? 35.281 17.830 -51.628 1.00 80.88 1012 PHE A CA 1
ATOM 7660 C C . PHE A 1 1012 ? 35.547 18.812 -50.493 1.00 80.88 1012 PHE A C 1
ATOM 7662 O O . PHE A 1 1012 ? 34.725 18.916 -49.586 1.00 80.88 1012 PHE A O 1
ATOM 7669 N N . ALA A 1 1013 ? 36.678 19.518 -50.562 1.00 76.00 1013 ALA A N 1
ATOM 7670 C CA . ALA A 1 1013 ? 37.053 20.506 -49.556 1.00 76.00 1013 ALA A CA 1
ATOM 7671 C C . ALA A 1 1013 ? 36.125 21.725 -49.637 1.00 76.00 1013 ALA A C 1
ATOM 7673 O O . ALA A 1 1013 ? 35.968 22.313 -50.715 1.00 76.00 1013 ALA A O 1
ATOM 7674 N N . GLN A 1 1014 ? 35.486 22.090 -48.523 1.00 69.06 1014 GLN A N 1
ATOM 7675 C CA . GLN A 1 1014 ? 34.471 23.147 -48.475 1.00 69.06 1014 GLN A CA 1
ATOM 7676 C C . GLN A 1 1014 ? 34.977 24.430 -47.803 1.00 69.06 1014 GLN A C 1
ATOM 7678 O O . GLN A 1 1014 ? 35.396 24.421 -46.655 1.00 69.06 1014 GLN A O 1
ATOM 7683 N N . ASN A 1 1015 ? 34.767 25.587 -48.443 1.00 64.50 1015 ASN A N 1
ATOM 7684 C CA . ASN A 1 1015 ? 35.036 26.905 -47.844 1.00 64.50 1015 ASN A CA 1
ATOM 7685 C C . ASN A 1 1015 ? 33.916 27.353 -46.873 1.00 64.50 1015 ASN A C 1
ATOM 7687 O O . ASN A 1 1015 ? 33.365 28.448 -47.000 1.00 64.50 1015 ASN A O 1
ATOM 7691 N N . THR A 1 1016 ? 33.492 26.470 -45.966 1.00 60.19 1016 THR A N 1
ATOM 7692 C CA . THR A 1 1016 ? 32.353 26.686 -45.049 1.00 60.19 1016 THR A CA 1
ATOM 7693 C C . THR A 1 1016 ? 32.774 26.787 -43.580 1.00 60.19 1016 THR A C 1
ATOM 7695 O O . THR A 1 1016 ? 31.931 27.045 -42.724 1.00 60.19 1016 THR A O 1
ATOM 7698 N N . GLY A 1 1017 ? 34.066 26.612 -43.271 1.00 56.50 1017 GLY A N 1
ATOM 7699 C CA . GLY A 1 1017 ? 34.600 26.640 -41.903 1.00 56.50 1017 GLY A CA 1
ATOM 7700 C C . GLY A 1 1017 ? 34.351 25.359 -41.095 1.00 56.50 1017 GLY A C 1
ATOM 7701 O O . GLY A 1 1017 ? 34.683 25.315 -39.910 1.00 56.50 1017 GLY A O 1
ATOM 7702 N N . THR A 1 1018 ? 33.784 24.320 -41.717 1.00 60.78 1018 THR A N 1
ATOM 7703 C CA . THR A 1 1018 ? 33.639 22.988 -41.113 1.00 60.78 1018 THR A CA 1
ATOM 7704 C C . THR A 1 1018 ? 34.900 22.178 -41.427 1.00 60.78 1018 THR A C 1
ATOM 7706 O O . THR A 1 1018 ? 35.240 22.070 -42.601 1.00 60.78 1018 THR A O 1
ATOM 7709 N N . PRO A 1 1019 ? 35.621 21.632 -40.431 1.00 65.19 1019 PRO A N 1
ATOM 7710 C CA . PRO A 1 1019 ? 36.854 20.898 -40.693 1.00 65.19 1019 PRO A CA 1
ATOM 7711 C C . PRO A 1 1019 ? 36.583 19.602 -41.468 1.00 65.19 1019 PRO A C 1
ATOM 7713 O O . PRO A 1 1019 ? 35.653 18.863 -41.140 1.00 65.19 1019 PRO A O 1
ATOM 7716 N N . GLU A 1 1020 ? 37.433 19.314 -42.455 1.00 75.44 1020 GLU A N 1
ATOM 7717 C CA . GLU A 1 1020 ? 37.462 18.028 -43.159 1.00 75.44 1020 GLU A CA 1
ATOM 7718 C C . GLU A 1 1020 ? 37.629 16.854 -42.173 1.00 75.44 1020 GLU A C 1
ATOM 7720 O O . GLU A 1 1020 ? 38.257 17.007 -41.114 1.00 75.44 1020 GLU A O 1
ATOM 7725 N N . PRO A 1 1021 ? 37.097 15.658 -42.492 1.00 82.00 1021 PRO A N 1
ATOM 7726 C CA . PRO A 1 1021 ? 37.224 14.513 -41.607 1.00 82.00 1021 PRO A CA 1
ATOM 7727 C C . PRO A 1 1021 ? 38.693 14.134 -41.410 1.00 82.00 1021 PRO A C 1
ATOM 7729 O O . PRO A 1 1021 ? 39.496 14.120 -42.343 1.00 82.00 1021 PRO A O 1
ATOM 7732 N N . THR A 1 1022 ? 39.036 13.737 -40.187 1.00 87.62 1022 THR A N 1
ATOM 7733 C CA . THR A 1 1022 ? 40.324 13.090 -39.935 1.00 87.62 1022 THR A CA 1
ATOM 7734 C C . THR A 1 1022 ? 40.288 11.687 -40.530 1.00 87.62 1022 THR A C 1
ATOM 7736 O O . THR A 1 1022 ? 39.445 10.862 -40.152 1.00 87.62 1022 THR A O 1
ATOM 7739 N N . PHE A 1 1023 ? 41.210 11.395 -41.443 1.00 90.94 1023 PHE A N 1
ATOM 7740 C CA . PHE A 1 1023 ? 41.359 10.052 -41.984 1.00 90.94 1023 PHE A CA 1
ATOM 7741 C C . PHE A 1 1023 ? 42.129 9.195 -40.988 1.00 90.94 1023 PHE A C 1
ATOM 7743 O O . PHE A 1 1023 ? 43.113 9.629 -40.391 1.00 90.94 1023 PHE A O 1
ATOM 7750 N N . VAL A 1 1024 ? 41.673 7.968 -40.778 1.00 92.19 1024 VAL A N 1
ATOM 7751 C CA . VAL A 1 1024 ? 42.291 7.052 -39.823 1.00 92.19 1024 VAL A CA 1
ATOM 7752 C C . VAL A 1 1024 ? 42.698 5.778 -40.535 1.00 92.19 1024 VAL A C 1
ATOM 7754 O O . VAL A 1 1024 ? 41.937 5.220 -41.318 1.00 92.19 1024 VAL A O 1
ATOM 7757 N N . PHE A 1 1025 ? 43.911 5.318 -40.256 1.00 92.12 1025 PHE A N 1
ATOM 7758 C CA . PHE A 1 1025 ? 44.478 4.132 -40.874 1.00 92.12 1025 PHE A CA 1
ATOM 7759 C C . PHE A 1 1025 ? 45.067 3.206 -39.814 1.00 92.12 1025 PHE A C 1
ATOM 7761 O O . PHE A 1 1025 ? 46.010 3.577 -39.116 1.00 92.12 1025 PHE A O 1
ATOM 7768 N N . THR A 1 1026 ? 44.541 1.988 -39.711 1.00 90.75 1026 THR A N 1
ATOM 7769 C CA . THR A 1 1026 ? 45.135 0.927 -38.891 1.00 90.75 1026 THR A CA 1
ATOM 7770 C C . THR A 1 1026 ? 45.975 0.025 -39.782 1.00 90.75 1026 THR A C 1
ATOM 7772 O O . THR A 1 1026 ? 45.464 -0.579 -40.723 1.00 90.75 1026 THR A O 1
ATOM 7775 N N . ALA A 1 1027 ? 47.273 -0.070 -39.500 1.00 87.31 1027 ALA A N 1
ATOM 7776 C CA . ALA A 1 1027 ? 48.193 -0.777 -40.377 1.00 87.31 1027 ALA A CA 1
ATOM 7777 C C . ALA A 1 1027 ? 47.994 -2.303 -40.292 1.00 87.31 1027 ALA A C 1
ATOM 7779 O O . ALA A 1 1027 ? 48.222 -2.886 -39.228 1.00 87.31 1027 ALA A O 1
ATOM 7780 N N . PRO A 1 1028 ? 47.645 -2.995 -41.395 1.00 84.19 1028 PRO A N 1
ATOM 7781 C CA . PRO A 1 1028 ? 47.449 -4.447 -41.370 1.00 84.19 1028 PRO A CA 1
ATOM 7782 C C . PRO A 1 1028 ? 48.770 -5.217 -41.210 1.00 84.19 1028 PRO A C 1
ATOM 7784 O O . PRO A 1 1028 ? 48.773 -6.379 -40.809 1.00 84.19 1028 PRO A O 1
ATOM 7787 N N . ARG A 1 1029 ? 49.903 -4.571 -41.510 1.00 84.94 1029 ARG A N 1
ATOM 7788 C CA . ARG A 1 1029 ? 51.271 -5.098 -41.395 1.00 84.94 1029 ARG A CA 1
ATOM 7789 C C . ARG A 1 1029 ? 52.269 -3.952 -41.227 1.00 84.94 1029 ARG A C 1
ATOM 7791 O O . ARG A 1 1029 ? 51.971 -2.826 -41.628 1.00 84.94 1029 ARG A O 1
ATOM 7798 N N . SER A 1 1030 ? 53.446 -4.235 -40.673 1.00 82.69 1030 SER A N 1
ATOM 7799 C CA . SER A 1 1030 ? 54.538 -3.258 -40.569 1.00 82.69 1030 SER A CA 1
ATOM 7800 C C . SER A 1 1030 ? 55.176 -2.989 -41.939 1.00 82.69 1030 SER A C 1
ATOM 7802 O O . SER A 1 1030 ? 55.276 -3.897 -42.762 1.00 82.69 1030 SER A O 1
ATOM 7804 N N . GLY A 1 1031 ? 55.614 -1.757 -42.198 1.00 84.38 1031 GLY A N 1
ATOM 7805 C CA . GLY A 1 1031 ? 56.247 -1.370 -43.467 1.00 84.38 1031 GLY A CA 1
ATOM 7806 C C . GLY A 1 1031 ? 56.236 0.140 -43.691 1.00 84.38 1031 GLY A C 1
ATOM 7807 O O . GLY A 1 1031 ? 55.963 0.893 -42.761 1.00 84.38 1031 GLY A O 1
ATOM 7808 N N . GLN A 1 1032 ? 56.495 0.590 -44.920 1.00 87.00 1032 GLN A N 1
ATOM 7809 C CA . GLN A 1 1032 ? 56.335 1.999 -45.286 1.00 87.00 1032 GLN A CA 1
ATOM 7810 C C . GLN A 1 1032 ? 54.997 2.196 -46.004 1.00 87.00 1032 GLN A C 1
ATOM 7812 O O . GLN A 1 1032 ? 54.687 1.489 -46.963 1.00 87.00 1032 GLN A O 1
ATOM 7817 N N . VAL A 1 1033 ? 54.200 3.153 -45.539 1.00 91.38 1033 VAL A N 1
ATOM 7818 C CA . VAL A 1 1033 ? 52.957 3.588 -46.182 1.00 91.38 1033 VAL A CA 1
ATOM 7819 C C . VAL A 1 1033 ? 53.181 4.954 -46.803 1.00 91.38 1033 VAL A C 1
ATOM 7821 O O . VAL A 1 1033 ? 53.744 5.843 -46.178 1.00 91.38 1033 VAL A O 1
ATOM 7824 N N . THR A 1 1034 ? 52.734 5.121 -48.041 1.00 91.19 1034 THR A N 1
ATOM 7825 C CA . THR A 1 1034 ? 52.724 6.399 -48.748 1.00 91.19 1034 THR A CA 1
ATOM 7826 C C . THR A 1 1034 ? 51.287 6.850 -48.929 1.00 91.19 1034 THR A C 1
ATOM 7828 O O . THR A 1 1034 ? 50.497 6.176 -49.592 1.00 91.19 1034 THR A O 1
ATOM 7831 N N . ILE A 1 1035 ? 50.958 8.009 -48.364 1.00 92.38 1035 ILE A N 1
ATOM 7832 C CA . ILE A 1 1035 ? 49.722 8.729 -48.673 1.00 92.38 1035 ILE A CA 1
ATOM 7833 C C . ILE A 1 1035 ? 49.966 9.454 -49.984 1.00 92.38 1035 ILE A C 1
ATOM 7835 O O . ILE A 1 1035 ? 50.967 10.152 -50.114 1.00 92.38 1035 ILE A O 1
ATOM 7839 N N . THR A 1 1036 ? 49.084 9.282 -50.960 1.00 91.38 1036 THR A N 1
ATOM 7840 C CA . THR A 1 1036 ? 49.079 10.083 -52.185 1.00 91.38 1036 THR A CA 1
ATOM 7841 C C . THR A 1 1036 ? 47.774 10.849 -52.260 1.00 91.38 1036 THR A C 1
ATOM 7843 O O . THR A 1 1036 ? 46.706 10.247 -52.155 1.00 91.38 1036 THR A O 1
ATOM 7846 N N . MET A 1 1037 ? 47.866 12.158 -52.466 1.00 88.94 1037 MET A N 1
ATOM 7847 C CA . MET A 1 1037 ? 46.717 13.037 -52.599 1.00 88.94 1037 MET A CA 1
ATOM 7848 C C . MET A 1 1037 ? 46.814 13.851 -53.886 1.00 88.94 1037 MET A C 1
ATOM 7850 O O . MET A 1 1037 ? 47.836 14.471 -54.156 1.00 88.94 1037 MET A O 1
ATOM 7854 N N . ASP A 1 1038 ? 45.760 13.815 -54.692 1.00 87.50 1038 ASP A N 1
ATOM 7855 C CA . ASP A 1 1038 ? 45.617 14.576 -55.936 1.00 87.50 1038 ASP A CA 1
ATOM 7856 C C . ASP A 1 1038 ? 44.540 15.639 -55.715 1.00 87.50 1038 ASP A C 1
ATOM 7858 O O . ASP A 1 1038 ? 43.382 15.293 -55.470 1.00 87.50 1038 ASP A O 1
ATOM 7862 N N . GLY A 1 1039 ? 44.940 16.908 -55.773 1.00 78.75 1039 GLY A N 1
ATOM 7863 C CA . GLY A 1 1039 ? 44.091 18.076 -55.547 1.00 78.75 1039 GLY A CA 1
ATOM 7864 C C . GLY A 1 1039 ? 43.318 18.569 -56.773 1.00 78.75 1039 GLY A C 1
ATOM 7865 O O . GLY A 1 1039 ? 42.726 19.650 -56.731 1.00 78.75 1039 GLY A O 1
ATOM 7866 N N . LYS A 1 1040 ? 43.357 17.825 -57.889 1.00 78.62 1040 LYS A N 1
ATOM 7867 C CA . LYS A 1 1040 ? 42.551 18.057 -59.103 1.00 78.62 1040 LYS A CA 1
ATOM 7868 C C . LYS A 1 1040 ? 42.594 19.489 -59.654 1.00 78.62 1040 LYS A C 1
ATOM 7870 O O . LYS A 1 1040 ? 41.630 19.945 -60.266 1.00 78.62 1040 LYS A O 1
ATOM 7875 N N . GLY A 1 1041 ? 43.699 20.208 -59.462 1.00 70.31 1041 GLY A N 1
ATOM 7876 C CA . GLY A 1 1041 ? 43.869 21.578 -59.959 1.00 70.31 1041 GLY A CA 1
ATOM 7877 C C . GLY A 1 1041 ? 43.171 22.675 -59.164 1.00 70.31 1041 GLY A C 1
ATOM 7878 O O . GLY A 1 1041 ? 43.160 23.814 -59.623 1.00 70.31 1041 GLY A O 1
ATOM 7879 N N . SER A 1 1042 ? 42.591 22.367 -58.001 1.00 68.88 1042 SER A N 1
ATOM 7880 C CA . SER A 1 1042 ? 41.859 23.353 -57.184 1.00 68.88 1042 SER A CA 1
ATOM 7881 C C . SER A 1 1042 ? 42.144 23.275 -55.682 1.00 68.88 1042 SER A C 1
ATOM 7883 O O . SER A 1 1042 ? 41.834 24.219 -54.961 1.00 68.88 1042 SER A O 1
ATOM 7885 N N . PHE A 1 1043 ? 42.782 22.201 -55.212 1.00 76.06 1043 PHE A N 1
ATOM 7886 C CA . PHE A 1 1043 ? 43.042 21.954 -53.799 1.00 76.06 1043 PHE A CA 1
ATOM 7887 C C . PHE A 1 1043 ? 44.531 21.680 -53.535 1.00 76.06 1043 PHE A C 1
ATOM 7889 O O . PHE A 1 1043 ? 45.171 20.920 -54.259 1.00 76.06 1043 PHE A O 1
ATOM 7896 N N . VAL A 1 1044 ? 45.086 22.283 -52.482 1.00 78.50 1044 VAL A N 1
ATOM 7897 C CA . VAL A 1 1044 ? 46.453 22.018 -52.007 1.00 78.50 1044 VAL A CA 1
ATOM 7898 C C . VAL A 1 1044 ? 46.353 21.516 -50.565 1.00 78.50 1044 VAL A C 1
ATOM 7900 O O . VAL A 1 1044 ? 45.990 22.312 -49.700 1.00 78.50 1044 VAL A O 1
ATOM 7903 N N . PRO A 1 1045 ? 46.651 20.234 -50.286 1.00 80.31 1045 PRO A N 1
ATOM 7904 C CA . PRO A 1 1045 ? 46.580 19.701 -48.929 1.00 80.31 1045 PRO A CA 1
ATOM 7905 C C . PRO A 1 1045 ? 47.722 20.197 -48.044 1.00 80.31 1045 PRO A C 1
ATOM 7907 O O . PRO A 1 1045 ? 48.790 20.541 -48.555 1.00 80.31 1045 PRO A O 1
ATOM 7910 N N . ASP A 1 1046 ? 47.524 20.124 -46.727 1.00 80.25 1046 ASP A N 1
ATOM 7911 C CA . ASP A 1 1046 ? 48.594 20.019 -45.729 1.00 80.25 1046 ASP A CA 1
ATOM 7912 C C . ASP A 1 1046 ? 48.495 18.655 -45.026 1.00 80.25 1046 ASP A C 1
ATOM 7914 O O . ASP A 1 1046 ? 47.854 18.500 -43.983 1.00 80.25 1046 ASP A O 1
ATOM 7918 N N . LEU A 1 1047 ? 49.071 17.623 -45.650 1.00 85.75 1047 LEU A N 1
ATOM 7919 C CA . LEU A 1 1047 ? 49.080 16.264 -45.113 1.00 85.75 1047 LEU A CA 1
ATOM 7920 C C . LEU A 1 1047 ? 49.948 16.199 -43.853 1.00 85.75 1047 LEU A C 1
ATOM 7922 O O . LEU A 1 1047 ? 51.164 16.392 -43.915 1.00 85.75 1047 LEU A O 1
ATOM 7926 N N . GLN A 1 1048 ? 49.335 15.828 -42.731 1.00 84.62 1048 GLN A N 1
ATOM 7927 C CA . GLN A 1 1048 ? 50.014 15.648 -41.453 1.00 84.62 1048 GLN A CA 1
ATOM 7928 C C . GLN A 1 1048 ? 49.741 14.262 -40.865 1.00 84.62 1048 GLN A C 1
ATOM 7930 O O . GLN A 1 1048 ? 48.597 13.812 -40.780 1.00 84.62 1048 GLN A O 1
ATOM 7935 N N . VAL A 1 1049 ? 50.813 13.614 -40.402 1.00 85.56 1049 VAL A N 1
ATOM 7936 C CA . VAL A 1 1049 ? 50.786 12.397 -39.580 1.00 85.56 1049 VAL A CA 1
ATOM 7937 C C . VAL A 1 1049 ? 51.689 12.643 -38.373 1.00 85.56 1049 VAL A C 1
ATOM 7939 O O . VAL A 1 1049 ? 52.818 13.109 -38.529 1.00 85.56 1049 VAL A O 1
ATOM 7942 N N . GLY A 1 1050 ? 51.204 12.367 -37.160 1.00 74.81 1050 GLY A N 1
ATOM 7943 C CA . GLY A 1 1050 ? 51.920 12.698 -35.921 1.00 74.81 1050 GLY A CA 1
ATOM 7944 C C . GLY A 1 1050 ? 53.368 12.185 -35.895 1.00 74.81 1050 GLY A C 1
ATOM 7945 O O . GLY A 1 1050 ? 53.605 10.984 -36.002 1.00 74.81 1050 GLY A O 1
ATOM 7946 N N . GLY A 1 1051 ? 54.338 13.096 -35.740 1.00 65.56 1051 GLY A N 1
ATOM 7947 C CA . GLY A 1 1051 ? 55.771 12.772 -35.654 1.00 65.56 1051 GLY A CA 1
ATOM 7948 C C . GLY A 1 1051 ? 56.485 12.523 -36.992 1.00 65.56 1051 GLY A C 1
ATOM 7949 O O . GLY A 1 1051 ? 57.652 12.135 -36.983 1.00 65.56 1051 GLY A O 1
ATOM 7950 N N . VAL A 1 1052 ? 55.818 12.748 -38.128 1.00 75.38 1052 VAL A N 1
ATOM 7951 C CA . VAL A 1 1052 ? 56.363 12.596 -39.489 1.00 75.38 1052 VAL A CA 1
ATOM 7952 C C . VAL A 1 1052 ? 56.602 13.985 -40.108 1.00 75.38 1052 VAL A C 1
ATOM 7954 O O . VAL A 1 1052 ? 55.905 14.938 -39.770 1.00 75.38 1052 VAL A O 1
ATOM 7957 N N . GLY A 1 1053 ? 57.611 14.121 -40.981 1.00 67.62 1053 GLY A N 1
ATOM 7958 C CA . GLY A 1 1053 ? 57.898 15.363 -41.718 1.00 67.62 1053 GLY A CA 1
ATOM 7959 C C . GLY A 1 1053 ? 56.771 15.810 -42.669 1.00 67.62 1053 GLY A C 1
ATOM 7960 O O . GLY A 1 1053 ? 55.727 15.177 -42.749 1.00 67.62 1053 GLY A O 1
ATOM 7961 N N . GLY A 1 1054 ? 56.982 16.914 -43.393 1.00 75.00 1054 GLY A N 1
ATOM 7962 C CA . GLY A 1 1054 ? 55.972 17.496 -44.289 1.00 75.00 1054 GLY A CA 1
ATOM 7963 C C . GLY A 1 1054 ? 55.790 16.754 -45.620 1.00 75.00 1054 GLY A C 1
ATOM 7964 O O . GLY A 1 1054 ? 56.655 15.989 -46.053 1.00 75.00 1054 GLY A O 1
ATOM 7965 N N . GLN A 1 1055 ? 54.665 17.010 -46.293 1.00 86.69 1055 GLN A N 1
ATOM 7966 C CA . GLN A 1 1055 ? 54.369 16.449 -47.614 1.00 86.69 1055 GLN A CA 1
ATOM 7967 C C . GLN A 1 1055 ? 55.377 16.882 -48.690 1.00 86.69 1055 GLN A C 1
ATOM 7969 O O . GLN A 1 1055 ? 55.929 17.980 -48.657 1.00 86.69 1055 GLN A O 1
ATOM 7974 N N . THR A 1 1056 ? 55.558 16.042 -49.708 1.00 87.00 1056 THR A N 1
ATOM 7975 C CA . THR A 1 1056 ? 56.356 16.345 -50.903 1.00 87.00 1056 THR A CA 1
ATOM 7976 C C . THR A 1 1056 ? 55.433 16.556 -52.101 1.00 87.00 1056 THR A C 1
ATOM 7978 O O . THR A 1 1056 ? 54.585 15.709 -52.381 1.00 87.00 1056 THR A O 1
ATOM 7981 N N . SER A 1 1057 ? 55.589 17.662 -52.836 1.00 84.00 1057 SER A N 1
ATOM 7982 C CA . SER A 1 1057 ? 54.881 17.845 -54.111 1.00 84.00 1057 SER A CA 1
ATOM 7983 C C . SER A 1 1057 ? 55.540 17.014 -55.212 1.00 84.00 1057 SER A C 1
ATOM 7985 O O . SER A 1 1057 ? 56.753 17.077 -55.405 1.00 84.00 1057 SER A O 1
ATOM 7987 N N . LEU A 1 1058 ? 54.730 16.262 -55.952 1.00 85.31 1058 LEU A N 1
ATOM 7988 C CA . LEU A 1 1058 ? 55.135 15.474 -57.118 1.00 85.31 1058 LEU A CA 1
ATOM 7989 C C . LEU A 1 1058 ? 54.822 16.191 -58.451 1.00 85.31 1058 LEU A C 1
ATOM 7991 O O . LEU A 1 1058 ? 55.064 15.637 -59.522 1.00 85.31 1058 LEU A O 1
ATOM 7995 N N . GLY A 1 1059 ? 54.313 17.430 -58.394 1.00 79.06 1059 GLY A N 1
ATOM 7996 C CA . GLY A 1 1059 ? 53.862 18.209 -59.553 1.00 79.06 1059 GLY A CA 1
ATOM 7997 C C . GLY A 1 1059 ? 52.457 17.826 -60.042 1.00 79.06 1059 GLY A C 1
ATOM 7998 O O . GLY A 1 1059 ? 51.945 16.761 -59.711 1.00 79.06 1059 GLY A O 1
ATOM 7999 N N . ARG A 1 1060 ? 51.827 18.706 -60.842 1.00 80.38 1060 ARG A N 1
ATOM 8000 C CA . ARG A 1 1060 ? 50.440 18.546 -61.348 1.00 80.38 1060 ARG A CA 1
ATOM 8001 C C . ARG A 1 1060 ? 49.415 18.290 -60.229 1.00 80.38 1060 ARG A C 1
ATOM 8003 O O . ARG A 1 1060 ? 48.608 17.375 -60.337 1.00 80.38 1060 ARG A O 1
ATOM 8010 N N . ASP A 1 1061 ? 49.514 19.067 -59.149 1.00 80.00 1061 ASP A N 1
ATOM 8011 C CA . ASP A 1 1061 ? 48.617 19.012 -57.980 1.00 80.00 1061 ASP A CA 1
ATOM 8012 C C . ASP A 1 1061 ? 48.616 17.667 -57.232 1.00 80.00 1061 ASP A C 1
ATOM 8014 O O . ASP A 1 1061 ? 47.692 17.359 -56.479 1.00 80.00 1061 ASP A O 1
ATOM 8018 N N . LEU A 1 1062 ? 49.671 16.867 -57.419 1.00 86.81 1062 LEU A N 1
ATOM 8019 C CA . LEU A 1 1062 ? 49.892 15.607 -56.725 1.00 86.81 1062 LEU A CA 1
ATOM 8020 C C . LEU A 1 1062 ? 50.869 15.797 -55.559 1.00 86.81 1062 LEU A C 1
ATOM 8022 O O . LEU A 1 1062 ? 51.943 16.386 -55.713 1.00 86.81 1062 LEU A O 1
ATOM 8026 N N . TYR A 1 1063 ? 50.519 15.242 -54.406 1.00 89.00 1063 TYR A N 1
ATOM 8027 C CA . TYR A 1 1063 ? 51.274 15.333 -53.162 1.00 89.00 1063 TYR A CA 1
ATOM 8028 C C . TYR A 1 1063 ? 51.439 13.946 -52.553 1.00 89.00 1063 TYR A C 1
ATOM 8030 O O . TYR A 1 1063 ? 50.534 13.113 -52.633 1.00 89.00 1063 TYR A O 1
ATOM 8038 N N . ALA A 1 1064 ? 52.596 13.690 -51.951 1.00 90.06 1064 ALA A N 1
ATOM 8039 C CA . ALA A 1 1064 ? 52.883 12.425 -51.297 1.00 90.06 1064 ALA A CA 1
ATOM 8040 C C . ALA A 1 1064 ? 53.515 12.614 -49.919 1.00 90.06 1064 ALA A C 1
ATOM 8042 O O . ALA A 1 1064 ? 54.353 13.494 -49.722 1.00 90.06 1064 ALA A O 1
ATOM 8043 N N . LEU A 1 1065 ? 53.144 11.743 -48.983 1.00 91.75 1065 LEU A N 1
ATOM 8044 C CA . LEU A 1 1065 ? 53.729 11.674 -47.648 1.00 91.75 1065 LEU A CA 1
ATOM 8045 C C . LEU A 1 1065 ? 54.032 10.208 -47.286 1.00 91.75 1065 LEU A C 1
ATOM 8047 O O . LEU A 1 1065 ? 53.106 9.464 -46.946 1.00 91.75 1065 LEU A O 1
ATOM 8051 N N . PRO A 1 1066 ? 55.298 9.761 -47.391 1.00 89.19 1066 PRO A N 1
ATOM 8052 C CA . PRO A 1 1066 ? 55.716 8.447 -46.920 1.00 89.19 1066 PRO A CA 1
ATOM 8053 C C . PRO A 1 1066 ? 56.001 8.453 -45.411 1.00 89.19 1066 PRO A C 1
ATOM 8055 O O . PRO A 1 1066 ? 56.666 9.350 -44.896 1.00 89.19 1066 PRO A O 1
ATOM 8058 N N . PHE A 1 1067 ? 55.552 7.419 -44.701 1.00 89.62 1067 PHE A N 1
ATOM 8059 C CA . PHE A 1 1067 ? 55.829 7.213 -43.281 1.00 89.62 1067 PHE A CA 1
ATOM 8060 C C . PHE A 1 1067 ? 55.867 5.728 -42.914 1.00 89.62 1067 PHE A C 1
ATOM 8062 O O . PHE A 1 1067 ? 55.288 4.882 -43.595 1.00 89.62 1067 PHE A O 1
ATOM 8069 N N . ASN A 1 1068 ? 56.581 5.392 -41.841 1.00 87.19 1068 ASN A N 1
ATOM 8070 C CA . ASN A 1 1068 ? 56.693 4.010 -41.382 1.00 87.19 1068 ASN A CA 1
ATOM 8071 C C . ASN A 1 1068 ? 55.535 3.659 -40.450 1.00 87.19 1068 ASN A C 1
ATOM 8073 O O . ASN A 1 1068 ? 55.195 4.427 -39.550 1.00 87.19 1068 ASN A O 1
ATOM 8077 N N . VAL A 1 1069 ? 54.975 2.470 -40.647 1.00 85.88 1069 VAL A N 1
ATOM 8078 C CA . VAL A 1 1069 ? 53.862 1.944 -39.863 1.00 85.88 1069 VAL A CA 1
ATOM 8079 C C . VAL A 1 1069 ? 54.222 0.627 -39.194 1.00 85.88 1069 VAL A C 1
ATOM 8081 O O . VAL A 1 1069 ? 55.019 -0.157 -39.714 1.00 85.88 1069 VAL A O 1
ATOM 8084 N N . VAL A 1 1070 ? 53.602 0.372 -38.046 1.00 85.00 1070 VAL A N 1
ATOM 8085 C CA . VAL A 1 1070 ? 53.716 -0.870 -37.279 1.00 85.00 1070 VAL A CA 1
ATOM 8086 C C . VAL A 1 1070 ? 52.376 -1.590 -37.315 1.00 85.00 1070 VAL A C 1
ATOM 8088 O O . VAL A 1 1070 ? 51.336 -0.966 -37.120 1.00 85.00 1070 VAL A O 1
ATOM 8091 N N . GLN A 1 1071 ? 52.396 -2.901 -37.549 1.00 86.81 1071 GLN A N 1
ATOM 8092 C CA . GLN A 1 1071 ? 51.196 -3.736 -37.558 1.00 86.81 1071 GLN A CA 1
ATOM 8093 C C . GLN A 1 1071 ? 50.313 -3.492 -36.321 1.00 86.81 1071 GLN A C 1
ATOM 8095 O O . GLN A 1 1071 ? 50.796 -3.503 -35.190 1.00 86.81 1071 GLN A O 1
ATOM 8100 N N . GLY A 1 1072 ? 49.014 -3.286 -36.545 1.00 86.06 1072 GLY A N 1
ATOM 8101 C CA . GLY A 1 1072 ? 48.006 -3.065 -35.507 1.00 86.06 1072 GLY A CA 1
ATOM 8102 C C . GLY A 1 1072 ? 47.966 -1.645 -34.931 1.00 86.06 1072 GLY A C 1
ATOM 8103 O O . GLY A 1 1072 ? 47.004 -1.307 -34.245 1.00 86.06 1072 GLY A O 1
ATOM 8104 N N . GLN A 1 1073 ? 48.957 -0.794 -35.220 1.00 89.56 1073 GLN A N 1
ATOM 8105 C CA . GLN A 1 1073 ? 48.929 0.607 -34.799 1.00 89.56 1073 GLN A CA 1
ATOM 8106 C C . GLN A 1 1073 ? 48.009 1.437 -35.693 1.00 89.56 1073 GLN A C 1
ATOM 8108 O O . GLN A 1 1073 ? 47.897 1.197 -36.898 1.00 89.56 1073 GLN A O 1
ATOM 8113 N N . THR A 1 1074 ? 47.352 2.420 -35.078 1.00 91.00 1074 THR A N 1
ATOM 8114 C CA . THR A 1 1074 ? 46.408 3.322 -35.743 1.00 91.00 1074 THR A CA 1
ATOM 8115 C C . THR A 1 1074 ? 47.008 4.713 -35.879 1.00 91.00 1074 THR A C 1
ATOM 8117 O O . THR A 1 1074 ? 47.489 5.288 -34.906 1.00 91.00 1074 THR A O 1
ATOM 8120 N N . TYR A 1 1075 ? 46.946 5.253 -37.089 1.00 90.88 1075 TYR A N 1
ATOM 8121 C CA . TYR A 1 1075 ? 47.517 6.534 -37.474 1.00 90.88 1075 TYR A CA 1
ATOM 8122 C C . TYR A 1 1075 ? 46.399 7.497 -37.859 1.00 90.88 1075 TYR A C 1
ATOM 8124 O O . TYR A 1 1075 ? 45.476 7.126 -38.585 1.00 90.88 1075 TYR A O 1
ATOM 8132 N N . GLN A 1 1076 ? 46.488 8.727 -37.360 1.00 90.88 1076 GLN A N 1
ATOM 8133 C CA . GLN A 1 1076 ? 45.599 9.824 -37.732 1.00 90.88 1076 GLN A CA 1
ATOM 8134 C C . GLN A 1 1076 ? 46.264 10.654 -38.827 1.00 90.88 1076 GLN A C 1
ATOM 8136 O O . GLN A 1 1076 ? 47.436 11.017 -38.710 1.00 90.88 1076 GLN A O 1
ATOM 8141 N N . ILE A 1 1077 ? 45.504 10.914 -39.882 1.00 89.75 1077 ILE A N 1
ATOM 8142 C CA . ILE A 1 1077 ? 45.911 11.637 -41.077 1.00 89.75 1077 ILE A CA 1
ATOM 8143 C C . ILE A 1 1077 ? 44.997 12.852 -41.185 1.00 89.75 1077 ILE A C 1
ATOM 8145 O O . ILE A 1 1077 ? 43.797 12.728 -41.446 1.00 89.75 1077 ILE A O 1
ATOM 8149 N N . SER A 1 1078 ? 45.582 14.025 -40.986 1.00 85.12 1078 SER A N 1
ATOM 8150 C CA . SER A 1 1078 ? 44.908 15.305 -41.188 1.00 85.12 1078 SER A CA 1
ATOM 8151 C C . SER A 1 1078 ? 45.337 15.887 -42.527 1.00 85.12 1078 SER A C 1
ATOM 8153 O O . SER A 1 1078 ? 46.483 15.711 -42.935 1.00 85.12 1078 SER A O 1
ATOM 8155 N N . ILE A 1 1079 ? 44.422 16.571 -43.210 1.00 81.62 1079 ILE A N 1
ATOM 8156 C CA . ILE A 1 1079 ? 44.663 17.161 -44.537 1.00 81.62 1079 ILE A CA 1
ATOM 8157 C C . ILE A 1 1079 ? 44.606 18.705 -44.528 1.00 81.62 1079 ILE A C 1
ATOM 8159 O O . ILE A 1 1079 ? 44.504 19.294 -45.598 1.00 81.62 1079 ILE A O 1
ATOM 8163 N N . ASN A 1 1080 ? 44.642 19.310 -43.324 1.00 67.19 1080 ASN A N 1
ATOM 8164 C CA . ASN A 1 1080 ? 44.311 20.700 -42.946 1.00 67.19 1080 ASN A CA 1
ATOM 8165 C C . ASN A 1 1080 ? 44.482 21.794 -44.030 1.00 67.19 1080 ASN A C 1
ATOM 8167 O O . ASN A 1 1080 ? 45.450 21.833 -44.779 1.00 67.19 1080 ASN A O 1
ATOM 8171 N N . GLU A 1 1081 ? 43.554 22.757 -44.039 1.00 61.09 1081 GLU A N 1
ATOM 8172 C CA . GLU A 1 1081 ? 43.516 23.894 -44.970 1.00 61.09 1081 GLU A CA 1
ATOM 8173 C C . GLU A 1 1081 ? 44.426 25.066 -44.534 1.00 61.09 1081 GLU A C 1
ATOM 8175 O O . GLU A 1 1081 ? 44.328 25.534 -43.395 1.00 61.09 1081 GLU A O 1
ATOM 8180 N N . PRO A 1 1082 ? 45.200 25.699 -45.434 1.00 55.09 1082 PRO A N 1
ATOM 8181 C CA . PRO A 1 1082 ? 45.332 27.151 -45.410 1.00 55.09 1082 PRO A CA 1
ATOM 8182 C C . PRO A 1 1082 ? 43.978 27.723 -45.864 1.00 55.09 1082 PRO A C 1
ATOM 8184 O O . PRO A 1 1082 ? 43.552 27.399 -46.967 1.00 55.09 1082 PRO A O 1
ATOM 8187 N N . GLY A 1 1083 ? 43.303 28.522 -45.025 1.00 52.31 1083 GLY A N 1
ATOM 8188 C CA . GLY A 1 1083 ? 41.864 28.877 -45.081 1.00 52.31 1083 GLY A CA 1
ATOM 8189 C C . GLY A 1 1083 ? 41.291 29.572 -46.336 1.00 52.31 1083 GLY A C 1
ATOM 8190 O O . GLY A 1 1083 ? 40.603 30.581 -46.212 1.00 52.31 1083 GLY A O 1
ATOM 8191 N N . ALA A 1 1084 ? 41.568 29.054 -47.535 1.00 52.91 1084 ALA A N 1
ATOM 8192 C CA . ALA A 1 1084 ? 41.051 29.495 -48.829 1.00 52.91 1084 ALA A CA 1
ATOM 8193 C C . ALA A 1 1084 ? 41.000 28.383 -49.914 1.00 52.91 1084 ALA A C 1
ATOM 8195 O O . ALA A 1 1084 ? 40.648 28.688 -51.054 1.00 52.91 1084 ALA A O 1
ATOM 8196 N N . ALA A 1 1085 ? 41.355 27.122 -49.624 1.00 60.59 1085 ALA A N 1
ATOM 8197 C CA . ALA A 1 1085 ? 41.464 26.062 -50.638 1.00 60.59 1085 ALA A CA 1
ATOM 8198 C C . ALA A 1 1085 ? 40.222 25.146 -50.682 1.00 60.59 1085 ALA A C 1
ATOM 8200 O O . ALA A 1 1085 ? 40.201 24.102 -50.042 1.00 60.59 1085 ALA A O 1
ATOM 8201 N N . ALA A 1 1086 ? 39.201 25.512 -51.466 1.00 71.38 1086 ALA A N 1
ATOM 8202 C CA . ALA A 1 1086 ? 38.079 24.623 -51.794 1.00 71.38 1086 ALA A CA 1
ATOM 8203 C C . ALA A 1 1086 ? 38.311 23.919 -53.136 1.00 71.38 1086 ALA A C 1
ATOM 8205 O O . ALA A 1 1086 ? 38.736 24.549 -54.105 1.00 71.38 1086 ALA A O 1
ATOM 8206 N N . GLY A 1 1087 ? 37.992 22.629 -53.217 1.00 77.50 1087 GLY A N 1
ATOM 8207 C CA . GLY A 1 1087 ? 38.205 21.863 -54.440 1.00 77.50 1087 GLY A CA 1
ATOM 8208 C C . GLY A 1 1087 ? 38.014 20.361 -54.277 1.00 77.50 1087 GLY A C 1
ATOM 8209 O O . GLY A 1 1087 ? 38.059 19.816 -53.173 1.00 77.50 1087 GLY A O 1
ATOM 8210 N N . LEU A 1 1088 ? 37.800 19.686 -55.406 1.00 85.06 1088 LEU A N 1
ATOM 8211 C CA . LEU A 1 1088 ? 37.743 18.228 -55.463 1.00 85.06 1088 LEU A CA 1
ATOM 8212 C C . LEU A 1 1088 ? 39.137 17.658 -55.180 1.00 85.06 1088 LEU A C 1
ATOM 8214 O O . LEU A 1 1088 ? 40.121 18.106 -55.764 1.00 85.06 1088 LEU A O 1
ATOM 8218 N N . TYR A 1 1089 ? 39.220 16.629 -54.347 1.00 87.38 1089 TYR A N 1
ATOM 8219 C CA . TYR A 1 1089 ? 40.464 15.911 -54.106 1.00 87.38 1089 TYR A CA 1
ATOM 8220 C C . TYR A 1 1089 ? 40.256 14.400 -54.136 1.00 87.38 1089 TYR A C 1
ATOM 8222 O O . TYR A 1 1089 ? 39.141 13.888 -54.030 1.00 87.38 1089 TYR A O 1
ATOM 8230 N N . SER A 1 1090 ? 41.357 13.665 -54.261 1.00 89.44 1090 SER A N 1
ATOM 8231 C CA . SER A 1 1090 ? 41.374 12.225 -54.011 1.00 89.44 1090 SER A CA 1
ATOM 8232 C C . SER A 1 1090 ? 42.567 11.830 -53.160 1.00 89.44 1090 SER A C 1
ATOM 8234 O O . SER A 1 1090 ? 43.648 12.380 -53.347 1.00 89.44 1090 SER A O 1
ATOM 8236 N N . ILE A 1 1091 ? 42.370 10.875 -52.256 1.00 91.19 1091 ILE A N 1
ATOM 8237 C CA . ILE A 1 1091 ? 43.371 10.368 -51.316 1.00 91.19 1091 ILE A CA 1
ATOM 8238 C C . ILE A 1 1091 ? 43.441 8.840 -51.402 1.00 91.19 1091 ILE A C 1
ATOM 8240 O O . ILE A 1 1091 ? 42.419 8.164 -51.520 1.00 91.19 1091 ILE A O 1
ATOM 8244 N N . VAL A 1 1092 ? 44.652 8.286 -51.370 1.00 92.44 1092 VAL A N 1
ATOM 8245 C CA . VAL A 1 1092 ? 44.896 6.836 -51.362 1.00 92.44 1092 VAL A CA 1
ATOM 8246 C C . VAL A 1 1092 ? 46.133 6.508 -50.532 1.00 92.44 1092 VAL A C 1
ATOM 8248 O O . VAL A 1 1092 ? 47.133 7.229 -50.584 1.00 92.44 1092 VAL A O 1
ATOM 8251 N N . LEU A 1 1093 ? 46.074 5.412 -49.775 1.00 92.81 1093 LEU A N 1
ATOM 8252 C CA . LEU A 1 1093 ? 47.214 4.866 -49.042 1.00 92.81 1093 LEU A CA 1
ATOM 8253 C C . LEU A 1 1093 ? 47.755 3.647 -49.777 1.00 92.81 1093 LEU A C 1
ATOM 8255 O O . LEU A 1 1093 ? 47.009 2.708 -50.041 1.00 92.81 1093 LEU A O 1
ATOM 8259 N N . ARG A 1 1094 ? 49.064 3.639 -50.038 1.00 90.88 1094 ARG A N 1
ATOM 8260 C CA . ARG A 1 1094 ? 49.770 2.492 -50.622 1.00 90.88 1094 ARG A CA 1
ATOM 8261 C C . ARG A 1 1094 ? 50.865 2.028 -49.692 1.00 90.88 1094 ARG A C 1
ATOM 8263 O O . ARG A 1 1094 ? 51.613 2.849 -49.167 1.00 90.88 1094 ARG A O 1
ATOM 8270 N N . GLN A 1 1095 ? 50.991 0.721 -49.511 1.00 85.25 1095 GLN A N 1
ATOM 8271 C CA . GLN A 1 1095 ? 52.031 0.155 -48.662 1.00 85.25 1095 GLN A CA 1
ATOM 8272 C C . GLN A 1 1095 ? 53.079 -0.584 -49.493 1.00 85.25 1095 GLN A C 1
ATOM 8274 O O . GLN A 1 1095 ? 52.776 -1.598 -50.120 1.00 85.25 1095 GLN A O 1
ATOM 8279 N N . THR A 1 1096 ? 54.326 -0.116 -49.441 1.00 69.94 1096 THR A N 1
ATOM 8280 C CA . THR A 1 1096 ? 55.487 -0.782 -50.041 1.00 69.94 1096 THR A CA 1
ATOM 8281 C C . THR A 1 1096 ? 56.250 -1.572 -48.979 1.00 69.94 1096 THR A C 1
ATOM 8283 O O . THR A 1 1096 ? 56.509 -1.100 -47.869 1.00 69.94 1096 THR A O 1
ATOM 8286 N N . LEU A 1 1097 ? 56.627 -2.804 -49.323 1.00 54.75 1097 LEU A N 1
ATOM 8287 C CA . LEU A 1 1097 ? 57.510 -3.628 -48.500 1.00 54.75 1097 LEU A CA 1
ATOM 8288 C C . LEU A 1 1097 ? 58.927 -3.048 -48.547 1.00 54.75 1097 LEU A C 1
ATOM 8290 O O . LEU A 1 1097 ? 59.508 -2.925 -49.622 1.00 54.75 1097 LEU A O 1
ATOM 8294 N N . VAL A 1 1098 ? 59.509 -2.749 -47.387 1.00 50.16 1098 VAL A N 1
ATOM 8295 C CA . VAL A 1 1098 ? 60.966 -2.621 -47.279 1.00 50.16 1098 VAL A CA 1
ATOM 8296 C C . VAL A 1 1098 ? 61.505 -4.031 -47.056 1.00 50.16 1098 VAL A C 1
ATOM 8298 O O . VAL A 1 1098 ? 61.116 -4.695 -46.092 1.00 50.16 1098 VAL A O 1
ATOM 8301 N N . ALA A 1 1099 ? 62.353 -4.512 -47.968 1.00 52.78 1099 ALA A N 1
ATOM 8302 C CA . ALA A 1 1099 ? 63.024 -5.797 -47.816 1.00 52.78 1099 ALA A CA 1
ATOM 8303 C C . ALA A 1 1099 ? 63.776 -5.816 -46.477 1.00 52.78 1099 ALA A C 1
ATOM 8305 O O . ALA A 1 1099 ? 64.684 -5.018 -46.254 1.00 52.78 1099 ALA A O 1
ATOM 8306 N N . SER A 1 1100 ? 63.336 -6.681 -45.564 1.00 51.75 1100 SER A N 1
ATOM 8307 C CA . SER A 1 1100 ? 63.898 -6.771 -44.219 1.00 51.75 1100 SER A CA 1
ATOM 8308 C C . SER A 1 1100 ? 65.023 -7.810 -44.196 1.00 51.75 1100 SER A C 1
ATOM 8310 O O . SER A 1 1100 ? 64.866 -8.864 -44.823 1.00 51.75 1100 SER A O 1
ATOM 8312 N N . PRO A 1 1101 ? 66.134 -7.550 -43.482 1.00 64.56 1101 PRO A N 1
ATOM 8313 C CA . PRO A 1 1101 ? 67.176 -8.545 -43.264 1.00 64.56 1101 PRO A CA 1
ATOM 8314 C C . PRO A 1 1101 ? 66.552 -9.829 -42.713 1.00 64.56 1101 PRO A C 1
ATOM 8316 O O . PRO A 1 1101 ? 65.771 -9.783 -41.762 1.00 64.56 1101 PRO A O 1
ATOM 8319 N N . SER A 1 1102 ? 66.855 -10.972 -43.322 1.00 72.38 1102 SER A N 1
ATOM 8320 C CA . SER A 1 1102 ? 66.320 -12.265 -42.885 1.00 72.38 1102 SER A CA 1
ATOM 8321 C C . SER A 1 1102 ? 67.382 -13.354 -42.951 1.00 72.38 1102 SER A C 1
ATOM 8323 O O . SER A 1 1102 ? 68.354 -13.259 -43.703 1.00 72.38 1102 SER A O 1
ATOM 8325 N N . MET A 1 1103 ? 67.204 -14.386 -42.131 1.00 85.38 1103 MET A N 1
ATOM 8326 C CA . MET A 1 1103 ? 68.073 -15.553 -42.064 1.00 85.38 1103 MET A CA 1
ATOM 8327 C C . MET A 1 1103 ? 67.204 -16.794 -41.908 1.00 85.38 1103 MET A C 1
ATOM 8329 O O . MET A 1 1103 ? 66.312 -16.820 -41.062 1.00 85.38 1103 MET A O 1
ATOM 8333 N N . VAL A 1 1104 ? 67.483 -17.816 -42.709 1.00 84.25 1104 VAL A N 1
ATOM 8334 C CA . VAL A 1 1104 ? 66.822 -19.119 -42.647 1.00 84.25 1104 VAL A CA 1
ATOM 8335 C C . VAL A 1 1104 ? 67.892 -20.179 -42.432 1.00 84.25 1104 VAL A C 1
ATOM 8337 O O . VAL A 1 1104 ? 68.829 -20.295 -43.223 1.00 84.25 1104 VAL A O 1
ATOM 8340 N N . LEU A 1 1105 ? 67.753 -20.940 -41.349 1.00 87.38 1105 LEU A N 1
ATOM 8341 C CA . LEU A 1 1105 ? 68.621 -22.073 -41.048 1.00 87.38 1105 LEU A CA 1
ATOM 8342 C C . LEU A 1 1105 ? 68.144 -23.297 -41.842 1.00 87.38 1105 LEU A C 1
ATOM 8344 O O . LEU A 1 1105 ? 66.960 -23.632 -41.802 1.00 87.38 1105 LEU A O 1
ATOM 8348 N N . ALA A 1 1106 ? 69.043 -23.948 -42.582 1.00 85.19 1106 ALA A N 1
ATOM 8349 C CA . ALA A 1 1106 ? 68.727 -25.189 -43.279 1.00 85.19 1106 ALA A CA 1
ATOM 8350 C C . ALA A 1 1106 ? 68.620 -26.345 -42.281 1.00 85.19 1106 ALA A C 1
ATOM 8352 O O . ALA A 1 1106 ? 69.274 -26.335 -41.239 1.00 85.19 1106 ALA A O 1
ATOM 8353 N N . ALA A 1 1107 ? 67.815 -27.356 -42.617 1.00 81.56 1107 ALA A N 1
ATOM 8354 C CA . ALA A 1 1107 ? 67.572 -28.456 -41.701 1.00 81.56 1107 ALA A CA 1
ATOM 8355 C C . ALA A 1 1107 ? 68.847 -29.263 -41.401 1.00 81.56 1107 ALA A C 1
ATOM 8357 O O . ALA A 1 1107 ? 69.458 -29.826 -42.309 1.00 81.56 1107 ALA A O 1
ATOM 8358 N N . ILE A 1 1108 ? 69.218 -29.349 -40.124 1.00 86.62 1108 ILE A N 1
ATOM 8359 C CA . ILE A 1 1108 ? 70.341 -30.162 -39.647 1.00 86.62 1108 ILE A CA 1
ATOM 8360 C C . ILE A 1 1108 ? 69.862 -31.608 -39.481 1.00 86.62 1108 ILE A C 1
ATOM 8362 O O . ILE A 1 1108 ? 68.926 -31.874 -38.726 1.00 86.62 1108 ILE A O 1
ATOM 8366 N N . ALA A 1 1109 ? 70.493 -32.540 -40.194 1.00 80.50 1109 ALA A N 1
ATOM 8367 C CA . ALA A 1 1109 ? 70.213 -33.965 -40.050 1.00 80.50 1109 ALA A CA 1
ATOM 8368 C C . ALA A 1 1109 ? 70.781 -34.519 -38.732 1.00 80.50 1109 ALA A C 1
ATOM 8370 O O . ALA A 1 1109 ? 71.797 -34.034 -38.229 1.00 80.50 1109 ALA A O 1
ATOM 8371 N N . ASP A 1 1110 ? 70.150 -35.568 -38.207 1.00 84.38 1110 ASP A N 1
ATOM 8372 C CA . ASP A 1 1110 ? 70.697 -36.347 -37.095 1.00 84.38 1110 ASP A CA 1
ATOM 8373 C C . ASP A 1 1110 ? 72.077 -36.922 -37.462 1.00 84.38 1110 ASP A C 1
ATOM 8375 O O . ASP A 1 1110 ? 72.308 -37.347 -38.597 1.00 84.38 1110 ASP A O 1
ATOM 8379 N N . VAL A 1 1111 ? 72.995 -36.958 -36.495 1.00 84.25 1111 VAL A N 1
ATOM 8380 C CA . VAL A 1 1111 ? 74.374 -37.448 -36.685 1.00 84.25 1111 VAL A CA 1
ATOM 8381 C C . VAL A 1 1111 ? 74.718 -38.525 -35.663 1.00 84.25 1111 VAL A C 1
ATOM 8383 O O . VAL A 1 1111 ? 74.137 -38.570 -34.583 1.00 84.25 1111 VAL A O 1
ATOM 8386 N N . GLU A 1 1112 ? 75.669 -39.402 -35.975 1.00 84.38 1112 GLU A N 1
ATOM 8387 C CA . GLU A 1 1112 ? 76.151 -40.400 -35.014 1.00 84.38 1112 GLU A CA 1
ATOM 8388 C C . GLU A 1 1112 ? 77.155 -39.806 -34.014 1.00 84.38 1112 GLU A C 1
ATOM 8390 O O . GLU A 1 1112 ? 77.930 -38.905 -34.338 1.00 84.38 1112 GLU A O 1
ATOM 8395 N N . GLU A 1 1113 ? 77.180 -40.358 -32.802 1.00 80.38 1113 GLU A N 1
ATOM 8396 C CA . GLU A 1 1113 ? 78.117 -40.003 -31.735 1.00 80.38 1113 GLU A CA 1
ATOM 8397 C C . GLU A 1 1113 ? 79.582 -40.052 -32.219 1.00 80.38 1113 GLU A C 1
ATOM 8399 O O . GLU A 1 1113 ? 80.058 -41.071 -32.730 1.00 80.38 1113 GLU A O 1
ATOM 8404 N N . GLY A 1 1114 ? 80.294 -38.927 -32.072 1.00 76.56 1114 GLY A N 1
ATOM 8405 C CA . GLY A 1 1114 ? 81.657 -38.717 -32.577 1.00 76.56 1114 GLY A CA 1
ATOM 8406 C C . GLY A 1 1114 ? 81.750 -38.031 -33.950 1.00 76.56 1114 GLY A C 1
ATOM 8407 O O . GLY A 1 1114 ? 82.860 -37.749 -34.402 1.00 76.56 1114 GLY A O 1
ATOM 8408 N N . SER A 1 1115 ? 80.622 -37.753 -34.616 1.00 81.31 1115 SER A N 1
ATOM 8409 C CA . SER A 1 1115 ? 80.569 -37.036 -35.900 1.00 81.31 1115 SER A CA 1
ATOM 8410 C C . SER A 1 1115 ? 80.125 -35.582 -35.719 1.00 81.31 1115 SER A C 1
ATOM 8412 O O . SER A 1 1115 ? 79.195 -35.294 -34.969 1.00 81.31 1115 SER A O 1
ATOM 8414 N N . ALA A 1 1116 ? 80.770 -34.653 -36.429 1.00 85.06 1116 ALA A N 1
ATOM 8415 C CA . ALA A 1 1116 ? 80.419 -33.233 -36.395 1.00 85.06 1116 ALA A CA 1
ATOM 8416 C C . ALA A 1 1116 ? 79.234 -32.910 -37.333 1.00 85.06 1116 ALA A C 1
ATOM 8418 O O . ALA A 1 1116 ? 79.304 -33.248 -38.519 1.00 85.06 1116 ALA A O 1
ATOM 8419 N N . PRO A 1 1117 ? 78.177 -32.220 -36.862 1.00 88.50 1117 PRO A N 1
ATOM 8420 C CA . PRO A 1 1117 ? 77.062 -31.802 -37.710 1.00 88.50 1117 PRO A CA 1
ATOM 8421 C C . PRO A 1 1117 ? 77.477 -30.661 -38.647 1.00 88.50 1117 PRO A C 1
ATOM 8423 O O . PRO A 1 1117 ? 78.224 -29.764 -38.254 1.00 88.50 1117 PRO A O 1
ATOM 8426 N N . GLN A 1 1118 ? 76.964 -30.661 -39.878 1.00 90.19 1118 GLN A N 1
ATOM 8427 C CA . GLN A 1 1118 ? 77.073 -29.505 -40.770 1.00 90.19 1118 GLN A CA 1
ATOM 8428 C C . GLN A 1 1118 ? 75.864 -28.600 -40.572 1.00 90.19 1118 GLN A C 1
ATOM 8430 O O . GLN A 1 1118 ? 74.723 -29.050 -40.668 1.00 90.19 1118 GLN A O 1
ATOM 8435 N N . VAL A 1 1119 ? 76.120 -27.322 -40.313 1.00 89.00 1119 VAL A N 1
ATOM 8436 C CA . VAL A 1 1119 ? 75.085 -26.308 -40.144 1.00 89.00 1119 VAL A CA 1
ATOM 8437 C C . VAL A 1 1119 ? 75.247 -25.285 -41.247 1.00 89.00 1119 VAL A C 1
ATOM 8439 O O . VAL A 1 1119 ? 76.300 -24.665 -41.377 1.00 89.00 1119 VAL A O 1
ATOM 8442 N N . SER A 1 1120 ? 74.202 -25.111 -42.044 1.00 90.50 1120 SER A N 1
ATOM 8443 C CA . SER A 1 1120 ? 74.184 -24.141 -43.132 1.00 90.50 1120 SER A CA 1
ATOM 8444 C C . SER A 1 1120 ? 72.873 -23.374 -43.140 1.00 90.50 1120 SER A C 1
ATOM 8446 O O . SER A 1 1120 ? 71.886 -23.790 -42.536 1.00 90.50 1120 SER A O 1
ATOM 8448 N N . GLY A 1 1121 ? 72.866 -22.230 -43.804 1.00 89.38 1121 GLY A N 1
ATOM 8449 C CA . GLY A 1 1121 ? 71.676 -21.414 -43.949 1.00 89.38 1121 GLY A CA 1
ATOM 8450 C C . GLY A 1 1121 ? 71.859 -20.355 -45.019 1.00 89.38 1121 GLY A C 1
ATOM 8451 O O . GLY A 1 1121 ? 72.970 -20.089 -45.482 1.00 89.38 1121 GLY A O 1
ATOM 8452 N N . THR A 1 1122 ? 70.747 -19.751 -45.408 1.00 87.69 1122 THR A N 1
ATOM 8453 C CA . THR A 1 1122 ? 70.717 -18.638 -46.356 1.00 87.69 1122 THR A CA 1
ATOM 8454 C C . THR A 1 1122 ? 70.297 -17.372 -45.638 1.00 87.69 1122 THR A C 1
ATOM 8456 O O . THR A 1 1122 ? 69.416 -17.395 -44.775 1.00 87.69 1122 THR A O 1
ATOM 8459 N N . THR A 1 1123 ? 70.894 -16.254 -46.015 1.00 82.19 1123 THR A N 1
ATOM 8460 C CA . THR A 1 1123 ? 70.500 -14.923 -45.568 1.00 82.19 1123 THR A CA 1
ATOM 8461 C C . THR A 1 1123 ? 69.981 -14.122 -46.751 1.00 82.19 1123 THR A C 1
ATOM 8463 O O . THR A 1 1123 ? 70.320 -14.386 -47.898 1.00 82.19 1123 THR A O 1
ATOM 8466 N N . ALA A 1 1124 ? 69.127 -13.143 -46.494 1.00 72.12 1124 ALA A N 1
ATOM 8467 C CA . ALA A 1 1124 ? 68.748 -12.162 -47.497 1.00 72.12 1124 ALA A CA 1
ATOM 8468 C C . ALA A 1 1124 ? 68.910 -10.772 -46.899 1.00 72.12 1124 ALA A C 1
ATOM 8470 O O . ALA A 1 1124 ? 68.525 -10.537 -45.752 1.00 72.12 1124 ALA A O 1
ATOM 8471 N N . TYR A 1 1125 ? 69.471 -9.858 -47.690 1.00 73.69 1125 TYR A N 1
ATOM 8472 C CA . TYR A 1 1125 ? 69.667 -8.458 -47.304 1.00 73.69 1125 TYR A CA 1
ATOM 8473 C C . TYR A 1 1125 ? 70.582 -8.282 -46.074 1.00 73.69 1125 TYR A C 1
ATOM 8475 O O . TYR A 1 1125 ? 70.411 -7.355 -45.286 1.00 73.69 1125 TYR A O 1
ATOM 8483 N N . VAL A 1 1126 ? 71.574 -9.170 -45.932 1.00 76.06 1126 VAL A N 1
ATOM 8484 C CA . VAL A 1 1126 ? 72.675 -9.087 -44.957 1.00 76.06 1126 VAL A CA 1
ATOM 8485 C C . VAL A 1 1126 ? 73.988 -8.966 -45.732 1.00 76.06 1126 VAL A C 1
ATOM 8487 O O . VAL A 1 1126 ? 74.178 -9.676 -46.713 1.00 76.06 1126 VAL A O 1
ATOM 8490 N N . ALA A 1 1127 ? 74.884 -8.064 -45.324 1.00 74.75 1127 ALA A N 1
ATOM 8491 C CA . ALA A 1 1127 ? 76.139 -7.835 -46.040 1.00 74.75 1127 ALA A CA 1
ATOM 8492 C C . ALA A 1 1127 ? 77.089 -9.043 -45.949 1.00 74.75 1127 ALA A C 1
ATOM 8494 O O . ALA A 1 1127 ? 77.304 -9.586 -44.858 1.00 74.75 1127 ALA A O 1
ATOM 8495 N N . ASP A 1 1128 ? 77.700 -9.411 -47.079 1.00 77.19 1128 ASP A N 1
ATOM 8496 C CA . ASP A 1 1128 ? 78.781 -10.401 -47.131 1.00 77.19 1128 ASP A CA 1
ATOM 8497 C C . ASP A 1 1128 ? 79.927 -10.003 -46.182 1.00 77.19 1128 ASP A C 1
ATOM 8499 O O . ASP A 1 1128 ? 80.263 -8.826 -46.034 1.00 77.19 1128 ASP A O 1
ATOM 8503 N N . GLY A 1 1129 ? 80.510 -10.993 -45.504 1.00 75.69 1129 GLY A N 1
ATOM 8504 C CA . GLY A 1 1129 ? 81.498 -10.800 -44.438 1.00 75.69 1129 GLY A CA 1
ATOM 8505 C C . GLY A 1 1129 ? 80.909 -10.709 -43.023 1.00 75.69 1129 GLY A C 1
ATOM 8506 O O . GLY A 1 1129 ? 81.662 -10.779 -42.053 1.00 75.69 1129 GLY A O 1
ATOM 8507 N N . SER A 1 1130 ? 79.582 -10.610 -42.877 1.00 84.81 1130 SER A N 1
ATOM 8508 C CA . SER A 1 1130 ? 78.911 -10.670 -41.566 1.00 84.81 1130 SER A CA 1
ATOM 8509 C C . SER A 1 1130 ? 79.063 -12.053 -40.914 1.00 84.81 1130 SER A C 1
ATOM 8511 O O . SER A 1 1130 ? 79.095 -13.070 -41.609 1.00 84.81 1130 SER A O 1
ATOM 8513 N N . ILE A 1 1131 ? 79.145 -12.101 -39.578 1.00 89.25 1131 ILE A N 1
ATOM 8514 C CA . ILE A 1 1131 ? 79.366 -13.345 -38.819 1.00 89.25 1131 ILE A CA 1
ATOM 8515 C C . ILE A 1 1131 ? 78.057 -13.864 -38.217 1.00 89.25 1131 ILE A C 1
ATOM 8517 O O . ILE A 1 1131 ? 77.390 -13.160 -37.459 1.00 89.25 1131 ILE A O 1
ATOM 8521 N N . VAL A 1 1132 ? 77.732 -15.120 -38.522 1.00 90.81 1132 VAL A N 1
ATOM 8522 C CA . VAL A 1 1132 ? 76.692 -15.915 -37.866 1.00 90.81 1132 VAL A CA 1
ATOM 8523 C C . VAL A 1 1132 ? 77.337 -16.721 -36.747 1.00 90.81 1132 VAL A C 1
ATOM 8525 O O . VAL A 1 1132 ? 78.186 -17.572 -37.000 1.00 90.81 1132 VAL A O 1
ATOM 8528 N N . ARG A 1 1133 ? 76.919 -16.481 -35.509 1.00 91.88 1133 ARG A N 1
ATOM 8529 C CA . ARG A 1 1133 ? 77.315 -17.265 -34.344 1.00 91.88 1133 ARG A CA 1
ATOM 8530 C C . ARG A 1 1133 ? 76.342 -18.414 -34.138 1.00 91.88 1133 ARG A C 1
ATOM 8532 O O . ARG A 1 1133 ? 75.150 -18.200 -33.931 1.00 91.88 1133 ARG A O 1
ATOM 8539 N N . LEU A 1 1134 ? 76.859 -19.634 -34.184 1.00 91.19 1134 LEU A N 1
ATOM 8540 C CA . LEU A 1 1134 ? 76.128 -20.868 -33.931 1.00 91.19 1134 LEU A CA 1
ATOM 8541 C C . LEU A 1 1134 ? 76.412 -21.347 -32.516 1.00 91.19 1134 LEU A C 1
ATOM 8543 O O . LEU A 1 1134 ? 77.557 -21.601 -32.162 1.00 91.19 1134 LEU A O 1
ATOM 8547 N N . THR A 1 1135 ? 75.370 -21.511 -31.718 1.00 89.69 1135 THR A N 1
ATOM 8548 C CA . THR A 1 1135 ? 75.459 -21.917 -30.318 1.00 89.69 1135 THR A CA 1
ATOM 8549 C C . THR A 1 1135 ? 74.796 -23.274 -30.139 1.00 89.69 1135 THR A C 1
ATOM 8551 O O . THR A 1 1135 ? 73.582 -23.396 -30.277 1.00 89.69 1135 THR A O 1
ATOM 8554 N N . PHE A 1 1136 ? 75.590 -24.294 -29.826 1.00 87.81 1136 PHE A N 1
ATOM 8555 C CA . PHE A 1 1136 ? 75.143 -25.663 -29.595 1.00 87.81 1136 PHE A CA 1
ATOM 8556 C C . PHE A 1 1136 ? 74.915 -25.876 -28.101 1.00 87.81 1136 PHE A C 1
ATOM 8558 O O . PHE A 1 1136 ? 75.841 -25.774 -27.291 1.00 87.81 1136 PHE A O 1
ATOM 8565 N N . THR A 1 1137 ? 73.676 -26.196 -27.743 1.00 85.38 1137 THR A N 1
ATOM 8566 C CA . THR A 1 1137 ? 73.253 -26.451 -26.368 1.00 85.38 1137 THR A CA 1
ATOM 8567 C C . THR A 1 1137 ? 72.744 -27.879 -26.246 1.00 85.38 1137 THR A C 1
ATOM 8569 O O . THR A 1 1137 ? 71.809 -28.281 -26.938 1.00 85.38 1137 THR A O 1
ATOM 8572 N N . SER A 1 1138 ? 73.355 -28.643 -25.343 1.00 76.31 1138 SER A N 1
ATOM 8573 C CA . SER A 1 1138 ? 72.903 -29.974 -24.942 1.00 76.31 1138 SER A CA 1
ATOM 8574 C C . SER A 1 1138 ? 72.552 -29.968 -23.455 1.00 76.31 1138 SER A C 1
ATOM 8576 O O . SER A 1 1138 ? 73.128 -29.207 -22.682 1.00 76.31 1138 SER A O 1
ATOM 8578 N N . LEU A 1 1139 ? 71.627 -30.833 -23.037 1.00 70.88 1139 LEU A N 1
ATOM 8579 C CA . LEU A 1 1139 ? 71.180 -30.928 -21.643 1.00 70.88 1139 LEU A CA 1
ATOM 8580 C C . LEU A 1 1139 ? 72.263 -31.455 -20.680 1.00 70.88 1139 LEU A C 1
ATOM 8582 O O . LEU A 1 1139 ? 72.092 -31.362 -19.468 1.00 70.88 1139 LEU A O 1
ATOM 8586 N N . THR A 1 1140 ? 73.360 -32.023 -21.196 1.00 67.00 1140 THR A N 1
ATOM 8587 C CA . THR A 1 1140 ? 74.369 -32.754 -20.404 1.00 67.00 1140 THR A CA 1
ATOM 8588 C C . THR A 1 1140 ? 75.797 -32.201 -20.525 1.00 67.00 1140 THR A C 1
ATOM 8590 O O . THR A 1 1140 ? 76.693 -32.706 -19.851 1.00 67.00 1140 THR A O 1
ATOM 8593 N N . LYS A 1 1141 ? 76.038 -31.158 -21.337 1.00 68.69 1141 LYS A N 1
ATOM 8594 C CA . LYS A 1 1141 ? 77.366 -30.537 -21.538 1.00 68.69 1141 LYS A CA 1
ATOM 8595 C C . LYS A 1 1141 ? 77.260 -29.010 -21.647 1.00 68.69 1141 LYS A C 1
ATOM 8597 O O . LYS A 1 1141 ? 76.222 -28.487 -22.036 1.00 68.69 1141 LYS A O 1
ATOM 8602 N N . ALA A 1 1142 ? 78.339 -28.300 -21.310 1.00 64.62 1142 ALA A N 1
ATOM 8603 C CA . ALA A 1 1142 ? 78.430 -26.844 -21.433 1.00 64.62 1142 ALA A CA 1
ATOM 8604 C C . ALA A 1 1142 ? 78.244 -26.358 -22.887 1.00 64.62 1142 ALA A C 1
ATOM 8606 O O . ALA A 1 1142 ? 78.670 -27.018 -23.838 1.00 64.62 1142 ALA A O 1
ATOM 8607 N N . VAL A 1 1143 ? 77.612 -25.189 -23.034 1.00 79.06 1143 VAL A N 1
ATOM 8608 C CA . VAL A 1 1143 ? 77.312 -24.528 -24.314 1.00 79.06 1143 VAL A CA 1
ATOM 8609 C C . VAL A 1 1143 ? 78.588 -24.324 -25.137 1.00 79.06 1143 VAL A C 1
ATOM 8611 O O . VAL A 1 1143 ? 79.580 -23.816 -24.619 1.00 79.06 1143 VAL A O 1
ATOM 8614 N N . THR A 1 1144 ? 78.563 -24.703 -26.418 1.00 81.44 1144 THR A N 1
ATOM 8615 C CA . THR A 1 1144 ? 79.708 -24.556 -27.338 1.00 81.44 1144 THR A CA 1
ATOM 8616 C C . THR A 1 1144 ? 79.323 -23.681 -28.528 1.00 81.44 1144 THR A C 1
ATOM 8618 O O . THR A 1 1144 ? 78.257 -23.879 -29.105 1.00 81.44 1144 THR A O 1
ATOM 8621 N N . THR A 1 1145 ? 80.173 -22.726 -28.912 1.00 86.38 1145 THR A N 1
ATOM 8622 C CA . THR A 1 1145 ? 79.893 -21.777 -30.004 1.00 86.38 1145 THR A CA 1
ATOM 8623 C C . THR A 1 1145 ? 80.857 -21.929 -31.179 1.00 86.38 1145 THR A C 1
ATOM 8625 O O . THR A 1 1145 ? 82.056 -22.096 -30.966 1.00 86.38 1145 THR A O 1
ATOM 8628 N N . VAL A 1 1146 ? 80.346 -21.814 -32.407 1.00 87.94 1146 VAL A N 1
ATOM 8629 C CA . VAL A 1 1146 ? 81.107 -21.816 -33.667 1.00 87.94 1146 VAL A CA 1
ATOM 8630 C C . VAL A 1 1146 ? 80.644 -20.638 -34.522 1.00 87.94 1146 VAL A C 1
ATOM 8632 O O . VAL A 1 1146 ? 79.446 -20.446 -34.691 1.00 87.94 1146 VAL A O 1
ATOM 8635 N N . ASP A 1 1147 ? 81.570 -19.868 -35.082 1.00 90.25 1147 ASP A N 1
ATOM 8636 C CA . ASP A 1 1147 ? 81.247 -18.722 -35.938 1.00 90.25 1147 ASP A CA 1
ATOM 8637 C C . ASP A 1 1147 ? 81.370 -19.112 -37.428 1.00 90.25 1147 ASP A C 1
ATOM 8639 O O . ASP A 1 1147 ? 82.289 -19.832 -37.823 1.00 90.25 1147 ASP A O 1
ATOM 8643 N N . ALA A 1 1148 ? 80.442 -18.633 -38.259 1.00 89.69 1148 ALA A N 1
ATOM 8644 C CA . ALA A 1 1148 ? 80.397 -18.837 -39.706 1.00 89.69 1148 ALA A CA 1
ATOM 8645 C C . ALA A 1 1148 ? 80.307 -17.485 -40.425 1.00 89.69 1148 ALA A C 1
ATOM 8647 O O . ALA A 1 1148 ? 79.542 -16.613 -40.017 1.00 89.69 1148 ALA A O 1
ATOM 8648 N N . THR A 1 1149 ? 81.054 -17.294 -41.510 1.00 89.75 1149 THR A N 1
ATOM 8649 C CA . THR A 1 1149 ? 81.002 -16.049 -42.293 1.00 89.75 1149 THR A CA 1
ATOM 8650 C C . THR A 1 1149 ? 79.992 -16.165 -43.429 1.00 89.75 1149 THR A C 1
ATOM 8652 O O . THR A 1 1149 ? 79.969 -17.168 -44.143 1.00 89.75 1149 THR A O 1
ATOM 8655 N N . ILE A 1 1150 ? 79.178 -15.127 -43.625 1.00 89.69 1150 ILE A N 1
ATOM 8656 C CA . ILE A 1 1150 ? 78.235 -15.041 -44.743 1.00 89.69 1150 ILE A CA 1
ATOM 8657 C C . ILE A 1 1150 ? 78.996 -14.676 -46.016 1.00 89.69 1150 ILE A C 1
ATOM 8659 O O . ILE A 1 1150 ? 79.709 -13.674 -46.048 1.00 89.69 1150 ILE A O 1
ATOM 8663 N N . THR A 1 1151 ? 78.837 -15.482 -47.062 1.00 82.12 1151 THR A N 1
ATOM 8664 C CA . THR A 1 1151 ? 79.372 -15.220 -48.404 1.00 82.12 1151 THR A CA 1
ATOM 8665 C C . THR A 1 1151 ? 78.303 -15.551 -49.437 1.00 82.12 1151 THR A C 1
ATOM 8667 O O . THR A 1 1151 ? 77.715 -16.631 -49.381 1.00 82.12 1151 THR A O 1
ATOM 8670 N N . ALA A 1 1152 ? 78.054 -14.641 -50.381 1.00 82.31 1152 ALA A N 1
ATOM 8671 C CA . ALA A 1 1152 ? 77.043 -14.796 -51.421 1.00 82.31 1152 ALA A CA 1
ATOM 8672 C C . ALA A 1 1152 ? 75.663 -15.201 -50.861 1.00 82.31 1152 ALA A C 1
ATOM 8674 O O . ALA A 1 1152 ? 75.026 -16.121 -51.376 1.00 82.31 1152 ALA A O 1
ATOM 8675 N N . ASN A 1 1153 ? 75.203 -14.507 -49.810 1.00 83.19 1153 ASN A N 1
ATOM 8676 C CA . ASN A 1 1153 ? 73.905 -14.742 -49.150 1.00 83.19 1153 ASN A CA 1
ATOM 8677 C C . ASN A 1 1153 ? 73.740 -16.127 -48.483 1.00 83.19 1153 ASN A C 1
ATOM 8679 O O . ASN A 1 1153 ? 72.620 -16.570 -48.222 1.00 83.19 1153 ASN A O 1
ATOM 8683 N N . ALA A 1 1154 ? 74.832 -16.831 -48.182 1.00 85.25 1154 ALA A N 1
ATOM 8684 C CA . ALA A 1 1154 ? 74.794 -18.110 -47.475 1.00 85.25 1154 ALA A CA 1
ATOM 8685 C C . ALA A 1 1154 ? 75.914 -18.216 -46.435 1.00 85.25 1154 ALA A C 1
ATOM 8687 O O . ALA A 1 1154 ? 76.948 -17.561 -46.544 1.00 85.25 1154 ALA A O 1
ATOM 8688 N N . PHE A 1 1155 ? 75.718 -19.062 -45.426 1.00 91.94 1155 PHE A N 1
ATOM 8689 C CA . PHE A 1 1155 ? 76.760 -19.440 -44.473 1.00 91.94 1155 PHE A CA 1
ATOM 8690 C C . PHE A 1 1155 ? 76.764 -20.954 -44.268 1.00 91.94 1155 PHE A C 1
ATOM 8692 O O . PHE A 1 1155 ? 75.736 -21.621 -44.396 1.00 91.94 1155 PHE A O 1
ATOM 8699 N N . SER A 1 1156 ? 77.930 -21.496 -43.928 1.00 89.00 1156 SER A N 1
ATOM 8700 C CA . SER A 1 1156 ? 78.088 -22.894 -43.542 1.00 89.00 1156 SER A CA 1
ATOM 8701 C C . SER A 1 1156 ? 79.212 -23.019 -42.525 1.00 89.00 1156 SER A C 1
ATOM 8703 O O . SER A 1 1156 ? 80.262 -22.398 -42.683 1.00 89.00 1156 SER A O 1
ATOM 8705 N N . ALA A 1 1157 ? 79.011 -23.842 -41.503 1.00 90.06 1157 ALA A N 1
ATOM 8706 C CA . ALA A 1 1157 ? 80.034 -24.195 -40.533 1.00 90.06 1157 ALA A CA 1
ATOM 8707 C C . ALA A 1 1157 ? 79.860 -25.630 -40.036 1.00 90.06 1157 ALA A C 1
ATOM 8709 O O . ALA A 1 1157 ? 78.760 -26.180 -39.981 1.00 90.06 1157 ALA A O 1
ATOM 8710 N N . THR A 1 1158 ? 80.983 -26.227 -39.651 1.00 89.94 1158 THR A N 1
ATOM 8711 C CA . THR A 1 1158 ? 81.038 -27.562 -39.060 1.00 89.94 1158 THR A CA 1
ATOM 8712 C C . THR A 1 1158 ? 80.997 -27.437 -37.540 1.00 89.94 1158 THR A C 1
ATOM 8714 O O . THR A 1 1158 ? 81.830 -26.749 -36.951 1.00 89.94 1158 THR A O 1
ATOM 8717 N N . GLY A 1 1159 ? 80.008 -28.070 -36.909 1.00 85.44 1159 GLY A N 1
ATOM 8718 C CA . GLY A 1 1159 ? 79.824 -28.062 -35.460 1.00 85.44 1159 GLY A CA 1
ATOM 8719 C C . GLY A 1 1159 ? 80.830 -28.945 -34.705 1.00 85.44 1159 GLY A C 1
ATOM 8720 O O . GLY A 1 1159 ? 81.690 -29.583 -35.312 1.00 85.44 1159 GLY A O 1
ATOM 8721 N N . PRO A 1 1160 ? 80.737 -29.016 -33.367 1.00 84.88 1160 PRO A N 1
ATOM 8722 C CA . PRO A 1 1160 ? 81.628 -29.843 -32.551 1.00 84.88 1160 PRO A CA 1
ATOM 8723 C C . PRO A 1 1160 ? 81.381 -31.346 -32.772 1.00 84.88 1160 PRO A C 1
ATOM 8725 O O . PRO A 1 1160 ? 80.234 -31.783 -32.837 1.00 84.88 1160 PRO A O 1
ATOM 8728 N N . ALA A 1 1161 ? 82.445 -32.152 -32.851 1.00 82.38 1161 ALA A N 1
ATOM 8729 C CA . ALA A 1 1161 ? 82.350 -33.613 -33.014 1.00 82.38 1161 ALA A CA 1
ATOM 8730 C C . ALA A 1 1161 ? 82.107 -34.371 -31.693 1.00 82.38 1161 ALA A C 1
ATOM 8732 O O . ALA A 1 1161 ? 81.792 -35.557 -31.698 1.00 82.38 1161 ALA A O 1
ATOM 8733 N N . ASP A 1 1162 ? 82.267 -33.698 -30.553 1.00 81.44 1162 ASP A N 1
ATOM 8734 C CA . ASP A 1 1162 ? 82.224 -34.268 -29.203 1.00 81.44 1162 ASP A CA 1
ATOM 8735 C C . ASP A 1 1162 ? 80.911 -33.940 -28.463 1.00 81.44 1162 ASP A C 1
ATOM 8737 O O . ASP A 1 1162 ? 80.874 -33.809 -27.230 1.00 81.44 1162 ASP A O 1
ATOM 8741 N N . LEU A 1 1163 ? 79.829 -33.767 -29.228 1.00 82.75 1163 LEU A N 1
ATOM 8742 C CA . LEU A 1 1163 ? 78.484 -33.561 -28.704 1.00 82.75 1163 LEU A CA 1
ATOM 8743 C C . LEU A 1 1163 ? 77.964 -34.862 -28.062 1.00 82.75 1163 LEU A C 1
ATOM 8745 O O . LEU A 1 1163 ? 78.089 -35.930 -28.663 1.00 82.75 1163 LEU A O 1
ATOM 8749 N N . PRO A 1 1164 ? 77.388 -34.803 -26.848 1.00 78.69 1164 PRO A N 1
ATOM 8750 C CA . PRO A 1 1164 ? 76.904 -35.995 -26.157 1.00 78.69 1164 PRO A CA 1
ATOM 8751 C C . PRO A 1 1164 ? 75.642 -36.555 -26.831 1.00 78.69 1164 PRO A C 1
ATOM 8753 O O . PRO A 1 1164 ? 74.833 -35.797 -27.369 1.00 78.69 1164 PRO A O 1
ATOM 8756 N N . LYS A 1 1165 ? 75.443 -37.877 -26.742 1.00 79.00 1165 LYS A N 1
ATOM 8757 C CA . LYS A 1 1165 ? 74.240 -38.564 -27.237 1.00 79.00 1165 LYS A CA 1
ATOM 8758 C C . LYS A 1 1165 ? 72.953 -37.912 -26.709 1.00 79.00 1165 LYS A C 1
ATOM 8760 O O . LYS A 1 1165 ? 72.790 -37.741 -25.500 1.00 79.00 1165 LYS A O 1
ATOM 8765 N N . GLY A 1 1166 ? 72.006 -37.644 -27.607 1.00 78.06 1166 GLY A N 1
ATOM 8766 C CA . GLY A 1 1166 ? 70.711 -37.033 -27.295 1.00 78.06 1166 GLY A CA 1
ATOM 8767 C C . GLY A 1 1166 ? 70.413 -35.789 -28.135 1.00 78.06 1166 GLY A C 1
ATOM 8768 O O . GLY A 1 1166 ? 71.123 -35.485 -29.090 1.00 78.06 1166 GLY A O 1
ATOM 8769 N N . GLY A 1 1167 ? 69.327 -35.089 -27.800 1.00 82.62 1167 GLY A N 1
ATOM 8770 C CA . GLY A 1 1167 ? 68.907 -33.880 -28.512 1.00 82.62 1167 GLY A CA 1
ATOM 8771 C C . GLY A 1 1167 ? 69.856 -32.708 -28.260 1.00 82.62 1167 GLY A C 1
ATOM 8772 O O . GLY A 1 1167 ? 70.117 -32.348 -27.110 1.00 82.62 1167 GLY A O 1
ATOM 8773 N N . VAL A 1 1168 ? 70.346 -32.099 -29.336 1.00 82.25 1168 VAL A N 1
ATOM 8774 C CA . VAL A 1 1168 ? 71.186 -30.900 -29.315 1.00 82.25 1168 VAL A CA 1
ATOM 8775 C C . VAL A 1 1168 ? 70.453 -29.792 -30.049 1.00 82.25 1168 VAL A C 1
ATOM 8777 O O . VAL A 1 1168 ? 69.985 -29.970 -31.171 1.00 82.25 1168 VAL A O 1
ATOM 8780 N N . THR A 1 1169 ? 70.349 -28.636 -29.404 1.00 87.38 1169 THR A N 1
ATOM 8781 C CA . THR A 1 1169 ? 69.716 -27.452 -29.982 1.00 87.38 1169 THR A CA 1
ATOM 8782 C C . THR A 1 1169 ? 70.784 -26.482 -30.458 1.00 87.38 1169 THR A C 1
ATOM 8784 O O . THR A 1 1169 ? 71.652 -26.087 -29.683 1.00 87.38 1169 THR A O 1
ATOM 8787 N N . VAL A 1 1170 ? 70.715 -26.102 -31.728 1.00 89.06 1170 VAL A N 1
ATOM 8788 C CA . VAL A 1 1170 ? 71.574 -25.098 -32.355 1.00 89.06 1170 VAL A CA 1
ATOM 8789 C C . VAL A 1 1170 ? 70.793 -23.817 -32.505 1.00 89.06 1170 VAL A C 1
ATOM 8791 O O . VAL A 1 1170 ? 69.725 -23.819 -33.109 1.00 89.06 1170 VAL A O 1
ATOM 8794 N N . MET A 1 1171 ? 71.346 -22.728 -31.993 1.00 89.88 1171 MET A N 1
ATOM 8795 C CA . MET A 1 1171 ? 70.851 -21.380 -32.228 1.00 89.88 1171 MET A CA 1
ATOM 8796 C C . MET A 1 1171 ? 71.838 -20.634 -33.123 1.00 89.88 1171 MET A C 1
ATOM 8798 O O . MET A 1 1171 ? 73.009 -20.520 -32.775 1.00 89.88 1171 MET A O 1
ATOM 8802 N N . ALA A 1 1172 ? 71.370 -20.131 -34.257 1.00 89.00 1172 ALA A N 1
ATOM 8803 C CA . ALA A 1 1172 ? 72.109 -19.274 -35.168 1.00 89.00 1172 ALA A CA 1
ATOM 8804 C C . ALA A 1 1172 ? 71.682 -17.818 -34.973 1.00 89.00 1172 ALA A C 1
ATOM 8806 O O . ALA A 1 1172 ? 70.497 -17.497 -35.088 1.00 89.00 1172 ALA A O 1
ATOM 8807 N N . GLU A 1 1173 ? 72.635 -16.928 -34.717 1.00 89.75 1173 GLU A N 1
ATOM 8808 C CA . GLU A 1 1173 ? 72.378 -15.496 -34.554 1.00 89.75 1173 GLU A CA 1
ATOM 8809 C C . GLU A 1 1173 ? 73.427 -14.636 -35.262 1.00 89.75 1173 GLU A C 1
ATOM 8811 O O . GLU A 1 1173 ? 74.584 -15.023 -35.391 1.00 89.75 1173 GLU A O 1
ATOM 8816 N N . ILE A 1 1174 ? 73.037 -13.435 -35.688 1.00 85.31 1174 ILE A N 1
ATOM 8817 C CA . ILE A 1 1174 ? 73.959 -12.406 -36.185 1.00 85.31 1174 ILE A CA 1
ATOM 8818 C C . ILE A 1 1174 ? 73.871 -11.242 -35.201 1.00 85.31 1174 ILE A C 1
ATOM 8820 O O . ILE A 1 1174 ? 72.910 -10.464 -35.226 1.00 85.31 1174 ILE A O 1
ATOM 8824 N N . ALA A 1 1175 ? 74.838 -11.157 -34.290 1.00 71.94 1175 ALA A N 1
ATOM 8825 C CA . ALA A 1 1175 ? 74.809 -10.203 -33.186 1.00 71.94 1175 ALA A CA 1
ATOM 8826 C C . ALA A 1 1175 ? 74.692 -8.751 -33.694 1.00 71.94 1175 ALA A C 1
ATOM 8828 O O . ALA A 1 1175 ? 75.463 -8.315 -34.545 1.00 71.94 1175 ALA A O 1
ATOM 8829 N N . GLY A 1 1176 ? 73.713 -8.002 -33.173 1.00 63.09 1176 GLY A N 1
ATOM 8830 C CA . GLY A 1 1176 ? 73.481 -6.595 -33.532 1.00 63.09 1176 GLY A CA 1
ATOM 8831 C C . GLY A 1 1176 ? 72.719 -6.346 -34.844 1.00 63.09 1176 GLY A C 1
ATOM 8832 O O . GLY A 1 1176 ? 72.495 -5.189 -35.183 1.00 63.09 1176 GLY A O 1
ATOM 8833 N N . SER A 1 1177 ? 72.283 -7.391 -35.563 1.00 69.56 1177 SER A N 1
ATOM 8834 C CA . SER A 1 1177 ? 71.561 -7.258 -36.848 1.00 69.56 1177 SER A CA 1
ATOM 8835 C C . SER A 1 1177 ? 70.056 -6.978 -36.731 1.00 69.56 1177 SER A C 1
ATOM 8837 O O . SER A 1 1177 ? 69.417 -6.634 -37.721 1.00 69.56 1177 SER A O 1
ATOM 8839 N N . GLY A 1 1178 ? 69.469 -7.167 -35.544 1.00 63.00 1178 GLY A N 1
ATOM 8840 C CA . GLY A 1 1178 ? 68.019 -7.071 -35.333 1.00 63.00 1178 GLY A CA 1
ATOM 8841 C C . GLY A 1 1178 ? 67.202 -8.250 -35.887 1.00 63.00 1178 GLY A C 1
ATOM 8842 O O . GLY A 1 1178 ? 65.985 -8.260 -35.722 1.00 63.00 1178 GLY A O 1
ATOM 8843 N N . ILE A 1 1179 ? 67.842 -9.253 -36.504 1.00 78.00 1179 ILE A N 1
ATOM 8844 C CA . ILE A 1 1179 ? 67.196 -10.494 -36.960 1.00 78.00 1179 ILE A CA 1
ATOM 8845 C C . ILE A 1 1179 ? 67.009 -11.434 -35.763 1.00 78.00 1179 ILE A C 1
ATOM 8847 O O . ILE A 1 1179 ? 67.945 -11.654 -34.992 1.00 78.00 1179 ILE A O 1
ATOM 8851 N N . ALA A 1 1180 ? 65.816 -12.017 -35.614 1.00 72.25 1180 ALA A N 1
ATOM 8852 C CA . ALA A 1 1180 ? 65.550 -12.992 -34.558 1.00 72.25 1180 ALA A CA 1
ATOM 8853 C C . ALA A 1 1180 ? 66.425 -14.255 -34.735 1.00 72.25 1180 ALA A C 1
ATOM 8855 O O . ALA A 1 1180 ? 66.445 -14.814 -35.841 1.00 72.25 1180 ALA A O 1
ATOM 8856 N N . PRO A 1 1181 ? 67.110 -14.734 -33.674 1.00 81.38 1181 PRO A N 1
ATOM 8857 C CA . PRO A 1 1181 ? 67.895 -15.963 -33.730 1.00 81.38 1181 PRO A CA 1
ATOM 8858 C C . PRO A 1 1181 ? 67.064 -17.142 -34.243 1.00 81.38 1181 PRO A C 1
ATOM 8860 O O . PRO A 1 1181 ? 65.908 -17.313 -33.854 1.00 81.38 1181 PRO A O 1
ATOM 8863 N N . GLN A 1 1182 ? 67.650 -17.949 -35.123 1.00 85.75 1182 GLN A N 1
ATOM 8864 C CA . GLN A 1 1182 ? 67.012 -19.151 -35.656 1.00 85.75 1182 GLN A CA 1
ATOM 8865 C C . GLN A 1 1182 ? 67.480 -20.362 -34.869 1.00 85.75 1182 GLN A C 1
ATOM 8867 O O . GLN A 1 1182 ? 68.679 -20.544 -34.679 1.00 85.75 1182 GLN A O 1
ATOM 8872 N N . THR A 1 1183 ? 66.547 -21.206 -34.441 1.00 84.94 1183 THR A N 1
ATOM 8873 C CA . THR A 1 1183 ? 66.862 -22.343 -33.577 1.00 84.94 1183 THR A CA 1
ATOM 8874 C C . THR A 1 1183 ? 66.371 -23.638 -34.198 1.00 84.94 1183 THR A C 1
ATOM 8876 O O . THR A 1 1183 ? 65.230 -23.718 -34.647 1.00 84.94 1183 THR A O 1
ATOM 8879 N N . GLN A 1 1184 ? 67.211 -24.668 -34.184 1.00 85.62 1184 GLN A N 1
ATOM 8880 C CA . GLN A 1 1184 ? 66.842 -26.008 -34.617 1.00 85.62 1184 GLN A CA 1
ATOM 8881 C C . GLN A 1 1184 ? 67.424 -27.071 -33.694 1.00 85.62 1184 GLN A C 1
ATOM 8883 O O . GLN A 1 1184 ? 68.561 -26.967 -33.240 1.00 85.62 1184 GLN A O 1
ATOM 8888 N N . THR A 1 1185 ? 66.652 -28.125 -33.458 1.00 85.38 1185 THR A N 1
ATOM 8889 C CA . THR A 1 1185 ? 67.097 -29.294 -32.703 1.00 85.38 1185 THR A CA 1
ATOM 8890 C C . THR A 1 1185 ? 67.321 -30.469 -33.647 1.00 85.38 1185 THR A C 1
ATOM 8892 O O . THR A 1 1185 ? 66.477 -30.744 -34.498 1.00 85.38 1185 THR A O 1
ATOM 8895 N N . PHE A 1 1186 ? 68.439 -31.166 -33.469 1.00 83.19 1186 PHE A N 1
ATOM 8896 C CA . PHE A 1 1186 ? 68.739 -32.450 -34.104 1.00 83.19 1186 PHE A CA 1
ATOM 8897 C C . PHE A 1 1186 ? 69.249 -33.425 -33.035 1.00 83.19 1186 PHE A C 1
ATOM 8899 O O . PHE A 1 1186 ? 69.595 -33.020 -31.920 1.00 83.19 1186 PHE A O 1
ATOM 8906 N N . THR A 1 1187 ? 69.283 -34.715 -33.342 1.00 83.00 1187 THR A N 1
ATOM 8907 C CA . THR A 1 1187 ? 69.670 -35.757 -32.387 1.00 83.00 1187 THR A CA 1
ATOM 8908 C C . THR A 1 1187 ? 71.039 -36.327 -32.727 1.00 83.00 1187 THR A C 1
ATOM 8910 O O . THR A 1 1187 ? 71.298 -36.728 -33.861 1.00 83.00 1187 THR A O 1
ATOM 8913 N N . VAL A 1 1188 ? 71.905 -36.427 -31.717 1.00 83.25 1188 VAL A N 1
ATOM 8914 C CA . VAL A 1 1188 ? 73.124 -37.238 -31.795 1.00 83.25 1188 VAL A CA 1
ATOM 8915 C C . VAL A 1 1188 ? 72.774 -38.669 -31.390 1.00 83.25 1188 VAL A C 1
ATOM 8917 O O . VAL A 1 1188 ? 72.457 -38.937 -30.225 1.00 83.25 1188 VAL A O 1
ATOM 8920 N N . GLN A 1 1189 ? 72.782 -39.588 -32.352 1.00 79.06 1189 GLN A N 1
ATOM 8921 C CA . GLN A 1 1189 ? 72.404 -40.986 -32.161 1.00 79.06 1189 GLN A CA 1
ATOM 8922 C C . GLN A 1 1189 ? 73.605 -41.835 -31.714 1.00 79.06 1189 GLN A C 1
ATOM 8924 O O . GLN A 1 1189 ? 74.743 -41.570 -32.091 1.00 79.06 1189 GLN A O 1
ATOM 8929 N N . ALA A 1 1190 ? 73.369 -42.868 -30.896 1.00 71.69 1190 ALA A N 1
ATOM 8930 C CA . ALA A 1 1190 ? 74.444 -43.784 -30.499 1.00 71.69 1190 ALA A CA 1
ATOM 8931 C C . ALA A 1 1190 ? 74.963 -44.544 -31.718 1.00 71.69 1190 ALA A C 1
ATOM 8933 O O . ALA A 1 1190 ? 74.166 -45.075 -32.490 1.00 71.69 1190 ALA A O 1
ATOM 8934 N N . LYS A 1 1191 ? 76.286 -44.659 -31.835 1.00 67.12 1191 LYS A N 1
ATOM 8935 C CA . LYS A 1 1191 ? 76.921 -45.423 -32.908 1.00 67.12 1191 LYS A CA 1
ATOM 8936 C C . LYS A 1 1191 ? 76.440 -46.880 -32.887 1.00 67.12 1191 LYS A C 1
ATOM 8938 O O . LYS A 1 1191 ? 76.652 -47.590 -31.901 1.00 67.12 1191 LYS A O 1
ATOM 8943 N N . ALA A 1 1192 ? 75.777 -47.323 -33.954 1.00 53.06 1192 ALA A N 1
ATOM 8944 C CA . ALA A 1 1192 ? 75.257 -48.684 -34.051 1.00 53.06 1192 ALA A CA 1
ATOM 8945 C C . ALA A 1 1192 ? 76.399 -49.701 -34.256 1.00 53.06 1192 ALA A C 1
ATOM 8947 O O . ALA A 1 1192 ? 77.288 -49.501 -35.084 1.00 53.06 1192 ALA A O 1
ATOM 8948 N N . ALA A 1 1193 ? 76.375 -50.815 -33.516 1.00 50.62 1193 ALA A N 1
ATOM 8949 C CA . ALA A 1 1193 ? 77.225 -51.973 -33.801 1.00 50.62 1193 ALA A CA 1
ATOM 8950 C C . ALA A 1 1193 ? 76.675 -52.712 -35.041 1.00 50.62 1193 ALA A C 1
ATOM 8952 O O . ALA A 1 1193 ? 75.459 -52.899 -35.118 1.00 50.62 1193 ALA A O 1
ATOM 8953 N N . PRO A 1 1194 ? 77.508 -53.132 -36.012 1.00 43.94 1194 PRO A N 1
ATOM 8954 C CA . PRO A 1 1194 ? 77.015 -53.580 -37.315 1.00 43.94 1194 PRO A CA 1
ATOM 8955 C C . PRO A 1 1194 ? 76.362 -54.973 -37.247 1.00 43.94 1194 PRO A C 1
ATOM 8957 O O . PRO A 1 1194 ? 77.005 -55.905 -36.755 1.00 43.94 1194 PRO A O 1
ATOM 8960 N N . PRO A 1 1195 ? 75.147 -55.166 -37.802 1.00 40.41 1195 PRO A N 1
ATOM 8961 C CA . PRO A 1 1195 ? 74.590 -56.491 -38.058 1.00 40.41 1195 PRO A CA 1
ATOM 8962 C C . PRO A 1 1195 ? 74.426 -56.801 -39.559 1.00 40.41 1195 PRO A C 1
ATOM 8964 O O . PRO A 1 1195 ? 74.378 -55.923 -40.418 1.00 40.41 1195 PRO A O 1
ATOM 8967 N N . ALA A 1 1196 ? 74.384 -58.103 -39.838 1.00 36.88 1196 ALA A N 1
ATOM 8968 C CA . ALA A 1 1196 ? 74.568 -58.763 -41.126 1.00 36.88 1196 ALA A CA 1
ATOM 8969 C C . ALA A 1 1196 ? 73.455 -58.551 -42.178 1.00 36.88 1196 ALA A C 1
ATOM 8971 O O . ALA A 1 1196 ? 72.292 -58.320 -41.862 1.00 36.88 1196 ALA A O 1
ATOM 8972 N N . GLN A 1 1197 ? 73.859 -58.700 -43.445 1.00 36.91 1197 GLN A N 1
ATOM 8973 C CA . GLN A 1 1197 ? 73.053 -58.629 -44.671 1.00 36.91 1197 GLN A CA 1
ATOM 8974 C C . GLN A 1 1197 ? 71.909 -59.655 -44.748 1.00 36.91 1197 GLN A C 1
ATOM 8976 O O . GLN A 1 1197 ? 72.119 -60.826 -44.440 1.00 36.91 1197 GLN A O 1
ATOM 8981 N N . ALA A 1 1198 ? 70.785 -59.252 -45.357 1.00 33.53 1198 ALA A N 1
ATOM 8982 C CA . ALA A 1 1198 ? 70.064 -60.056 -46.352 1.00 33.53 1198 ALA A CA 1
ATOM 8983 C C . ALA A 1 1198 ? 69.149 -59.183 -47.239 1.00 33.53 1198 ALA A C 1
ATOM 8985 O O . ALA A 1 1198 ? 68.669 -58.128 -46.837 1.00 33.53 1198 ALA A O 1
ATOM 8986 N N . THR A 1 1199 ? 68.987 -59.653 -48.472 1.00 32.12 1199 THR A N 1
ATOM 8987 C CA . THR A 1 1199 ? 68.550 -59.025 -49.730 1.00 32.12 1199 THR A CA 1
ATOM 8988 C C . THR A 1 1199 ? 67.019 -58.969 -49.966 1.00 32.12 1199 THR A C 1
ATOM 8990 O O . THR A 1 1199 ? 66.270 -59.625 -49.247 1.00 32.12 1199 THR A O 1
ATOM 8993 N N . PRO A 1 1200 ? 66.541 -58.201 -50.978 1.00 50.34 1200 PRO A N 1
ATOM 8994 C CA . PRO A 1 1200 ? 65.154 -57.719 -51.110 1.00 50.34 1200 PRO A CA 1
ATOM 8995 C C . PRO A 1 1200 ? 64.317 -58.455 -52.180 1.00 50.34 1200 PRO A C 1
ATOM 8997 O O . PRO A 1 1200 ? 64.891 -59.030 -53.102 1.00 50.34 1200 PRO A O 1
ATOM 9000 N N . VAL A 1 1201 ? 62.976 -58.343 -52.136 1.00 30.06 1201 VAL A N 1
ATOM 9001 C CA . VAL A 1 1201 ? 62.078 -58.631 -53.284 1.00 30.06 1201 VAL A CA 1
ATOM 9002 C C . VAL A 1 1201 ? 60.870 -57.660 -53.319 1.00 30.06 1201 VAL A C 1
ATOM 9004 O O . VAL A 1 1201 ? 60.393 -57.278 -52.249 1.00 30.06 1201 VAL A O 1
ATOM 9007 N N . PRO A 1 1202 ? 60.392 -57.238 -54.515 1.00 35.50 1202 PRO A N 1
ATOM 9008 C CA . PRO A 1 1202 ? 59.565 -56.046 -54.742 1.00 35.50 1202 PRO A CA 1
ATOM 9009 C C . PRO A 1 1202 ? 58.066 -56.308 -55.039 1.00 35.50 1202 PRO A C 1
ATOM 9011 O O . PRO A 1 1202 ? 57.686 -57.409 -55.416 1.00 35.50 1202 PRO A O 1
ATOM 9014 N N . VAL A 1 1203 ? 57.291 -55.224 -54.859 1.00 38.62 1203 VAL A N 1
ATOM 9015 C CA . VAL A 1 1203 ? 56.039 -54.709 -55.487 1.00 38.62 1203 VAL A CA 1
ATOM 9016 C C . VAL A 1 1203 ? 55.107 -55.667 -56.267 1.00 38.62 1203 VAL A C 1
ATOM 9018 O O . VAL A 1 1203 ? 55.569 -56.366 -57.157 1.00 38.62 1203 VAL A O 1
ATOM 9021 N N . ASP A 1 1204 ? 53.787 -55.630 -55.979 1.00 30.83 1204 ASP A N 1
ATOM 9022 C CA . ASP A 1 1204 ? 52.713 -55.286 -56.952 1.00 30.83 1204 ASP A CA 1
ATOM 9023 C C . ASP A 1 1204 ? 51.258 -55.531 -56.443 1.00 30.83 1204 ASP A C 1
ATOM 9025 O O . ASP A 1 1204 ? 50.841 -56.658 -56.193 1.00 30.83 1204 ASP A O 1
ATOM 9029 N N . HIS A 1 1205 ? 50.464 -54.441 -56.439 1.00 27.33 1205 HIS A N 1
ATOM 9030 C CA . HIS A 1 1205 ? 49.017 -54.337 -56.771 1.00 27.33 1205 HIS A CA 1
ATOM 9031 C C . HIS A 1 1205 ? 47.889 -54.783 -55.769 1.00 27.33 1205 HIS A C 1
ATOM 9033 O O . HIS A 1 1205 ? 48.182 -55.358 -54.730 1.00 27.33 1205 HIS A O 1
ATOM 9039 N N . PRO A 1 1206 ? 46.597 -54.370 -55.952 1.00 45.94 1206 PRO A N 1
ATOM 9040 C CA . PRO A 1 1206 ? 45.889 -53.409 -55.081 1.00 45.94 1206 PRO A CA 1
ATOM 9041 C C . PRO A 1 1206 ? 44.584 -53.931 -54.401 1.00 45.94 1206 PRO A C 1
ATOM 9043 O O . PRO A 1 1206 ? 44.067 -54.983 -54.753 1.00 45.94 1206 PRO A O 1
ATOM 9046 N N . LEU A 1 1207 ? 43.997 -53.082 -53.533 1.00 32.66 1207 LEU A N 1
ATOM 9047 C CA . LEU A 1 1207 ? 42.653 -53.118 -52.894 1.00 32.66 1207 LEU A CA 1
ATOM 9048 C C . LEU A 1 1207 ? 42.426 -54.040 -51.670 1.00 32.66 1207 LEU A C 1
ATOM 9050 O O . LEU A 1 1207 ? 42.220 -55.239 -51.807 1.00 32.66 1207 LEU A O 1
ATOM 9054 N N . ALA A 1 1208 ? 42.274 -53.424 -50.486 1.00 26.56 1208 ALA A N 1
ATOM 9055 C CA . ALA A 1 1208 ? 41.365 -53.848 -49.403 1.00 26.56 1208 ALA A CA 1
ATOM 9056 C C . ALA A 1 1208 ? 41.128 -52.645 -48.452 1.00 26.56 1208 ALA A C 1
ATOM 9058 O O . ALA A 1 1208 ? 42.082 -52.057 -47.957 1.00 26.56 1208 ALA A O 1
ATOM 9059 N N . LEU A 1 1209 ? 39.929 -52.052 -48.399 1.00 24.33 1209 LEU A N 1
ATOM 9060 C CA . LEU A 1 1209 ? 38.802 -52.402 -47.512 1.00 24.33 1209 LEU A CA 1
ATOM 9061 C C . LEU A 1 1209 ? 39.101 -52.255 -46.005 1.00 24.33 1209 LEU A C 1
ATOM 9063 O O . LEU A 1 1209 ? 39.723 -53.109 -45.394 1.00 24.33 1209 LEU A O 1
ATOM 9067 N N . GLY A 1 1210 ? 38.573 -51.172 -45.425 1.00 25.88 1210 GLY A N 1
ATOM 9068 C CA . GLY A 1 1210 ? 37.446 -51.251 -44.490 1.00 25.88 1210 GLY A CA 1
ATOM 9069 C C . GLY A 1 1210 ? 37.632 -51.943 -43.132 1.00 25.88 1210 GLY A C 1
ATOM 9070 O O . GLY A 1 1210 ? 37.703 -53.160 -43.050 1.00 25.88 1210 GLY A O 1
ATOM 9071 N N . ALA A 1 1211 ? 37.434 -51.122 -42.094 1.00 23.98 1211 ALA A N 1
ATOM 9072 C CA . ALA A 1 1211 ? 36.852 -51.439 -40.785 1.00 23.98 1211 ALA A CA 1
ATOM 9073 C C . ALA A 1 1211 ? 37.734 -52.107 -39.712 1.00 23.98 1211 ALA A C 1
ATOM 9075 O O . ALA A 1 1211 ? 37.966 -53.309 -39.719 1.00 23.98 1211 ALA A O 1
ATOM 9076 N N . LEU A 1 1212 ? 38.014 -51.338 -38.651 1.00 25.27 1212 LEU A N 1
ATOM 9077 C CA . LEU A 1 1212 ? 37.760 -51.812 -37.290 1.00 25.27 1212 LEU A CA 1
ATOM 9078 C C . LEU A 1 1212 ? 37.413 -50.629 -36.374 1.00 25.27 1212 LEU A C 1
ATOM 9080 O O . LEU A 1 1212 ? 38.252 -49.798 -36.037 1.00 25.27 1212 LEU A O 1
ATOM 9084 N N . ALA A 1 1213 ? 36.138 -50.556 -36.009 1.00 25.27 1213 ALA A N 1
ATOM 9085 C CA . ALA A 1 1213 ? 35.624 -49.716 -34.943 1.00 25.27 1213 ALA A CA 1
ATOM 9086 C C . ALA A 1 1213 ? 35.656 -50.477 -33.603 1.00 25.27 1213 ALA A C 1
ATOM 9088 O O . ALA A 1 1213 ? 35.650 -51.706 -33.585 1.00 25.27 1213 ALA A O 1
ATOM 9089 N N . VAL A 1 1214 ? 35.526 -49.698 -32.521 1.00 27.73 1214 VAL A N 1
ATOM 9090 C CA . VAL A 1 1214 ? 35.113 -50.065 -31.150 1.00 27.73 1214 VAL A CA 1
ATOM 9091 C C . VAL A 1 1214 ? 36.240 -50.372 -30.152 1.00 27.73 1214 VAL A C 1
ATOM 9093 O O . VAL A 1 1214 ? 36.713 -51.495 -30.048 1.00 27.73 1214 VAL A O 1
ATOM 9096 N N . MET A 1 1215 ? 36.531 -49.394 -29.281 1.00 25.41 1215 MET A N 1
ATOM 9097 C CA . MET A 1 1215 ? 36.287 -49.569 -27.841 1.00 25.41 1215 MET A CA 1
ATOM 9098 C C . MET A 1 1215 ? 36.116 -48.227 -27.092 1.00 25.41 1215 MET A C 1
ATOM 9100 O O . MET A 1 1215 ? 37.075 -47.536 -26.777 1.00 25.41 1215 MET A O 1
ATOM 9104 N N . ILE A 1 1216 ? 34.841 -47.945 -26.798 1.00 29.67 1216 ILE A N 1
ATOM 9105 C CA . ILE A 1 1216 ? 34.271 -47.609 -25.479 1.00 29.67 1216 ILE A CA 1
ATOM 9106 C C . ILE A 1 1216 ? 34.465 -46.195 -24.888 1.00 29.67 1216 ILE A C 1
ATOM 9108 O O . ILE A 1 1216 ? 35.544 -45.741 -24.526 1.00 29.67 1216 ILE A O 1
ATOM 9112 N N . ALA A 1 1217 ? 33.293 -45.580 -24.708 1.00 28.39 1217 ALA A N 1
ATOM 9113 C CA . ALA A 1 1217 ? 32.953 -44.406 -23.923 1.00 28.39 1217 ALA A CA 1
ATOM 9114 C C . ALA A 1 1217 ? 33.194 -44.567 -22.410 1.00 28.39 1217 ALA A C 1
ATOM 9116 O O . ALA A 1 1217 ? 33.093 -45.665 -21.867 1.00 28.39 1217 ALA A O 1
ATOM 9117 N N . GLY A 1 1218 ? 33.373 -43.446 -21.703 1.00 26.17 1218 GLY A N 1
ATOM 9118 C CA . GLY A 1 1218 ? 33.420 -43.456 -20.242 1.00 26.17 1218 GLY A CA 1
ATOM 9119 C C . GLY A 1 1218 ? 33.387 -42.079 -19.583 1.00 26.17 1218 GLY A C 1
ATOM 9120 O O . GLY A 1 1218 ? 34.429 -41.528 -19.267 1.00 26.17 1218 GLY A O 1
ATOM 9121 N N . PHE A 1 1219 ? 32.167 -41.632 -19.283 1.00 25.83 1219 PHE A N 1
ATOM 9122 C CA . PHE A 1 1219 ? 31.768 -40.792 -18.145 1.00 25.83 1219 PHE A CA 1
ATOM 9123 C C . PHE A 1 1219 ? 32.043 -39.279 -18.102 1.00 25.83 1219 PHE A C 1
ATOM 9125 O O . PHE A 1 1219 ? 33.160 -38.774 -18.100 1.00 25.83 1219 PHE A O 1
ATOM 9132 N N . ALA A 1 1220 ? 30.927 -38.577 -17.902 1.00 27.81 1220 ALA A N 1
ATOM 9133 C CA . ALA A 1 1220 ? 30.824 -37.227 -17.390 1.00 27.81 1220 ALA A CA 1
ATOM 9134 C C . ALA A 1 1220 ? 30.958 -37.168 -15.851 1.00 27.81 1220 ALA A C 1
ATOM 9136 O O . ALA A 1 1220 ? 30.587 -38.109 -15.150 1.00 27.81 1220 ALA A O 1
ATOM 9137 N N . ALA A 1 1221 ? 31.321 -35.963 -15.390 1.00 28.08 1221 ALA A N 1
ATOM 9138 C CA . ALA A 1 1221 ? 30.941 -35.284 -14.140 1.00 28.08 1221 ALA A CA 1
ATOM 9139 C C . ALA A 1 1221 ? 31.953 -35.186 -12.970 1.00 28.08 1221 ALA A C 1
ATOM 9141 O O . ALA A 1 1221 ? 32.341 -36.177 -12.362 1.00 28.08 1221 ALA A O 1
ATOM 9142 N N . ARG A 1 1222 ? 32.154 -33.910 -12.566 1.00 29.41 1222 ARG A N 1
ATOM 9143 C CA . ARG A 1 1222 ? 32.657 -33.343 -11.284 1.00 29.41 1222 ARG A CA 1
ATOM 9144 C C . ARG A 1 1222 ? 34.148 -33.560 -10.971 1.00 29.41 1222 ARG A C 1
ATOM 9146 O O . ARG A 1 1222 ? 34.646 -34.661 -11.068 1.00 29.41 1222 ARG A O 1
ATOM 9153 N N . GLY A 1 1223 ? 34.927 -32.585 -10.495 1.00 24.69 1223 GLY A N 1
ATOM 9154 C CA . GLY A 1 1223 ? 34.689 -31.211 -10.045 1.00 24.69 1223 GLY A CA 1
ATOM 9155 C C . GLY A 1 1223 ? 35.822 -30.767 -9.091 1.00 24.69 1223 GLY A C 1
ATOM 9156 O O . GLY A 1 1223 ? 36.471 -31.619 -8.497 1.00 24.69 1223 GLY A O 1
ATOM 9157 N N . GLN A 1 1224 ? 35.965 -29.444 -8.890 1.00 29.66 1224 GLN A N 1
ATOM 9158 C CA . GLN A 1 1224 ? 36.773 -28.751 -7.850 1.00 29.66 1224 GLN A CA 1
ATOM 9159 C C . GLN A 1 1224 ? 38.318 -28.809 -8.016 1.00 29.66 1224 GLN A C 1
ATOM 9161 O O . GLN A 1 1224 ? 38.852 -29.818 -8.434 1.00 29.66 1224 GLN A O 1
ATOM 9166 N N . ARG A 1 1225 ? 39.141 -27.789 -7.701 1.00 29.02 1225 ARG A N 1
ATOM 9167 C CA . ARG A 1 1225 ? 39.084 -26.764 -6.637 1.00 29.02 1225 ARG A CA 1
ATOM 9168 C C . ARG A 1 1225 ? 40.141 -25.651 -6.878 1.00 29.02 1225 ARG A C 1
ATOM 9170 O O . ARG A 1 1225 ? 41.206 -25.917 -7.414 1.00 29.02 1225 ARG A O 1
ATOM 9177 N N . ARG A 1 1226 ? 39.808 -24.443 -6.393 1.00 33.09 1226 ARG A N 1
ATOM 9178 C CA . ARG A 1 1226 ? 40.597 -23.217 -6.083 1.00 33.09 1226 ARG A CA 1
ATOM 9179 C C . ARG A 1 1226 ? 42.116 -23.355 -5.835 1.00 33.09 1226 ARG A C 1
ATOM 9181 O O . ARG A 1 1226 ? 42.482 -24.293 -5.146 1.00 33.09 1226 ARG A O 1
ATOM 9188 N N . VAL A 1 1227 ? 42.889 -22.295 -6.161 1.00 31.55 1227 VAL A N 1
ATOM 9189 C CA . VAL A 1 1227 ? 43.716 -21.384 -5.288 1.00 31.55 1227 VAL A CA 1
ATOM 9190 C C . VAL A 1 1227 ? 44.276 -20.251 -6.203 1.00 31.55 1227 VAL A C 1
ATOM 9192 O O . VAL A 1 1227 ? 44.834 -20.576 -7.237 1.00 31.55 1227 VAL A O 1
ATOM 9195 N N . LYS A 1 1228 ? 43.927 -18.954 -6.085 1.00 33.41 1228 LYS A N 1
ATOM 9196 C CA . LYS A 1 1228 ? 44.322 -17.849 -5.159 1.00 33.41 1228 LYS A CA 1
ATOM 9197 C C . LYS A 1 1228 ? 45.670 -17.141 -5.485 1.00 33.41 1228 LYS A C 1
ATOM 9199 O O . LYS A 1 1228 ? 46.698 -17.799 -5.485 1.00 33.41 1228 LYS A O 1
ATOM 9204 N N . GLN A 1 1229 ? 45.601 -15.793 -5.546 1.00 35.81 1229 GLN A N 1
ATOM 9205 C CA . GLN A 1 1229 ? 46.657 -14.739 -5.481 1.00 35.81 1229 GLN A CA 1
ATOM 9206 C C . GLN A 1 1229 ? 47.520 -14.569 -6.755 1.00 35.81 1229 GLN A C 1
ATOM 9208 O O . GLN A 1 1229 ? 48.051 -15.550 -7.247 1.00 35.81 1229 GLN A O 1
ATOM 9213 N N . ARG A 1 1230 ? 47.695 -13.386 -7.365 1.00 31.30 1230 ARG A N 1
ATOM 9214 C CA . ARG A 1 1230 ? 47.769 -11.983 -6.906 1.00 31.30 1230 ARG A CA 1
ATOM 9215 C C . ARG A 1 1230 ? 47.065 -11.030 -7.869 1.00 31.30 1230 ARG A C 1
ATOM 9217 O O . ARG A 1 1230 ? 47.010 -11.375 -9.067 1.00 31.30 1230 ARG A O 1
#

pLDDT: mean 79.4, std 18.06, range [23.98, 98.0]

Sequence (1230 aa):
MSNPFNGLLHRWFIYLMAALVAGLGVGVAHATLPEWKLPGAVIQDLAEQPGVPLGQFELPVQLVNLGGRAEGEIRFDVLSASMGRTSALRLPATRFASQPGGDTTVRVRPSFEEEGMYRVRADVKADSFQVAVYFWLLLKDGRVYYSSDAGNIVSAMAAYQLRNHAQLQALQRKAATASVQQKQRSTGETPVLERPISELLSAEDLKQYQQIWRSEADAISSTIPRRAEATGSKSLAKATALAQGDIVTLKIRWPVDASYTQFLPLEGARIAVVNLAQVQDPSDPEQGKFTSGQLDANGEFKFTVPVNDLKYRVWLIGEHEKFKVQVHNSASGLSEALRLRLDQVTAVDIIPGQPPFGYSSEYAQAWSVFQAMYELSEHAVTATGAGTVPQLSVVRTNFPMPGNGAAYDPNDDSINVDALQSYYWDVMAHEYGHAISRTNQSIIGVGGAHTLGNQYDNGANTATFQNKQQSNRLALEEAFASWFATSYWKSSKYANRVPHVGDDRFDGAATGGGTGGFSLEDSGTLNGVSNVYGEDSEAAVARFMWDMTDAGEEPNARAGCSKYCKESMQVPLQALMPNAITGKNLDGFNGFYQRAYQVHVGSAAGALDNVGAVSAESVEKALQIGAVSAEFGMGANINTTYNPDPFRDIDAPTRRNLDSDPVVLRWAQHKTGSMPGLDRFELLFYSEALDQLLVKLDTGTLNTANNSYQYVMPRAQVQAIVNALQKTGYKPEYKVVLVVKGTASGSGAAGGVVQTGPYYGNAEVFSVQLGDEKKFATIAVDSSGSNVDTDPGNLRIQAAHSMLAKMAARNANIMTGAEQGRLLSVAALDFDSAVSVIADFSDPKVLADGNAFQGIDSNGGTDIAAAVRRSTAMLTGMRPTPHPPVHDANTPRMYMLTDMDNNDGPAAVQTAIREATAANVQVHLGHLTPVTTKSAASGAQLHGEPAKKLTKVAERLDGMIAAILEGGGSYTSFENPASQAAWVDLMDELSQSPPFTRTRVNLPLDVKFYGFAQNTGTPEPTFVFTAPRSGQVTITMDGKGSFVPDLQVGGVGGQTSLGRDLYALPFNVVQGQTYQISINEPGAAAGLYSIVLRQTLVASPSMVLAAIADVEEGSAPQVSGTTAYVADGSIVRLTFTSLTKAVTTVDATITANAFSATGPADLPKGGVTVMAEIAGSGIAPQTQTFTVQAKAAPPAQATPVPVDHPLALGALAVMIAGFAARGQRRVKQR

Secondary structure (DSSP, 8-state):
----SHHHHHHHHHHHHHHHHHH--------S------SEEE----SS---EEGGG--EEEEEE--SS--EEEEEEEEEEETTS-GGGEE---EEEEPPTTS-EEEEE--EESS-EEEEEEEEEEESS-EEEEEEEEEEETTEEEEESSHHHHHHHHHHHHHTT-HHHHHHHHHHHHHHHHHHTT--SSS--PPPPHHHHS-HHHHHHHHHHHHHHHHHHHHTS---HHHHSSS-------PPTTPEEEEEEEEESSTT---EEE--S-EEEEEEGGG-SSTT-SSTTEEEEEE--TTSEEEEE--STT--EEEEEE-B-SS-BEEEEETTTTEEEE-EEEEES-SEEE--TT-TTT---HHHHHHHHHHHHHHHIIIIIHHHHT-SSPP--SEEEES---TTS-EEEETTTTEEEE-GGGTT-HHHHHHHHHHHHHHHTT-B----SS--SSBGGG-TT-TTTTTBHHHHHHHHHHHHHHHHHHHHHHHHSTTTTTSTT-SSSEEEEE-TTSPEEEEESS--S--TT-----STTBHHHHHHHHHHTT-------SSS--SSTTS------HHHHIIIIITT--B-SHHHHHHHHHHHHHSS-TTTT-SSEE--HHHHHHHHHHHHHHHHTTSS-EE-GGGSSSTTTTTT-TTT--TTTS--EEEEE----SSS----EEEEEEEETTSSEEEEEEEEEE---BTTEEEEE--HHHHHHHHHHHHTT---SSEEEEEEEEEEE--TT-SBS---EEEEEEEEEEEEE-----PEEEEEEEE--TTHHHH-TT-HHHHHHHHHHHHHHHHHHHHHTTSS-SPPEEEEEEEESSSEEEEEEEE-HHHHHHTTTTTT--S-S---HHHHHHHHHHHHHHHSPPPSS----TT--EEEEE-----TTHHHHHHHHHHHHHHTT-EEEEEEES----PPB--S--SS-PPP--B------THHHHHHHHHTT-EEEEESSHHHHHHHHHHHHHHTTS-GGG--EEE--BTEEEEEEE-TTSPPPPEEEEE-SSSEEEEEEEE-TTT-----EETT----EEEETTEEEEEEEE-TT-EEEEE----TT--EEEEEEEEEEPP---EEEEPPPPPEETTPPPEEEEEEES--TTPEEEEEEEETTEEEEEEEEE-BTTEEEEE--S-PPSEEEEEEEE-TTS-PPPEEEEEEEEPPPPP------------------------------------

Foldseek 3Di:
DDDDDPVVVVVCVVVVVVCCVVVPPVPQAAPPAPFPQAWFKFQDFDLADPFAQLVPDWRKIKTFDAQAKKWWKKDKDWPAWQAGDSVQKDWDIDIDIDHTPGMDIDTTRMHGNDFTKIKMWIWIDIPRDTFIAIWMWGQDPSGIFIDSKPLSSLLNNLLNVCVPPPLLVVLVVQLVVQQVVVVVPDPDPDDDDRDFSCVSGDPVSNVVLVVSSVVSSVVSVVRGDHHPCQVDPVPCPVVPFQAQFDKAKAWEWAALDPVLPDTAAQWFWKKWKAQPVQDPDPPDSPTRTPDIDIQHRRNMDMDGHHHTSTWMKMKTWLDHPQEWEWQADPSSSDTHTLMFMGTSDRYDYQDDCGPPGNHMLSSSLSSLLSRLLVCCQPPLCVQQVLDDRHRAHYEYELADHVFQAWAQDPVRRYIYHRNQFSNQSLRSQLRSLLSSLVVQLFAADDDGHDHLAFQCCPPSDPVNPLAPLSLQRHLLSSLSSNLSSQVSQLPDPCQVVRPPTNDQKRWGDRPHHDTDIGGLPDLDDRVPDPHQFESSHNSLLNSLVCQQADPDQDALPQLDADPLRRDGHHDHSSQLNVQQGGNQHQSGDQSNLQRSLCSQLVHGPCPLVDFWFDDLSSVSSLQHSQSSCQSRQQHKRFYCVQPPQLQPQLQPCVVDPCVVRFRKGKIFGPGDDDFQGFFWKKKWKAFPSNGGGQDIDTQGGFDDDPRMTMGGDDSVRSVSNVVSVLLVFDDQKGKIKIKMFTKGQRPPRPHNGDIGDSRIHHIYIHIHGHDQQAQEEEEEEEQAQCCCPFPVPPLSLVLSLLLLVVLLVVQVCSRVSVDDDHRYWYWYWYFFPAIDTLGAGHRSVCCNVVSSSPPRHHYHHGALLNVLQVRLVRQCVSPPADVVQDQWLRFYEYEYEDQPDHPVDLVSNLVSLLVSLNRRYAYEYEYEDDPPFDFDDDPDPDDDDDDDTDGDDDDDNFSSQVSNVVSLYWYKYADDSVVSNVVSVQVVVSSRGRSVLAQEGAADARIKTKHWADLPPRFDHWYKYAAQAWAKKKKKKAQQVQAAWFKDKPPADTWDDPDNRIIMGIDTDHHRDMIIIGRDDPNPGTGMMIIHMHGDHDDAKEKDKDDWEAAAQQAWTKTKIFIDPDDFQFKKKKWKDDPPDDIDIDIWTDDPRMTMDTGDRRDDFFKIKIWIDRPPRPYDIDIDIHGHHYDDDDDDDDDDDDDDDDDDDDDDDDDDDDDDDDDDDDDDDD

Organism: NCBI:txid1715720

Mean predicted aligned error: 19.39 Å

Solvent-accessible surface area (backbone atoms only — not comparable to full-atom values): 66139 Å² total; per-residue (Å²): 136,85,85,90,66,72,70,58,55,56,50,47,52,51,51,50,49,49,48,42,62,68,66,53,69,81,76,77,71,60,52,28,62,75,72,71,52,46,54,22,55,47,55,76,68,52,67,54,41,92,48,37,50,54,97,76,47,56,51,58,40,35,32,38,44,30,91,40,65,43,45,35,41,36,40,58,46,59,77,39,29,42,60,68,52,34,83,35,51,46,56,72,70,44,75,53,73,46,56,70,68,45,67,37,75,48,75,42,64,67,46,74,78,60,69,20,40,34,36,36,38,37,41,37,42,42,81,82,44,72,32,69,44,61,30,25,40,35,39,54,97,67,19,38,40,58,20,50,33,65,46,51,40,45,37,6,35,31,36,45,72,46,73,79,37,67,72,57,54,54,52,52,52,50,23,53,52,42,50,54,57,49,66,72,66,63,90,62,100,64,86,78,74,86,74,43,50,57,77,41,37,53,76,68,58,37,51,55,53,52,50,55,55,49,54,43,35,52,55,55,60,74,68,56,56,56,29,75,72,52,75,31,49,72,65,67,70,76,59,70,72,39,44,54,69,42,75,48,62,34,35,38,26,33,29,51,48,96,81,64,82,51,71,44,56,40,48,60,40,27,36,28,36,19,37,53,92,58,42,85,56,94,82,51,70,69,50,36,47,80,49,68,54,49,24,37,90,75,6,34,42,75,47,67,36,88,40,67,60,63,52,41,33,36,33,40,34,44,46,52,100,43,34,31,33,25,39,35,38,81,60,80,38,37,57,40,74,37,65,46,72,44,70,77,68,45,72,47,72,51,54,57,64,43,65,80,56,62,41,32,53,64,61,36,35,42,50,35,43,45,44,50,50,48,52,46,64,75,41,44,36,74,69,35,31,45,72,58,70,51,69,36,67,32,35,36,25,38,34,92,52,75,69,56,35,60,47,55,41,87,89,66,40,28,37,41,27,13,62,80,35,33,58,28,56,34,49,55,32,22,35,47,28,50,43,36,30,58,69,22,40,15,45,50,85,71,79,69,45,57,60,61,20,35,27,28,68,34,75,84,18,79,76,19,35,44,9,51,44,48,7,15,14,39,12,38,51,52,10,49,9,50,35,45,17,32,60,51,31,52,72,39,97,48,38,80,71,34,72,77,32,35,55,65,38,41,40,34,53,26,70,31,72,46,74,48,63,52,55,47,74,62,84,62,83,53,92,88,60,67,35,48,18,15,58,25,4,15,50,16,44,18,21,47,55,35,58,37,45,41,90,66,81,64,65,40,81,70,15,48,44,89,62,50,25,60,58,65,43,73,44,56,49,53,58,45,25,55,70,32,34,34,64,55,51,24,75,12,41,52,48,36,49,49,32,47,42,24,69,71,36,71,45,54,80,68,71,79,65,54,71,38,80,45,58,32,69,39,45,53,44,45,29,30,57,4,10,51,30,11,43,32,12,63,7,26,35,34,35,58,88,70,32,75,66,50,40,61,34,75,74,23,67,92,82,35,50,58,91,84,58,55,40,53,47,40,37,33,36,64,45,41,66,80,62,54,57,68,34,34,40,37,42,39,33,23,37,74,78,36,41,28,28,60,42,71,48,76,68,53,78,55,78,75,56,93,48,35,42,77,45,77,56,53,69,72,57,56,49,50,50,53,56,41,51,55,66,74,21,74,59,86,61,43,57,34,31,40,32,41,30,27,24,18,65,22,73,87,42,84,33,49,68,47,71,36,61,72,27,44,8,15,32,30,81,42,64,36,36,62,57,90,66,58,30,47,35,34,42,40,38,57,21,18,33,65,37,55,79,64,40,75,78,50,53,60,51,53,40,54,47,52,43,25,46,50,51,23,52,50,36,54,29,28,56,69,42,78,37,91,77,63,48,55,29,34,25,37,32,41,28,15,71,56,71,45,78,74,38,68,75,34,55,26,46,61,43,35,78,64,46,67,61,74,82,66,59,52,47,64,46,31,42,61,32,58,44,44,47,53,48,39,54,56,48,36,72,77,51,66,62,56,89,74,71,65,77,47,51,63,46,32,35,37,40,40,33,42,81,79,71,40,77,78,43,65,65,53,36,32,52,30,45,47,53,26,29,76,47,46,31,26,43,33,41,42,28,66,51,70,88,66,76,60,57,61,83,74,94,67,94,72,78,96,66,85,82,80,77,48,80,58,72,87,72,85,58,61,69,39,51,50,42,30,48,74,41,50,25,43,47,38,41,14,64,44,79,71,19,45,58,50,44,45,57,40,53,58,56,56,55,69,44,30,55,90,76,43,61,63,43,70,55,50,62,39,31,34,40,50,51,70,46,63,92,75,85,65,76,77,45,38,34,33,36,66,27,92,51,60,36,37,36,31,40,39,36,37,12,76,84,46,25,70,74,43,52,42,42,91,97,57,77,77,58,43,78,74,57,93,46,27,35,38,42,76,45,80,44,47,53,76,44,73,45,57,38,39,54,55,72,68,99,79,54,42,27,51,34,35,40,32,35,44,76,50,83,68,89,63,59,44,74,46,73,50,88,53,68,66,38,45,51,68,48,52,46,65,45,40,32,43,41,42,84,61,66,69,72,42,57,36,42,33,38,41,40,41,95,87,55,82,74,45,76,50,75,22,55,26,51,92,46,27,34,58,40,73,49,69,34,83,55,69,72,39,67,34,36,37,37,39,33,43,87,92,68,84,50,80,66,41,73,52,72,34,39,28,38,76,70,78,82,90,79,83,90,86,87,89,88,82,90,86,90,87,91,82,83,85,87,86,84,88,85,84,88,84,84,87,84,89,80,88,82,91,85,86,90,133

InterPro domains:
  IPR036465 von Willebrand factor A-like domain superfamily [G3DSA:3.40.50.410] (777-992)
  IPR036465 von Willebrand factor A-like domain superfamily [SSF53300] (779-929)